Protein AF-A0A9D9YL10-F1 (afdb_monomer)

Foldseek 3Di:
DVVLLDPFEAEAEDAQFELDPVGDGPAPDPVHPHLVNLQVNLLSVHAYAYAFHHLDQPVVDPPPDDDPDPPPPDDDDPDLCPLLVRRVVRCVVNVVSVHHHDLAEHEYRPQRLSNQQSSLVSPHQEYEYQDQWHQDPVGIDGHDLLFDFLLDADRRSRHYAYEAEDFPVQQPDDDLCRRQVSVVSQLVVCVDSTHGDHHYDADDCPPDGGGHDVVSVVSNSVCCCCDQPPNHPVRDDHHYPQVVSLASLLVVQWDWDWDDDPPDIDIDTDRVRRDQGPWNKYKDFDDDPDQQPDDDDDPPQFQAWDDDSVGSIIITTRHPHCDPSLLVSLVVLLVVCLVVLAPSSLVSSLSSLVVGHPDPSSVVSVVSSVPRDRDPDDDPPPQDQPPVGDGDDDDDDDDDDDDDDDDDDDDDDDYDDDDDDDDDDDDDDDDDDDDDDDDDDDDDDDDDDDDDDDDDDDDDDDDDDDPDDPPDPDFDWDFDPDPPTKTKTADADLVFWKKKKWFFKKAFQVPRDIDGGDIDIDGQDDDDDDDDDDWFGWDFPDRGADPGGMGMTGTDTPDPRMDTDDTDDMDMDIDDWAFKDKDWDDWDDPALVQQKIKTKIWIAGAVQAFKFFPAKWKDQVQPPPPRIDGFDFPVVDPQAPDGTRHTHYNVIDMHMTITNRCVVCVQDWAWMKIWTKMHGPPDTGDIDIDGTDGHHHDAWDKAPFDWDAAQFKIKTKIFTPDFWWKKKFKDLDPVGDDMDTDRADDGTDGMDIDMDGRDHGQGKMKMKMKIADPRGHIDIDDIDIDHHHDFFEKAKPPAFDFALAKDFIDIDTPQFPWKFKDFPDAAPFPVGHDTDDGTDIGGAFTKIKMWGAHPVRDIDIDIGTYHHDNDAWAEKAKVVAADEAQAKDFIDIDIGQFPWKFKDFPDAAPFPVGHDTDPGTDIGGAWTKIKMWGAHPNRHIHIDIGTYHHDNDAWAAKAWPPAFDEALAKDFIDIDTGQFPWKFKDQPDAAPFPVDHHTDDGTDIGGAWTKIWMWTGHPRTHIDIDIGTYHHDNDAWAEKAKPPAADEDEFKDWIDIDTHQFPWKAKDQPDAAPFPVGHDTDDGTDIGGAWTKIKMWGAHRNRHIHIDIGTYHYDYDDDDDDDDDDDDDDDDDDDDDDDDDDDDDDDDDDDDDDPDPDDDDDDDDDDDDPPDDDPVLLVLLVPDDQWDDAFDFAPSVLSLLVLLLRVDPDPLSVVSVVVDGDRGCHPSQLQSLLRVCVVVVHHSRSTNHPVSSVVSSVVVVD

Nearest PDB structures (foldseek):
  9flu-assembly1_A  TM=4.696E-01  e=1.075E-10  Aureispira sp. CCB-QB1
  9flw-assembly1_A  TM=4.154E-01  e=8.644E-12  Aureispira sp. CCB-QB1
  7y6e-assembly1_A  TM=3.947E-01  e=1.109E-06  Chelicerata
  7y8s-assembly1_A  TM=2.616E-01  e=2.066E-07  Chelicerata
  8pb1-assembly1_C  TM=3.632E-01  e=1.568E-02  Mus musculus

Radius of gyration: 67.98 Å; Cα contacts (8 Å, |Δi|>4): 2353; chains: 1; bounding box: 185×90×220 Å

Secondary structure (DSSP, 8-state):
-TTTTSS---EEEE-SB-SSTT--BGGGSTTS--HHHHHHHHHTT-EEEE--SS---GGG--TT-------STT--S--S-HHHHHHHHHHHHHHHTT----SSEE--GGG-GGGHHHHHHHT--EEEES-SEEEETTEEEE--TT-EE-SSPP-SSSEEEEEEE--GGGGTTT-HHHHHHHHHHHHHHHTSS--EE-EEE-S-BSSSTTSB-HHHHHHHHHHHHHHTSTTTT-------HHHHHHHHHHHHHPEEEEEEETTEEEEEEE-TTPPP-S--EEEEE---SS--------TTT-SEEEEETTTTEEEEE-SS---HHHHHHHHHHHHHHHHH--HHHHHHHHHHHHTS-SSHHHHHHHHHHHT---------------TTS-----------------------------------------------------------------------S-----------TT--EEE-S-SS-EEEE-S--TTS-EEEEEEEEEEETTT--EEEEEEEEE-SSS------STT-EEEES-SS--TTS-EEEEEE-SSTTEEEEEEEEEEEEE-PPPPPEEEEEEEEES-GGGTEEEEEEEEE-SS-PPBEEEEEEEESSS--SS--EE--B-TTSTT---SSSB--BTT-EEEEEEEEHHHHHTT--EEEEEEEEEEETTEE---EEPPPEEE------EEEEEEEE-SSEEEEEEEEEEEEEEEEEEESSTT--EEEEESSSS--EEEEEEEEESPPTT-EEEEEEEEEESSS-EEEPPPEEEE-S-PPPPEEESPSEEESS-EEEEEE-TT-SEEEEESSS--SSSSSSEEP-SPEEE-SSEEEEEEEE-SSS-EEEEEEEEEE---PPPPPEEESPSEEESS-EEEEEE-TT-SEEEEESSS--SSSSSSEE--SPEEE-SSEEEEEEEE-TT--EEEEEEEEEE--PPPPPPEEESPSEEESS-EEEEEE-TT-SEEEEESSS--SSSSSSEE--SPEEE-SSEEEEEEEE-SSS-EEEEEEEEEE---PPPPPEEESPSEEEES-EEEEEE-SS-SEEEEESSS--SSTTSSEEP-SPEEE-SSEEEEEEEE-TT--EEEEEEEEEEE----------------------------PPPP------------PPPP-------TT--HHHHHHHTTS-TTB-TTEE-TTHHHHHHHHHHH--SHHHHHHHHH---SEE-HHHHHHHHHHHHHTTS--SS-B-HHHHHHHHHHHT-

Mean predicted aligned error: 24.22 Å

Solvent-accessible surface area (backbone atoms only — not comparable to full-atom values): 74756 Å² total; per-residue (Å²): 112,87,69,72,66,46,102,68,46,36,69,43,79,42,52,57,29,41,76,53,101,74,60,49,69,52,38,83,44,98,92,44,76,30,64,68,60,50,35,54,38,42,75,69,59,30,42,30,26,46,18,34,20,36,51,64,43,76,87,78,62,59,101,80,75,79,77,86,67,87,55,75,91,82,72,90,70,93,60,104,48,62,56,50,46,29,43,52,52,30,50,54,56,42,45,74,69,77,31,75,65,45,73,39,36,36,37,52,26,92,70,35,60,79,41,50,52,40,41,48,72,77,59,25,26,33,44,39,36,82,53,55,57,50,65,45,95,93,47,75,47,77,43,50,80,76,30,46,72,62,65,57,88,73,58,73,69,68,30,72,40,37,36,44,78,48,34,53,85,84,40,71,82,87,44,79,64,58,75,40,46,65,60,56,48,33,50,60,59,32,73,53,94,50,35,53,49,69,45,81,43,61,80,43,69,38,101,54,93,77,10,22,37,50,71,56,48,51,51,45,53,50,48,44,36,49,54,25,17,90,71,39,69,58,75,51,91,70,62,25,74,55,62,53,49,27,36,52,49,30,61,68,30,39,48,78,46,75,52,73,60,90,95,45,73,48,78,47,76,47,52,90,64,37,73,97,56,91,46,39,40,50,80,47,76,52,88,67,99,62,86,56,88,77,86,88,77,67,88,84,67,51,60,37,77,51,72,41,59,93,68,30,36,36,38,43,26,53,35,79,69,82,44,74,63,51,56,50,46,43,49,52,35,42,52,47,15,65,70,70,20,37,65,59,39,41,50,44,25,50,54,53,41,68,70,46,42,98,46,72,65,36,52,48,54,52,50,54,59,74,67,54,75,62,58,75,80,82,79,79,81,76,84,66,62,49,103,80,77,49,85,78,88,83,91,78,87,84,92,86,84,92,88,87,85,90,86,86,87,82,87,83,86,82,87,81,83,92,86,88,91,88,88,87,88,88,81,91,83,86,82,90,85,90,82,86,88,82,83,88,86,83,89,85,89,88,84,83,90,87,84,88,80,90,82,80,90,81,92,79,92,88,81,83,86,79,98,82,73,88,76,64,96,72,72,55,81,51,74,56,95,50,88,63,42,41,43,44,46,48,79,45,64,59,89,59,53,54,37,48,37,46,34,34,31,39,30,32,71,84,74,70,51,72,50,76,77,50,74,46,76,56,66,90,78,78,85,91,76,89,76,63,71,100,58,55,50,80,49,78,82,48,82,62,38,42,101,80,10,39,38,53,39,46,48,48,58,76,38,87,56,42,44,82,47,77,74,76,48,77,50,77,43,78,57,80,78,67,63,29,39,55,46,76,78,47,75,46,71,79,43,63,97,68,27,39,34,40,34,35,29,31,30,30,20,74,82,42,54,56,27,27,55,80,42,48,32,32,20,74,79,66,73,67,84,82,75,54,46,76,56,46,69,37,77,87,42,96,70,32,70,66,55,58,73,39,69,34,21,73,88,45,32,79,48,30,48,31,33,33,47,49,77,71,44,72,77,60,67,48,50,37,19,46,33,43,22,36,26,42,101,86,49,67,27,55,78,30,74,47,75,68,47,80,42,67,77,71,50,43,55,76,42,76,76,48,75,49,60,39,38,36,36,33,43,40,33,33,33,34,87,46,55,22,22,46,29,39,40,28,28,78,42,91,85,40,83,48,72,53,78,30,74,85,63,84,77,63,38,45,67,49,75,46,83,45,72,86,45,65,48,54,35,62,31,26,34,36,48,37,30,16,36,93,90,65,38,63,31,69,58,68,85,43,77,50,60,26,35,74,53,52,52,51,46,56,43,67,67,63,42,71,26,46,57,69,43,66,35,36,79,51,39,72,84,43,71,46,41,24,29,30,71,86,52,64,37,87,51,88,79,37,55,47,73,66,84,69,68,45,79,43,78,47,68,43,44,44,17,28,30,27,16,41,94,83,66,53,71,31,66,38,73,36,51,34,39,42,46,74,72,52,17,40,54,48,47,53,45,69,60,62,46,72,34,51,56,69,44,66,32,38,77,50,42,60,74,36,76,44,42,26,32,28,73,85,53,62,42,89,51,91,78,38,55,47,75,66,84,66,67,46,78,43,78,49,70,44,42,46,16,26,29,20,17,29,92,43,65,28,55,25,62,39,74,37,51,39,39,48,54,73,69,50,19,42,61,58,50,57,44,66,66,68,45,62,27,46,56,70,43,66,38,38,77,51,40,59,74,36,72,44,44,25,32,30,72,87,52,65,44,90,50,93,80,41,57,49,72,68,84,68,66,46,79,43,77,48,71,43,43,44,17,31,30,23,14,28,92,60,65,30,58,22,68,46,73,41,50,36,42,47,48,75,67,52,19,43,57,48,45,58,42,69,66,65,43,80,41,77,48,69,44,66,35,39,78,51,39,57,76,35,76,48,43,27,36,33,74,84,49,65,48,89,49,87,82,39,69,46,70,67,84,68,69,45,77,44,76,51,69,45,45,43,16,30,30,20,14,30,88,32,69,26,62,21,64,40,73,41,51,37,40,55,44,86,88,87,87,88,89,91,89,87,88,82,89,78,89,79,85,87,81,88,90,84,87,90,80,84,88,82,82,86,86,83,83,88,83,85,90,80,88,90,79,83,92,81,82,81,84,81,87,79,83,81,77,80,94,69,93,79,77,60,75,70,43,59,66,30,46,72,70,52,65,59,71,44,43,76,84,41,74,42,84,42,42,32,43,50,48,50,49,37,40,73,76,28,94,47,74,44,14,50,52,35,54,76,70,53,83,47,46,54,34,39,72,49,52,29,48,21,42,15,54,44,25,51,78,69,80,41,83,54,77,27,52,40,30,60,69,54,48,50,52,52,51,59,60,74,75,107

Sequence (1262 aa):
TALASRPFRGDFVWNSRNYSSSFLELHTALNTLTWTKLLDANTAGFDVLNHSWSHAAVTTLGANYVYNYPAPQGATTLESGGYEYELSQNEDEVASHGVTMAPLAMVPPAGDHGYIDPAFSTGYKLVASESSSFTYSGGTVAVDTGGMNVTSSVDLDHLFAYRYFYEDSRFAPNTATAITTPIDTLASRSRGANKYWAIGFTHRTSVASGGLTEANYESLMNHIATTYGRDGDDSIWMAPAEEVYDYLSTKQNTAVSTNTVGNVMTITLDTTSVPALRREALSLTVSSDAEIESIAYAPGEFTATSSNINTGLINVDWGTVYTANDFTRVETLVATAETSRLQSDIDIATTYVAMLPASLEKNNFTSRLGNIVVLGQRWLINLGINSAGKLQDTVVGSETENLWWNEINLVSNTGSNQTSPILVDTANVNTSLTVVLPQSTATNSWVKPGAGSEGQTTVTDGDGAYPNAKMQKGLYIYSGTETPPVIQIHNLDPVKKYKVTIFGSTKNLNTGKTTSNIAVQGASQGPYQHYNNTNNTLIFSSVSPTVGGIIEIVLTPVNPAWSITPINVIDISEVTPALPAVTFNSQSLRSQGSGLVDYGYTITDDNSDPITLMSYQYSSTGAFNGEEATATPKSSDGLHDGISSLTSSPAGVAHDFVWDAITDLVGQEGSFYLRLRPQNLSSDGSYSIATPVALDFKNPVQTSIGATTTSSTASITWTTQEIAYGLVEYGTTDSYGSSVGSLSSGTAVLSHDFDLSGLDACTTYHYRVSSRDSVGNNTVSSDQTMHTADCPSPVASPVAGLYNATQSVTLSATGSSSIRYSTSATPADCSAGTLYSGAISVASTTTIYTRACDISNNSTIASFLYDIDTVAPSAPVASPGAGTFNSTQSVTLSAAGSDSIRYSTSTTPSDCSAGSLYGGAISVSADQTIYTRACDTAGNSSTASFAYVIDTNAPDSAVASPVAGIYNSTQSVTLSAAGSTSIRYSTSATPSDCSSGTLYAGAISVATDTTIYVRACDGVGNASTTSFTYNIDTTPPDAPVASPIAGSHAGTQSVTLSAAGSTSIRYSTSATPADCSADTLYSGAITVASDTTLYVLACDDADNSSDSSFAYTITAESTPAPVAPSRRYGSSSSYSVSVFNSRVAQPSAPIKDISNITKPAPVVTSKNNLNNISPSVVSSIEKLPNNLKINTSSSNIKSLQKFLSDSSSGPKAKALEKHGLTNNFGPLTKSALAEWQKANGLKADGILGPKTKAKIIEILNK

Structure (mmCIF, N/CA/C/O backbone):
data_AF-A0A9D9YL10-F1
#
_entry.id   AF-A0A9D9YL10-F1
#
loop_
_atom_site.group_PDB
_atom_site.id
_atom_site.type_symbol
_atom_site.label_atom_id
_atom_site.label_alt_id
_atom_site.label_comp_id
_atom_site.label_asym_id
_atom_site.label_entity_id
_atom_site.label_seq_id
_atom_site.pdbx_PDB_ins_code
_atom_site.Cartn_x
_atom_site.Cartn_y
_atom_site.Cartn_z
_atom_site.occupancy
_atom_site.B_iso_or_equiv
_atom_site.auth_seq_id
_atom_site.auth_comp_id
_atom_site.auth_asym_id
_atom_site.auth_atom_id
_atom_site.pdbx_PDB_model_num
ATOM 1 N N . THR A 1 1 ? 15.400 10.950 -13.424 1.00 29.80 1 THR A N 1
ATOM 2 C CA . THR A 1 1 ? 16.546 10.634 -12.547 1.00 29.80 1 THR A CA 1
ATOM 3 C C . THR A 1 1 ? 16.730 11.689 -11.466 1.00 29.80 1 THR A C 1
ATOM 5 O O . THR A 1 1 ? 16.323 11.397 -10.357 1.00 29.80 1 THR A O 1
ATOM 8 N N . ALA A 1 2 ? 17.203 12.915 -11.739 1.00 29.78 2 ALA A N 1
ATOM 9 C CA . ALA A 1 2 ? 17.518 13.913 -10.688 1.00 29.78 2 ALA A CA 1
ATOM 10 C C . ALA A 1 2 ? 16.348 14.354 -9.766 1.00 29.78 2 ALA A C 1
ATOM 12 O O . ALA A 1 2 ? 16.581 14.804 -8.646 1.00 29.78 2 ALA A O 1
ATOM 13 N N . LEU A 1 3 ? 15.091 14.212 -10.209 1.00 37.31 3 LEU A N 1
ATOM 14 C CA . LEU A 1 3 ? 13.899 14.467 -9.380 1.00 37.31 3 LEU A CA 1
ATOM 15 C C . LEU A 1 3 ? 13.537 13.302 -8.444 1.00 37.31 3 LEU A C 1
ATOM 17 O O . LEU A 1 3 ? 12.950 13.534 -7.396 1.00 37.31 3 LEU A O 1
ATOM 21 N N . ALA A 1 4 ? 13.895 12.063 -8.795 1.00 34.53 4 ALA A N 1
ATOM 22 C CA . ALA A 1 4 ? 13.540 10.877 -8.009 1.00 34.53 4 ALA A CA 1
ATOM 23 C C . ALA A 1 4 ? 14.376 10.741 -6.722 1.00 34.53 4 ALA A C 1
ATOM 25 O O . ALA A 1 4 ? 13.977 10.034 -5.804 1.00 34.53 4 ALA A O 1
ATOM 26 N N . SER A 1 5 ? 15.516 11.437 -6.648 1.00 35.25 5 SER A N 1
ATOM 27 C CA . SER A 1 5 ? 16.451 11.428 -5.517 1.00 35.25 5 SER A CA 1
ATOM 28 C C . SER A 1 5 ? 16.215 12.533 -4.484 1.00 35.25 5 SER A C 1
ATOM 30 O O . SER A 1 5 ? 17.091 12.796 -3.663 1.00 35.25 5 SER A O 1
ATOM 32 N N . ARG A 1 6 ? 15.072 13.227 -4.532 1.00 45.25 6 ARG A N 1
ATOM 33 C CA . ARG A 1 6 ? 14.732 14.324 -3.612 1.00 45.25 6 ARG A CA 1
ATOM 34 C C . ARG A 1 6 ? 13.438 13.981 -2.851 1.00 45.25 6 ARG A C 1
ATOM 36 O O . ARG A 1 6 ? 12.514 13.454 -3.464 1.00 45.25 6 ARG A O 1
ATOM 43 N N . PRO A 1 7 ? 13.337 14.258 -1.536 1.00 48.50 7 PRO A N 1
ATOM 44 C CA . PRO A 1 7 ? 12.259 13.748 -0.681 1.00 48.50 7 PRO A CA 1
ATOM 45 C C . PRO A 1 7 ? 10.970 14.591 -0.756 1.00 48.50 7 PRO A C 1
ATOM 47 O O . PRO A 1 7 ? 10.397 14.940 0.271 1.00 48.50 7 PRO A O 1
ATOM 50 N N . PHE A 1 8 ? 10.512 14.940 -1.961 1.00 61.50 8 PHE A N 1
ATOM 51 C CA . PHE A 1 8 ? 9.247 15.650 -2.174 1.00 61.50 8 PHE A CA 1
ATOM 52 C C . PHE A 1 8 ? 8.395 14.966 -3.246 1.00 61.50 8 PHE A C 1
ATOM 54 O O . PHE A 1 8 ? 8.897 14.217 -4.084 1.00 61.50 8 PHE A O 1
ATOM 61 N N . ARG A 1 9 ? 7.090 15.239 -3.213 1.00 71.62 9 ARG A N 1
ATOM 62 C CA . ARG A 1 9 ? 6.110 14.820 -4.222 1.00 71.62 9 ARG A CA 1
ATOM 63 C C . ARG A 1 9 ? 5.457 16.059 -4.826 1.00 71.62 9 ARG A C 1
ATOM 65 O O . ARG A 1 9 ? 5.441 17.119 -4.201 1.00 71.62 9 ARG A O 1
ATOM 72 N N . GLY A 1 10 ? 4.924 15.928 -6.032 1.00 83.19 10 GLY A N 1
ATOM 73 C CA . GLY A 1 10 ? 4.230 17.009 -6.723 1.00 83.19 10 GLY A CA 1
ATOM 74 C C . GLY A 1 10 ? 3.438 16.506 -7.922 1.00 83.19 10 GLY A C 1
ATOM 75 O O . GLY A 1 10 ? 3.274 15.300 -8.106 1.00 83.19 10 GLY A O 1
ATOM 76 N N . ASP A 1 11 ? 2.974 17.451 -8.731 1.00 88.50 11 ASP A N 1
ATOM 77 C CA . ASP A 1 11 ? 2.003 17.227 -9.798 1.00 88.50 11 ASP A CA 1
ATOM 78 C C . ASP A 1 11 ? 2.628 17.358 -11.203 1.00 88.50 11 ASP A C 1
ATOM 80 O O . ASP A 1 11 ? 3.295 18.350 -11.510 1.00 88.50 11 ASP A O 1
ATOM 84 N N . PHE A 1 12 ? 2.348 16.405 -12.096 1.00 89.88 12 PHE A N 1
ATOM 85 C CA . PHE A 1 12 ? 2.541 16.528 -13.543 1.00 89.88 12 PHE A CA 1
ATOM 86 C C . PHE A 1 12 ? 1.223 16.913 -14.212 1.00 89.88 12 PHE A C 1
ATOM 88 O O . PHE A 1 12 ? 0.292 16.119 -14.297 1.00 89.88 12 PHE A O 1
ATOM 95 N N . VAL A 1 13 ? 1.147 18.134 -14.729 1.00 88.75 13 VAL A N 1
ATOM 96 C CA . VAL A 1 13 ? -0.012 18.621 -15.489 1.00 88.75 13 VAL A CA 1
ATOM 97 C C . VAL A 1 13 ? 0.094 18.108 -16.929 1.00 88.75 13 VAL A C 1
ATOM 99 O O . VAL A 1 13 ? 1.050 18.452 -17.625 1.00 88.75 13 VAL A O 1
ATOM 102 N N . TRP A 1 14 ? -0.843 17.257 -17.361 1.00 89.19 14 TRP A N 1
ATOM 103 C CA . TRP A 1 14 ? -0.667 16.397 -18.538 1.00 89.19 14 TRP A CA 1
ATOM 104 C C . TRP A 1 14 ? -1.756 16.530 -19.607 1.00 89.19 14 TRP A C 1
ATOM 106 O O . TRP A 1 14 ? -2.950 16.443 -19.318 1.00 89.19 14 TRP A O 1
ATOM 116 N N . ASN A 1 15 ? -1.320 16.642 -20.863 1.00 87.31 15 ASN A N 1
ATOM 117 C CA . ASN A 1 15 ? -2.133 16.503 -22.069 1.00 87.31 15 ASN A CA 1
ATOM 118 C C . ASN A 1 15 ? -1.482 15.479 -23.013 1.00 87.31 15 ASN A C 1
ATOM 120 O O . ASN A 1 15 ? -0.262 15.486 -23.194 1.00 87.31 15 ASN A O 1
ATOM 124 N N . SER A 1 16 ? -2.275 14.605 -23.627 1.00 84.19 16 SER A N 1
ATOM 125 C CA . SER A 1 16 ? -1.748 13.461 -24.394 1.00 84.19 16 SER A CA 1
ATOM 126 C C . SER A 1 16 ? -1.468 13.776 -25.875 1.00 84.19 16 SER A C 1
ATOM 128 O O . SER A 1 16 ? -0.574 13.188 -26.494 1.00 84.19 16 SER A O 1
ATOM 130 N N . ARG A 1 17 ? -2.174 14.760 -26.448 1.00 77.06 17 ARG A N 1
ATOM 131 C CA . ARG A 1 17 ? -2.102 15.154 -27.865 1.00 77.06 17 ARG A CA 1
ATOM 132 C C . ARG A 1 17 ? -1.677 16.609 -28.039 1.00 77.06 17 ARG A C 1
ATOM 134 O O . ARG A 1 17 ? -1.870 17.448 -27.161 1.00 77.06 17 ARG A O 1
ATOM 141 N N . ASN A 1 18 ? -1.075 16.903 -29.192 1.00 66.12 18 ASN A N 1
ATOM 142 C CA . ASN A 1 18 ? -0.664 18.256 -29.567 1.00 66.12 18 ASN A CA 1
ATOM 143 C C . ASN A 1 18 ? -1.830 19.056 -30.178 1.00 66.12 18 ASN A C 1
ATOM 145 O O . ASN A 1 18 ? -2.645 18.503 -30.910 1.00 66.12 18 ASN A O 1
ATOM 149 N N . TYR A 1 19 ? -1.805 20.377 -29.996 1.00 60.81 19 TYR A N 1
ATOM 150 C CA . TYR A 1 19 ? -2.750 21.365 -30.538 1.00 60.81 19 TYR A CA 1
ATOM 151 C C . TYR A 1 19 ? -2.726 21.499 -32.084 1.00 60.81 19 TYR A C 1
ATOM 153 O O . TYR A 1 19 ? -3.441 22.313 -32.669 1.00 60.81 19 TYR A O 1
ATOM 161 N N . SER A 1 20 ? -1.870 20.752 -32.789 1.00 52.25 20 SER A N 1
ATOM 162 C CA . SER A 1 20 ? -1.740 20.840 -34.247 1.00 52.25 20 SER A CA 1
ATOM 163 C C . SER A 1 20 ? -2.814 20.035 -34.988 1.00 52.25 20 SER A C 1
ATOM 165 O O . SER A 1 20 ? -3.270 18.991 -34.530 1.00 52.25 20 SER A O 1
ATOM 167 N N . SER A 1 21 ? -3.133 20.462 -36.216 1.00 45.06 21 SER A N 1
ATOM 168 C CA . SER A 1 21 ? -4.132 19.858 -37.123 1.00 45.06 21 SER A CA 1
ATOM 169 C C . SER A 1 21 ? -3.926 18.375 -37.476 1.00 45.06 21 SER A C 1
ATOM 171 O O . SER A 1 21 ? -4.690 17.822 -38.263 1.00 45.06 21 SER A O 1
ATOM 173 N N . SER A 1 22 ? -2.868 17.748 -36.967 1.00 47.69 22 SER A N 1
ATOM 174 C CA . SER A 1 22 ? -2.479 16.366 -37.225 1.00 47.69 22 SER A CA 1
ATOM 175 C C . SER A 1 22 ? -2.584 15.446 -35.998 1.00 47.69 22 SER A C 1
ATOM 177 O O . SER A 1 22 ? -2.323 14.259 -36.161 1.00 47.69 22 SER A O 1
ATOM 179 N N . PHE A 1 23 ? -2.945 15.953 -34.805 1.00 53.25 23 PHE A N 1
ATOM 180 C CA . PHE A 1 23 ? -3.177 15.169 -33.571 1.00 53.25 23 PHE A CA 1
ATOM 181 C C . PHE A 1 23 ? -2.103 14.099 -33.265 1.00 53.25 23 PHE A C 1
ATOM 183 O O . PHE A 1 23 ? -2.404 12.999 -32.784 1.00 53.25 23 PHE A O 1
ATOM 190 N N . LEU A 1 24 ? -0.828 14.404 -33.544 1.00 56.81 24 LEU A N 1
ATOM 191 C CA . LEU A 1 24 ? 0.251 13.485 -33.187 1.00 56.81 24 LEU A CA 1
ATOM 192 C C . LEU A 1 24 ? 0.322 13.346 -31.666 1.00 56.81 24 LEU A C 1
ATOM 194 O O . LEU A 1 24 ? 0.145 14.312 -30.916 1.00 56.81 24 LEU A O 1
ATOM 198 N N . GLU A 1 25 ? 0.601 12.120 -31.250 1.00 61.34 25 GLU A N 1
ATOM 199 C CA . GLU A 1 25 ? 0.965 11.780 -29.886 1.00 61.34 25 GLU A CA 1
ATOM 200 C C . GLU A 1 25 ? 2.236 12.544 -29.507 1.00 61.34 25 GLU A C 1
ATOM 202 O O . GLU A 1 25 ? 3.227 12.522 -30.239 1.00 61.34 25 GLU A O 1
ATOM 207 N N . LEU A 1 26 ? 2.190 13.288 -28.401 1.00 64.19 26 LEU A N 1
ATOM 208 C CA . LEU A 1 26 ? 3.298 14.166 -28.018 1.00 64.19 26 LEU A CA 1
ATOM 209 C C . LEU A 1 26 ? 4.512 13.393 -27.506 1.00 64.19 26 LEU A C 1
ATOM 211 O O . LEU A 1 26 ? 5.639 13.849 -27.670 1.00 64.19 26 LEU A O 1
ATOM 215 N N . HIS A 1 27 ? 4.278 12.240 -26.884 1.00 75.00 27 HIS A N 1
ATOM 216 C CA . HIS A 1 27 ? 5.189 11.644 -25.904 1.00 75.00 27 HIS A CA 1
ATOM 217 C C . HIS A 1 27 ? 6.044 10.503 -26.469 1.00 75.00 27 HIS A C 1
ATOM 219 O O . HIS A 1 27 ? 6.623 9.710 -25.727 1.00 75.00 27 HIS A O 1
ATOM 225 N N . THR A 1 28 ? 6.165 10.459 -27.797 1.00 60.72 28 THR A N 1
ATOM 226 C CA . THR A 1 28 ? 6.943 9.471 -28.561 1.00 60.72 28 THR A CA 1
ATOM 227 C C . THR A 1 28 ? 8.329 9.978 -28.985 1.00 60.72 28 THR A C 1
ATOM 229 O O . THR A 1 28 ? 9.073 9.250 -29.642 1.00 60.72 28 THR A O 1
ATOM 232 N N . ALA A 1 29 ? 8.689 11.228 -28.662 1.00 58.56 29 ALA A N 1
ATOM 233 C CA . ALA A 1 29 ? 9.917 11.886 -29.117 1.00 58.56 29 ALA A CA 1
ATOM 234 C C . ALA A 1 29 ? 10.941 12.133 -27.988 1.00 58.56 29 ALA A C 1
ATOM 236 O O . ALA A 1 29 ? 10.600 12.268 -26.814 1.00 58.56 29 ALA A O 1
ATOM 237 N N . LEU A 1 30 ? 12.223 12.262 -28.359 1.00 51.41 30 LEU A N 1
ATOM 238 C CA . LEU A 1 30 ? 13.349 12.461 -27.426 1.00 51.41 30 LEU A CA 1
ATOM 239 C C . LEU A 1 30 ? 13.310 13.781 -26.626 1.00 51.41 30 LEU A C 1
ATOM 241 O O . LEU A 1 30 ? 14.074 13.933 -25.676 1.00 51.41 30 LEU A O 1
ATOM 245 N N . ASN A 1 31 ? 12.467 14.745 -27.009 1.00 59.12 31 ASN A N 1
ATOM 246 C CA . ASN A 1 31 ? 12.387 16.087 -26.419 1.00 59.12 31 ASN A CA 1
ATOM 247 C C . ASN A 1 31 ? 11.126 16.329 -25.560 1.00 59.12 31 ASN A C 1
ATOM 249 O O . ASN A 1 31 ? 10.864 17.467 -25.163 1.00 59.12 31 ASN A O 1
ATOM 253 N N . THR A 1 32 ? 10.369 15.273 -25.265 1.00 66.00 32 THR A N 1
ATOM 254 C CA . THR A 1 32 ? 9.165 15.266 -24.416 1.00 66.00 32 THR A CA 1
ATOM 255 C C . THR A 1 32 ? 9.299 14.224 -23.301 1.00 66.00 32 THR A C 1
ATOM 257 O O . THR A 1 32 ? 10.157 13.339 -23.363 1.00 66.00 32 THR A O 1
ATOM 260 N N . LEU A 1 33 ? 8.473 14.319 -22.254 1.00 74.81 33 LEU A N 1
ATOM 261 C CA . LEU A 1 33 ? 8.410 13.279 -21.226 1.00 74.81 33 LEU A CA 1
ATOM 262 C C . LEU A 1 33 ? 7.685 12.065 -21.821 1.00 74.81 33 LEU A C 1
ATOM 264 O O . LEU A 1 33 ? 6.543 12.190 -22.235 1.00 74.81 33 LEU A O 1
ATOM 268 N N . THR A 1 34 ? 8.346 10.913 -21.915 1.00 83.19 34 THR A N 1
ATOM 269 C CA . THR A 1 34 ? 7.738 9.711 -22.509 1.00 83.19 34 THR A CA 1
ATOM 270 C C . THR A 1 34 ? 6.773 9.033 -21.539 1.00 83.19 34 THR A C 1
ATOM 272 O O . THR A 1 34 ? 6.936 9.156 -20.324 1.00 83.19 34 THR A O 1
ATOM 275 N N . TRP A 1 35 ? 5.820 8.250 -22.058 1.00 83.75 35 TRP A N 1
ATOM 276 C CA . TRP A 1 35 ? 4.875 7.472 -21.243 1.00 83.75 35 TRP A CA 1
ATOM 277 C C . TRP A 1 35 ? 5.550 6.620 -20.166 1.00 83.75 35 TRP A C 1
ATOM 279 O O . TRP A 1 35 ? 5.128 6.655 -19.016 1.00 83.75 35 TRP A O 1
ATOM 289 N N . THR A 1 36 ? 6.652 5.937 -20.496 1.00 80.62 36 THR A N 1
ATOM 290 C CA . THR A 1 36 ? 7.451 5.172 -19.522 1.00 80.62 36 THR A CA 1
ATOM 291 C C . THR A 1 36 ? 7.936 6.051 -18.371 1.00 80.62 36 THR A C 1
ATOM 293 O O . THR A 1 36 ? 7.750 5.699 -17.216 1.00 80.62 36 THR A O 1
ATOM 296 N N . LYS A 1 37 ? 8.470 7.246 -18.661 1.00 79.12 37 LYS A N 1
ATOM 297 C CA . LYS A 1 37 ? 8.963 8.170 -17.627 1.00 79.12 37 LYS A CA 1
ATOM 298 C C . LYS A 1 37 ? 7.833 8.785 -16.797 1.00 79.12 37 LYS A C 1
ATOM 300 O O . LYS A 1 37 ? 8.060 9.128 -15.639 1.00 79.12 37 LYS A O 1
ATOM 305 N N . LEU A 1 38 ? 6.637 8.942 -17.373 1.00 83.75 38 LEU A N 1
ATOM 306 C CA . LEU A 1 38 ? 5.443 9.339 -16.624 1.00 83.75 38 LEU A CA 1
ATOM 307 C C . LEU A 1 38 ? 4.978 8.208 -15.696 1.00 83.75 38 LEU A C 1
ATOM 309 O O . LEU A 1 38 ? 4.668 8.474 -14.539 1.00 83.75 38 LEU A O 1
ATOM 313 N N . LEU A 1 39 ? 4.988 6.957 -16.167 1.00 80.12 39 LEU A N 1
ATOM 314 C CA . LEU A 1 39 ? 4.676 5.778 -15.358 1.00 80.12 39 LEU A CA 1
ATOM 315 C C . LEU A 1 39 ? 5.686 5.583 -14.222 1.00 80.12 39 LEU A C 1
ATOM 317 O O . LEU A 1 39 ? 5.270 5.351 -13.089 1.00 80.12 39 LEU A O 1
ATOM 321 N N . ASP A 1 40 ? 6.983 5.763 -14.483 1.00 71.56 40 ASP A N 1
ATOM 322 C CA . ASP A 1 40 ? 8.031 5.761 -13.456 1.00 71.56 40 ASP A CA 1
ATOM 323 C C . ASP A 1 40 ? 7.748 6.827 -12.385 1.00 71.56 40 ASP A C 1
ATOM 325 O O . ASP A 1 40 ? 7.831 6.556 -11.188 1.00 71.56 40 ASP A O 1
ATOM 329 N N . ALA A 1 41 ? 7.373 8.043 -12.800 1.00 73.75 41 ALA A N 1
ATOM 330 C CA . ALA A 1 41 ? 7.076 9.149 -11.892 1.00 73.75 41 ALA A CA 1
ATOM 331 C C . ALA A 1 41 ? 5.778 8.941 -11.089 1.00 73.75 41 ALA A C 1
ATOM 333 O O . ALA A 1 41 ? 5.744 9.222 -9.890 1.00 73.75 41 ALA A O 1
ATOM 334 N N . ASN A 1 42 ? 4.730 8.405 -11.717 1.00 80.94 42 ASN A N 1
ATOM 335 C CA . ASN A 1 42 ? 3.461 8.078 -11.066 1.00 80.94 42 ASN A CA 1
ATOM 336 C C . ASN A 1 42 ? 3.627 6.912 -10.079 1.00 80.94 42 ASN A C 1
ATOM 338 O O . ASN A 1 42 ? 3.184 6.993 -8.934 1.00 80.94 42 ASN A O 1
ATOM 342 N N . THR A 1 43 ? 4.412 5.897 -10.451 1.00 66.56 43 THR A N 1
ATOM 343 C CA . THR A 1 43 ? 4.868 4.826 -9.548 1.00 66.56 43 THR A CA 1
ATOM 344 C C . THR A 1 43 ? 5.744 5.381 -8.420 1.00 66.56 43 THR A C 1
ATOM 346 O O . THR A 1 43 ? 5.654 4.916 -7.285 1.00 66.56 43 THR A O 1
ATOM 349 N N . ALA A 1 44 ? 6.522 6.439 -8.678 1.00 62.25 44 ALA A N 1
ATOM 350 C CA . ALA A 1 44 ? 7.237 7.225 -7.672 1.00 62.25 44 ALA A CA 1
ATOM 351 C C . ALA A 1 44 ? 6.343 8.225 -6.898 1.00 62.25 44 ALA A C 1
ATOM 353 O O . ALA A 1 44 ? 6.843 8.973 -6.056 1.00 62.25 44 ALA A O 1
ATOM 354 N N . GLY A 1 45 ? 5.015 8.170 -7.039 1.00 70.81 45 GLY A N 1
ATOM 355 C CA . GLY A 1 45 ? 4.065 8.936 -6.223 1.00 70.81 45 GLY A CA 1
ATOM 356 C C . GLY A 1 45 ? 3.966 10.419 -6.575 1.00 70.81 45 GLY A C 1
ATOM 357 O O . GLY A 1 45 ? 3.622 11.213 -5.702 1.00 70.81 45 GLY A O 1
ATOM 358 N N . PHE A 1 46 ? 4.292 10.789 -7.814 1.00 83.00 46 PHE A N 1
ATOM 359 C CA . PHE A 1 46 ? 3.841 12.048 -8.397 1.00 83.00 46 PHE A CA 1
ATOM 360 C C . PHE A 1 46 ? 2.428 11.873 -8.962 1.00 83.00 46 PHE A C 1
ATOM 362 O O . PHE A 1 46 ? 2.128 10.873 -9.623 1.00 83.00 46 PHE A O 1
ATOM 369 N N . ASP A 1 47 ? 1.576 12.864 -8.734 1.00 87.75 47 ASP A N 1
ATOM 370 C CA . ASP A 1 47 ? 0.215 12.859 -9.262 1.00 87.75 47 ASP A CA 1
ATOM 371 C C . ASP A 1 47 ? 0.209 13.370 -10.703 1.00 87.75 47 ASP A C 1
ATOM 373 O O . ASP A 1 47 ? 1.066 14.158 -11.104 1.00 87.75 47 ASP A O 1
ATOM 377 N N . VAL A 1 48 ? -0.748 12.906 -11.505 1.00 91.19 48 VAL A N 1
ATOM 378 C CA . VAL A 1 48 ? -0.918 13.343 -12.897 1.00 91.19 48 VAL A CA 1
ATOM 379 C C . VAL A 1 48 ? -2.245 14.081 -12.991 1.00 91.19 48 VAL A C 1
ATOM 381 O O . VAL A 1 48 ? -3.291 13.466 -12.819 1.00 91.19 48 VAL A O 1
ATOM 384 N N . LEU A 1 49 ? -2.219 15.392 -13.229 1.00 92.69 49 LEU A N 1
ATOM 385 C CA . LEU A 1 49 ? -3.417 16.235 -13.284 1.00 92.69 49 LEU A CA 1
ATOM 386 C C . LEU A 1 49 ? -3.904 16.401 -14.722 1.00 92.69 49 LEU A C 1
ATOM 388 O O . LEU A 1 49 ? -3.100 16.591 -15.640 1.00 92.69 49 LEU A O 1
ATOM 392 N N . ASN A 1 50 ? -5.223 16.405 -14.915 1.00 92.19 50 ASN A N 1
ATOM 393 C CA . ASN A 1 50 ? -5.812 16.562 -16.242 1.00 92.19 50 ASN A CA 1
ATOM 394 C C . ASN A 1 50 ? -5.598 17.991 -16.780 1.00 92.19 50 ASN A C 1
ATOM 396 O O . ASN A 1 50 ? -5.955 18.975 -16.122 1.00 92.19 50 ASN A O 1
ATOM 400 N N . HIS A 1 51 ? -5.029 18.096 -17.986 1.00 90.31 51 HIS A N 1
ATOM 401 C CA . HIS A 1 51 ? -4.799 19.349 -18.710 1.00 90.31 51 HIS A CA 1
ATOM 402 C C . HIS A 1 51 ? -5.499 19.391 -20.078 1.00 90.31 51 HIS A C 1
ATOM 404 O O . HIS A 1 51 ? -5.040 20.100 -20.974 1.00 90.31 51 HIS A O 1
ATOM 410 N N . SER A 1 52 ? -6.611 18.657 -20.238 1.00 86.75 52 SER A N 1
ATOM 411 C CA . SER A 1 52 ? -7.279 18.317 -21.512 1.00 86.75 52 SER A CA 1
ATOM 412 C C . SER A 1 52 ? -6.483 17.368 -22.410 1.00 86.75 52 SER A C 1
ATOM 414 O O . SER A 1 52 ? -5.270 17.228 -22.280 1.00 86.75 52 SER A O 1
ATOM 416 N N . TRP A 1 53 ? -7.170 16.742 -23.361 1.00 82.94 53 TRP A N 1
ATOM 417 C CA . TRP A 1 53 ? -6.578 15.819 -24.322 1.00 82.94 53 TRP A CA 1
ATOM 418 C C . TRP A 1 53 ? -5.621 16.525 -25.295 1.00 82.94 53 TRP A C 1
ATOM 420 O O . TRP A 1 53 ? -4.482 16.085 -25.459 1.00 82.94 53 TRP A O 1
ATOM 430 N N . SER A 1 54 ? -6.044 17.643 -25.895 1.00 73.69 54 SER A N 1
ATOM 431 C CA . SER A 1 54 ? -5.343 18.315 -27.005 1.00 73.69 54 SER A CA 1
ATOM 432 C C . SER A 1 54 ? -4.592 19.609 -26.652 1.00 73.69 54 SER A C 1
ATOM 434 O O . SER A 1 54 ? -3.959 20.205 -27.528 1.00 73.69 54 SER A O 1
ATOM 436 N N . HIS A 1 55 ? -4.661 20.077 -25.396 1.00 75.00 55 HIS A N 1
ATOM 437 C CA . HIS A 1 55 ? -4.163 21.400 -24.970 1.00 75.00 55 HIS A CA 1
ATOM 438 C C . HIS A 1 55 ? -4.810 22.565 -25.765 1.00 75.00 55 HIS A C 1
ATOM 440 O O . HIS A 1 55 ? -4.214 23.624 -25.990 1.00 75.00 55 HIS A O 1
ATOM 446 N N . ALA A 1 56 ? -6.060 22.390 -26.204 1.00 63.28 56 ALA A N 1
ATOM 447 C CA . ALA A 1 56 ? -6.823 23.422 -26.897 1.00 63.28 56 ALA A CA 1
ATOM 448 C C . ALA A 1 56 ? -7.655 24.280 -25.930 1.00 63.28 56 ALA A C 1
ATOM 450 O O . ALA A 1 56 ? -8.462 23.772 -25.149 1.00 63.28 56 ALA A O 1
ATOM 451 N N . ALA A 1 57 ? -7.523 25.603 -26.061 1.00 58.56 57 ALA A N 1
ATOM 452 C CA . ALA A 1 57 ? -8.559 26.538 -25.634 1.00 58.56 57 ALA A CA 1
ATOM 453 C C . ALA A 1 57 ? -9.659 26.562 -26.704 1.00 58.56 57 ALA A C 1
ATOM 455 O O . ALA A 1 57 ? -9.421 26.959 -27.849 1.00 58.56 57 ALA A O 1
ATOM 456 N N . VAL A 1 58 ? -10.865 26.135 -26.340 1.00 55.88 58 VAL A N 1
ATOM 457 C CA . VAL A 1 58 ? -12.005 26.038 -27.264 1.00 55.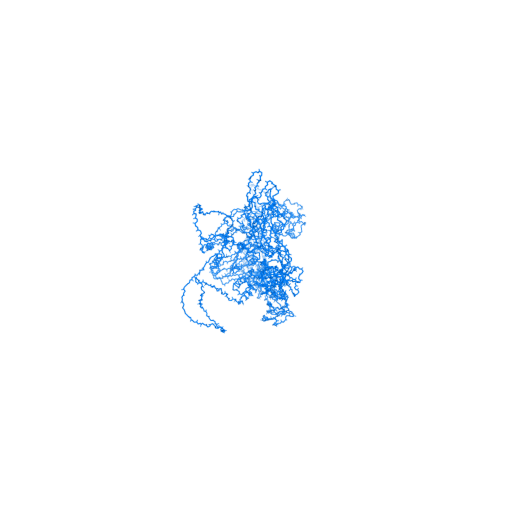88 58 VAL A CA 1
ATOM 458 C C . VAL A 1 58 ? -12.535 27.441 -27.601 1.00 55.88 58 VAL A C 1
ATOM 460 O O . VAL A 1 58 ? -13.072 27.662 -28.685 1.00 55.88 58 VAL A O 1
ATOM 463 N N . THR A 1 59 ? -12.312 28.426 -26.723 1.00 46.47 59 THR A N 1
ATOM 464 C CA . THR A 1 59 ? -12.761 29.820 -26.893 1.00 46.47 59 THR A CA 1
ATOM 465 C C . THR A 1 59 ? -11.945 30.665 -27.884 1.00 46.47 59 THR A C 1
ATOM 467 O O . THR A 1 59 ? -12.467 31.663 -28.387 1.00 46.47 59 THR A O 1
ATOM 470 N N . THR A 1 60 ? -10.704 30.296 -28.225 1.00 40.94 60 THR A N 1
ATOM 471 C CA . THR A 1 60 ? -9.854 31.061 -29.171 1.00 40.94 60 THR A CA 1
ATOM 472 C C . THR A 1 60 ? -10.015 30.638 -30.634 1.00 40.94 60 THR A C 1
ATOM 474 O O . THR A 1 60 ? -9.491 31.299 -31.536 1.00 40.94 60 THR A O 1
ATOM 477 N N . LEU A 1 61 ? -10.748 29.555 -30.897 1.00 41.41 61 LEU A N 1
ATOM 478 C CA . LEU A 1 61 ? -11.000 29.037 -32.238 1.00 41.41 61 LEU A CA 1
ATOM 479 C C . LEU A 1 61 ? -12.237 29.708 -32.847 1.00 41.41 61 LEU A C 1
ATOM 481 O O . LEU A 1 61 ? -13.369 29.251 -32.709 1.00 41.41 61 LEU A O 1
ATOM 485 N N . GLY A 1 62 ? -12.007 30.817 -33.555 1.00 36.78 62 GLY A N 1
ATOM 486 C CA . GLY A 1 62 ? -13.046 31.476 -34.348 1.00 36.78 62 GLY A CA 1
ATOM 487 C C . GLY A 1 62 ? -13.703 30.523 -35.360 1.00 36.78 62 GLY A C 1
ATOM 488 O O . GLY A 1 62 ? -13.079 29.567 -35.820 1.00 36.78 62 GLY A O 1
ATOM 489 N N . ALA A 1 63 ? -14.947 30.831 -35.743 1.00 34.88 63 ALA A N 1
ATOM 490 C CA . ALA A 1 63 ? -15.932 29.960 -36.412 1.00 34.88 63 ALA A CA 1
ATOM 491 C C . ALA A 1 63 ? -15.573 29.341 -37.794 1.00 34.88 63 ALA A C 1
ATOM 493 O O . ALA A 1 63 ? -16.461 28.866 -38.496 1.00 34.88 63 ALA A O 1
ATOM 494 N N . ASN A 1 64 ? -14.301 29.340 -38.199 1.00 34.28 64 ASN A N 1
ATOM 495 C CA . ASN A 1 64 ? -13.798 28.780 -39.456 1.00 34.28 64 ASN A CA 1
ATOM 496 C C . ASN A 1 64 ? -12.955 27.498 -39.289 1.00 34.28 64 ASN A C 1
ATOM 498 O O . ASN A 1 64 ? -12.612 26.887 -40.299 1.00 34.28 64 ASN A O 1
ATOM 502 N N . TYR A 1 65 ? -12.623 27.067 -38.064 1.00 38.25 65 TYR A N 1
ATOM 503 C CA . TYR A 1 65 ? -11.960 25.776 -37.824 1.00 38.25 65 TYR A CA 1
ATOM 504 C C . TYR A 1 65 ? -12.975 24.702 -37.421 1.00 38.25 65 TYR A C 1
ATOM 506 O O . TYR A 1 65 ? -13.226 24.449 -36.246 1.00 38.25 65 TYR A O 1
ATOM 514 N N . VAL A 1 66 ? -13.564 24.058 -38.432 1.00 33.91 66 VAL A N 1
ATOM 515 C CA . VAL A 1 66 ? -14.364 22.841 -38.246 1.00 33.91 66 VAL A CA 1
ATOM 516 C C . VAL A 1 66 ? -13.411 21.678 -37.978 1.00 33.91 66 VAL A C 1
ATOM 518 O O . VAL A 1 66 ? -12.747 21.195 -38.896 1.00 33.91 66 VAL A O 1
ATOM 521 N N . TYR A 1 67 ? -13.352 21.206 -36.733 1.00 43.28 67 TYR A N 1
ATOM 522 C CA . TYR A 1 67 ? -12.728 19.919 -36.443 1.00 43.28 67 TYR A CA 1
ATOM 523 C C . TYR A 1 67 ? -13.576 18.790 -37.034 1.00 43.28 67 TYR A C 1
ATOM 525 O O . TYR A 1 67 ? -14.720 18.581 -36.628 1.00 43.28 67 TYR A O 1
ATOM 533 N N . ASN A 1 68 ? -12.980 18.008 -37.936 1.00 35.41 68 ASN A N 1
ATOM 534 C CA . ASN A 1 68 ? -13.444 16.654 -38.228 1.00 35.41 68 ASN A CA 1
ATOM 535 C C . ASN A 1 68 ? -13.106 15.749 -37.032 1.00 35.41 68 ASN A C 1
ATOM 537 O O . ASN A 1 68 ? -12.200 14.921 -37.111 1.00 35.41 68 ASN A O 1
ATOM 541 N N . TYR A 1 69 ? -13.838 15.899 -35.926 1.00 38.12 69 TYR A N 1
ATOM 542 C CA . TYR A 1 69 ? -13.929 14.817 -34.952 1.00 38.12 69 TYR A CA 1
ATOM 543 C C . TYR A 1 69 ? -14.528 13.596 -35.664 1.00 38.12 69 TYR A C 1
ATOM 545 O O . TYR A 1 69 ? -15.578 13.733 -36.306 1.00 38.12 69 TYR A O 1
ATOM 553 N N . PRO A 1 70 ? -13.945 12.392 -35.533 1.00 35.91 70 PRO A N 1
ATOM 554 C CA . PRO A 1 70 ? -14.669 11.158 -35.790 1.00 35.91 70 PRO A CA 1
ATOM 555 C C . PRO A 1 70 ? -15.675 10.962 -34.649 1.00 35.91 70 PRO A C 1
ATOM 557 O O . PRO A 1 70 ? -15.494 10.122 -33.772 1.00 35.91 70 PRO A O 1
ATOM 560 N N . ALA A 1 71 ? -16.731 11.778 -34.638 1.00 33.78 71 ALA A N 1
ATOM 561 C CA . ALA A 1 71 ? -17.822 11.621 -33.694 1.00 33.78 71 ALA A CA 1
ATOM 562 C C . ALA A 1 71 ? -18.389 10.195 -33.812 1.00 33.78 71 ALA A C 1
ATOM 564 O O . ALA A 1 71 ? -18.512 9.686 -34.938 1.00 33.78 71 ALA A O 1
ATOM 565 N N . PRO A 1 72 ? -18.796 9.552 -32.700 1.00 32.19 72 PRO A N 1
ATOM 566 C CA . PRO A 1 72 ? -19.615 8.354 -32.792 1.00 32.19 72 PRO A CA 1
ATOM 567 C C . PRO A 1 72 ? -20.824 8.673 -33.679 1.00 32.19 72 PRO A C 1
ATOM 569 O O . PRO A 1 72 ? -21.468 9.714 -33.539 1.00 32.19 72 PRO A O 1
ATOM 572 N N . GLN A 1 73 ? -21.052 7.797 -34.655 1.00 32.06 73 GLN A N 1
ATOM 573 C CA . GLN A 1 73 ? -21.840 8.030 -35.865 1.00 32.06 73 GLN A CA 1
ATOM 574 C C . GLN A 1 73 ? -23.225 8.666 -35.583 1.00 32.06 73 GLN A C 1
ATOM 576 O O . GLN A 1 73 ? -24.193 7.949 -35.342 1.00 32.06 73 GLN A O 1
ATOM 581 N N . GLY A 1 74 ? -23.338 10.006 -35.639 1.00 33.44 74 GLY A N 1
ATOM 582 C CA . GLY A 1 74 ? -24.632 10.698 -35.504 1.00 33.44 74 GLY A CA 1
ATOM 583 C C . GLY A 1 74 ? -24.675 12.144 -34.975 1.00 33.44 74 GLY A C 1
ATOM 584 O O . GLY A 1 74 ? -25.723 12.767 -35.125 1.00 33.44 74 GLY A O 1
ATOM 585 N N . ALA A 1 75 ? -23.614 12.707 -34.383 1.00 30.47 75 ALA A N 1
ATOM 586 C CA . ALA A 1 75 ? -23.646 14.076 -33.832 1.00 30.47 75 ALA A CA 1
ATOM 587 C C . ALA A 1 75 ? -23.097 15.133 -34.816 1.00 30.47 75 ALA A C 1
ATOM 589 O O . ALA A 1 75 ? -21.980 14.994 -35.307 1.00 30.47 75 ALA A O 1
ATOM 590 N N . THR A 1 76 ? -23.864 16.197 -35.099 1.00 31.16 76 THR A N 1
ATOM 591 C CA . THR A 1 76 ? -23.527 17.211 -36.132 1.00 31.16 76 THR A CA 1
ATOM 592 C C . THR A 1 76 ? -23.349 18.647 -35.620 1.00 31.16 76 THR A C 1
ATOM 594 O O . THR A 1 76 ? -23.211 19.562 -36.429 1.00 31.16 76 THR A O 1
ATOM 597 N N . THR A 1 77 ? -23.341 18.871 -34.305 1.00 35.66 77 THR A N 1
ATOM 598 C CA . THR A 1 77 ? -23.081 20.182 -33.679 1.00 35.66 77 THR A CA 1
ATOM 599 C C . THR A 1 77 ? -22.400 19.999 -32.325 1.00 35.66 77 THR A C 1
ATOM 601 O O . THR A 1 77 ? -22.837 19.165 -31.536 1.00 35.66 77 THR A O 1
ATOM 604 N N . LEU A 1 78 ? -21.373 20.808 -32.037 1.00 38.31 78 LEU A N 1
ATOM 605 C CA . LEU A 1 78 ? -20.795 20.951 -30.695 1.00 38.31 78 LEU A CA 1
ATOM 606 C C . LEU A 1 78 ? -21.764 21.743 -29.800 1.00 38.31 78 LEU A C 1
ATOM 608 O O . LEU A 1 78 ? -21.602 22.941 -29.576 1.00 38.31 78 LEU A O 1
ATOM 612 N N . GLU A 1 79 ? -22.801 21.062 -29.314 1.00 35.75 79 GLU A N 1
ATOM 613 C CA . GLU A 1 79 ? -23.447 21.441 -28.055 1.00 35.75 79 GLU A CA 1
ATOM 614 C C . GLU A 1 79 ? -22.477 21.159 -26.892 1.00 35.75 79 GLU A C 1
ATOM 616 O O . GLU A 1 79 ? -21.526 20.399 -27.059 1.00 35.75 79 GLU A O 1
ATOM 621 N N . SER A 1 80 ? -22.708 21.795 -25.741 1.00 38.75 80 SER A N 1
ATOM 622 C CA . SER A 1 80 ? -21.919 21.813 -24.491 1.00 38.75 80 SER A CA 1
ATOM 623 C C . SER A 1 80 ? -21.391 20.452 -23.979 1.00 38.75 80 SER A C 1
ATOM 625 O O . SER A 1 80 ? -21.884 19.930 -22.982 1.00 38.75 80 SER A O 1
ATOM 627 N N . GLY A 1 81 ? -20.432 19.864 -24.689 1.00 48.69 81 GLY A N 1
ATOM 628 C CA . GLY A 1 81 ? -19.875 18.537 -24.411 1.00 48.69 81 GLY A CA 1
ATOM 629 C C . GLY A 1 81 ? -18.462 18.328 -24.963 1.00 48.69 81 GLY A C 1
ATOM 630 O O . GLY A 1 81 ? -17.936 17.223 -24.892 1.00 48.69 81 GLY A O 1
ATOM 631 N N . GLY A 1 82 ? -17.851 19.362 -25.556 1.00 66.62 82 GLY A N 1
ATOM 632 C CA . GLY A 1 82 ? -16.477 19.295 -26.065 1.00 66.62 82 GLY A CA 1
ATOM 633 C C . GLY A 1 82 ? -15.432 19.320 -24.948 1.00 66.62 82 GLY A C 1
ATOM 634 O O . GLY A 1 82 ? -14.434 18.617 -25.035 1.00 66.62 82 GLY A O 1
ATOM 635 N N . TYR A 1 83 ? -15.681 20.076 -23.876 1.00 75.94 83 TYR A N 1
ATOM 636 C CA . TYR A 1 83 ? -14.781 20.160 -22.725 1.00 75.94 83 TYR A CA 1
ATOM 637 C C . TYR A 1 83 ? -14.781 18.854 -21.915 1.00 75.94 83 TYR A C 1
ATOM 639 O O . TYR A 1 83 ? -13.726 18.335 -21.570 1.00 75.94 83 TYR A O 1
ATOM 647 N N . GLU A 1 84 ? -15.960 18.287 -21.671 1.00 80.12 84 GLU A N 1
ATOM 648 C CA . GLU A 1 84 ? -16.174 17.001 -21.004 1.00 80.12 84 GLU A CA 1
ATOM 649 C C . GLU A 1 84 ? -15.575 15.837 -21.814 1.00 80.12 84 GLU A C 1
ATOM 651 O O . GLU A 1 84 ? -14.994 14.904 -21.252 1.00 80.12 84 GLU A O 1
ATOM 656 N N . TYR A 1 85 ? -15.664 15.905 -23.148 1.00 75.75 85 TYR A N 1
ATOM 657 C CA . TYR A 1 85 ? -14.996 14.963 -24.046 1.00 75.75 85 TYR A CA 1
ATOM 658 C C . TYR A 1 85 ? -13.465 15.073 -23.947 1.00 75.75 85 TYR A C 1
ATOM 660 O O . TYR A 1 85 ? -12.796 14.068 -23.735 1.00 75.75 85 TYR A O 1
ATOM 668 N N . GLU A 1 86 ? -12.902 16.282 -24.025 1.00 79.94 86 GLU A N 1
ATOM 669 C CA . GLU A 1 86 ? -11.454 16.508 -23.888 1.00 79.94 86 GLU A CA 1
ATOM 670 C C . GLU A 1 86 ? -10.902 16.101 -22.510 1.00 79.94 86 GLU A C 1
ATOM 672 O O . GLU A 1 86 ? -9.739 15.714 -22.418 1.00 79.94 86 GLU A O 1
ATOM 677 N N . LEU A 1 87 ? -11.702 16.175 -21.440 1.00 85.56 87 LEU A N 1
ATOM 678 C CA . LEU A 1 87 ? -11.324 15.653 -20.122 1.00 85.56 87 LEU A CA 1
ATOM 679 C C . LEU A 1 87 ? -11.279 14.118 -20.132 1.00 85.56 87 LEU A C 1
ATOM 681 O O . LEU A 1 87 ? -10.216 13.540 -19.896 1.00 85.56 87 LEU A O 1
ATOM 685 N N . SER A 1 88 ? -12.393 13.477 -20.499 1.00 84.25 88 SER A N 1
ATOM 686 C CA . SER A 1 88 ? -12.530 12.012 -20.485 1.00 84.25 88 SER A CA 1
ATOM 687 C C . SER A 1 88 ? -11.589 11.288 -21.454 1.00 84.25 88 SER A C 1
ATOM 689 O O . SER A 1 88 ? -11.041 10.250 -21.104 1.00 84.25 88 SER A O 1
ATOM 691 N N . GLN A 1 89 ? -11.322 11.833 -22.647 1.00 82.19 89 GLN A N 1
ATOM 692 C CA . GLN A 1 89 ? -10.356 11.222 -23.573 1.00 82.19 89 GLN A CA 1
ATOM 693 C C . GLN A 1 89 ? -8.910 11.292 -23.076 1.00 82.19 89 GLN A C 1
ATOM 695 O O . GLN A 1 89 ? -8.114 10.407 -23.387 1.00 82.19 89 GLN A O 1
ATOM 700 N N . ASN A 1 90 ? -8.560 12.309 -22.286 1.00 88.19 90 ASN A N 1
ATOM 701 C CA . ASN A 1 90 ? -7.239 12.377 -21.671 1.00 88.19 90 ASN A CA 1
ATOM 702 C C . ASN A 1 90 ? -7.102 11.355 -20.532 1.00 88.19 90 ASN A C 1
ATOM 704 O O . ASN A 1 90 ? -6.051 10.735 -20.403 1.00 88.19 90 ASN A O 1
ATOM 708 N N . GLU A 1 91 ? -8.164 11.141 -19.748 1.00 88.81 91 GLU A N 1
ATOM 709 C CA . GLU A 1 91 ? -8.232 10.076 -18.738 1.00 88.81 91 GLU A CA 1
ATOM 710 C C . GLU A 1 91 ? -8.097 8.686 -19.385 1.00 88.81 91 GLU A C 1
ATOM 712 O O . GLU A 1 91 ? -7.238 7.905 -18.971 1.00 88.81 91 GLU A O 1
ATOM 717 N N . ASP A 1 92 ? -8.873 8.405 -20.441 1.00 86.06 92 ASP A N 1
ATOM 718 C CA . ASP A 1 92 ? -8.825 7.145 -21.199 1.00 86.06 92 ASP A CA 1
ATOM 719 C C . ASP A 1 92 ? -7.426 6.883 -21.798 1.00 86.06 92 ASP A C 1
ATOM 721 O O . ASP A 1 92 ? -6.892 5.776 -21.683 1.00 86.06 92 ASP A O 1
ATOM 725 N N . GLU A 1 93 ? -6.801 7.890 -22.426 1.00 85.44 93 GLU A N 1
ATOM 726 C CA . GLU A 1 93 ? -5.481 7.731 -23.050 1.00 85.44 93 GLU A CA 1
ATOM 727 C C . GLU A 1 93 ? -4.369 7.525 -22.007 1.00 85.44 93 GLU A C 1
ATOM 729 O O . GLU A 1 93 ? -3.508 6.660 -22.195 1.00 85.44 93 GLU A O 1
ATOM 734 N N . VAL A 1 94 ? -4.407 8.235 -20.876 1.00 88.19 94 VAL A N 1
ATOM 735 C CA . VAL A 1 94 ? -3.441 8.054 -19.777 1.00 88.19 94 VAL A CA 1
ATOM 736 C C . VAL A 1 94 ? -3.609 6.681 -19.113 1.00 88.19 94 VAL A C 1
ATOM 738 O O . VAL A 1 94 ? -2.618 5.970 -18.921 1.00 88.19 94 VAL A O 1
ATOM 741 N N . ALA A 1 95 ? -4.850 6.246 -18.875 1.00 86.06 95 ALA A N 1
ATOM 742 C CA . ALA A 1 95 ? -5.148 4.914 -18.350 1.00 86.06 95 ALA A CA 1
ATOM 743 C C . ALA A 1 95 ? -4.699 3.789 -19.302 1.00 86.06 95 ALA A C 1
ATOM 745 O O . ALA A 1 95 ? -4.218 2.750 -18.844 1.00 86.06 95 ALA A O 1
ATOM 746 N N . SER A 1 96 ? -4.787 3.993 -20.624 1.00 85.62 96 SER A N 1
ATOM 747 C CA . SER A 1 96 ? -4.336 3.005 -21.620 1.00 85.62 96 SER A CA 1
ATOM 748 C C . SER A 1 96 ? -2.826 2.716 -21.574 1.00 85.62 96 SER A C 1
ATOM 750 O O . SER A 1 96 ? -2.399 1.639 -21.989 1.00 85.62 96 SER A O 1
ATOM 752 N N . HIS A 1 97 ? -2.035 3.627 -20.993 1.00 83.56 97 HIS A N 1
ATOM 753 C CA . HIS A 1 97 ? -0.593 3.479 -20.766 1.00 83.56 97 HIS A CA 1
ATOM 754 C C . HIS A 1 97 ? -0.242 2.989 -19.347 1.00 83.56 97 HIS A C 1
ATOM 756 O O . HIS A 1 97 ? 0.927 2.993 -18.962 1.00 83.56 97 HIS A O 1
ATOM 762 N N . GLY A 1 98 ? -1.235 2.563 -18.555 1.00 79.50 98 GLY A N 1
ATOM 763 C CA . GLY A 1 98 ? -1.044 2.055 -17.192 1.00 79.50 98 GLY A CA 1
ATOM 764 C C . GLY A 1 98 ? -0.793 3.132 -16.130 1.00 79.50 98 GLY A C 1
ATOM 765 O O . GLY A 1 98 ? -0.513 2.797 -14.981 1.00 79.50 98 GLY A O 1
ATOM 766 N N . VAL A 1 99 ? -0.900 4.413 -16.491 1.00 84.12 99 VAL A N 1
ATOM 767 C CA . VAL A 1 99 ? -0.723 5.553 -15.582 1.00 84.12 99 VAL A CA 1
ATOM 768 C C . VAL A 1 99 ? -2.066 5.906 -14.940 1.00 84.12 99 VAL A C 1
ATOM 770 O O . VAL A 1 99 ? -3.095 5.926 -15.612 1.00 84.12 99 VAL A O 1
ATOM 773 N N . THR A 1 100 ? -2.072 6.215 -13.641 1.00 82.50 100 THR A N 1
ATOM 774 C CA . THR A 1 100 ? -3.286 6.660 -12.940 1.00 82.50 100 THR A CA 1
ATOM 775 C C . THR A 1 100 ? -3.327 8.185 -12.872 1.00 82.50 100 THR A C 1
ATOM 777 O O . THR A 1 100 ? -2.482 8.808 -12.226 1.00 82.50 100 THR A O 1
ATOM 780 N N . MET A 1 101 ? -4.322 8.786 -13.530 1.00 87.56 101 MET A N 1
ATOM 781 C CA . MET A 1 101 ? -4.624 10.216 -13.419 1.00 87.56 101 MET A CA 1
ATOM 782 C C . MET A 1 101 ? -5.305 10.521 -12.077 1.00 87.56 101 MET A C 1
ATOM 784 O O . MET A 1 101 ? -6.118 9.729 -11.603 1.00 87.56 101 MET A O 1
ATOM 788 N N . ALA A 1 102 ? -4.978 11.665 -11.477 1.00 85.06 102 ALA A N 1
ATOM 789 C CA . ALA A 1 102 ? -5.578 12.161 -10.243 1.00 85.06 102 ALA A CA 1
ATOM 790 C C . ALA A 1 102 ? -7.045 12.574 -10.500 1.00 85.06 102 ALA A C 1
ATOM 792 O O . ALA A 1 102 ? -7.282 13.511 -11.274 1.00 85.06 102 ALA A O 1
ATOM 793 N N . PRO A 1 103 ? -8.043 11.884 -9.916 1.00 82.19 103 PRO A N 1
ATOM 794 C CA . PRO A 1 103 ? -9.452 12.105 -10.238 1.00 82.19 103 PRO A CA 1
ATOM 795 C C . PRO A 1 103 ? -10.031 13.428 -9.714 1.00 82.19 103 PRO A C 1
ATOM 797 O O . PRO A 1 103 ? -11.127 13.801 -10.131 1.00 82.19 103 PRO A O 1
ATOM 800 N N . LEU A 1 104 ? -9.364 14.133 -8.789 1.00 87.44 104 LEU A N 1
ATOM 801 C CA . LEU A 1 104 ? -9.964 15.275 -8.086 1.00 87.44 104 LEU A CA 1
ATOM 802 C C . LEU A 1 104 ? -9.412 16.647 -8.494 1.00 87.44 104 LEU A C 1
ATOM 804 O O . LEU A 1 104 ? -10.076 17.646 -8.211 1.00 87.44 104 LEU A O 1
ATOM 808 N N . ALA A 1 105 ? -8.270 16.738 -9.183 1.00 90.94 105 ALA A N 1
ATOM 809 C CA . ALA A 1 105 ? -7.634 18.018 -9.526 1.00 90.94 105 ALA A CA 1
ATOM 810 C C . ALA A 1 105 ? -7.402 18.235 -11.039 1.00 90.94 105 ALA A C 1
ATOM 812 O O . ALA A 1 105 ? -6.869 17.381 -11.746 1.00 90.94 105 ALA A O 1
ATOM 813 N N . MET A 1 106 ? -7.776 19.426 -11.525 1.00 91.69 106 MET A N 1
ATOM 814 C CA . MET A 1 106 ? -7.713 19.826 -12.937 1.00 91.69 106 MET A CA 1
ATOM 815 C C . MET A 1 106 ? -7.054 21.206 -13.111 1.00 91.69 106 MET A C 1
ATOM 817 O O . MET A 1 106 ? -7.239 22.119 -12.300 1.00 91.69 106 MET A O 1
ATOM 821 N N . VAL A 1 107 ? -6.284 21.375 -14.189 1.00 91.75 107 VAL A N 1
ATOM 822 C CA . VAL A 1 107 ? -5.650 22.653 -14.559 1.00 91.75 107 VAL A CA 1
ATOM 823 C C . VAL A 1 107 ? -6.119 23.047 -15.963 1.00 91.75 107 VAL A C 1
ATOM 825 O O . VAL A 1 107 ? -5.852 22.295 -16.899 1.00 91.75 107 VAL A O 1
ATOM 828 N N . PRO A 1 108 ? -6.775 24.203 -16.182 1.00 88.94 108 PRO A N 1
ATOM 829 C CA . PRO A 1 108 ? -7.253 24.565 -17.514 1.00 88.94 108 PRO A CA 1
ATOM 830 C C . PRO A 1 108 ? -6.127 24.845 -18.526 1.00 88.94 108 PRO A C 1
ATOM 832 O O . PRO A 1 108 ? -5.239 25.658 -18.238 1.00 88.94 108 PRO A O 1
ATOM 835 N N . PRO A 1 109 ? -6.147 24.223 -19.724 1.00 83.88 109 PRO A N 1
ATOM 836 C CA . PRO A 1 109 ? -5.185 24.511 -20.786 1.00 83.88 109 PRO A CA 1
ATOM 837 C C . PRO A 1 109 ? -5.327 25.954 -21.265 1.00 83.88 109 PRO A C 1
ATOM 839 O O . PRO A 1 109 ? -6.434 26.472 -21.423 1.00 83.88 109 PRO A O 1
ATOM 842 N N . ALA A 1 110 ? -4.188 26.615 -21.485 1.00 73.81 110 ALA A N 1
ATOM 843 C CA . ALA A 1 110 ? -4.098 27.997 -21.970 1.00 73.81 110 ALA A CA 1
ATOM 844 C C . ALA A 1 110 ? -4.971 29.035 -21.213 1.00 73.81 110 ALA A C 1
ATOM 846 O O . ALA A 1 110 ? -5.256 30.106 -21.745 1.00 73.81 110 ALA A O 1
ATOM 847 N N . GLY A 1 111 ? -5.380 28.738 -19.971 1.00 73.44 111 GLY A N 1
ATOM 848 C CA . GLY A 1 111 ? -6.259 29.596 -19.172 1.00 73.44 111 GLY A CA 1
ATOM 849 C C . GLY A 1 111 ? -7.730 29.607 -19.608 1.00 73.44 111 GLY A C 1
ATOM 850 O O . GLY A 1 111 ? -8.460 30.510 -19.202 1.00 73.44 111 GLY A O 1
ATOM 851 N N . ASP A 1 112 ? -8.193 28.642 -20.416 1.00 82.00 112 ASP A N 1
ATOM 852 C CA . ASP A 1 112 ? -9.587 28.604 -20.875 1.00 82.00 112 ASP A CA 1
ATOM 853 C C . ASP A 1 112 ? -10.550 28.251 -19.730 1.00 82.00 112 ASP A C 1
ATOM 855 O O . ASP A 1 112 ? -10.721 27.096 -19.339 1.00 82.00 112 ASP A O 1
ATOM 859 N N . HIS A 1 113 ? -11.214 29.272 -19.193 1.00 80.62 113 HIS A N 1
ATOM 860 C CA . HIS A 1 113 ? -12.191 29.134 -18.114 1.00 80.62 113 HIS A CA 1
ATOM 861 C C . HIS A 1 113 ? -13.431 28.312 -18.500 1.00 80.62 113 HIS A C 1
ATOM 863 O O . HIS A 1 113 ? -14.179 27.912 -17.610 1.00 80.62 113 HIS A O 1
ATOM 869 N N . GLY A 1 114 ? -13.647 28.013 -19.786 1.00 81.44 114 GLY A N 1
ATOM 870 C CA . GLY A 1 114 ? -14.740 27.142 -20.211 1.00 81.44 114 GLY A CA 1
ATOM 871 C C . GLY A 1 114 ? -14.657 25.712 -19.661 1.00 81.44 114 GLY A C 1
ATOM 872 O O . GLY A 1 114 ? -15.695 25.078 -19.529 1.00 81.44 114 GLY A O 1
ATOM 873 N N . TYR A 1 115 ? -13.474 25.236 -19.245 1.00 85.00 115 TYR A N 1
ATOM 874 C CA . TYR A 1 115 ? -13.311 23.927 -18.593 1.00 85.00 115 TYR A CA 1
ATOM 875 C C . TYR A 1 115 ? -13.812 23.867 -17.133 1.00 85.00 115 TYR A C 1
ATOM 877 O O . TYR A 1 115 ? -13.917 22.771 -16.589 1.00 85.00 115 TYR A O 1
ATOM 885 N N . ILE A 1 116 ? -14.109 25.001 -16.478 1.00 89.31 116 ILE A N 1
ATOM 886 C CA . ILE A 1 116 ? -14.395 25.045 -15.029 1.00 89.31 116 ILE A CA 1
ATOM 887 C C . ILE A 1 116 ? -15.681 24.280 -14.666 1.00 89.31 116 ILE A C 1
ATOM 889 O O . ILE A 1 116 ? -15.634 23.354 -13.859 1.00 89.31 116 ILE A O 1
ATOM 893 N N . ASP A 1 117 ? -16.825 24.654 -15.250 1.00 88.50 117 ASP A N 1
ATOM 894 C CA . ASP A 1 117 ? -18.102 23.959 -15.016 1.00 88.50 117 ASP A CA 1
ATOM 895 C C . ASP A 1 117 ? -18.063 22.481 -15.476 1.00 88.50 117 ASP A C 1
ATOM 897 O O . ASP A 1 117 ? -18.471 21.619 -14.691 1.00 88.50 117 ASP A O 1
ATOM 901 N N . PRO A 1 118 ? -17.525 22.149 -16.673 1.00 87.50 118 PRO A N 1
ATOM 902 C CA . PRO A 1 118 ? -17.263 20.776 -17.101 1.00 87.50 118 PRO A CA 1
ATOM 903 C C . PRO A 1 118 ? -16.517 19.948 -16.054 1.00 87.50 118 PRO A C 1
ATOM 905 O O . PRO A 1 118 ? -17.040 18.914 -15.641 1.00 87.50 118 PRO A O 1
ATOM 908 N N . ALA A 1 119 ? -15.369 20.424 -15.555 1.00 89.50 119 ALA A N 1
ATOM 909 C CA . ALA A 1 119 ? -14.547 19.693 -14.592 1.00 89.50 119 ALA A CA 1
ATOM 910 C C . ALA A 1 119 ? -15.345 19.312 -13.331 1.00 89.50 119 ALA A C 1
ATOM 912 O O . ALA A 1 119 ? -15.452 18.123 -13.010 1.00 89.50 119 ALA A O 1
ATOM 913 N N . PHE A 1 120 ? -15.994 20.280 -12.673 1.00 91.81 120 PHE A N 1
ATOM 914 C CA . PHE A 1 120 ? -16.825 20.000 -11.494 1.00 91.81 120 PHE A CA 1
ATOM 915 C C . PHE A 1 120 ? -18.013 19.075 -11.810 1.00 91.81 120 PHE A C 1
ATOM 917 O O . PHE A 1 120 ? -18.381 18.238 -10.984 1.00 91.81 120 PHE A O 1
ATOM 924 N N . SER A 1 121 ? -18.598 19.174 -13.010 1.00 86.94 121 SER A N 1
ATOM 925 C CA . SER A 1 121 ? -19.697 18.295 -13.433 1.00 86.94 121 SER A CA 1
ATOM 926 C C . SER A 1 121 ? -19.257 16.842 -13.676 1.00 86.94 121 SER A C 1
ATOM 928 O O . SER A 1 121 ? -20.031 15.919 -13.415 1.00 86.94 121 SER A O 1
ATOM 930 N N . THR A 1 122 ? -18.012 16.637 -14.123 1.00 82.44 122 THR A N 1
ATOM 931 C CA . THR A 1 122 ? -17.415 15.313 -14.377 1.00 82.44 122 THR A CA 1
ATOM 932 C C . THR A 1 122 ? -16.837 14.639 -13.129 1.00 82.44 122 THR A C 1
ATOM 934 O O . THR A 1 122 ? -16.612 13.433 -13.151 1.00 82.44 122 THR A O 1
ATOM 937 N N . GLY A 1 123 ? -16.683 15.366 -12.017 1.00 88.00 123 GLY A N 1
ATOM 938 C CA . GLY A 1 123 ? -16.315 14.798 -10.713 1.00 88.00 123 GLY A CA 1
ATOM 939 C C . GLY A 1 123 ? -15.096 15.427 -10.042 1.00 88.00 123 GLY A C 1
ATOM 940 O O . GLY A 1 123 ? -14.901 15.190 -8.847 1.00 88.00 123 GLY A O 1
ATOM 941 N N . TYR A 1 124 ? -14.338 16.264 -10.759 1.00 92.81 124 TYR A N 1
ATOM 942 C CA . TYR A 1 124 ? -13.237 17.038 -10.188 1.00 92.81 124 TYR A CA 1
ATOM 943 C C . TYR A 1 124 ? -13.724 17.930 -9.038 1.00 92.81 124 TYR A C 1
ATOM 945 O O . TYR A 1 124 ? -14.884 18.346 -8.986 1.00 92.81 124 TYR A O 1
ATOM 953 N N . LYS A 1 125 ? -12.823 18.222 -8.099 1.00 94.06 125 LYS A N 1
ATOM 954 C CA . LYS A 1 125 ? -13.087 18.988 -6.871 1.00 94.06 125 LYS A CA 1
ATOM 955 C C . LYS A 1 125 ? -12.200 20.210 -6.714 1.00 94.06 125 LYS A C 1
ATOM 957 O O . LYS A 1 125 ? -12.603 21.159 -6.047 1.00 94.06 125 LYS A O 1
ATOM 962 N N . LEU A 1 126 ? -11.037 20.211 -7.360 1.00 93.56 126 LEU A N 1
ATOM 963 C CA . LEU A 1 126 ? -10.111 21.329 -7.406 1.00 93.56 126 LEU A CA 1
ATOM 964 C C . LEU A 1 126 ? -9.848 21.773 -8.847 1.00 93.56 126 LEU A C 1
ATOM 966 O O . LEU A 1 126 ? -9.539 20.956 -9.714 1.00 93.56 126 LEU A O 1
ATOM 970 N N . VAL A 1 127 ? -9.900 23.088 -9.071 1.00 92.88 127 VAL A N 1
ATOM 971 C CA . VAL A 1 127 ? -9.470 23.722 -10.324 1.00 92.88 127 VAL A CA 1
ATOM 972 C C . VAL A 1 127 ? -8.436 24.806 -10.023 1.00 92.88 127 VAL A C 1
ATOM 974 O O . VAL A 1 127 ? -8.683 25.703 -9.212 1.00 92.88 127 VAL A O 1
ATOM 977 N N . ALA A 1 128 ? -7.282 24.740 -10.693 1.00 91.50 128 ALA A N 1
ATOM 978 C CA . ALA A 1 128 ? -6.173 25.676 -10.496 1.00 91.50 128 ALA A CA 1
ATOM 979 C C . ALA A 1 128 ? -5.849 26.487 -11.760 1.00 91.50 128 ALA A C 1
ATOM 981 O O . ALA A 1 128 ? -5.616 25.919 -12.823 1.00 91.50 128 ALA A O 1
ATOM 982 N N . SER A 1 129 ? -5.788 27.819 -11.652 1.00 88.25 129 SER A N 1
ATOM 983 C CA . SER A 1 129 ? -5.532 28.733 -12.783 1.00 88.25 129 SER A CA 1
ATOM 984 C C . SER A 1 129 ? -4.757 29.983 -12.345 1.00 88.25 129 SER A C 1
ATOM 986 O O . SER A 1 129 ? -4.723 30.317 -11.163 1.00 88.25 129 SER A O 1
ATOM 988 N N . GLU A 1 130 ? -4.154 30.706 -13.293 1.00 85.31 130 GLU A N 1
ATOM 989 C CA . GLU A 1 130 ? -3.481 32.006 -13.070 1.00 85.31 130 GLU A CA 1
ATOM 990 C C . GLU A 1 130 ? -4.462 33.173 -12.828 1.00 85.31 130 GLU A C 1
ATOM 992 O O . GLU A 1 130 ? -4.057 34.326 -12.685 1.00 85.31 130 GLU A O 1
ATOM 997 N N . SER A 1 131 ? -5.764 32.897 -12.779 1.00 83.69 131 SER A N 1
ATOM 998 C CA . SER A 1 131 ? -6.800 33.906 -12.574 1.00 83.69 131 SER A CA 1
ATOM 999 C C . SER A 1 131 ? -7.070 34.170 -11.095 1.00 83.69 131 SER A C 1
ATOM 1001 O O . SER A 1 131 ? -7.359 33.260 -10.323 1.00 83.69 131 SER A O 1
ATOM 1003 N N . SER A 1 132 ? -7.076 35.447 -10.707 1.00 87.31 132 SER A N 1
ATOM 1004 C CA . SER A 1 132 ? -7.491 35.904 -9.370 1.00 87.31 132 SER A CA 1
ATOM 1005 C C . SER A 1 132 ? -9.014 35.883 -9.152 1.00 87.31 132 SER A C 1
ATOM 1007 O O . SER A 1 132 ? -9.494 36.153 -8.050 1.00 87.31 132 SER A O 1
ATOM 1009 N N . SER A 1 133 ? -9.789 35.543 -10.186 1.00 88.06 133 SER A N 1
ATOM 1010 C CA . SER A 1 133 ? -11.235 35.338 -10.110 1.00 88.06 133 SER A CA 1
ATOM 1011 C C . SER A 1 133 ? -11.693 34.224 -11.049 1.00 88.06 133 SER A C 1
ATOM 1013 O O . SER A 1 133 ? -11.412 34.271 -12.249 1.00 88.06 133 SER A O 1
ATOM 1015 N N . PHE A 1 134 ? -12.462 33.281 -10.519 1.00 88.44 134 PHE A N 1
ATOM 1016 C CA . PHE A 1 134 ? -13.092 32.191 -11.257 1.00 88.44 134 PHE A CA 1
ATOM 1017 C C . PHE A 1 134 ? -14.572 32.509 -11.442 1.00 88.44 134 PHE A C 1
ATOM 1019 O O . PHE A 1 134 ? -15.215 33.007 -10.522 1.00 88.44 134 PHE A O 1
ATOM 1026 N N . THR A 1 135 ? -15.123 32.244 -12.624 1.00 85.00 135 THR A N 1
ATOM 1027 C CA . THR A 1 135 ? -16.569 32.335 -12.869 1.00 85.00 135 THR A CA 1
ATOM 1028 C C . THR A 1 135 ? -17.056 30.972 -13.320 1.00 85.00 135 THR A C 1
ATOM 1030 O O . THR A 1 135 ? -16.479 30.397 -14.237 1.00 85.00 135 THR A O 1
ATOM 1033 N N . TYR A 1 136 ? -18.091 30.481 -12.652 1.00 87.94 136 TYR A N 1
ATOM 1034 C CA . TYR A 1 136 ? -18.743 29.203 -12.908 1.00 87.94 136 TYR A CA 1
ATOM 1035 C C . TYR A 1 136 ? -20.260 29.381 -12.754 1.00 87.94 136 TYR A C 1
ATOM 1037 O O . TYR A 1 136 ? -20.735 30.453 -12.364 1.00 87.94 136 TYR A O 1
ATOM 1045 N N . SER A 1 137 ? -21.040 28.344 -13.030 1.00 82.44 137 SER A N 1
ATOM 1046 C CA . SER A 1 137 ? -22.507 28.356 -12.967 1.00 82.44 137 SER A CA 1
ATOM 1047 C C . SER A 1 137 ? -23.096 28.791 -11.613 1.00 82.44 137 SER A C 1
ATOM 1049 O O . SER A 1 137 ? -24.210 29.320 -11.578 1.00 82.44 137 SER A O 1
ATOM 1051 N N . GLY A 1 138 ? -22.358 28.631 -10.506 1.00 82.00 138 GLY A N 1
ATOM 1052 C CA . GLY A 1 138 ? -22.737 29.113 -9.171 1.00 82.00 138 GLY A CA 1
ATOM 1053 C C . GLY A 1 138 ? -22.375 30.575 -8.862 1.00 82.00 138 GLY A C 1
ATOM 1054 O O . GLY A 1 138 ? -22.815 31.098 -7.838 1.00 82.00 138 GLY A O 1
ATOM 1055 N N . GLY A 1 139 ? -21.613 31.257 -9.725 1.00 87.00 139 GLY A N 1
ATOM 1056 C CA . GLY A 1 139 ? -21.249 32.672 -9.590 1.00 87.00 139 GLY A CA 1
ATOM 1057 C C . GLY A 1 139 ? -19.765 32.965 -9.841 1.00 87.00 139 GLY A C 1
ATOM 1058 O O . GLY A 1 139 ? -19.032 32.155 -10.405 1.00 87.00 139 GLY A O 1
ATOM 1059 N N . THR A 1 140 ? -19.309 34.145 -9.409 1.00 90.00 140 THR A N 1
ATOM 1060 C CA . THR A 1 140 ? -17.892 34.544 -9.476 1.00 90.00 140 THR A CA 1
ATOM 1061 C C . THR A 1 140 ? -17.254 34.486 -8.090 1.00 90.00 140 THR A C 1
ATOM 1063 O O . THR A 1 140 ? -17.726 35.142 -7.161 1.00 90.00 140 THR A O 1
ATOM 1066 N N . VAL A 1 141 ? -16.157 33.739 -7.963 1.00 89.38 141 VAL A N 1
ATOM 1067 C CA . VAL A 1 141 ? -15.356 33.588 -6.741 1.00 89.38 141 VAL A CA 1
ATOM 1068 C C . VAL A 1 141 ? -14.010 34.279 -6.944 1.00 89.38 141 VAL A C 1
ATOM 1070 O O . VAL A 1 141 ? -13.284 33.968 -7.886 1.00 89.38 141 VAL A O 1
ATOM 1073 N N . ALA A 1 142 ? -13.665 35.218 -6.065 1.00 90.56 142 ALA A N 1
ATOM 1074 C CA . ALA A 1 142 ? -12.324 35.796 -6.008 1.00 90.56 142 ALA A CA 1
ATOM 1075 C C . ALA A 1 142 ? -11.407 34.909 -5.153 1.00 90.56 142 ALA A C 1
ATOM 1077 O O . ALA A 1 142 ? -11.823 34.448 -4.090 1.00 90.56 142 ALA A O 1
ATOM 1078 N N . VAL A 1 143 ? -10.164 34.705 -5.593 1.00 89.38 143 VAL A N 1
ATOM 1079 C CA . VAL A 1 143 ? -9.149 33.931 -4.860 1.00 89.38 143 VAL A CA 1
ATOM 1080 C C . VAL A 1 143 ? -8.002 34.823 -4.391 1.00 89.38 143 VAL A C 1
ATOM 1082 O O . VAL A 1 143 ? -7.653 35.818 -5.027 1.00 89.38 143 VAL A O 1
ATOM 1085 N N . ASP A 1 144 ? -7.396 34.454 -3.265 1.00 89.56 144 ASP A N 1
ATOM 1086 C CA . ASP A 1 144 ? -6.211 35.124 -2.733 1.00 89.56 144 ASP A CA 1
ATOM 1087 C C . ASP A 1 144 ? -4.963 34.673 -3.510 1.00 89.56 144 ASP A C 1
ATOM 1089 O O . ASP A 1 144 ? -4.539 33.517 -3.441 1.00 89.56 144 ASP A O 1
ATOM 1093 N N . THR A 1 145 ? -4.362 35.597 -4.263 1.00 87.25 145 THR A N 1
ATOM 1094 C CA . THR A 1 145 ? -3.196 35.324 -5.121 1.00 87.25 145 THR A CA 1
ATOM 1095 C C . THR A 1 145 ? -1.912 35.031 -4.343 1.00 87.25 145 THR A C 1
ATOM 1097 O O . THR A 1 145 ? -0.919 34.618 -4.935 1.00 87.25 145 THR A O 1
ATOM 1100 N N . GLY A 1 146 ? -1.899 35.270 -3.028 1.00 85.94 146 GLY A N 1
ATOM 1101 C CA . GLY A 1 146 ? -0.804 34.910 -2.130 1.00 85.94 146 GLY A CA 1
ATOM 1102 C C . GLY A 1 146 ? -1.090 33.654 -1.300 1.00 85.94 146 GLY A C 1
ATOM 1103 O O . GLY A 1 146 ? -0.490 33.516 -0.233 1.00 85.94 146 GLY A O 1
ATOM 1104 N N . GLY A 1 147 ? -2.029 32.809 -1.737 1.00 89.50 147 GLY A N 1
ATOM 1105 C CA . GLY A 1 147 ? -2.381 31.528 -1.122 1.00 89.50 147 GLY A CA 1
ATOM 1106 C C . GLY A 1 147 ? -3.772 31.508 -0.484 1.00 89.50 147 GLY A C 1
ATOM 1107 O O . GLY A 1 147 ? -4.206 32.469 0.149 1.00 89.50 147 GLY A O 1
ATOM 1108 N N . MET A 1 148 ? -4.459 30.375 -0.614 1.00 91.06 148 MET A N 1
ATOM 1109 C CA . MET A 1 148 ? -5.744 30.085 0.018 1.00 91.06 148 MET A CA 1
ATOM 1110 C C . MET A 1 148 ? -5.570 29.904 1.529 1.00 91.06 148 MET A C 1
ATOM 1112 O O . MET A 1 148 ? -4.703 29.148 1.960 1.00 91.06 148 MET A O 1
ATOM 1116 N N . ASN A 1 149 ? -6.408 30.549 2.344 1.00 92.00 149 ASN A N 1
ATOM 1117 C CA . ASN A 1 149 ? -6.434 30.311 3.790 1.00 92.00 149 ASN A CA 1
ATOM 1118 C C . ASN A 1 149 ? -7.133 28.976 4.098 1.00 92.00 149 ASN A C 1
ATOM 1120 O O . ASN A 1 149 ? -8.338 28.852 3.898 1.00 92.00 149 ASN A O 1
ATOM 1124 N N . VAL A 1 150 ? -6.376 28.017 4.629 1.00 93.00 150 VAL A N 1
ATOM 1125 C CA . VAL A 1 150 ? -6.813 26.649 4.955 1.00 93.00 150 VAL A CA 1
ATOM 1126 C C . VAL A 1 150 ? -6.937 26.397 6.467 1.00 93.00 150 VAL A C 1
ATOM 1128 O O . VAL A 1 150 ? -7.105 25.259 6.916 1.00 93.00 150 VAL A O 1
ATOM 1131 N N . THR A 1 151 ? -6.868 27.447 7.299 1.00 90.38 151 THR A N 1
ATOM 1132 C CA . THR A 1 151 ? -7.138 27.321 8.744 1.00 90.38 151 THR A CA 1
ATOM 1133 C C . THR A 1 151 ? -8.581 26.887 8.994 1.00 90.38 151 THR A C 1
ATOM 1135 O O . THR A 1 151 ? -8.803 25.943 9.755 1.00 90.38 151 THR A O 1
ATOM 1138 N N . SER A 1 152 ? -9.537 27.552 8.340 1.00 86.56 152 SER A N 1
ATOM 1139 C CA . SER A 1 152 ? -10.978 27.266 8.427 1.00 86.56 152 SER A CA 1
ATOM 1140 C C . SER A 1 152 ? -11.436 26.323 7.311 1.00 86.56 152 SER A C 1
ATOM 1142 O O . SER A 1 152 ? -10.679 26.051 6.383 1.00 86.56 152 SER A O 1
ATOM 1144 N N . SER A 1 153 ? -12.678 25.842 7.397 1.00 89.31 153 SER A N 1
ATOM 1145 C CA . SER A 1 153 ? -13.311 25.027 6.356 1.00 89.31 153 SER A CA 1
ATOM 1146 C C . SER A 1 153 ? -13.337 25.735 4.997 1.00 89.31 153 SER A C 1
ATOM 1148 O O . SER A 1 153 ? -13.745 26.896 4.920 1.00 89.31 153 SER A O 1
ATOM 1150 N N . VAL A 1 154 ? -12.961 25.019 3.937 1.00 92.50 154 VAL A N 1
ATOM 1151 C CA . VAL A 1 154 ? -13.063 25.456 2.537 1.00 92.50 154 VAL A CA 1
ATOM 1152 C C . VAL A 1 154 ? -14.252 24.787 1.832 1.00 92.50 154 VAL A C 1
ATOM 1154 O O . VAL A 1 154 ? -14.807 23.804 2.333 1.00 92.50 154 VAL A O 1
ATOM 1157 N N . ASP A 1 155 ? -14.658 25.322 0.676 1.00 91.62 155 ASP A N 1
ATOM 1158 C CA . ASP A 1 155 ? -15.625 24.662 -0.211 1.00 91.62 155 ASP A CA 1
ATOM 1159 C C . ASP A 1 155 ? -14.934 23.485 -0.916 1.00 91.62 155 ASP A C 1
ATOM 1161 O O . ASP A 1 155 ? -14.123 23.673 -1.819 1.00 91.62 155 ASP A O 1
ATOM 1165 N N . LEU A 1 156 ? -15.231 22.270 -0.451 1.00 92.38 156 LEU A N 1
ATOM 1166 C CA . LEU A 1 156 ? -14.664 21.023 -0.970 1.00 92.38 156 LEU A CA 1
ATOM 1167 C C . LEU A 1 156 ? -15.358 20.525 -2.246 1.00 92.38 156 LEU A C 1
ATOM 1169 O O . LEU A 1 156 ? -14.876 19.560 -2.836 1.00 92.38 156 LEU A O 1
ATOM 1173 N N . ASP A 1 157 ? -16.480 21.125 -2.658 1.00 90.38 157 ASP A N 1
ATOM 1174 C CA . ASP A 1 157 ? -17.137 20.807 -3.929 1.00 90.38 157 ASP A CA 1
ATOM 1175 C C . ASP A 1 157 ? -16.671 21.739 -5.063 1.00 90.38 157 ASP A C 1
ATOM 1177 O O . ASP A 1 157 ? -16.689 21.313 -6.216 1.00 90.38 157 ASP A O 1
ATOM 1181 N N . HIS A 1 158 ? -16.205 22.958 -4.746 1.00 92.06 158 HIS A N 1
ATOM 1182 C CA . HIS A 1 158 ? -15.673 23.933 -5.713 1.00 92.06 158 HIS A CA 1
ATOM 1183 C C . HIS A 1 158 ? -14.369 24.598 -5.224 1.00 92.06 158 HIS A C 1
ATOM 1185 O O . HIS A 1 158 ? -14.321 25.802 -4.943 1.00 92.06 158 HIS A O 1
ATOM 1191 N N . LEU A 1 159 ? -13.286 23.824 -5.111 1.00 92.75 159 LEU A N 1
ATOM 1192 C CA . LEU A 1 159 ? -12.024 24.303 -4.546 1.00 92.75 159 LEU A CA 1
ATOM 1193 C C . LEU A 1 159 ? -11.178 25.056 -5.594 1.00 92.75 159 LEU A C 1
ATOM 1195 O O . LEU A 1 159 ? -10.481 24.462 -6.416 1.00 92.75 159 LEU A O 1
ATOM 1199 N N . PHE A 1 160 ? -11.229 26.389 -5.566 1.00 91.50 160 PHE A N 1
ATOM 1200 C CA . PHE A 1 160 ? -10.512 27.255 -6.513 1.00 91.50 160 PHE A CA 1
ATOM 1201 C C . PHE A 1 160 ? -9.125 27.669 -6.011 1.00 91.50 160 PHE A C 1
ATOM 1203 O O . PHE A 1 160 ? -9.012 28.417 -5.038 1.00 91.50 160 PHE A O 1
ATOM 1210 N N . ALA A 1 161 ? -8.064 27.254 -6.705 1.00 90.50 161 ALA A N 1
ATOM 1211 C CA . ALA A 1 161 ? -6.685 27.580 -6.341 1.00 90.50 161 ALA A CA 1
ATOM 1212 C C . ALA A 1 161 ? -6.033 28.570 -7.323 1.00 90.50 161 ALA A C 1
ATOM 1214 O O . ALA A 1 161 ? -6.037 28.366 -8.539 1.00 90.50 161 ALA A O 1
ATOM 1215 N N . TYR A 1 162 ? -5.403 29.624 -6.795 1.00 89.94 162 TYR A N 1
ATOM 1216 C CA . TYR A 1 162 ? -4.510 30.461 -7.598 1.00 89.94 162 TYR A CA 1
ATOM 1217 C C . TYR A 1 162 ? -3.201 29.708 -7.873 1.00 89.94 162 TYR A C 1
ATOM 1219 O O . TYR A 1 162 ? -2.495 29.307 -6.943 1.00 89.94 162 TYR A O 1
ATOM 1227 N N . ARG A 1 163 ? -2.874 29.536 -9.154 1.00 88.81 163 ARG A N 1
ATOM 1228 C CA . ARG A 1 163 ? -1.648 28.892 -9.631 1.00 88.81 163 ARG A CA 1
ATOM 1229 C C . ARG A 1 163 ? -0.543 29.938 -9.768 1.00 88.81 163 ARG A C 1
ATOM 1231 O O . ARG A 1 163 ? -0.557 30.736 -10.704 1.00 88.81 163 ARG A O 1
ATOM 1238 N N . TYR A 1 164 ? 0.426 29.933 -8.857 1.00 86.56 164 TYR A N 1
ATOM 1239 C CA . TYR A 1 164 ? 1.580 30.824 -8.934 1.00 86.56 164 TYR A CA 1
ATOM 1240 C C . TYR A 1 164 ? 2.571 30.340 -9.999 1.00 86.56 164 TYR A C 1
ATOM 1242 O O . TYR A 1 164 ? 3.035 29.200 -9.968 1.00 86.56 164 TYR A O 1
ATOM 1250 N N . PHE A 1 165 ? 2.910 31.222 -10.938 1.00 82.50 165 PHE A N 1
ATOM 1251 C CA . PHE A 1 165 ? 3.693 30.886 -12.122 1.00 82.50 165 PHE A CA 1
ATOM 1252 C C . PHE A 1 165 ? 5.176 31.255 -11.971 1.00 82.50 165 PHE A C 1
ATOM 1254 O O . PHE A 1 165 ? 5.526 32.433 -11.871 1.00 82.50 165 PHE A O 1
ATOM 1261 N N . TYR A 1 166 ? 6.045 30.244 -11.989 1.00 84.25 166 TYR A N 1
ATOM 1262 C CA . TYR A 1 166 ? 7.498 30.378 -11.926 1.00 84.25 166 TYR A CA 1
ATOM 1263 C C . TYR A 1 166 ? 8.123 30.282 -13.325 1.00 84.25 166 TYR A C 1
ATOM 1265 O O . TYR A 1 166 ? 8.134 29.217 -13.949 1.00 84.25 166 TYR A O 1
ATOM 1273 N N . GLU A 1 167 ? 8.698 31.386 -13.801 1.00 81.12 167 GLU A N 1
ATOM 1274 C CA . GLU A 1 167 ? 9.480 31.438 -15.039 1.00 81.12 167 GLU A CA 1
ATOM 1275 C C . GLU A 1 167 ? 10.676 32.387 -14.907 1.00 81.12 167 GLU A C 1
ATOM 1277 O O . GLU A 1 167 ? 10.560 33.453 -14.302 1.00 81.12 167 GLU A O 1
ATOM 1282 N N . ASP A 1 168 ? 11.809 32.047 -15.524 1.00 76.06 168 ASP A N 1
ATOM 1283 C CA . ASP A 1 168 ? 13.045 32.841 -15.431 1.00 76.06 168 ASP A CA 1
ATOM 1284 C C . ASP A 1 168 ? 12.858 34.288 -15.931 1.00 76.06 168 ASP A C 1
ATOM 1286 O O . ASP A 1 168 ? 13.496 35.219 -15.437 1.00 76.06 168 ASP A O 1
ATOM 1290 N N . SER A 1 169 ? 11.937 34.497 -16.880 1.00 71.69 169 SER A N 1
ATOM 1291 C CA . SER A 1 169 ? 11.646 35.811 -17.468 1.00 71.69 169 SER A CA 1
ATOM 1292 C C . SER A 1 169 ? 11.061 36.815 -16.461 1.00 71.69 169 SER A C 1
ATOM 1294 O O . SER A 1 169 ? 11.310 38.016 -16.586 1.00 71.69 169 SER A O 1
ATOM 1296 N N . ARG A 1 170 ? 10.341 36.341 -15.429 1.00 67.88 170 ARG A N 1
ATOM 1297 C CA . ARG A 1 170 ? 9.737 37.185 -14.379 1.00 67.88 170 ARG A CA 1
ATOM 1298 C C . ARG A 1 170 ? 10.736 37.621 -13.301 1.00 67.88 170 ARG A C 1
ATOM 1300 O O . ARG A 1 170 ? 10.391 38.479 -12.492 1.00 67.88 170 ARG A O 1
ATOM 1307 N N . PHE A 1 171 ? 11.956 37.072 -13.288 1.00 65.69 171 PHE A N 1
ATOM 1308 C CA . PHE A 1 171 ? 12.918 37.236 -12.186 1.00 65.69 171 PHE A CA 1
ATOM 1309 C C . PHE A 1 171 ? 14.266 37.869 -12.593 1.00 65.69 171 PHE A C 1
ATOM 1311 O O . PHE A 1 171 ? 15.211 37.887 -11.803 1.00 65.69 171 PHE A O 1
ATOM 1318 N N . ALA A 1 172 ? 14.384 38.421 -13.806 1.00 52.66 172 ALA A N 1
ATOM 1319 C CA . ALA A 1 172 ? 15.599 39.114 -14.236 1.00 52.66 172 ALA A CA 1
ATOM 1320 C C . ALA A 1 172 ? 15.750 40.505 -13.559 1.00 52.66 172 ALA A C 1
ATOM 1322 O O . ALA A 1 172 ? 14.787 41.274 -13.559 1.00 52.66 172 ALA A O 1
ATOM 1323 N N . PRO A 1 173 ? 16.941 40.892 -13.045 1.00 50.06 173 PRO A N 1
ATOM 1324 C CA . PRO A 1 173 ? 18.223 40.202 -13.159 1.00 50.06 173 PRO A CA 1
ATOM 1325 C C . PRO A 1 173 ? 18.624 39.411 -11.896 1.00 50.06 173 PRO A C 1
ATOM 1327 O O . PRO A 1 173 ? 18.963 39.985 -10.862 1.00 50.06 173 PRO A O 1
ATOM 1330 N N . ASN A 1 174 ? 18.732 38.093 -12.058 1.00 50.38 174 ASN A N 1
ATOM 1331 C CA . ASN A 1 174 ? 19.809 37.252 -11.519 1.00 50.38 174 ASN A CA 1
ATOM 1332 C C . ASN A 1 174 ? 20.137 37.377 -10.012 1.00 50.38 174 ASN A C 1
ATOM 1334 O O . ASN A 1 174 ? 21.303 37.251 -9.633 1.00 50.38 174 ASN A O 1
ATOM 1338 N N . THR A 1 175 ? 19.151 37.580 -9.136 1.00 52.59 175 THR A N 1
ATOM 1339 C CA . THR A 1 175 ? 19.332 37.378 -7.689 1.00 52.59 175 THR A CA 1
ATOM 1340 C C . THR A 1 175 ? 18.468 36.215 -7.214 1.00 52.59 175 THR A C 1
ATOM 1342 O O . THR A 1 175 ? 17.264 36.184 -7.460 1.00 52.59 175 THR A O 1
ATOM 1345 N N . ALA A 1 176 ? 19.078 35.251 -6.513 1.00 53.53 176 ALA A N 1
ATOM 1346 C CA . ALA A 1 176 ? 18.387 34.062 -5.997 1.00 53.53 176 ALA A CA 1
ATOM 1347 C C . ALA A 1 176 ? 17.188 34.411 -5.087 1.00 53.53 176 ALA A C 1
ATOM 1349 O O . ALA A 1 176 ? 16.240 33.646 -4.981 1.00 53.53 176 ALA A O 1
ATOM 1350 N N . THR A 1 177 ? 17.185 35.608 -4.499 1.00 58.06 177 THR A N 1
ATOM 1351 C CA . THR A 1 177 ? 16.092 36.162 -3.688 1.00 58.06 177 THR A CA 1
ATOM 1352 C C . THR A 1 177 ? 14.777 36.350 -4.463 1.00 58.06 177 THR A C 1
ATOM 1354 O O . THR A 1 177 ? 13.698 36.265 -3.880 1.00 58.06 177 THR A O 1
ATOM 1357 N N . ALA A 1 178 ? 14.826 36.616 -5.775 1.00 67.00 178 ALA A N 1
ATOM 1358 C CA . ALA A 1 178 ? 13.622 36.913 -6.556 1.00 67.00 178 ALA A CA 1
ATOM 1359 C C . ALA A 1 178 ? 12.738 35.672 -6.777 1.00 67.00 178 ALA A C 1
ATOM 1361 O O . ALA A 1 178 ? 11.515 35.769 -6.692 1.00 67.00 178 ALA A O 1
ATOM 1362 N N . ILE A 1 179 ? 13.352 34.505 -7.005 1.00 78.88 179 ILE A N 1
ATOM 1363 C CA . ILE A 1 179 ? 12.635 33.242 -7.230 1.00 78.88 179 ILE A CA 1
ATOM 1364 C C . ILE A 1 179 ? 12.089 32.628 -5.928 1.00 78.88 179 ILE A C 1
ATOM 1366 O O . ILE A 1 179 ? 11.067 31.950 -5.964 1.00 78.88 179 ILE A O 1
ATOM 1370 N N . THR A 1 180 ? 12.699 32.894 -4.767 1.00 85.44 180 THR A N 1
ATOM 1371 C CA . THR A 1 180 ? 12.215 32.385 -3.465 1.00 85.44 180 THR A CA 1
ATOM 1372 C C . THR A 1 180 ? 11.100 33.240 -2.862 1.00 85.44 180 THR A C 1
ATOM 1374 O O . THR A 1 180 ? 10.231 32.719 -2.164 1.00 85.44 180 THR A O 1
ATOM 1377 N N . THR A 1 181 ? 11.050 34.535 -3.199 1.00 84.75 181 THR A N 1
ATOM 1378 C CA . THR A 1 181 ? 10.079 35.514 -2.670 1.00 84.75 181 THR A CA 1
ATOM 1379 C C . THR A 1 181 ? 8.625 35.002 -2.545 1.00 84.75 181 THR A C 1
ATOM 1381 O O . THR A 1 181 ? 7.993 35.303 -1.527 1.00 84.75 181 THR A O 1
ATOM 1384 N N . PRO A 1 182 ? 8.044 34.239 -3.499 1.00 86.38 182 PRO A N 1
ATOM 1385 C CA . PRO A 1 182 ? 6.663 33.765 -3.382 1.00 86.38 182 PRO A CA 1
ATOM 1386 C C . PRO A 1 182 ? 6.475 32.737 -2.258 1.00 86.38 182 PRO A C 1
ATOM 1388 O O . PRO A 1 182 ? 5.507 32.837 -1.501 1.00 86.38 182 PRO A O 1
ATOM 1391 N N . ILE A 1 183 ? 7.414 31.793 -2.106 1.00 89.62 183 ILE A N 1
ATOM 1392 C CA . ILE A 1 183 ? 7.349 30.781 -1.045 1.00 89.62 183 ILE A CA 1
ATOM 1393 C C . ILE A 1 183 ? 7.709 31.397 0.315 1.00 89.62 183 ILE A C 1
ATOM 1395 O O . ILE A 1 183 ? 7.012 31.144 1.296 1.00 89.62 183 ILE A O 1
ATOM 1399 N N . ASP A 1 184 ? 8.669 32.327 0.346 1.00 90.56 184 ASP A N 1
ATOM 1400 C CA . ASP A 1 184 ? 9.018 33.115 1.538 1.00 90.56 184 ASP A CA 1
ATOM 1401 C C . ASP A 1 184 ? 7.812 33.930 2.045 1.00 90.56 184 ASP A C 1
ATOM 1403 O O . ASP A 1 184 ? 7.553 34.032 3.249 1.00 90.56 184 ASP A O 1
ATOM 1407 N N . THR A 1 185 ? 7.021 34.482 1.116 1.00 88.88 185 THR A N 1
ATOM 1408 C CA . THR A 1 185 ? 5.788 35.220 1.421 1.00 88.88 185 THR A CA 1
ATOM 1409 C C . THR A 1 185 ? 4.706 34.294 1.975 1.00 88.88 185 THR A C 1
ATOM 1411 O O . THR A 1 185 ? 4.106 34.621 3.000 1.00 88.88 185 THR A O 1
ATOM 1414 N N . LEU A 1 186 ? 4.469 33.133 1.353 1.00 90.81 186 LEU A N 1
ATOM 1415 C CA . LEU A 1 186 ? 3.494 32.142 1.830 1.00 90.81 186 LEU A CA 1
ATOM 1416 C C . LEU A 1 186 ? 3.845 31.637 3.242 1.00 90.81 186 LEU A C 1
ATOM 1418 O O . LEU A 1 186 ? 2.975 31.579 4.119 1.00 90.81 186 LEU A O 1
ATOM 1422 N N . ALA A 1 187 ? 5.127 31.346 3.478 1.00 92.19 187 ALA A N 1
ATOM 1423 C CA . ALA A 1 187 ? 5.662 30.937 4.772 1.00 92.19 187 ALA A CA 1
ATOM 1424 C C . ALA A 1 187 ? 5.448 32.030 5.826 1.00 92.19 187 ALA A C 1
ATOM 1426 O O . ALA A 1 187 ? 4.853 31.785 6.875 1.00 92.19 187 ALA A O 1
ATOM 1427 N N . SER A 1 188 ? 5.862 33.265 5.523 1.00 91.44 188 SER A N 1
ATOM 1428 C CA . SER A 1 188 ? 5.705 34.431 6.399 1.00 91.44 188 SER A CA 1
ATOM 1429 C C . SER A 1 188 ? 4.239 34.683 6.775 1.00 91.44 188 SER A C 1
ATOM 1431 O O . SER A 1 188 ? 3.917 34.819 7.958 1.00 91.44 188 SER A O 1
ATOM 1433 N N . ARG A 1 189 ? 3.317 34.632 5.799 1.00 90.94 189 ARG A N 1
ATOM 1434 C CA . ARG A 1 189 ? 1.865 34.731 6.043 1.00 90.94 189 ARG A CA 1
ATOM 1435 C C . ARG A 1 189 ? 1.348 33.622 6.965 1.00 90.94 189 ARG A C 1
ATOM 1437 O O . ARG A 1 189 ? 0.468 33.882 7.786 1.00 90.94 189 ARG A O 1
ATOM 1444 N N . SER A 1 190 ? 1.901 32.416 6.853 1.00 92.69 190 SER A N 1
ATOM 1445 C CA . SER A 1 190 ? 1.497 31.233 7.625 1.00 92.69 190 SER A CA 1
ATOM 1446 C C . SER A 1 190 ? 2.075 31.169 9.044 1.00 92.69 190 SER A C 1
ATOM 1448 O O . SER A 1 190 ? 1.627 30.337 9.835 1.00 92.69 190 SER A O 1
ATOM 1450 N N . ARG A 1 191 ? 3.001 32.063 9.430 1.00 88.56 191 ARG A N 1
ATOM 1451 C CA . ARG A 1 191 ? 3.516 32.159 10.816 1.00 88.56 191 ARG A CA 1
ATOM 1452 C C . ARG A 1 191 ? 2.481 32.685 11.823 1.00 88.56 191 ARG A C 1
ATOM 1454 O O . ARG A 1 191 ? 2.673 32.535 13.025 1.00 88.56 191 ARG A O 1
ATOM 1461 N N . GLY A 1 192 ? 1.387 33.294 11.356 1.00 83.75 192 GLY A N 1
ATOM 1462 C CA . GLY A 1 192 ? 0.282 33.764 12.201 1.00 83.75 192 GLY A CA 1
ATOM 1463 C C . GLY A 1 192 ? -0.743 32.677 12.562 1.00 83.75 192 GLY A C 1
ATOM 1464 O O . GLY A 1 192 ? -0.524 31.483 12.370 1.00 83.75 192 GLY A O 1
ATOM 1465 N N . ALA A 1 193 ? -1.916 33.097 13.050 1.00 85.62 193 ALA A N 1
ATOM 1466 C CA . ALA A 1 193 ? -3.041 32.191 13.332 1.00 85.62 193 ALA A CA 1
ATOM 1467 C C . ALA A 1 193 ? -3.643 31.552 12.060 1.00 85.62 193 ALA A C 1
ATOM 1469 O O . ALA A 1 193 ? -4.184 30.448 12.103 1.00 85.62 193 ALA A O 1
ATOM 1470 N N . ASN A 1 194 ? -3.521 32.233 10.916 1.00 91.44 194 ASN A N 1
ATOM 1471 C CA . ASN A 1 194 ? -3.913 31.695 9.617 1.00 91.44 194 ASN A CA 1
ATOM 1472 C C . ASN A 1 194 ? -2.794 30.825 9.021 1.00 91.44 194 ASN A C 1
ATOM 1474 O O . ASN A 1 194 ? -1.611 31.067 9.263 1.00 91.44 194 ASN A O 1
ATOM 1478 N N . LYS A 1 195 ? -3.182 29.819 8.242 1.00 91.69 195 LYS A N 1
ATOM 1479 C CA . LYS A 1 195 ? -2.315 28.892 7.510 1.00 91.69 195 LYS A CA 1
ATOM 1480 C C . LYS A 1 195 ? -2.721 28.960 6.048 1.00 91.69 195 LYS A C 1
ATOM 1482 O O . LYS A 1 195 ? -3.917 28.925 5.756 1.00 91.69 195 LYS A O 1
ATOM 1487 N N . TYR A 1 196 ? -1.752 29.100 5.153 1.00 92.94 196 TYR A N 1
ATOM 1488 C CA . TYR A 1 196 ? -2.013 29.323 3.736 1.00 92.94 196 TYR A CA 1
ATOM 1489 C C . TYR A 1 196 ? -1.390 28.228 2.881 1.00 92.94 196 TYR A C 1
ATOM 1491 O O . TYR A 1 196 ? -0.273 27.790 3.141 1.00 92.94 196 TYR A O 1
ATOM 1499 N N . TRP A 1 197 ? -2.109 27.832 1.836 1.00 93.00 197 TRP A N 1
ATOM 1500 C CA . TRP A 1 197 ? -1.658 26.880 0.829 1.00 93.00 197 TRP A CA 1
ATOM 1501 C C . TRP A 1 197 ? -1.724 27.508 -0.568 1.00 93.00 197 TRP A C 1
ATOM 1503 O O . TRP A 1 197 ? -2.606 28.321 -0.849 1.00 93.00 197 TRP A O 1
ATOM 1513 N N . ALA A 1 198 ? -0.784 27.162 -1.443 1.00 91.25 198 ALA A N 1
ATOM 1514 C CA . ALA A 1 198 ? -0.720 27.660 -2.814 1.00 91.25 198 ALA A CA 1
ATOM 1515 C C . ALA A 1 198 ? -0.092 26.612 -3.739 1.00 91.25 198 ALA A C 1
ATOM 1517 O O . ALA A 1 198 ? 0.727 25.806 -3.301 1.00 91.25 198 ALA A O 1
ATOM 1518 N N . ILE A 1 199 ? -0.435 26.671 -5.027 1.00 90.75 199 ILE A N 1
ATOM 1519 C CA . ILE A 1 199 ? 0.135 25.800 -6.060 1.00 90.75 199 ILE A CA 1
ATOM 1520 C C . ILE A 1 199 ? 1.231 26.569 -6.797 1.00 90.75 199 ILE A C 1
ATOM 1522 O O . ILE A 1 199 ? 0.954 27.599 -7.413 1.00 90.75 199 ILE A O 1
ATOM 1526 N N . GLY A 1 200 ? 2.463 26.064 -6.755 1.00 88.75 200 GLY A N 1
ATOM 1527 C CA . GLY A 1 200 ? 3.567 26.537 -7.591 1.00 88.75 200 GLY A CA 1
ATOM 1528 C C . GLY A 1 200 ? 3.640 25.757 -8.902 1.00 88.75 200 GLY A C 1
ATOM 1529 O O . GLY A 1 200 ? 3.557 24.534 -8.891 1.00 88.75 200 GLY A O 1
ATOM 1530 N N . PHE A 1 201 ? 3.804 26.445 -10.032 1.00 87.06 201 PHE A N 1
ATOM 1531 C CA . PHE A 1 201 ? 3.804 25.832 -11.362 1.00 87.06 201 PHE A CA 1
ATOM 1532 C C . PHE A 1 201 ? 4.934 26.363 -12.252 1.00 87.06 201 PHE A C 1
ATOM 1534 O O . PHE A 1 201 ? 5.222 27.558 -12.249 1.00 87.06 201 PHE A O 1
ATOM 1541 N N . THR A 1 202 ? 5.518 25.495 -13.082 1.00 84.88 202 THR A N 1
ATOM 1542 C CA . THR A 1 202 ? 6.384 25.874 -14.210 1.00 84.88 202 THR A CA 1
ATOM 1543 C C . THR A 1 202 ? 6.197 24.884 -15.365 1.00 84.88 202 THR A C 1
ATOM 1545 O O . THR A 1 202 ? 5.951 23.707 -15.117 1.00 84.88 202 THR A O 1
ATOM 1548 N N . HIS A 1 203 ? 6.300 25.323 -16.625 1.00 79.62 203 HIS A N 1
ATOM 1549 C CA . HIS A 1 203 ? 6.079 24.426 -17.773 1.00 79.62 203 HIS A CA 1
ATOM 1550 C C . HIS A 1 203 ? 7.247 23.473 -18.054 1.00 79.62 203 HIS A C 1
ATOM 1552 O O . HIS A 1 203 ? 7.038 22.379 -18.571 1.00 79.62 203 HIS A O 1
ATOM 1558 N N . ARG A 1 204 ? 8.490 23.929 -17.851 1.00 73.44 204 ARG A N 1
ATOM 1559 C CA . ARG A 1 204 ? 9.716 23.231 -18.274 1.00 73.44 204 ARG A CA 1
ATOM 1560 C C . ARG A 1 204 ? 10.873 23.596 -17.349 1.00 73.44 204 ARG A C 1
ATOM 1562 O O . ARG A 1 204 ? 10.937 24.732 -16.892 1.00 73.44 204 ARG A O 1
ATOM 1569 N N . THR A 1 205 ? 11.802 22.660 -17.168 1.00 68.75 205 THR A N 1
ATOM 1570 C CA . THR A 1 205 ? 13.086 22.833 -16.465 1.00 68.75 205 THR A CA 1
ATOM 1571 C C . THR A 1 205 ? 14.243 22.797 -17.477 1.00 68.75 205 THR A C 1
ATOM 1573 O O . THR A 1 205 ? 15.037 21.861 -17.498 1.00 68.75 205 THR A O 1
ATOM 1576 N N . SER A 1 206 ? 14.278 23.744 -18.422 1.00 64.31 206 SER A N 1
ATOM 1577 C CA . SER A 1 206 ? 15.188 23.705 -19.586 1.00 64.31 206 SER A CA 1
ATOM 1578 C C . SER A 1 206 ? 15.485 25.103 -20.139 1.00 64.31 206 SER A C 1
ATOM 1580 O O . SER A 1 206 ? 14.767 26.048 -19.836 1.00 64.31 206 SER A O 1
ATOM 1582 N N . VAL A 1 207 ? 16.495 25.238 -21.006 1.00 54.16 207 VAL A N 1
ATOM 1583 C CA . VAL A 1 207 ? 16.975 26.519 -21.582 1.00 54.16 207 VAL A CA 1
ATOM 1584 C C . VAL A 1 207 ? 16.027 27.203 -22.595 1.00 54.16 207 VAL A C 1
ATOM 1586 O O . VAL A 1 207 ? 16.467 28.018 -23.404 1.00 54.16 207 VAL A O 1
ATOM 1589 N N . ALA A 1 208 ? 14.734 26.872 -22.589 1.00 52.25 208 ALA A N 1
ATOM 1590 C CA . ALA A 1 208 ? 13.723 27.415 -23.497 1.00 52.25 208 ALA A CA 1
ATOM 1591 C C . ALA A 1 208 ? 12.761 28.380 -22.777 1.00 52.25 208 ALA A C 1
ATOM 1593 O O . ALA A 1 208 ? 12.529 28.280 -21.575 1.00 52.25 208 ALA A O 1
ATOM 1594 N N . SER A 1 209 ? 12.173 29.314 -23.526 1.00 57.03 209 SER A N 1
ATOM 1595 C CA . SER A 1 209 ? 11.265 30.348 -23.009 1.00 57.03 209 SER A CA 1
ATOM 1596 C C . SER A 1 209 ? 10.007 29.785 -22.326 1.00 57.03 209 SER A C 1
ATOM 1598 O O . SER A 1 209 ? 9.373 28.883 -22.876 1.00 57.03 209 SER A O 1
ATOM 1600 N N . GLY A 1 210 ? 9.583 30.394 -21.210 1.00 66.00 210 GLY A N 1
ATOM 1601 C CA . GLY A 1 210 ? 8.286 30.127 -20.558 1.00 66.00 210 GLY A CA 1
ATOM 1602 C C . GLY A 1 210 ? 8.311 29.112 -19.406 1.00 66.00 210 GLY A C 1
ATOM 1603 O O . GLY A 1 210 ? 7.256 28.598 -19.026 1.00 66.00 210 GLY A O 1
ATOM 1604 N N . GLY A 1 211 ? 9.496 28.812 -18.867 1.00 77.00 211 GLY A N 1
ATOM 1605 C CA . GLY A 1 211 ? 9.703 27.958 -17.695 1.00 77.00 211 GLY A CA 1
ATOM 1606 C C . GLY A 1 211 ? 10.910 28.405 -16.864 1.00 77.00 211 GLY A C 1
ATOM 1607 O O . GLY A 1 211 ? 11.413 29.519 -17.040 1.00 77.00 211 GLY A O 1
ATOM 1608 N N . LEU A 1 212 ? 11.366 27.538 -15.962 1.00 80.50 212 LEU A N 1
ATOM 1609 C CA . LEU A 1 212 ? 12.619 27.706 -15.224 1.00 80.50 212 LEU A CA 1
ATOM 1610 C C . LEU A 1 212 ? 13.772 27.001 -15.954 1.00 80.50 212 LEU A C 1
ATOM 1612 O O . LEU A 1 212 ? 13.588 25.964 -16.592 1.00 80.50 212 LEU A O 1
ATOM 1616 N N . THR A 1 213 ? 14.992 27.501 -15.806 1.00 78.56 213 THR A N 1
ATOM 1617 C CA . THR A 1 213 ? 16.190 26.683 -16.045 1.00 78.56 213 THR A CA 1
ATOM 1618 C C . THR A 1 213 ? 16.364 25.648 -14.932 1.00 78.56 213 THR A C 1
ATOM 1620 O O . THR A 1 213 ? 15.917 25.849 -13.802 1.00 78.56 213 THR A O 1
ATOM 1623 N N . GLU A 1 214 ? 17.038 24.534 -15.235 1.00 77.75 214 GLU A N 1
ATOM 1624 C CA . GLU A 1 214 ? 17.334 23.469 -14.262 1.00 77.75 214 GLU A CA 1
ATOM 1625 C C . GLU A 1 214 ? 18.015 24.027 -13.000 1.00 77.75 214 GLU A C 1
ATOM 1627 O O . GLU A 1 214 ? 17.525 23.806 -11.898 1.00 77.75 214 GLU A O 1
ATOM 1632 N N . ALA A 1 215 ? 19.040 24.872 -13.156 1.00 77.50 215 ALA A N 1
ATOM 1633 C CA . ALA A 1 215 ? 19.737 25.515 -12.039 1.00 77.50 215 ALA A CA 1
ATOM 1634 C C . ALA A 1 215 ? 18.822 26.385 -11.149 1.00 77.50 215 ALA A C 1
ATOM 1636 O O . ALA A 1 215 ? 18.955 26.371 -9.925 1.00 77.50 215 ALA A O 1
ATOM 1637 N N . ASN A 1 216 ? 17.871 27.122 -11.735 1.00 79.50 216 ASN A N 1
ATOM 1638 C CA . ASN A 1 216 ? 16.924 27.940 -10.971 1.00 79.50 216 ASN A CA 1
ATOM 1639 C C . ASN A 1 216 ? 15.868 27.081 -10.261 1.00 79.50 216 ASN A C 1
ATOM 1641 O O . ASN A 1 216 ? 15.522 27.361 -9.113 1.00 79.50 216 ASN A O 1
ATOM 1645 N N . TYR A 1 217 ? 15.403 26.006 -10.902 1.00 83.38 217 TYR A N 1
ATOM 1646 C CA . TYR A 1 217 ? 14.533 25.014 -10.269 1.00 83.38 217 TYR A CA 1
ATOM 1647 C C . TYR A 1 217 ? 15.234 24.326 -9.086 1.00 83.38 217 TYR A C 1
ATOM 1649 O O . TYR A 1 217 ? 14.673 24.254 -7.993 1.00 83.38 217 TYR A O 1
ATOM 1657 N N . GLU A 1 218 ? 16.484 23.885 -9.260 1.00 79.94 218 GLU A N 1
ATOM 1658 C CA . GLU A 1 218 ? 17.282 23.308 -8.175 1.00 79.94 218 GLU A CA 1
ATOM 1659 C C . GLU A 1 218 ? 17.512 24.308 -7.040 1.00 79.94 218 GLU A C 1
ATOM 1661 O O . GLU A 1 218 ? 17.385 23.935 -5.875 1.00 79.94 218 GLU A O 1
ATOM 1666 N N . SER A 1 219 ? 17.791 25.579 -7.352 1.00 81.56 219 SER A N 1
ATOM 1667 C CA . SER A 1 219 ? 17.947 26.630 -6.342 1.00 81.56 219 SER A CA 1
ATOM 1668 C C . SER A 1 219 ? 16.664 26.857 -5.537 1.00 81.56 219 SER A C 1
ATOM 1670 O O . SER A 1 219 ? 16.746 27.029 -4.322 1.00 81.56 219 SER A O 1
ATOM 1672 N N . LEU A 1 220 ? 15.489 26.840 -6.178 1.00 84.62 220 LEU A N 1
ATOM 1673 C CA . LEU A 1 220 ? 14.199 26.952 -5.492 1.00 84.62 220 LEU A CA 1
ATOM 1674 C C . LEU A 1 220 ? 13.954 25.750 -4.566 1.00 84.62 220 LEU A C 1
ATOM 1676 O O . LEU A 1 220 ? 13.623 25.936 -3.397 1.00 84.62 220 LEU A O 1
ATOM 1680 N N . MET A 1 221 ? 14.165 24.526 -5.055 1.00 86.25 221 MET A N 1
ATOM 1681 C CA . MET A 1 221 ? 13.941 23.310 -4.261 1.00 86.25 221 MET A CA 1
ATOM 1682 C C . MET A 1 221 ? 14.945 23.169 -3.108 1.00 86.25 221 MET A C 1
ATOM 1684 O O . MET A 1 221 ? 14.562 22.782 -2.006 1.00 86.25 221 MET A O 1
ATOM 1688 N N . ASN A 1 222 ? 16.212 23.542 -3.322 1.00 84.25 222 ASN A N 1
ATOM 1689 C CA . ASN A 1 222 ? 17.223 23.593 -2.264 1.00 84.25 222 ASN A CA 1
ATOM 1690 C C . ASN A 1 222 ? 16.860 24.631 -1.192 1.00 84.25 222 ASN A C 1
ATOM 1692 O O . ASN A 1 222 ? 16.998 24.347 -0.004 1.00 84.25 222 ASN A O 1
ATOM 1696 N N . HIS A 1 223 ? 16.370 25.810 -1.592 1.00 87.06 223 HIS A N 1
ATOM 1697 C CA . HIS A 1 223 ? 15.917 26.845 -0.657 1.00 87.06 223 HIS A CA 1
ATOM 1698 C C . HIS A 1 223 ? 14.739 26.375 0.198 1.00 87.06 223 HIS A C 1
ATOM 1700 O O . HIS A 1 223 ? 14.767 26.552 1.413 1.00 87.06 223 HIS A O 1
ATOM 1706 N N . ILE A 1 224 ? 13.740 25.723 -0.409 1.00 87.56 224 ILE A N 1
ATOM 1707 C CA . ILE A 1 224 ? 12.615 25.126 0.326 1.00 87.56 224 ILE A CA 1
ATOM 1708 C C . ILE A 1 224 ? 13.136 24.097 1.336 1.00 87.56 224 ILE A C 1
ATOM 1710 O O . ILE A 1 224 ? 12.848 24.226 2.523 1.00 87.56 224 ILE A O 1
ATOM 1714 N N . ALA A 1 225 ? 13.953 23.134 0.900 1.00 83.06 225 ALA A N 1
ATOM 1715 C CA . ALA A 1 225 ? 14.454 22.059 1.758 1.00 83.06 225 ALA A CA 1
ATOM 1716 C C . ALA A 1 225 ? 15.295 22.559 2.951 1.00 83.06 225 ALA A C 1
ATOM 1718 O O . ALA A 1 225 ? 15.108 22.071 4.064 1.00 83.06 225 ALA A O 1
ATOM 1719 N N . THR A 1 226 ? 16.179 23.540 2.725 1.00 84.50 226 THR A N 1
ATOM 1720 C CA . THR A 1 226 ? 17.135 24.066 3.726 1.00 84.50 226 THR A CA 1
ATOM 1721 C C . THR A 1 226 ? 16.611 25.228 4.570 1.00 84.50 226 THR A C 1
ATOM 1723 O O . THR A 1 226 ? 17.185 25.518 5.616 1.00 84.50 226 THR A O 1
ATOM 1726 N N . THR A 1 227 ? 15.530 25.897 4.153 1.00 89.00 227 THR A N 1
ATOM 1727 C CA . THR A 1 227 ? 14.912 26.984 4.938 1.00 89.00 227 THR A CA 1
ATOM 1728 C C . THR A 1 227 ? 13.667 26.512 5.679 1.00 89.00 227 THR A C 1
ATOM 1730 O O . THR A 1 227 ? 13.501 26.846 6.849 1.00 89.00 227 THR A O 1
ATOM 1733 N N . TYR A 1 228 ? 12.809 25.728 5.018 1.00 88.50 228 TYR A N 1
ATOM 1734 C CA . TYR A 1 228 ? 11.444 25.444 5.477 1.00 88.50 228 TYR A CA 1
ATOM 1735 C C . TYR A 1 228 ? 11.054 23.962 5.519 1.00 88.50 228 TYR A C 1
ATOM 1737 O O . TYR A 1 228 ? 9.988 23.642 6.034 1.00 88.50 228 TYR A O 1
ATOM 1745 N N . GLY A 1 229 ? 11.864 23.071 4.949 1.00 81.06 229 GLY A N 1
ATOM 1746 C CA . GLY A 1 229 ? 11.686 21.625 5.051 1.00 81.06 229 GLY A CA 1
ATOM 1747 C C . GLY A 1 229 ? 12.547 21.017 6.158 1.00 81.06 229 GLY A C 1
ATOM 1748 O O . GLY A 1 229 ? 13.054 21.726 7.029 1.00 81.06 229 GLY A O 1
ATOM 1749 N N . ARG A 1 230 ? 12.764 19.700 6.054 1.00 73.75 230 ARG A N 1
ATOM 1750 C CA . ARG A 1 230 ? 13.529 18.858 6.993 1.00 73.75 230 ARG A CA 1
ATOM 1751 C C . ARG A 1 230 ? 14.889 19.428 7.412 1.00 73.75 230 ARG A C 1
ATOM 1753 O O . ARG A 1 230 ? 15.299 19.233 8.552 1.00 73.75 230 ARG A O 1
ATOM 1760 N N . ASP A 1 231 ? 15.599 20.083 6.494 1.00 78.25 231 ASP A N 1
ATOM 1761 C CA . ASP A 1 231 ? 16.959 20.587 6.731 1.00 78.25 231 ASP A CA 1
ATOM 1762 C C . ASP A 1 231 ? 16.955 22.065 7.204 1.00 78.25 231 ASP A C 1
ATOM 1764 O O . ASP A 1 231 ? 18.018 22.660 7.377 1.00 78.25 231 ASP A O 1
ATOM 1768 N N . GLY A 1 232 ? 15.762 22.647 7.407 1.00 84.75 232 GLY A N 1
ATOM 1769 C CA . GLY A 1 232 ? 15.498 24.010 7.877 1.00 84.75 232 GLY A CA 1
ATOM 1770 C C . GLY A 1 232 ? 14.599 24.047 9.122 1.00 84.75 232 GLY A C 1
ATOM 1771 O O . GLY A 1 232 ? 14.855 23.337 10.091 1.00 84.75 232 GLY A O 1
ATOM 1772 N N . ASP A 1 233 ? 13.563 24.901 9.131 1.00 84.94 233 ASP A N 1
ATOM 1773 C CA . ASP A 1 233 ? 12.629 25.037 10.268 1.00 84.94 233 ASP A CA 1
ATOM 1774 C C . ASP A 1 233 ? 11.363 24.154 10.201 1.00 84.94 233 ASP A C 1
ATOM 1776 O O . ASP A 1 233 ? 10.478 24.310 11.043 1.00 84.94 233 ASP A O 1
ATOM 1780 N N . ASP A 1 234 ? 11.291 23.233 9.229 1.00 81.44 234 ASP A N 1
ATOM 1781 C CA . ASP A 1 234 ? 10.203 22.258 9.004 1.00 81.44 234 ASP A CA 1
ATOM 1782 C C . ASP A 1 234 ? 8.780 22.873 9.001 1.00 81.44 234 ASP A C 1
ATOM 1784 O O . ASP A 1 234 ? 7.793 22.256 9.404 1.00 81.44 234 ASP A O 1
ATOM 1788 N N . SER A 1 235 ? 8.664 24.136 8.567 1.00 82.38 235 SER A N 1
ATOM 1789 C CA . SER A 1 235 ? 7.416 24.912 8.584 1.00 82.38 235 SER A CA 1
ATOM 1790 C C . SER A 1 235 ? 6.585 24.868 7.294 1.00 82.38 235 SER A C 1
ATOM 1792 O O . SER A 1 235 ? 5.481 25.423 7.278 1.00 82.38 235 SER A O 1
ATOM 1794 N N . ILE A 1 236 ? 7.063 24.217 6.224 1.00 87.69 236 ILE A N 1
ATOM 1795 C CA . ILE A 1 236 ? 6.315 24.039 4.967 1.00 87.69 236 ILE A CA 1
ATOM 1796 C C . ILE A 1 236 ? 6.141 22.561 4.626 1.00 87.69 236 ILE A C 1
ATOM 1798 O O . ILE A 1 236 ? 7.096 21.849 4.327 1.00 87.69 236 ILE A O 1
ATOM 1802 N N . TRP A 1 237 ? 4.879 22.146 4.533 1.00 87.50 237 TRP A N 1
ATOM 1803 C CA . TRP A 1 237 ? 4.492 20.893 3.897 1.00 87.50 237 TRP A CA 1
ATOM 1804 C C . TRP A 1 237 ? 4.344 21.098 2.382 1.00 87.50 237 TRP A C 1
ATOM 1806 O O . TRP A 1 237 ? 3.539 21.916 1.933 1.00 87.50 237 TRP A O 1
ATOM 1816 N N . MET A 1 238 ? 5.133 20.360 1.599 1.00 87.31 238 MET A N 1
ATOM 1817 C CA . MET A 1 238 ? 5.040 20.306 0.138 1.00 87.31 238 MET A CA 1
ATOM 1818 C C . MET A 1 238 ? 4.438 18.959 -0.277 1.00 87.31 238 MET A C 1
ATOM 1820 O O . MET A 1 238 ? 5.020 17.912 0.002 1.00 87.31 238 MET A O 1
ATOM 1824 N N . ALA A 1 239 ? 3.278 18.998 -0.934 1.00 87.12 239 ALA A N 1
ATOM 1825 C CA . ALA A 1 239 ? 2.509 17.822 -1.333 1.00 87.12 239 ALA A CA 1
ATOM 1826 C C . ALA A 1 239 ? 1.759 18.057 -2.660 1.00 87.12 239 ALA A C 1
ATOM 1828 O O . ALA A 1 239 ? 1.513 19.218 -3.006 1.00 87.12 239 ALA A O 1
ATOM 1829 N N . PRO A 1 240 ? 1.371 16.982 -3.378 1.00 88.50 240 PRO A N 1
ATOM 1830 C CA . PRO A 1 240 ? 0.490 17.056 -4.542 1.00 88.50 240 PRO A CA 1
ATOM 1831 C C . PRO A 1 240 ? -0.873 17.679 -4.221 1.00 88.50 240 PRO A C 1
ATOM 1833 O O . PRO A 1 240 ? -1.360 17.589 -3.089 1.00 88.50 240 PRO A O 1
ATOM 1836 N N . ALA A 1 241 ? -1.529 18.259 -5.225 1.00 89.19 241 ALA A N 1
ATOM 1837 C CA . ALA A 1 241 ? -2.799 18.960 -5.038 1.00 89.19 241 ALA A CA 1
ATOM 1838 C C . ALA A 1 241 ? -3.923 18.063 -4.477 1.00 89.19 241 ALA A C 1
ATOM 1840 O O . ALA A 1 241 ? -4.723 18.522 -3.657 1.00 89.19 241 ALA A O 1
ATOM 1841 N N . GLU A 1 242 ? -3.972 16.786 -4.870 1.00 88.12 242 GLU A N 1
ATOM 1842 C CA . GLU A 1 242 ? -4.978 15.838 -4.372 1.00 88.12 242 GLU A CA 1
ATOM 1843 C C . GLU A 1 242 ? -4.684 15.364 -2.936 1.00 88.12 242 GLU A C 1
ATOM 1845 O O . GLU A 1 242 ? -5.607 15.217 -2.143 1.00 88.12 242 GLU A O 1
ATOM 1850 N N . GLU A 1 243 ? -3.411 15.222 -2.545 1.00 88.00 243 GLU A N 1
ATOM 1851 C CA . GLU A 1 243 ? -3.031 14.898 -1.155 1.00 88.00 243 GLU A CA 1
ATOM 1852 C C . GLU A 1 243 ? -3.447 16.017 -0.175 1.00 88.00 243 GLU A C 1
ATOM 1854 O O . GLU A 1 243 ? -3.889 15.750 0.946 1.00 88.00 243 GLU A O 1
ATOM 1859 N N . VAL A 1 244 ? -3.395 17.280 -0.616 1.00 91.44 244 VAL A N 1
ATOM 1860 C CA . VAL A 1 244 ? -3.909 18.414 0.168 1.00 91.44 244 VAL A CA 1
ATOM 1861 C C . VAL A 1 244 ? -5.440 18.414 0.220 1.00 91.44 244 VAL A C 1
ATOM 1863 O O . VAL A 1 244 ? -6.005 18.692 1.280 1.00 91.44 244 VAL A O 1
ATOM 1866 N N . TYR A 1 245 ? -6.128 18.068 -0.875 1.00 92.38 245 TYR A N 1
ATOM 1867 C CA . TYR A 1 245 ? -7.587 17.908 -0.868 1.00 92.38 245 TYR A CA 1
ATOM 1868 C C . TYR A 1 245 ? -8.040 16.825 0.122 1.00 92.38 245 TYR A C 1
ATOM 1870 O O . TYR A 1 245 ? -8.912 17.087 0.954 1.00 92.38 245 TYR A O 1
ATOM 1878 N N . ASP A 1 246 ? -7.413 15.647 0.077 1.00 91.50 246 ASP A N 1
ATOM 1879 C CA . ASP A 1 246 ? -7.668 14.523 0.984 1.00 91.50 246 ASP A CA 1
ATOM 1880 C C . ASP A 1 246 ? -7.544 14.952 2.454 1.00 91.50 246 ASP A C 1
ATOM 1882 O O . ASP A 1 246 ? -8.441 14.708 3.268 1.00 91.50 246 ASP A O 1
ATOM 1886 N N . TYR A 1 247 ? -6.471 15.670 2.797 1.00 92.94 247 TYR A N 1
ATOM 1887 C CA . TYR A 1 247 ? -6.253 16.165 4.155 1.00 92.94 247 TYR A CA 1
ATOM 1888 C C . TYR A 1 247 ? -7.295 17.207 4.585 1.00 92.94 247 TYR A C 1
ATOM 1890 O O . TYR A 1 247 ? -7.807 17.143 5.704 1.00 92.94 247 TYR A O 1
ATOM 1898 N N . LEU A 1 248 ? -7.658 18.158 3.716 1.00 94.38 248 LEU A N 1
ATOM 1899 C CA . LEU A 1 248 ? -8.693 19.155 4.024 1.00 94.38 248 LEU A CA 1
ATOM 1900 C C . LEU A 1 248 ? -10.074 18.509 4.181 1.00 94.38 248 LEU A C 1
ATOM 1902 O O . LEU A 1 248 ? -10.809 18.853 5.109 1.00 94.38 248 LEU A O 1
ATOM 1906 N N . SER A 1 249 ? -10.397 17.531 3.334 1.00 93.50 249 SER A N 1
ATOM 1907 C CA . SER A 1 249 ? -11.620 16.736 3.425 1.00 93.50 249 SER A CA 1
ATOM 1908 C C . SER A 1 249 ? -11.669 15.922 4.719 1.00 93.50 249 SER A C 1
ATOM 1910 O O . SER A 1 249 ? -12.657 15.997 5.453 1.00 93.50 249 SER A O 1
ATOM 1912 N N . THR A 1 250 ? -10.581 15.235 5.072 1.00 94.50 250 THR A N 1
ATOM 1913 C CA . THR A 1 250 ? -10.460 14.483 6.329 1.00 94.50 250 THR A CA 1
ATOM 1914 C C . THR A 1 250 ? -10.602 15.408 7.541 1.00 94.50 250 THR A C 1
ATOM 1916 O O . THR A 1 250 ? -11.442 15.169 8.410 1.00 94.50 250 THR A O 1
ATOM 1919 N N . LYS A 1 251 ? -9.858 16.521 7.572 1.00 93.94 251 LYS A N 1
ATOM 1920 C CA . LYS A 1 251 ? -9.893 17.535 8.640 1.00 93.94 251 LYS A CA 1
ATOM 1921 C C . LYS A 1 251 ? -11.279 18.161 8.828 1.00 93.94 251 LYS A C 1
ATOM 1923 O O . LYS A 1 251 ? -11.665 18.436 9.960 1.00 93.94 251 LYS A O 1
ATOM 1928 N N . GLN A 1 252 ? -12.013 18.429 7.748 1.00 94.81 252 GLN A N 1
ATOM 1929 C CA . GLN A 1 252 ? -13.340 19.055 7.821 1.00 94.81 252 GLN A CA 1
ATOM 1930 C C . GLN A 1 252 ? -14.457 18.081 8.201 1.00 94.81 252 GLN A C 1
ATOM 1932 O O . GLN A 1 252 ? -15.442 18.511 8.799 1.00 94.81 252 GLN A O 1
ATOM 1937 N N . ASN A 1 253 ? -14.320 16.802 7.843 1.00 94.38 253 ASN A N 1
ATOM 1938 C CA . ASN A 1 253 ? -15.367 15.797 8.024 1.00 94.38 253 ASN A CA 1
ATOM 1939 C C . ASN A 1 253 ? -15.127 14.845 9.213 1.00 94.38 253 ASN A C 1
ATOM 1941 O O . ASN A 1 253 ? -16.020 14.067 9.544 1.00 94.38 253 ASN A O 1
ATOM 1945 N N . THR A 1 254 ? -13.970 14.919 9.880 1.00 95.06 254 THR A N 1
ATOM 1946 C CA . THR A 1 254 ? -13.705 14.200 11.138 1.00 95.06 254 THR A CA 1
ATOM 1947 C C . THR A 1 254 ? -14.175 15.029 12.331 1.00 95.06 254 THR A C 1
ATOM 1949 O O . THR A 1 254 ? -13.668 16.127 12.569 1.00 95.06 254 THR A O 1
ATOM 1952 N N . ALA A 1 255 ? -15.100 14.502 13.133 1.00 94.50 255 ALA A N 1
ATOM 1953 C CA . ALA A 1 255 ? -15.472 15.132 14.396 1.00 94.50 255 ALA A CA 1
ATOM 1954 C C . ALA A 1 255 ? -14.553 14.639 15.526 1.00 94.50 255 ALA A C 1
ATOM 1956 O O . ALA A 1 255 ? -14.538 13.460 15.873 1.00 94.50 255 ALA A O 1
ATOM 1957 N N . VAL A 1 256 ? -13.783 15.559 16.112 1.00 94.31 256 VAL A N 1
ATOM 1958 C CA . VAL A 1 256 ? -12.879 15.276 17.237 1.00 94.31 256 VAL A CA 1
ATOM 1959 C C . VAL A 1 256 ? -13.614 15.500 18.557 1.00 94.31 256 VAL A C 1
ATOM 1961 O O . VAL A 1 256 ? -14.196 16.563 18.780 1.00 94.31 256 VAL A O 1
ATOM 1964 N N . SER A 1 257 ? -13.552 14.523 19.457 1.00 95.12 257 SER A N 1
ATOM 1965 C CA . SER A 1 257 ? -14.075 14.627 20.823 1.00 95.12 257 SER A CA 1
ATOM 1966 C C . SER A 1 257 ? -13.043 14.141 21.839 1.00 95.12 257 SER A C 1
ATOM 1968 O O . SER A 1 257 ? -12.164 13.346 21.507 1.00 95.12 257 SER A O 1
ATOM 1970 N N . THR A 1 258 ? -13.124 14.633 23.076 1.00 94.75 258 THR A N 1
ATOM 1971 C CA . THR A 1 258 ? -12.212 14.238 24.156 1.00 94.75 258 THR A CA 1
ATOM 1972 C C . THR A 1 258 ? -12.969 13.905 25.436 1.00 94.75 258 THR A C 1
ATOM 1974 O O . THR A 1 258 ? -14.026 14.470 25.725 1.00 94.75 258 THR A O 1
ATOM 1977 N N . ASN A 1 259 ? -12.423 12.972 26.212 1.00 92.00 259 ASN A N 1
ATOM 1978 C CA . ASN A 1 259 ? -12.921 12.596 27.530 1.00 92.00 259 ASN A CA 1
ATOM 1979 C C . ASN A 1 259 ? -11.736 12.403 28.483 1.00 92.00 259 ASN A C 1
ATOM 1981 O O . ASN A 1 259 ? -10.877 11.559 28.227 1.00 92.00 259 ASN A O 1
ATOM 1985 N N . THR A 1 260 ? -11.695 13.162 29.578 1.00 91.69 260 THR A N 1
ATOM 1986 C CA . THR A 1 260 ? -10.584 13.129 30.540 1.00 91.69 260 THR A CA 1
ATOM 1987 C C . THR A 1 260 ? -11.035 12.519 31.859 1.00 91.69 260 THR A C 1
ATOM 1989 O O . THR A 1 260 ? -11.969 13.012 32.492 1.00 91.69 260 THR A O 1
ATOM 1992 N N . VAL A 1 261 ? -10.347 11.464 32.298 1.00 88.19 261 VAL A N 1
ATOM 1993 C CA . VAL A 1 261 ? -10.588 10.787 33.578 1.00 88.19 261 VAL A CA 1
ATOM 1994 C C . VAL A 1 261 ? -9.272 10.738 34.352 1.00 88.19 261 VAL A C 1
ATOM 1996 O O . VAL A 1 261 ? -8.347 10.015 33.990 1.00 88.19 261 VAL A O 1
ATOM 1999 N N . GLY A 1 262 ? -9.172 11.533 35.420 1.00 88.12 262 GLY A N 1
ATOM 2000 C CA . GLY A 1 262 ? -7.913 11.707 36.148 1.00 88.12 262 GLY A CA 1
ATOM 2001 C C . GLY A 1 262 ? -6.856 12.390 35.275 1.00 88.12 262 GLY A C 1
ATOM 2002 O O . GLY A 1 262 ? -7.115 13.458 34.729 1.00 88.12 262 GLY A O 1
ATOM 2003 N N . ASN A 1 263 ? -5.684 11.768 35.144 1.00 87.25 263 ASN A N 1
ATOM 2004 C CA . ASN A 1 263 ? -4.577 12.217 34.293 1.00 87.25 263 ASN A CA 1
ATOM 2005 C C . ASN A 1 263 ? -4.604 11.626 32.867 1.00 87.25 263 ASN A C 1
ATOM 2007 O O . ASN A 1 263 ? -3.661 11.838 32.112 1.00 87.25 263 ASN A O 1
ATOM 2011 N N . VAL A 1 264 ? -5.653 10.886 32.484 1.00 87.88 264 VAL A N 1
ATOM 2012 C CA . VAL A 1 264 ? -5.765 10.263 31.155 1.00 87.88 264 VAL A CA 1
ATOM 2013 C C . VAL A 1 264 ? -6.808 10.996 30.315 1.00 87.88 264 VAL A C 1
ATOM 2015 O O . VAL A 1 264 ? -7.991 11.006 30.658 1.00 87.88 264 VAL A O 1
ATOM 2018 N N . MET A 1 265 ? -6.379 11.575 29.190 1.00 89.31 265 MET A N 1
ATOM 2019 C CA . MET A 1 265 ? -7.262 12.108 28.149 1.00 89.31 265 MET A CA 1
ATOM 2020 C C . MET A 1 265 ? -7.413 11.076 27.028 1.00 89.31 265 MET A C 1
ATOM 2022 O O . MET A 1 265 ? -6.440 10.707 26.380 1.00 89.31 265 MET A O 1
ATOM 2026 N N . THR A 1 266 ? -8.642 10.633 26.776 1.00 92.44 266 THR A N 1
ATOM 2027 C CA . THR A 1 266 ? -8.997 9.867 25.575 1.00 92.44 266 THR A CA 1
ATOM 2028 C C . THR A 1 266 ? -9.412 10.842 24.479 1.00 92.44 266 THR A C 1
ATOM 2030 O O . THR A 1 266 ? -10.246 11.713 24.732 1.00 92.44 266 THR A O 1
ATOM 2033 N N . ILE A 1 267 ? -8.857 10.691 23.277 1.00 94.12 267 ILE A N 1
ATOM 2034 C CA . ILE A 1 267 ? -9.273 11.421 22.073 1.00 94.12 267 ILE A CA 1
ATOM 2035 C C . ILE A 1 267 ? -10.006 10.429 21.169 1.00 94.12 267 ILE A C 1
ATOM 2037 O O . ILE A 1 267 ? -9.497 9.343 20.909 1.00 94.12 267 ILE A O 1
ATOM 2041 N N . THR A 1 268 ? -11.194 10.792 20.694 1.00 93.25 268 THR A N 1
ATOM 2042 C CA . THR A 1 268 ? -12.013 9.958 19.807 1.00 93.25 268 THR A CA 1
ATOM 2043 C C . THR A 1 268 ? -12.309 10.717 18.521 1.00 93.25 268 THR A C 1
ATOM 2045 O O . THR A 1 268 ? -12.810 11.846 18.559 1.00 93.25 268 THR A O 1
ATOM 2048 N N . LEU A 1 269 ? -11.994 10.081 17.392 1.00 93.38 269 LEU A N 1
ATOM 2049 C CA . LEU A 1 269 ? -12.225 10.585 16.042 1.00 93.38 269 LEU A CA 1
ATOM 2050 C C . LEU A 1 269 ? -13.465 9.897 15.462 1.00 93.38 269 LEU A C 1
ATOM 2052 O O . LEU A 1 269 ? -13.439 8.701 15.186 1.00 93.38 269 LEU A O 1
ATOM 2056 N N . ASP A 1 270 ? -14.557 10.638 15.282 1.00 92.56 270 ASP A N 1
ATOM 2057 C CA . ASP A 1 270 ? -15.700 10.165 14.501 1.00 92.56 270 ASP A CA 1
ATOM 2058 C C . ASP A 1 270 ? -15.449 10.487 13.024 1.00 92.56 270 ASP A C 1
ATOM 2060 O O . ASP A 1 270 ? -15.549 11.635 12.582 1.00 92.56 270 ASP A O 1
ATOM 2064 N N . THR A 1 271 ? -15.090 9.445 12.278 1.00 91.44 271 THR A N 1
ATOM 2065 C CA . THR A 1 271 ? -14.768 9.487 10.849 1.00 91.44 271 THR A CA 1
ATOM 2066 C C . THR A 1 271 ? -15.975 9.163 9.964 1.00 91.44 271 THR A C 1
ATOM 2068 O O . THR A 1 271 ? -15.848 9.122 8.745 1.00 91.44 271 THR A O 1
ATOM 2071 N N . THR A 1 272 ? -17.181 8.972 10.521 1.00 90.88 272 THR A N 1
ATOM 2072 C CA . THR A 1 272 ? -18.357 8.488 9.762 1.00 90.88 272 THR A CA 1
ATOM 2073 C C . THR A 1 272 ? -18.857 9.434 8.665 1.00 90.88 272 THR A C 1
ATOM 2075 O O . THR A 1 272 ? -19.658 9.022 7.821 1.00 90.88 272 THR A O 1
ATOM 2078 N N . SER A 1 273 ? -18.411 10.694 8.680 1.00 92.06 273 SER A N 1
ATOM 2079 C CA . SER A 1 273 ? -18.700 11.690 7.640 1.00 92.06 273 SER A CA 1
ATOM 2080 C C . SER A 1 273 ? -17.545 11.898 6.653 1.00 92.06 273 SER A C 1
ATOM 2082 O O . SER A 1 273 ? -17.739 12.588 5.652 1.00 92.06 273 SER A O 1
ATOM 2084 N N . VAL A 1 274 ? -16.369 11.308 6.898 1.00 90.81 274 VAL A N 1
ATOM 2085 C CA . VAL A 1 274 ? -15.233 11.335 5.968 1.00 90.81 274 VAL A CA 1
ATOM 2086 C C . VAL A 1 274 ? -15.608 10.489 4.739 1.00 90.81 274 VAL A C 1
ATOM 2088 O O . VAL A 1 274 ? -16.068 9.353 4.895 1.00 90.81 274 VAL A O 1
ATOM 2091 N N . PRO A 1 275 ? -15.521 11.032 3.510 1.00 87.69 275 PRO A N 1
ATOM 2092 C CA . PRO A 1 275 ? -15.729 10.239 2.301 1.00 87.69 275 PRO A CA 1
ATOM 2093 C C . PRO A 1 275 ? -14.577 9.241 2.118 1.00 87.69 275 PRO A C 1
ATOM 2095 O O . PRO A 1 275 ? -13.522 9.409 2.710 1.00 87.69 275 PRO A O 1
ATOM 2098 N N . ALA A 1 276 ? -14.749 8.233 1.259 1.00 82.44 276 ALA A N 1
ATOM 2099 C CA . ALA A 1 276 ? -13.619 7.394 0.861 1.00 82.44 276 ALA A CA 1
ATOM 2100 C C . ALA A 1 276 ? -12.619 8.244 0.058 1.00 82.44 276 ALA A C 1
ATOM 2102 O O . ALA A 1 276 ? -12.980 8.767 -1.001 1.00 82.44 276 ALA A O 1
ATOM 2103 N N . LEU A 1 277 ? -11.402 8.389 0.579 1.00 85.06 277 LEU A N 1
ATOM 2104 C CA . LEU A 1 277 ? -10.321 9.200 0.010 1.00 85.06 277 LEU A CA 1
ATOM 2105 C C . LEU A 1 277 ? -9.118 8.316 -0.339 1.00 85.06 277 LEU A C 1
ATOM 2107 O O . LEU A 1 277 ? -9.069 7.143 0.037 1.00 85.06 277 LEU A O 1
ATOM 2111 N N . ARG A 1 278 ? -8.133 8.863 -1.060 1.00 77.31 278 ARG A N 1
ATOM 2112 C CA . ARG A 1 278 ? -6.885 8.134 -1.339 1.00 77.31 278 ARG A CA 1
ATOM 2113 C C . ARG A 1 278 ? -5.984 8.084 -0.099 1.00 77.31 278 ARG A C 1
ATOM 2115 O O . ARG A 1 278 ? -5.285 7.091 0.101 1.00 77.31 278 ARG A O 1
ATOM 2122 N N . ARG A 1 279 ? -6.020 9.117 0.747 1.00 79.56 279 ARG A N 1
ATOM 2123 C CA . ARG A 1 279 ? -5.439 9.138 2.098 1.00 79.56 279 ARG A CA 1
ATOM 2124 C C . ARG A 1 279 ? -6.458 9.639 3.117 1.00 79.56 279 ARG A C 1
ATOM 2126 O O . ARG A 1 279 ? -7.104 10.658 2.900 1.00 79.56 279 ARG A O 1
ATOM 2133 N N . GLU A 1 280 ? -6.547 8.961 4.258 1.00 88.38 280 GLU A N 1
ATOM 2134 C CA . GLU A 1 280 ? -7.388 9.373 5.388 1.00 88.38 280 GLU A CA 1
ATOM 2135 C C . GLU A 1 280 ? -6.484 9.564 6.611 1.00 88.38 280 GLU A C 1
ATOM 2137 O O . GLU A 1 280 ? -6.287 8.660 7.423 1.00 88.38 280 GLU A O 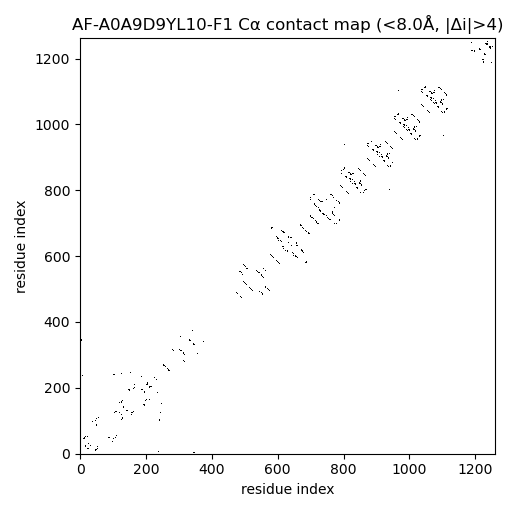1
ATOM 2142 N N . ALA A 1 281 ? -5.863 10.743 6.684 1.00 89.44 281 ALA A N 1
ATOM 2143 C CA . ALA A 1 281 ? -4.862 11.081 7.689 1.00 89.44 281 ALA A CA 1
ATOM 2144 C C . ALA A 1 281 ? -5.135 12.446 8.333 1.00 89.44 281 ALA A C 1
ATOM 2146 O O . ALA A 1 281 ? -5.649 13.368 7.693 1.00 89.44 281 ALA A O 1
ATOM 2147 N N . LEU A 1 282 ? -4.764 12.586 9.607 1.00 92.19 282 LEU A N 1
ATOM 2148 C CA . LEU A 1 282 ? -4.993 13.790 10.400 1.00 92.19 282 LEU A CA 1
ATOM 2149 C C . LEU A 1 282 ? -3.844 14.056 11.381 1.00 92.19 282 LEU A C 1
ATOM 2151 O O . LEU A 1 282 ? -3.353 13.146 12.054 1.00 92.19 282 LEU A O 1
ATOM 2155 N N . SER A 1 283 ? -3.473 15.330 11.515 1.00 91.38 283 SER A N 1
ATOM 2156 C CA . SER A 1 283 ? -2.579 15.817 12.568 1.00 91.38 283 SER A CA 1
ATOM 2157 C C . SER A 1 283 ? -3.382 16.524 13.659 1.00 91.38 283 SER A C 1
ATOM 2159 O O . SER A 1 283 ? -4.156 17.445 13.394 1.00 91.38 283 SER A O 1
ATOM 2161 N N . LEU A 1 284 ? -3.171 16.110 14.904 1.00 92.06 284 LEU A N 1
ATOM 2162 C CA . LEU A 1 284 ? -3.772 16.657 16.115 1.00 92.06 284 LEU A CA 1
ATOM 2163 C C . LEU A 1 284 ? -2.688 17.351 16.944 1.00 92.06 284 LEU A C 1
ATOM 2165 O O . LEU A 1 284 ? -1.602 16.807 17.134 1.00 92.06 284 LEU A O 1
ATOM 2169 N N . THR A 1 285 ? -2.988 18.528 17.489 1.00 89.31 285 THR A N 1
ATOM 2170 C CA . THR A 1 285 ? -2.119 19.205 18.463 1.00 89.31 285 THR A CA 1
ATOM 2171 C C . THR A 1 285 ? -2.807 19.219 19.821 1.00 89.31 285 THR A C 1
ATOM 2173 O O . THR A 1 285 ? -3.838 19.868 19.997 1.00 89.31 285 THR A O 1
ATOM 2176 N N . VAL A 1 286 ? -2.238 18.502 20.786 1.00 89.44 286 VAL A N 1
ATOM 2177 C CA . VAL A 1 286 ? -2.757 18.378 22.150 1.00 89.44 286 VAL A CA 1
ATOM 2178 C C . VAL A 1 286 ? -2.102 19.432 23.037 1.00 89.44 286 VAL A C 1
ATOM 2180 O O . VAL A 1 286 ? -0.930 19.333 23.386 1.00 89.44 286 VAL A O 1
ATOM 2183 N N . SER A 1 287 ? -2.868 20.456 23.412 1.00 86.12 287 SER A N 1
ATOM 2184 C CA . SER A 1 287 ? -2.451 21.413 24.443 1.00 86.12 287 SER A CA 1
ATOM 2185 C C . SER A 1 287 ? -2.749 20.843 25.830 1.00 86.12 287 SER A C 1
ATOM 2187 O O . SER A 1 287 ? -3.892 20.487 26.110 1.00 86.12 287 SER A O 1
ATOM 2189 N N . SER A 1 288 ? -1.733 20.787 26.689 1.00 82.00 288 SER A N 1
ATOM 2190 C CA . SER A 1 288 ? -1.810 20.286 28.065 1.00 82.00 288 SER A CA 1
ATOM 2191 C C . SER A 1 288 ? -1.206 21.313 29.027 1.00 82.00 288 SER A C 1
ATOM 2193 O O . SER A 1 288 ? -0.267 22.022 28.664 1.00 82.00 288 SER A O 1
ATOM 2195 N N . ASP A 1 289 ? -1.742 21.406 30.245 1.00 84.25 289 ASP A N 1
ATOM 2196 C CA . ASP A 1 289 ? -1.192 22.207 31.348 1.00 84.25 289 ASP A CA 1
ATOM 2197 C C . ASP A 1 289 ? -0.166 21.433 32.206 1.00 84.25 289 ASP A C 1
ATOM 2199 O O . ASP A 1 289 ? 0.464 22.012 33.093 1.00 84.25 289 ASP A O 1
ATOM 2203 N N . ALA A 1 290 ? 0.054 20.153 31.887 1.00 79.69 290 ALA A N 1
ATOM 2204 C CA . ALA A 1 290 ? 1.098 19.281 32.428 1.00 79.69 290 ALA A CA 1
ATOM 2205 C C . ALA A 1 290 ? 1.878 18.561 31.305 1.00 79.69 290 ALA A C 1
ATOM 2207 O O . ALA A 1 290 ? 1.407 18.476 30.168 1.00 79.69 290 ALA A O 1
ATOM 2208 N N . GLU A 1 291 ? 3.061 18.018 31.610 1.00 82.88 291 GLU A N 1
ATOM 2209 C CA . GLU A 1 291 ? 3.841 17.216 30.652 1.00 82.88 291 GLU A CA 1
ATOM 2210 C C . GLU A 1 291 ? 3.081 15.943 30.229 1.00 82.88 291 GLU A C 1
ATOM 2212 O O . GLU A 1 291 ? 2.438 15.282 31.045 1.00 82.88 291 GLU A O 1
ATOM 2217 N N . ILE A 1 292 ? 3.152 15.594 28.940 1.00 86.69 292 ILE A N 1
ATOM 2218 C CA . ILE A 1 292 ? 2.502 14.397 28.390 1.00 86.69 292 ILE A CA 1
ATOM 2219 C C . ILE A 1 292 ? 3.445 13.202 28.577 1.00 86.69 292 ILE A C 1
ATOM 2221 O O . ILE A 1 292 ? 4.395 13.030 27.817 1.00 86.69 292 ILE A O 1
ATOM 2225 N N . GLU A 1 293 ? 3.177 12.367 29.583 1.00 85.94 293 GLU A N 1
ATOM 2226 C CA . GLU A 1 293 ? 4.025 11.211 29.922 1.00 85.94 293 GLU A CA 1
ATOM 2227 C C . GLU A 1 293 ? 4.023 10.114 28.842 1.00 85.94 293 GLU A C 1
ATOM 2229 O O . GLU A 1 293 ? 5.042 9.468 28.600 1.00 85.94 293 GLU A O 1
ATOM 2234 N N . SER A 1 294 ? 2.875 9.864 28.203 1.00 83.50 294 SER A N 1
ATOM 2235 C CA . SER A 1 294 ? 2.728 8.829 27.173 1.00 83.50 294 SER A CA 1
ATOM 2236 C C . SER A 1 294 ? 1.530 9.087 26.259 1.00 83.50 294 SER A C 1
ATOM 2238 O O . SER A 1 294 ? 0.594 9.801 26.619 1.00 83.50 294 SER A O 1
ATOM 2240 N N . ILE A 1 295 ? 1.568 8.495 25.063 1.00 84.44 295 ILE A N 1
ATOM 2241 C CA . ILE A 1 295 ? 0.485 8.505 24.074 1.00 84.44 295 ILE A CA 1
ATOM 2242 C C . ILE A 1 295 ? 0.278 7.055 23.636 1.00 84.44 295 ILE A C 1
ATOM 2244 O O . ILE A 1 295 ? 1.241 6.370 23.290 1.00 84.44 295 ILE A O 1
ATOM 2248 N N . ALA A 1 296 ? -0.968 6.587 23.674 1.00 81.88 296 ALA A N 1
ATOM 2249 C CA . ALA A 1 296 ? -1.355 5.231 23.304 1.00 81.88 296 ALA A CA 1
ATOM 2250 C C . ALA A 1 296 ? -2.476 5.265 22.259 1.00 81.88 296 ALA A C 1
ATOM 2252 O O . ALA A 1 296 ? -3.302 6.177 22.253 1.00 81.88 296 ALA A O 1
ATOM 2253 N N . TYR A 1 297 ? -2.502 4.251 21.398 1.00 83.62 297 TYR A N 1
ATOM 2254 C CA . TYR A 1 297 ? -3.438 4.120 20.283 1.00 83.62 297 TYR A CA 1
ATOM 2255 C C . TYR A 1 297 ? -4.253 2.835 20.444 1.00 83.62 297 TYR A C 1
ATOM 2257 O O . TYR A 1 297 ? -3.753 1.848 20.988 1.00 83.62 297 TYR A O 1
ATOM 2265 N N . ALA A 1 298 ? -5.496 2.830 19.964 1.00 74.69 298 ALA A N 1
ATOM 2266 C CA . ALA A 1 298 ? -6.314 1.624 19.943 1.00 74.69 298 ALA A CA 1
ATOM 2267 C C . ALA A 1 298 ? -5.726 0.596 18.947 1.00 74.69 298 ALA A C 1
ATOM 2269 O O . ALA A 1 298 ? -5.459 0.956 17.794 1.00 74.69 298 ALA A O 1
ATOM 2270 N N . PRO A 1 299 ? -5.499 -0.672 19.350 1.00 61.62 299 PRO A N 1
ATOM 2271 C CA . PRO A 1 299 ? -4.915 -1.678 18.466 1.00 61.62 299 PRO A CA 1
ATOM 2272 C C . PRO A 1 299 ? -5.766 -1.917 17.212 1.00 61.62 299 PRO A C 1
ATOM 2274 O O . PRO A 1 299 ? -6.928 -2.307 17.307 1.00 61.62 299 PRO A O 1
ATOM 2277 N N . GLY A 1 300 ? -5.168 -1.717 16.036 1.00 61.88 300 GLY A N 1
ATOM 2278 C CA . GLY A 1 300 ? -5.803 -1.987 14.742 1.00 61.88 300 GLY A CA 1
ATOM 2279 C C . GLY A 1 300 ? -6.779 -0.921 14.229 1.00 61.88 300 GLY A C 1
ATOM 2280 O O . GLY A 1 300 ? -7.371 -1.145 13.177 1.00 61.88 300 GLY A O 1
ATOM 2281 N N . GLU A 1 301 ? -6.948 0.219 14.913 1.00 70.94 301 GLU A N 1
ATOM 2282 C CA . GLU A 1 301 ? -7.785 1.330 14.412 1.00 70.94 301 GLU A CA 1
ATOM 2283 C C . GLU A 1 301 ? -7.037 2.284 13.465 1.00 70.94 301 GLU A C 1
ATOM 2285 O O . GLU A 1 301 ? -7.659 2.920 12.620 1.00 70.94 301 GLU A O 1
ATOM 2290 N N . PHE A 1 302 ? -5.706 2.354 13.570 1.00 79.56 302 PHE A N 1
ATOM 2291 C CA . PHE A 1 302 ? -4.848 3.187 12.722 1.00 79.56 302 PHE A CA 1
ATOM 2292 C C . PHE A 1 302 ? -3.873 2.320 11.924 1.00 79.56 302 PHE A C 1
ATOM 2294 O O . PHE A 1 302 ? -3.301 1.366 12.457 1.00 79.56 302 PHE A O 1
ATOM 2301 N N . THR A 1 303 ? -3.657 2.665 10.655 1.00 68.56 303 THR A N 1
ATOM 2302 C CA . THR A 1 303 ? -2.674 2.014 9.783 1.00 68.56 303 THR A CA 1
ATOM 2303 C C . THR A 1 303 ? -1.267 2.530 10.065 1.00 68.56 303 THR A C 1
ATOM 2305 O O . THR A 1 303 ? -0.336 1.731 10.134 1.00 68.56 303 THR A O 1
ATOM 2308 N N . ALA A 1 304 ? -1.100 3.834 10.302 1.00 64.38 304 ALA A N 1
ATOM 2309 C CA . ALA A 1 304 ? 0.170 4.431 10.708 1.00 64.38 304 ALA A CA 1
ATOM 2310 C C . ALA A 1 304 ? -0.024 5.517 11.776 1.00 64.38 304 ALA A C 1
ATOM 2312 O O . ALA A 1 304 ? -1.010 6.250 11.783 1.00 64.38 304 ALA A O 1
ATOM 2313 N N . THR A 1 305 ? 0.946 5.636 12.685 1.00 77.00 305 THR A N 1
ATOM 2314 C CA . THR A 1 305 ? 0.918 6.612 13.783 1.00 77.00 305 THR A CA 1
ATOM 2315 C C . THR A 1 305 ? 2.307 7.189 14.035 1.00 77.00 305 THR A C 1
ATOM 2317 O O . THR A 1 305 ? 3.295 6.452 14.015 1.00 77.00 305 THR A O 1
ATOM 2320 N N . SER A 1 306 ? 2.398 8.478 14.355 1.00 79.88 306 SER A N 1
ATOM 2321 C CA . SER A 1 306 ? 3.603 9.084 14.936 1.00 79.88 306 SER A CA 1
ATOM 2322 C C . SER A 1 306 ? 3.222 10.173 15.933 1.00 79.88 306 SER A C 1
ATOM 2324 O O . SER A 1 306 ? 2.208 10.843 15.769 1.00 79.88 306 SER A O 1
ATOM 2326 N N . SER A 1 307 ? 4.027 10.373 16.974 1.00 83.81 307 SER A N 1
ATOM 2327 C CA . SER A 1 307 ? 3.747 11.396 17.985 1.00 83.81 307 SER A CA 1
ATOM 2328 C C . SER A 1 307 ? 5.007 11.972 18.605 1.00 83.81 307 SER A C 1
ATOM 2330 O O . SER A 1 307 ? 5.977 11.254 18.839 1.00 83.81 307 SER A O 1
ATOM 2332 N N . ASN A 1 308 ? 4.952 13.258 18.943 1.00 81.38 308 ASN A N 1
ATOM 2333 C CA . ASN A 1 308 ? 5.997 13.975 19.658 1.00 81.38 308 ASN A CA 1
ATOM 2334 C C . ASN A 1 308 ? 5.427 14.534 20.971 1.00 81.38 308 ASN A C 1
ATOM 2336 O O . ASN A 1 308 ? 4.810 15.602 20.989 1.00 81.38 308 ASN A O 1
ATOM 2340 N N . ILE A 1 309 ? 5.681 13.814 22.069 1.00 82.44 309 ILE A N 1
ATOM 2341 C CA . ILE A 1 309 ? 5.203 14.137 23.425 1.00 82.44 309 ILE A CA 1
ATOM 2342 C C . ILE A 1 309 ? 5.578 15.555 23.888 1.00 82.44 309 ILE A C 1
ATOM 2344 O O . ILE A 1 309 ? 4.784 16.198 24.566 1.00 82.44 309 ILE A O 1
ATOM 2348 N N . ASN A 1 310 ? 6.725 16.089 23.450 1.00 78.19 310 ASN A N 1
ATOM 2349 C CA . ASN A 1 310 ? 7.207 17.418 23.852 1.00 78.19 310 ASN A CA 1
ATOM 2350 C C . ASN A 1 310 ? 6.411 18.565 23.208 1.00 78.19 310 ASN A C 1
ATOM 2352 O O . ASN A 1 310 ? 6.451 19.695 23.684 1.00 78.19 310 ASN A O 1
ATOM 2356 N N . THR A 1 311 ? 5.723 18.285 22.098 1.00 79.19 311 THR A N 1
ATOM 2357 C CA . THR A 1 311 ? 4.930 19.270 21.337 1.00 79.19 311 THR A CA 1
ATOM 2358 C C . THR A 1 311 ? 3.429 18.985 21.379 1.00 79.19 311 THR A C 1
ATOM 2360 O O . THR A 1 311 ? 2.644 19.769 20.851 1.00 79.19 311 THR A O 1
ATOM 2363 N N . GLY A 1 312 ? 3.025 17.845 21.951 1.00 81.38 312 GLY A N 1
ATOM 2364 C CA . GLY A 1 312 ? 1.654 17.341 21.880 1.00 81.38 312 GLY A CA 1
ATOM 2365 C C . GLY A 1 312 ? 1.180 17.005 20.461 1.00 81.38 312 GLY A C 1
ATOM 2366 O O . GLY A 1 312 ? -0.020 16.842 20.255 1.00 81.38 312 GLY A O 1
ATOM 2367 N N . LEU A 1 313 ? 2.078 16.926 19.472 1.00 87.44 313 LEU A N 1
ATOM 2368 C CA . LEU A 1 313 ? 1.725 16.585 18.094 1.00 87.44 313 LEU A CA 1
ATOM 2369 C C . LEU A 1 313 ? 1.487 15.076 17.966 1.00 87.44 313 LEU A C 1
ATOM 2371 O O . LEU A 1 313 ? 2.349 14.277 18.336 1.00 87.44 313 LEU A O 1
ATOM 2375 N N . ILE A 1 314 ? 0.340 14.703 17.406 1.00 90.19 314 ILE A N 1
ATOM 2376 C CA . ILE A 1 314 ? -0.057 13.327 17.097 1.00 90.19 314 ILE A CA 1
ATOM 2377 C C . ILE A 1 314 ? -0.489 13.289 15.634 1.00 90.19 314 ILE A C 1
ATOM 2379 O O . ILE A 1 314 ? -1.417 13.994 15.254 1.00 90.19 314 ILE A O 1
ATOM 2383 N N . ASN A 1 315 ? 0.152 12.458 14.821 1.00 88.69 315 ASN A N 1
ATOM 2384 C CA . ASN A 1 315 ? -0.254 12.178 13.449 1.00 88.69 315 ASN A CA 1
ATOM 2385 C C . ASN A 1 315 ? -0.799 10.753 13.379 1.00 88.69 315 ASN A C 1
ATOM 2387 O O . ASN A 1 315 ? -0.154 9.814 13.855 1.00 88.69 315 ASN A O 1
ATOM 2391 N N . VAL A 1 316 ? -1.963 10.602 12.762 1.00 88.81 316 VAL A N 1
ATOM 2392 C CA . VAL A 1 316 ? -2.669 9.330 12.594 1.00 88.81 316 VAL A CA 1
ATOM 2393 C C . VAL A 1 316 ? -3.132 9.179 11.147 1.00 88.81 316 VAL A C 1
ATOM 2395 O O . VAL A 1 316 ? -3.612 10.139 10.551 1.00 88.81 316 VAL A O 1
ATOM 2398 N N . ASP A 1 317 ? -2.994 7.976 10.603 1.00 85.81 317 ASP A N 1
ATOM 2399 C CA . ASP A 1 317 ? -3.542 7.538 9.316 1.00 85.81 317 ASP A CA 1
ATOM 2400 C C . ASP A 1 317 ? -4.399 6.293 9.579 1.00 85.81 317 ASP A C 1
ATOM 2402 O O . ASP A 1 317 ? -4.013 5.426 10.371 1.00 85.81 317 ASP A O 1
ATOM 2406 N N . TRP A 1 318 ? -5.578 6.225 8.971 1.00 82.44 318 TRP A N 1
ATOM 2407 C CA . TRP A 1 318 ? -6.500 5.086 9.045 1.00 82.44 318 TRP A CA 1
ATOM 2408 C C . TRP A 1 318 ? -7.078 4.709 7.671 1.00 82.44 318 TRP A C 1
ATOM 2410 O O . TRP A 1 318 ? -7.990 3.882 7.593 1.00 82.44 318 TRP A O 1
ATOM 2420 N N . GLY A 1 319 ? -6.553 5.297 6.590 1.00 67.19 319 GLY A N 1
ATOM 2421 C CA . GLY A 1 319 ? -7.005 5.035 5.225 1.00 67.19 319 GLY A CA 1
ATOM 2422 C C . GLY A 1 319 ? -6.702 3.609 4.768 1.00 67.19 319 GLY A C 1
ATOM 2423 O O . GLY A 1 319 ? -6.072 2.820 5.476 1.00 67.19 319 GLY A O 1
ATOM 2424 N N . THR A 1 320 ? -7.143 3.253 3.557 1.00 53.03 320 THR A N 1
ATOM 2425 C CA . THR A 1 320 ? -6.900 1.908 3.012 1.00 53.03 320 THR A CA 1
ATOM 2426 C C . THR A 1 320 ? -5.423 1.536 3.068 1.00 53.03 320 THR A C 1
ATOM 2428 O O . THR A 1 320 ? -4.576 2.246 2.530 1.00 53.03 320 THR A O 1
ATOM 2431 N N . VAL A 1 321 ? -5.163 0.391 3.707 1.00 47.62 321 VAL A N 1
ATOM 2432 C CA . VAL A 1 321 ? -3.853 -0.246 3.887 1.00 47.62 321 VAL A CA 1
ATOM 2433 C C . VAL A 1 321 ? -2.973 -0.081 2.650 1.00 47.62 321 VAL A C 1
ATOM 2435 O O . VAL A 1 321 ? -3.423 -0.392 1.545 1.00 47.62 321 VAL A O 1
ATOM 2438 N N . TYR A 1 322 ? -1.716 0.324 2.878 1.00 50.44 322 TYR A N 1
ATOM 2439 C CA . TYR A 1 322 ? -0.588 0.196 1.949 1.00 50.44 322 TYR A CA 1
ATOM 2440 C C . TYR A 1 322 ? -0.794 -1.021 1.054 1.00 50.44 322 TYR A C 1
ATOM 2442 O O . TYR A 1 322 ? -0.814 -2.164 1.518 1.00 50.44 322 TYR A O 1
ATOM 2450 N N . THR A 1 323 ? -1.024 -0.761 -0.224 1.00 47.44 323 THR A N 1
ATOM 2451 C CA . THR A 1 323 ? -1.381 -1.808 -1.168 1.00 47.44 323 THR A CA 1
ATOM 2452 C C . THR A 1 323 ? -0.205 -2.769 -1.337 1.00 47.44 323 THR A C 1
ATOM 2454 O O . THR A 1 323 ? 0.941 -2.450 -1.005 1.00 47.44 323 THR A O 1
ATOM 2457 N N . ALA A 1 324 ? -0.446 -3.938 -1.935 1.00 49.84 324 ALA A N 1
ATOM 2458 C CA . ALA A 1 324 ? 0.657 -4.794 -2.375 1.00 49.84 324 ALA A CA 1
ATOM 2459 C C . ALA A 1 324 ? 1.655 -4.017 -3.262 1.00 49.84 324 ALA A C 1
ATOM 2461 O O . ALA A 1 324 ? 2.852 -4.288 -3.208 1.00 49.84 324 ALA A O 1
ATOM 2462 N N . ASN A 1 325 ? 1.189 -3.000 -4.002 1.00 50.66 325 ASN A N 1
ATOM 2463 C CA . ASN A 1 325 ? 2.032 -2.129 -4.816 1.00 50.66 325 ASN A CA 1
ATOM 2464 C C . ASN A 1 325 ? 2.926 -1.210 -3.968 1.00 50.66 325 ASN A C 1
ATOM 2466 O O . ASN A 1 325 ? 4.046 -0.949 -4.384 1.00 50.66 325 ASN A O 1
ATOM 2470 N N . ASP A 1 326 ? 2.502 -0.759 -2.784 1.00 57.91 326 ASP A N 1
ATOM 2471 C CA . ASP A 1 326 ? 3.334 0.071 -1.899 1.00 57.91 326 ASP A CA 1
ATOM 2472 C C . ASP A 1 326 ? 4.482 -0.739 -1.282 1.00 57.91 326 ASP A C 1
ATOM 2474 O O . ASP A 1 326 ? 5.630 -0.297 -1.299 1.00 57.91 326 ASP A O 1
ATOM 2478 N N . PHE A 1 327 ? 4.211 -1.965 -0.821 1.00 62.31 327 PHE A N 1
ATOM 2479 C CA . PHE A 1 327 ? 5.268 -2.879 -0.375 1.00 62.31 327 PHE A CA 1
ATOM 2480 C C . PHE A 1 327 ? 6.177 -3.312 -1.536 1.00 62.31 327 PHE A C 1
ATOM 2482 O O . PHE A 1 327 ? 7.394 -3.310 -1.376 1.00 62.31 327 PHE A O 1
ATOM 2489 N N . THR A 1 328 ? 5.620 -3.592 -2.721 1.00 64.38 328 THR A N 1
ATOM 2490 C CA . THR A 1 328 ? 6.393 -3.908 -3.942 1.00 64.38 328 THR A CA 1
ATOM 2491 C C . THR A 1 328 ? 7.257 -2.726 -4.392 1.00 64.38 328 THR A C 1
ATOM 2493 O O . THR A 1 328 ? 8.387 -2.905 -4.840 1.00 64.38 328 THR A O 1
ATOM 2496 N N . ARG A 1 329 ? 6.768 -1.495 -4.233 1.00 65.88 329 ARG A N 1
ATOM 2497 C CA . ARG A 1 329 ? 7.505 -0.260 -4.511 1.00 65.88 329 ARG A CA 1
ATOM 2498 C C . ARG A 1 329 ? 8.650 -0.056 -3.524 1.00 65.88 329 ARG A C 1
ATOM 2500 O O . ARG A 1 329 ? 9.750 0.281 -3.952 1.00 65.88 329 ARG A O 1
ATOM 2507 N N . VAL A 1 330 ? 8.421 -0.265 -2.226 1.00 67.50 330 VAL A N 1
ATOM 2508 C CA . VAL A 1 330 ? 9.496 -0.199 -1.223 1.00 67.50 330 VAL A CA 1
ATOM 2509 C C . VAL A 1 330 ? 10.535 -1.291 -1.474 1.00 67.50 330 VAL A C 1
ATOM 2511 O O . VAL A 1 330 ? 11.720 -0.983 -1.492 1.00 67.50 330 VAL A O 1
ATOM 2514 N N . GLU A 1 331 ? 10.108 -2.520 -1.769 1.00 79.50 331 GLU A N 1
ATOM 2515 C CA . GLU A 1 331 ? 10.978 -3.622 -2.205 1.00 79.50 331 GLU A CA 1
ATOM 2516 C C . GLU A 1 331 ? 11.818 -3.223 -3.428 1.00 79.50 331 GLU A C 1
ATOM 2518 O O . GLU A 1 331 ? 13.036 -3.353 -3.396 1.00 79.50 331 GLU A O 1
ATOM 2523 N N . THR A 1 332 ? 11.206 -2.628 -4.457 1.00 70.50 332 THR A N 1
ATOM 2524 C CA . THR A 1 332 ? 11.907 -2.158 -5.668 1.00 70.50 332 THR A CA 1
ATOM 2525 C C . THR A 1 332 ? 12.951 -1.081 -5.351 1.00 70.50 332 THR A C 1
ATOM 2527 O O . THR A 1 332 ? 14.067 -1.125 -5.871 1.00 70.50 332 THR A O 1
ATOM 2530 N N . LEU A 1 333 ? 12.630 -0.119 -4.479 1.00 65.50 333 LEU A N 1
ATOM 2531 C CA . LEU A 1 333 ? 13.563 0.935 -4.064 1.00 65.50 333 LEU A CA 1
ATOM 2532 C C . LEU A 1 333 ? 14.711 0.382 -3.208 1.00 65.50 333 LEU A C 1
ATOM 2534 O O . LEU A 1 333 ? 15.860 0.767 -3.411 1.00 65.50 333 LEU A O 1
ATOM 2538 N N . VAL A 1 334 ? 14.426 -0.550 -2.294 1.00 69.31 334 VAL A N 1
ATOM 2539 C CA . VAL A 1 334 ? 15.440 -1.230 -1.475 1.00 69.31 334 VAL A CA 1
ATOM 2540 C C . VAL A 1 334 ? 16.353 -2.085 -2.354 1.00 69.31 334 VAL A C 1
ATOM 2542 O O . VAL A 1 334 ? 17.566 -1.947 -2.252 1.00 69.31 334 VAL A O 1
ATOM 2545 N N . ALA A 1 335 ? 15.805 -2.874 -3.282 1.00 66.06 335 ALA A N 1
ATOM 2546 C CA . ALA A 1 335 ? 16.581 -3.655 -4.245 1.00 66.06 335 ALA A CA 1
ATOM 2547 C C . ALA A 1 335 ? 17.440 -2.764 -5.164 1.00 66.06 335 ALA A C 1
ATOM 2549 O O . ALA A 1 335 ? 18.592 -3.093 -5.459 1.00 66.06 335 ALA A O 1
ATOM 2550 N N . THR A 1 336 ? 16.922 -1.595 -5.564 1.00 64.06 336 THR A N 1
ATOM 2551 C CA . THR A 1 336 ? 17.691 -0.582 -6.307 1.00 64.06 336 THR A CA 1
ATOM 2552 C C . THR A 1 336 ? 18.870 -0.077 -5.474 1.00 64.06 336 THR A C 1
ATOM 2554 O O . THR A 1 336 ? 19.995 -0.072 -5.967 1.00 64.06 336 THR A O 1
ATOM 2557 N N . ALA A 1 337 ? 18.648 0.269 -4.202 1.00 59.06 337 ALA A N 1
ATOM 2558 C CA . ALA A 1 337 ? 19.695 0.716 -3.284 1.00 59.06 337 ALA A CA 1
ATOM 2559 C C . ALA A 1 337 ? 20.742 -0.374 -2.982 1.00 59.06 337 ALA A C 1
ATOM 2561 O O . ALA A 1 337 ? 21.940 -0.090 -2.943 1.00 59.06 337 ALA A O 1
ATOM 2562 N N . GLU A 1 338 ? 20.316 -1.629 -2.800 1.00 65.44 338 GLU A N 1
ATOM 2563 C CA . GLU A 1 338 ? 21.196 -2.790 -2.595 1.00 65.44 338 GLU A CA 1
ATOM 2564 C C . GLU A 1 338 ? 22.093 -3.050 -3.817 1.00 65.44 338 GLU A C 1
ATOM 2566 O O . GLU A 1 338 ? 23.265 -3.413 -3.663 1.00 65.44 338 GLU A O 1
ATOM 2571 N N . THR A 1 339 ? 21.550 -2.825 -5.019 1.00 58.53 339 THR A N 1
ATOM 2572 C CA . THR A 1 339 ? 22.232 -3.022 -6.307 1.00 58.53 339 THR A CA 1
ATOM 2573 C C . THR A 1 339 ? 23.173 -1.867 -6.642 1.00 58.53 339 THR A C 1
ATOM 2575 O O . THR A 1 339 ? 24.343 -2.095 -6.954 1.00 58.53 339 THR A O 1
ATOM 2578 N N . SER A 1 340 ? 22.694 -0.621 -6.573 1.00 54.47 340 SER A N 1
ATOM 2579 C CA . SER A 1 340 ? 23.484 0.564 -6.925 1.00 54.47 340 SER A CA 1
ATOM 2580 C C . SER A 1 340 ? 24.529 0.898 -5.863 1.00 54.47 340 SER A C 1
ATOM 2582 O O . SER A 1 340 ? 25.603 1.407 -6.191 1.00 54.47 340 SER A O 1
ATOM 2584 N N . ARG A 1 341 ? 24.217 0.612 -4.588 1.00 59.12 341 ARG A N 1
ATOM 2585 C CA . ARG A 1 341 ? 25.001 0.969 -3.395 1.00 59.12 341 ARG A CA 1
ATOM 2586 C C . ARG A 1 341 ? 25.339 2.459 -3.303 1.00 59.12 341 ARG A C 1
ATOM 2588 O O . ARG A 1 341 ? 26.300 2.839 -2.627 1.00 59.12 341 ARG A O 1
ATOM 2595 N N . LEU A 1 342 ? 24.573 3.303 -3.993 1.00 54.06 342 LEU A N 1
ATOM 2596 C CA . LEU A 1 342 ? 24.707 4.751 -3.950 1.00 54.06 342 LEU A CA 1
ATOM 2597 C C . LEU A 1 342 ? 23.983 5.284 -2.718 1.00 54.06 342 LEU A C 1
ATOM 2599 O O . LEU A 1 342 ? 22.835 4.922 -2.468 1.00 54.06 342 LEU A O 1
ATOM 2603 N N . GLN A 1 343 ? 24.624 6.197 -1.983 1.00 57.19 343 GLN A N 1
ATOM 2604 C CA . GLN A 1 343 ? 24.009 6.822 -0.807 1.00 57.19 343 GLN A CA 1
ATOM 2605 C C . GLN A 1 343 ? 22.657 7.471 -1.140 1.00 57.19 343 GLN A C 1
ATOM 2607 O O . GLN A 1 343 ? 21.726 7.344 -0.359 1.00 57.19 343 GLN A O 1
ATOM 2612 N N . SER A 1 344 ? 22.517 8.076 -2.328 1.00 50.56 344 SER A N 1
ATOM 2613 C CA . SER A 1 344 ? 21.252 8.658 -2.798 1.00 50.56 344 SER A CA 1
ATOM 2614 C C . SER A 1 344 ? 20.098 7.662 -2.786 1.00 50.56 344 SER A C 1
ATOM 2616 O O . SER A 1 344 ? 18.997 7.999 -2.366 1.00 50.56 344 SER A O 1
ATOM 2618 N N . ASP A 1 345 ? 20.345 6.435 -3.231 1.00 56.31 345 ASP A N 1
ATOM 2619 C CA . ASP A 1 345 ? 19.293 5.443 -3.436 1.00 56.31 345 ASP A CA 1
ATOM 2620 C C . ASP A 1 345 ? 18.958 4.764 -2.104 1.00 56.31 345 ASP A C 1
ATOM 2622 O O . ASP A 1 345 ? 17.792 4.494 -1.818 1.00 56.31 345 ASP A O 1
ATOM 2626 N N . ILE A 1 346 ? 19.970 4.596 -1.242 1.00 62.47 346 ILE A N 1
ATOM 2627 C CA . ILE A 1 346 ? 19.809 4.206 0.163 1.00 62.47 346 ILE A CA 1
ATOM 2628 C C . ILE A 1 346 ? 18.967 5.248 0.908 1.00 62.47 346 ILE A C 1
ATOM 2630 O O . ILE A 1 346 ? 18.053 4.865 1.635 1.00 62.47 346 ILE A O 1
ATOM 2634 N N . ASP A 1 347 ? 19.211 6.545 0.708 1.00 61.56 347 ASP A N 1
ATOM 2635 C CA . ASP A 1 347 ? 18.459 7.628 1.352 1.00 61.56 347 ASP A CA 1
ATOM 2636 C C . ASP A 1 347 ? 16.996 7.656 0.874 1.00 61.56 347 ASP A C 1
ATOM 2638 O O . ASP A 1 347 ? 16.086 7.711 1.705 1.00 61.56 347 ASP A O 1
ATOM 2642 N N . ILE A 1 348 ? 16.750 7.527 -0.441 1.00 59.25 348 ILE A N 1
ATOM 2643 C CA . ILE A 1 348 ? 15.398 7.383 -1.017 1.00 59.25 348 ILE A CA 1
ATOM 2644 C C . ILE A 1 348 ? 14.679 6.195 -0.371 1.00 59.25 348 ILE A C 1
ATOM 2646 O O . ILE A 1 348 ? 13.591 6.346 0.191 1.00 59.25 348 ILE A O 1
ATOM 2650 N N . ALA A 1 349 ? 15.280 5.005 -0.441 1.00 62.53 349 ALA A N 1
ATOM 2651 C CA . ALA A 1 349 ? 14.675 3.789 0.075 1.00 62.53 349 ALA A CA 1
ATOM 2652 C C . ALA A 1 349 ? 14.429 3.895 1.588 1.00 62.53 349 ALA A C 1
ATOM 2654 O O . ALA A 1 349 ? 13.345 3.549 2.048 1.00 62.53 349 ALA A O 1
ATOM 2655 N N . THR A 1 350 ? 15.362 4.472 2.352 1.00 68.38 350 THR A N 1
ATOM 2656 C CA . THR A 1 350 ? 15.213 4.718 3.797 1.00 68.38 350 THR A CA 1
ATOM 2657 C C . THR A 1 350 ? 14.017 5.621 4.091 1.00 68.38 350 THR A C 1
ATOM 2659 O O . THR A 1 350 ? 13.238 5.315 4.994 1.00 68.38 350 THR A O 1
ATOM 2662 N N . THR A 1 351 ? 13.805 6.692 3.316 1.00 63.84 351 THR A N 1
ATOM 2663 C CA . THR A 1 351 ? 12.620 7.555 3.450 1.00 63.84 351 THR A CA 1
ATOM 2664 C C . THR A 1 351 ? 11.321 6.780 3.212 1.00 63.84 351 THR A C 1
ATOM 2666 O O . THR A 1 351 ? 10.395 6.877 4.018 1.00 63.84 351 THR A O 1
ATOM 2669 N N . TYR A 1 352 ? 11.247 5.965 2.157 1.00 60.09 352 TYR A N 1
ATOM 2670 C CA . TYR A 1 352 ? 10.042 5.186 1.850 1.00 60.09 352 TYR A CA 1
ATOM 2671 C C . TYR A 1 352 ? 9.795 4.029 2.834 1.00 60.09 352 TYR A C 1
ATOM 2673 O O . TYR A 1 352 ? 8.650 3.770 3.199 1.00 60.09 352 TYR A O 1
ATOM 2681 N N . VAL A 1 353 ? 10.848 3.396 3.353 1.00 66.69 353 VAL A N 1
ATOM 2682 C CA . VAL A 1 353 ? 10.761 2.415 4.447 1.00 66.69 353 VAL A CA 1
ATOM 2683 C C . VAL A 1 353 ? 10.286 3.076 5.739 1.00 66.69 353 VAL A C 1
ATOM 2685 O O . VAL A 1 353 ? 9.429 2.528 6.430 1.00 66.69 353 VAL A O 1
ATOM 2688 N N . ALA A 1 354 ? 10.775 4.277 6.063 1.00 61.16 354 ALA A N 1
ATOM 2689 C CA . ALA A 1 354 ? 10.328 5.025 7.235 1.00 61.16 354 ALA A CA 1
ATOM 2690 C C . ALA A 1 354 ? 8.829 5.372 7.173 1.00 61.16 354 ALA A C 1
ATOM 2692 O O . ALA A 1 354 ? 8.177 5.377 8.219 1.00 61.16 354 ALA A O 1
ATOM 2693 N N . MET A 1 355 ? 8.280 5.577 5.969 1.00 55.38 355 MET A N 1
ATOM 2694 C CA . MET A 1 355 ? 6.851 5.801 5.723 1.00 55.38 355 MET A CA 1
ATOM 2695 C C . MET A 1 355 ? 5.967 4.554 5.869 1.00 55.38 355 MET A C 1
ATOM 2697 O O . MET A 1 355 ? 4.756 4.722 5.967 1.00 55.38 355 MET A O 1
ATOM 2701 N N . LEU A 1 356 ? 6.504 3.328 5.876 1.00 57.34 356 LEU A N 1
ATOM 2702 C CA . LEU A 1 356 ? 5.698 2.114 6.085 1.00 57.34 356 LEU A CA 1
ATOM 2703 C C . LEU A 1 356 ? 5.131 2.037 7.516 1.00 57.34 356 LEU A C 1
ATOM 2705 O O . LEU A 1 356 ? 5.706 2.626 8.441 1.00 57.34 356 LEU A O 1
ATOM 2709 N N . PRO A 1 357 ? 4.051 1.273 7.750 1.00 51.28 357 PRO A N 1
ATOM 2710 C CA . PRO A 1 357 ? 3.539 1.042 9.094 1.00 51.28 357 PRO A CA 1
ATOM 2711 C C . PRO A 1 357 ? 4.499 0.141 9.885 1.00 51.28 357 PRO A C 1
ATOM 2713 O O . PRO A 1 357 ? 5.336 -0.560 9.303 1.00 51.28 357 PRO A O 1
ATOM 2716 N N . ALA A 1 358 ? 4.405 0.146 11.217 1.00 52.09 358 ALA A N 1
ATOM 2717 C CA . ALA A 1 358 ? 5.202 -0.747 12.060 1.00 52.09 358 ALA A CA 1
ATOM 2718 C C . ALA A 1 358 ? 4.856 -2.213 11.735 1.00 52.09 358 ALA A C 1
ATOM 2720 O O . ALA A 1 358 ? 3.769 -2.689 12.043 1.00 52.09 358 ALA A O 1
ATOM 2721 N N . SER A 1 359 ? 5.770 -2.897 11.048 1.00 56.91 359 SER A N 1
ATOM 2722 C CA . SER A 1 359 ? 5.544 -4.188 10.390 1.00 56.91 359 SER A CA 1
ATOM 2723 C C . SER A 1 359 ? 6.848 -4.984 10.313 1.00 56.91 359 SER A C 1
ATOM 2725 O O . SER A 1 359 ? 7.943 -4.419 10.423 1.00 56.91 359 SER A O 1
ATOM 2727 N N . LEU A 1 360 ? 6.749 -6.302 10.119 1.00 57.81 360 LEU A N 1
ATOM 2728 C CA . LEU A 1 360 ? 7.926 -7.159 9.966 1.00 57.81 360 LEU A CA 1
ATOM 2729 C C . LEU A 1 360 ? 8.680 -6.821 8.670 1.00 57.81 360 LEU A C 1
ATOM 2731 O O . LEU A 1 360 ? 9.908 -6.803 8.650 1.00 57.81 360 LEU A O 1
ATOM 2735 N N . GLU A 1 361 ? 7.939 -6.465 7.626 1.00 62.97 361 GLU A N 1
ATOM 2736 C CA . GLU A 1 361 ? 8.403 -5.980 6.331 1.00 62.97 361 GLU A CA 1
ATOM 2737 C C . GLU A 1 361 ? 9.205 -4.684 6.485 1.00 62.97 361 GLU A C 1
ATOM 2739 O O . GLU A 1 361 ? 10.346 -4.620 6.030 1.00 62.97 361 GLU A O 1
ATOM 2744 N N . LYS A 1 362 ? 8.681 -3.681 7.210 1.00 70.88 362 LYS A N 1
ATOM 2745 C CA . LYS A 1 362 ? 9.435 -2.456 7.529 1.00 70.88 362 LYS A CA 1
ATOM 2746 C C . LYS A 1 362 ? 10.744 -2.773 8.247 1.00 70.88 362 LYS A C 1
ATOM 2748 O O . LYS A 1 362 ? 11.779 -2.212 7.888 1.00 70.88 362 LYS A O 1
ATOM 2753 N N . ASN A 1 363 ? 10.729 -3.684 9.220 1.00 65.31 363 ASN A N 1
ATOM 2754 C CA . ASN A 1 363 ? 11.938 -4.081 9.948 1.00 65.31 363 ASN A CA 1
ATOM 2755 C C . ASN A 1 363 ? 12.946 -4.808 9.038 1.00 65.31 363 ASN A C 1
ATOM 2757 O O . ASN A 1 363 ? 14.146 -4.549 9.126 1.00 65.31 363 ASN A O 1
ATOM 2761 N N . ASN A 1 364 ? 12.466 -5.662 8.129 1.00 74.88 364 ASN A N 1
ATOM 2762 C CA . ASN A 1 364 ? 13.275 -6.350 7.124 1.00 74.88 364 ASN A CA 1
ATOM 2763 C C . ASN A 1 364 ? 13.943 -5.346 6.171 1.00 74.88 364 ASN A C 1
ATOM 2765 O O . ASN A 1 364 ? 15.168 -5.321 6.075 1.00 74.88 364 ASN A O 1
ATOM 2769 N N . PHE A 1 365 ? 13.174 -4.443 5.557 1.00 77.06 365 PHE A N 1
ATOM 2770 C CA . PHE A 1 365 ? 13.722 -3.385 4.705 1.00 77.06 365 PHE A CA 1
ATOM 2771 C C . PHE A 1 365 ? 14.705 -2.469 5.448 1.00 77.06 365 PHE A C 1
ATOM 2773 O O . PHE A 1 365 ? 15.767 -2.153 4.919 1.00 77.06 365 PHE A O 1
ATOM 2780 N N . THR A 1 366 ? 14.397 -2.089 6.694 1.00 69.19 366 THR A N 1
ATOM 2781 C CA . THR A 1 366 ? 15.306 -1.293 7.539 1.00 69.19 366 THR A CA 1
ATOM 2782 C C . THR A 1 366 ? 16.634 -2.022 7.753 1.00 69.19 366 THR A C 1
ATOM 2784 O O . THR A 1 366 ? 17.701 -1.423 7.625 1.00 69.19 366 THR A O 1
ATOM 2787 N N . SER A 1 367 ? 16.589 -3.330 8.032 1.00 66.69 367 SER A N 1
ATOM 2788 C CA . SER A 1 367 ? 17.792 -4.147 8.211 1.00 66.69 367 SER A CA 1
ATOM 2789 C C . SER A 1 367 ? 18.573 -4.327 6.908 1.00 66.69 367 SER A C 1
ATOM 2791 O O . SER A 1 367 ? 19.795 -4.216 6.926 1.00 66.69 367 SER A O 1
ATOM 2793 N N . ARG A 1 368 ? 17.887 -4.555 5.782 1.00 84.44 368 ARG A N 1
ATOM 2794 C CA . ARG A 1 368 ? 18.485 -4.648 4.443 1.00 84.44 368 ARG A CA 1
ATOM 2795 C C . ARG A 1 368 ? 19.264 -3.387 4.093 1.00 84.44 368 ARG A C 1
ATOM 2797 O O . ARG A 1 368 ? 20.460 -3.481 3.839 1.00 84.44 368 ARG A O 1
ATOM 2804 N N . LEU A 1 369 ? 18.636 -2.215 4.211 1.00 65.81 369 LEU A N 1
ATOM 2805 C CA . LEU A 1 369 ? 19.287 -0.922 3.979 1.00 65.81 369 LEU A CA 1
ATOM 2806 C C . LEU A 1 369 ? 20.480 -0.687 4.917 1.00 65.81 369 LEU A C 1
ATOM 2808 O O . LEU A 1 369 ? 21.549 -0.292 4.458 1.00 65.81 369 LEU A O 1
ATOM 2812 N N . GLY A 1 370 ? 20.337 -1.009 6.207 1.00 56.56 370 GLY A N 1
ATOM 2813 C CA . GLY A 1 370 ? 21.424 -0.910 7.189 1.00 56.56 370 GLY A CA 1
ATOM 2814 C C . GLY A 1 370 ? 22.614 -1.850 6.939 1.00 56.56 370 GLY A C 1
ATOM 2815 O O . GLY A 1 370 ? 23.688 -1.623 7.493 1.00 56.56 370 GLY A O 1
ATOM 2816 N N . ASN A 1 371 ? 22.450 -2.876 6.098 1.00 58.66 371 ASN A N 1
ATOM 2817 C CA . ASN A 1 371 ? 23.505 -3.816 5.709 1.00 58.66 371 ASN A CA 1
ATOM 2818 C C . ASN A 1 371 ? 24.202 -3.440 4.383 1.00 58.66 371 ASN A C 1
ATOM 2820 O O . ASN A 1 371 ? 25.147 -4.125 3.978 1.00 58.66 371 ASN A O 1
ATOM 2824 N N . ILE A 1 372 ? 23.771 -2.378 3.688 1.00 53.75 372 ILE A N 1
ATOM 2825 C CA . ILE A 1 372 ? 24.386 -1.961 2.422 1.00 53.75 372 ILE A CA 1
ATOM 2826 C C . ILE A 1 372 ? 25.728 -1.276 2.693 1.00 53.75 372 ILE A C 1
ATOM 2828 O O . ILE A 1 372 ? 25.804 -0.189 3.262 1.00 53.75 372 ILE A O 1
ATOM 2832 N N . VAL A 1 373 ? 26.810 -1.886 2.205 1.00 45.72 373 VAL A N 1
ATOM 2833 C CA . VAL A 1 373 ? 28.125 -1.237 2.157 1.00 45.72 373 VAL A CA 1
ATOM 2834 C C . VAL A 1 373 ? 28.131 -0.230 1.008 1.00 45.72 373 VAL A C 1
ATOM 2836 O O . VAL A 1 373 ? 28.262 -0.612 -0.158 1.00 45.72 373 VAL A O 1
ATOM 2839 N N . VAL A 1 374 ? 27.981 1.048 1.360 1.00 46.16 374 VAL A N 1
ATOM 2840 C CA . VAL A 1 374 ? 27.979 2.196 0.441 1.00 46.16 374 VAL A CA 1
ATOM 2841 C C . VAL A 1 374 ? 29.231 2.182 -0.438 1.00 46.16 374 VAL A C 1
ATOM 2843 O O . VAL A 1 374 ? 30.356 2.084 0.063 1.00 46.16 374 VAL A O 1
ATOM 2846 N N . LEU A 1 375 ? 29.061 2.322 -1.754 1.00 37.50 375 LEU A N 1
ATOM 2847 C CA . LEU A 1 375 ? 30.192 2.574 -2.643 1.00 37.50 375 LEU A CA 1
ATOM 2848 C C . LEU A 1 375 ? 30.683 4.004 -2.406 1.00 37.50 375 LEU A C 1
ATOM 2850 O O . LEU A 1 375 ? 29.978 4.971 -2.695 1.00 37.50 375 LEU A O 1
ATOM 2854 N N . GLY A 1 376 ? 31.899 4.124 -1.864 1.00 32.59 376 GLY A N 1
ATOM 2855 C CA . GLY A 1 376 ? 32.529 5.409 -1.567 1.00 32.59 376 GLY A CA 1
ATOM 2856 C C . GLY A 1 376 ? 32.463 6.355 -2.766 1.00 32.59 376 GLY A C 1
ATOM 2857 O O . GLY A 1 376 ? 32.733 5.947 -3.898 1.00 32.59 376 GLY A O 1
ATOM 2858 N N . GLN A 1 377 ? 32.068 7.606 -2.505 1.00 31.27 377 GLN A N 1
ATOM 2859 C CA . GLN A 1 377 ? 31.756 8.595 -3.536 1.00 31.27 377 GLN A CA 1
ATOM 2860 C C . GLN A 1 377 ? 32.838 8.643 -4.622 1.00 31.27 377 GLN A C 1
ATOM 2862 O O . GLN A 1 377 ? 34.021 8.860 -4.345 1.00 31.27 377 GLN A O 1
ATOM 2867 N N . ARG A 1 378 ? 32.420 8.480 -5.883 1.00 24.83 378 ARG A N 1
ATOM 2868 C CA . ARG A 1 378 ? 33.286 8.752 -7.031 1.00 24.83 378 ARG A CA 1
ATOM 2869 C C . ARG A 1 378 ? 33.648 10.233 -7.020 1.00 24.83 378 ARG A C 1
ATOM 2871 O O . ARG A 1 378 ? 32.809 11.080 -7.314 1.00 24.83 378 ARG A O 1
ATOM 2878 N N . TRP A 1 379 ? 34.908 10.529 -6.722 1.00 25.06 379 TRP A N 1
ATOM 2879 C CA . TRP A 1 379 ? 35.460 11.869 -6.862 1.00 25.06 379 TRP A CA 1
ATOM 2880 C C . TRP A 1 379 ? 35.381 12.303 -8.324 1.00 25.06 379 TRP A C 1
ATOM 2882 O O . TRP A 1 379 ? 36.057 11.741 -9.189 1.00 25.06 379 TRP A O 1
ATOM 2892 N N . LEU A 1 380 ? 34.585 13.335 -8.598 1.00 24.27 380 LEU A N 1
ATOM 2893 C CA . LEU A 1 380 ? 34.679 14.058 -9.854 1.00 24.27 380 LEU A CA 1
ATOM 2894 C C . LEU A 1 380 ? 35.947 14.922 -9.788 1.00 24.27 380 LEU A C 1
ATOM 2896 O O . LEU A 1 380 ? 35.931 16.022 -9.235 1.00 24.27 380 LEU A O 1
ATOM 2900 N N . ILE A 1 381 ? 37.067 14.419 -10.316 1.00 25.50 381 ILE A N 1
ATOM 2901 C CA . ILE A 1 381 ? 38.279 15.234 -10.469 1.00 25.50 381 ILE A CA 1
ATOM 2902 C C . ILE A 1 381 ? 37.996 16.273 -11.554 1.00 25.50 381 ILE A C 1
ATOM 2904 O O . ILE A 1 381 ? 38.115 16.006 -12.750 1.00 25.50 381 ILE A O 1
ATOM 2908 N N . ASN A 1 382 ? 37.607 17.471 -11.128 1.00 26.09 382 ASN A N 1
ATOM 2909 C CA . ASN A 1 382 ? 37.460 18.609 -12.016 1.00 26.09 382 ASN A CA 1
ATOM 2910 C C . ASN A 1 382 ? 38.861 19.122 -12.386 1.00 26.09 382 ASN A C 1
ATOM 2912 O O . ASN A 1 382 ? 39.503 19.820 -11.599 1.00 26.09 382 ASN A O 1
ATOM 2916 N N . LEU A 1 383 ? 39.358 18.740 -13.566 1.00 28.59 383 LEU A N 1
ATOM 2917 C CA . LEU A 1 383 ? 40.652 19.187 -14.089 1.00 28.59 383 LEU A CA 1
ATOM 2918 C C . LEU A 1 383 ? 40.564 20.656 -14.529 1.00 28.59 383 LEU A C 1
ATOM 2920 O O . LEU A 1 383 ? 40.466 20.975 -15.713 1.00 28.59 383 LEU A O 1
ATOM 2924 N N . GLY A 1 384 ? 40.601 21.556 -13.546 1.00 28.58 384 GLY A N 1
ATOM 2925 C CA . GLY A 1 384 ? 40.620 22.998 -13.753 1.00 28.58 384 GLY A CA 1
ATOM 2926 C C . GLY A 1 384 ? 41.891 23.443 -14.473 1.00 28.58 384 GLY A C 1
ATOM 2927 O O . GLY A 1 384 ? 42.938 23.635 -13.855 1.00 28.58 384 GLY A O 1
ATOM 2928 N N . ILE A 1 385 ? 41.792 23.649 -15.785 1.00 31.27 385 ILE A N 1
ATOM 2929 C CA . ILE A 1 385 ? 42.827 24.326 -16.565 1.00 31.27 385 ILE A CA 1
ATOM 2930 C C . ILE A 1 385 ? 42.763 25.816 -16.214 1.00 31.27 385 ILE A C 1
ATOM 2932 O O . ILE A 1 385 ? 41.766 26.484 -16.486 1.00 31.27 385 ILE A O 1
ATOM 2936 N N . ASN A 1 386 ? 43.821 26.352 -15.600 1.00 37.31 386 ASN A N 1
ATOM 2937 C CA . ASN A 1 386 ? 43.921 27.796 -15.383 1.00 37.31 386 ASN A CA 1
ATOM 2938 C C . ASN A 1 386 ? 44.121 28.543 -16.717 1.00 37.31 386 ASN A C 1
ATOM 2940 O O . ASN A 1 386 ? 44.423 27.942 -17.748 1.00 37.31 386 ASN A O 1
ATOM 2944 N N . SER A 1 387 ? 44.022 29.874 -16.704 1.00 29.16 387 SER A N 1
ATOM 2945 C CA . SER A 1 387 ? 44.158 30.739 -17.891 1.00 29.16 387 SER A CA 1
ATOM 2946 C C . SER A 1 387 ? 45.547 30.739 -18.570 1.00 29.16 387 SER A C 1
ATOM 2948 O O . SER A 1 387 ? 45.820 31.599 -19.403 1.00 29.16 387 SER A O 1
ATOM 2950 N N . ALA A 1 388 ? 46.420 29.780 -18.240 1.00 33.69 388 ALA A N 1
ATOM 2951 C CA . ALA A 1 388 ? 47.717 29.532 -18.866 1.00 33.69 388 ALA A CA 1
ATOM 2952 C C . ALA A 1 388 ? 47.936 28.057 -19.290 1.00 33.69 388 ALA A C 1
ATOM 2954 O O . ALA A 1 388 ? 49.062 27.675 -19.609 1.00 33.69 388 ALA A O 1
ATOM 2955 N N . GLY A 1 389 ? 46.894 27.214 -19.308 1.00 30.06 389 GLY A N 1
ATOM 2956 C CA . GLY A 1 389 ? 46.951 25.905 -19.977 1.00 30.06 389 GLY A CA 1
ATOM 2957 C C . GLY A 1 389 ? 47.687 24.784 -19.229 1.00 30.06 389 GLY A C 1
ATOM 2958 O O . GLY A 1 389 ? 48.092 23.810 -19.861 1.00 30.06 389 GLY A O 1
ATOM 2959 N N . LYS A 1 390 ? 47.888 24.890 -17.905 1.00 31.92 390 LYS A N 1
ATOM 2960 C CA . LYS A 1 390 ? 48.553 23.845 -17.102 1.00 31.92 390 LYS A CA 1
ATOM 2961 C C . LYS A 1 390 ? 47.688 23.301 -15.968 1.00 31.92 390 LYS A C 1
ATOM 2963 O O . LYS A 1 390 ? 47.041 24.058 -15.251 1.00 31.92 390 LYS A O 1
ATOM 2968 N N . LEU A 1 391 ? 47.785 21.985 -15.776 1.00 29.42 391 LEU A N 1
ATOM 2969 C CA . LEU A 1 391 ? 47.316 21.275 -14.587 1.00 29.42 391 LEU A CA 1
ATOM 2970 C C . LEU A 1 391 ? 48.138 21.702 -13.361 1.00 29.42 391 LEU A C 1
ATOM 2972 O O . LEU A 1 391 ? 49.370 21.743 -13.430 1.00 29.42 391 LEU A O 1
ATOM 2976 N N . GLN A 1 392 ? 47.463 21.983 -12.245 1.00 31.08 392 GLN A N 1
ATOM 2977 C CA . GLN A 1 392 ? 48.081 22.075 -10.922 1.00 31.08 392 GLN A CA 1
ATOM 2978 C C . GLN A 1 392 ? 47.528 20.988 -10.006 1.00 31.08 392 GLN A C 1
ATOM 2980 O O . GLN A 1 392 ? 46.329 20.728 -9.985 1.00 31.08 392 GLN A O 1
ATOM 2985 N N . ASP A 1 393 ? 48.436 20.398 -9.238 1.00 30.88 393 ASP A N 1
ATOM 2986 C CA . ASP A 1 393 ? 48.152 19.493 -8.134 1.00 30.88 393 ASP A CA 1
ATOM 2987 C C . ASP A 1 393 ? 48.263 20.286 -6.820 1.00 30.88 393 ASP A C 1
ATOM 2989 O O . ASP A 1 393 ? 49.194 21.080 -6.648 1.00 30.88 393 ASP A O 1
ATOM 2993 N N . THR A 1 394 ? 47.305 20.134 -5.907 1.00 27.12 394 THR A N 1
ATOM 2994 C CA . THR A 1 394 ? 47.377 20.690 -4.546 1.00 27.12 394 THR A CA 1
ATOM 2995 C C . THR A 1 394 ? 46.513 19.854 -3.608 1.00 27.12 394 THR A C 1
ATOM 2997 O O . THR A 1 394 ? 45.295 20.003 -3.537 1.00 27.12 394 THR A O 1
ATOM 3000 N N . VAL A 1 395 ? 47.185 18.981 -2.862 1.00 26.92 395 VAL A N 1
ATOM 3001 C CA . VAL A 1 395 ? 46.622 18.174 -1.777 1.00 26.92 395 VAL A CA 1
ATOM 3002 C C . VAL A 1 395 ? 46.374 19.032 -0.531 1.00 26.92 395 VAL A C 1
ATOM 3004 O O . VAL A 1 395 ? 47.234 19.817 -0.130 1.00 26.92 395 VAL A O 1
ATOM 3007 N N . VAL A 1 396 ? 45.251 18.793 0.151 1.00 25.70 396 VAL A N 1
ATOM 3008 C CA . VAL A 1 396 ? 45.077 19.067 1.587 1.00 25.70 396 VAL A CA 1
ATOM 3009 C C . VAL A 1 396 ? 44.578 17.766 2.224 1.00 25.70 396 VAL A C 1
ATOM 3011 O O . VAL A 1 396 ? 43.641 17.160 1.710 1.00 25.70 396 VAL A O 1
ATOM 3014 N N . GLY A 1 397 ? 45.266 17.283 3.265 1.00 23.53 397 GLY A N 1
ATOM 3015 C CA . GLY A 1 397 ? 45.004 15.974 3.889 1.00 23.53 397 GLY A CA 1
ATOM 3016 C C . GLY A 1 397 ? 43.787 15.957 4.833 1.00 23.53 397 GLY A C 1
ATOM 3017 O O . GLY A 1 397 ? 43.036 16.924 4.886 1.00 23.53 397 GLY A O 1
ATOM 3018 N N . SER A 1 398 ? 43.552 14.910 5.629 1.00 23.80 398 SER A N 1
ATOM 3019 C CA . SER A 1 398 ? 44.370 13.717 5.948 1.00 23.80 398 SER A CA 1
ATOM 3020 C C . SER A 1 398 ? 43.458 12.633 6.602 1.00 23.80 398 SER A C 1
ATOM 3022 O O . SER A 1 398 ? 42.269 12.887 6.753 1.00 23.80 398 SER A O 1
ATOM 3024 N N . GLU A 1 399 ? 43.849 11.409 6.994 1.00 25.95 399 GLU A N 1
ATOM 3025 C CA . GLU A 1 399 ? 45.172 10.813 7.283 1.00 25.95 399 GLU A CA 1
ATOM 3026 C C . GLU A 1 399 ? 45.412 9.428 6.608 1.00 25.95 399 GLU A C 1
ATOM 3028 O O . GLU A 1 399 ? 45.536 9.345 5.390 1.00 25.95 399 GLU A O 1
ATOM 3033 N N . THR A 1 400 ? 45.586 8.373 7.408 1.00 25.28 400 THR A N 1
ATOM 3034 C CA . THR A 1 400 ? 46.231 7.062 7.167 1.00 25.28 400 THR A CA 1
ATOM 3035 C C . THR A 1 400 ? 45.231 5.888 7.300 1.00 25.28 400 THR A C 1
ATOM 3037 O O . THR A 1 400 ? 44.244 6.034 8.005 1.00 25.28 400 THR A O 1
ATOM 3040 N N . GLU A 1 401 ? 45.393 4.696 6.700 1.00 25.12 401 GLU A N 1
ATOM 3041 C CA . GLU A 1 401 ? 46.559 3.792 6.791 1.00 25.12 401 GLU A CA 1
ATOM 3042 C C . GLU A 1 401 ? 46.785 2.843 5.582 1.00 25.12 401 GLU A C 1
ATOM 3044 O O . GLU A 1 401 ? 45.868 2.229 5.054 1.00 25.12 401 GLU A O 1
ATOM 3049 N N . ASN A 1 402 ? 48.074 2.681 5.243 1.00 24.59 402 ASN A N 1
ATOM 3050 C CA . ASN A 1 402 ? 48.802 1.481 4.777 1.00 24.59 402 ASN A CA 1
ATOM 3051 C C . ASN A 1 402 ? 48.151 0.405 3.869 1.00 24.59 402 ASN A C 1
ATOM 3053 O O . ASN A 1 402 ? 47.404 -0.433 4.354 1.00 24.59 402 ASN A O 1
ATOM 3057 N N . LEU A 1 403 ? 48.689 0.270 2.641 1.00 24.47 403 LEU A N 1
ATOM 3058 C CA . LEU A 1 403 ? 49.220 -0.971 2.006 1.00 24.47 403 LEU A CA 1
ATOM 3059 C C . LEU A 1 403 ? 50.008 -0.563 0.723 1.00 24.47 403 LEU A C 1
ATOM 3061 O O . LEU A 1 403 ? 49.418 -0.276 -0.309 1.00 24.47 403 LEU A O 1
ATOM 3065 N N . TRP A 1 404 ? 51.301 -0.223 0.800 1.00 22.59 404 TRP A N 1
ATOM 3066 C CA . TRP A 1 404 ? 52.476 -1.102 0.569 1.00 22.59 404 TRP A CA 1
ATOM 3067 C C . TRP A 1 404 ? 52.752 -1.587 -0.888 1.00 22.59 404 TRP A C 1
ATOM 3069 O O . TRP A 1 404 ? 52.685 -2.772 -1.181 1.00 22.59 404 TRP A O 1
ATOM 3079 N N . TRP A 1 405 ? 53.177 -0.631 -1.734 1.00 22.27 405 TRP A N 1
ATOM 3080 C CA . TRP A 1 405 ? 54.420 -0.598 -2.555 1.00 22.27 405 TRP A CA 1
ATOM 3081 C C . TRP A 1 405 ? 54.789 -1.605 -3.686 1.00 22.27 405 TRP A C 1
ATOM 3083 O O . TRP A 1 405 ? 54.747 -2.819 -3.521 1.00 22.27 405 TRP A O 1
ATOM 3093 N N . ASN A 1 406 ? 55.402 -0.995 -4.729 1.00 24.78 406 ASN A N 1
ATOM 3094 C CA . ASN A 1 406 ? 56.346 -1.484 -5.772 1.00 24.78 406 ASN A CA 1
ATOM 3095 C C . ASN A 1 406 ? 55.778 -1.887 -7.155 1.00 24.78 406 ASN A C 1
ATOM 3097 O O . ASN A 1 406 ? 54.833 -2.659 -7.235 1.00 24.78 406 ASN A O 1
ATOM 3101 N N . GLU A 1 407 ? 56.360 -1.499 -8.305 1.00 25.66 407 GLU A N 1
ATOM 3102 C CA . GLU A 1 407 ? 57.360 -0.456 -8.652 1.00 25.66 407 GLU A CA 1
ATOM 3103 C C . GLU A 1 407 ? 57.474 -0.363 -10.197 1.00 25.66 407 GLU A C 1
ATOM 3105 O O . GLU A 1 407 ? 57.608 -1.409 -10.821 1.00 25.66 407 GLU A O 1
ATOM 3110 N N . ILE A 1 408 ? 57.542 0.835 -10.807 1.00 22.72 408 ILE A N 1
ATOM 3111 C CA . I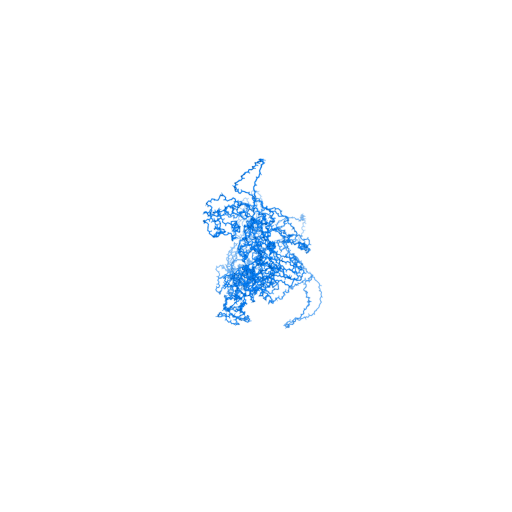LE A 1 408 ? 58.444 1.141 -11.950 1.00 22.72 408 ILE A CA 1
ATOM 3112 C C . ILE A 1 408 ? 58.869 2.615 -11.828 1.00 22.72 408 ILE A C 1
ATOM 3114 O O . ILE A 1 408 ? 58.033 3.516 -11.808 1.00 22.72 408 ILE A O 1
ATOM 3118 N N . ASN A 1 409 ? 60.179 2.861 -11.759 1.00 24.55 409 ASN A N 1
ATOM 3119 C CA . ASN A 1 409 ? 60.764 4.192 -11.578 1.00 24.55 409 ASN A CA 1
ATOM 3120 C C . ASN A 1 409 ? 60.913 4.972 -12.898 1.00 24.55 409 ASN A C 1
ATOM 3122 O O . ASN A 1 409 ? 61.437 4.445 -13.880 1.00 24.55 409 ASN A O 1
ATOM 3126 N N . LEU A 1 410 ? 60.591 6.271 -12.874 1.00 23.66 410 LEU A N 1
ATOM 3127 C CA . LEU A 1 410 ? 61.080 7.251 -13.851 1.00 23.66 410 LEU A CA 1
ATOM 3128 C C . LEU A 1 410 ? 62.287 7.993 -13.264 1.00 23.66 410 LEU A C 1
ATOM 3130 O O . LEU A 1 410 ? 62.155 8.768 -12.318 1.00 23.66 410 LEU A O 1
ATOM 3134 N N . VAL A 1 411 ? 63.469 7.777 -13.843 1.00 25.59 411 VAL A N 1
ATOM 3135 C CA . VAL A 1 411 ? 64.687 8.506 -13.464 1.00 25.59 411 VAL A CA 1
ATOM 3136 C C . VAL A 1 411 ? 64.687 9.880 -14.131 1.00 25.59 411 VAL A C 1
ATOM 3138 O O . VAL A 1 411 ? 64.733 9.996 -15.355 1.00 25.59 411 VAL A O 1
ATOM 3141 N N . SER A 1 412 ? 64.678 10.934 -13.320 1.00 28.31 412 SER A N 1
ATOM 3142 C CA . SER A 1 412 ? 64.889 12.312 -13.766 1.00 28.31 412 SER A CA 1
ATOM 3143 C C . SER A 1 412 ? 66.362 12.595 -14.067 1.00 28.31 412 SER A C 1
ATOM 3145 O O . SER A 1 412 ? 67.233 12.134 -13.328 1.00 28.31 412 SER A O 1
ATOM 3147 N N . ASN A 1 413 ? 66.651 13.481 -15.025 1.00 23.64 413 ASN A N 1
ATOM 3148 C CA . ASN A 1 413 ? 67.864 14.298 -14.944 1.00 23.64 413 ASN A CA 1
ATOM 3149 C C . ASN A 1 413 ? 67.634 15.729 -15.467 1.00 23.64 413 ASN A C 1
ATOM 3151 O O . ASN A 1 413 ? 66.725 15.982 -16.255 1.00 23.64 413 ASN A O 1
ATOM 3155 N N . THR A 1 414 ? 68.413 16.676 -14.947 1.00 27.06 414 THR A N 1
ATOM 3156 C CA . THR A 1 414 ? 68.040 18.092 -14.792 1.00 27.06 414 THR A CA 1
ATOM 3157 C C . THR A 1 414 ? 68.837 19.075 -15.658 1.00 27.06 414 THR A C 1
ATOM 3159 O O . THR A 1 414 ? 70.060 18.996 -15.681 1.00 27.06 414 THR A O 1
ATOM 3162 N N . GLY A 1 415 ? 68.161 20.115 -16.175 1.00 23.30 415 GLY A N 1
ATOM 3163 C CA . GLY A 1 415 ? 68.740 21.437 -16.508 1.00 23.30 415 GLY A CA 1
ATOM 3164 C C . GLY A 1 415 ? 69.585 21.545 -17.799 1.00 23.30 415 GLY A C 1
ATOM 3165 O O . GLY A 1 415 ? 70.204 20.585 -18.225 1.00 23.30 415 GLY A O 1
ATOM 3166 N N . SER A 1 416 ? 69.694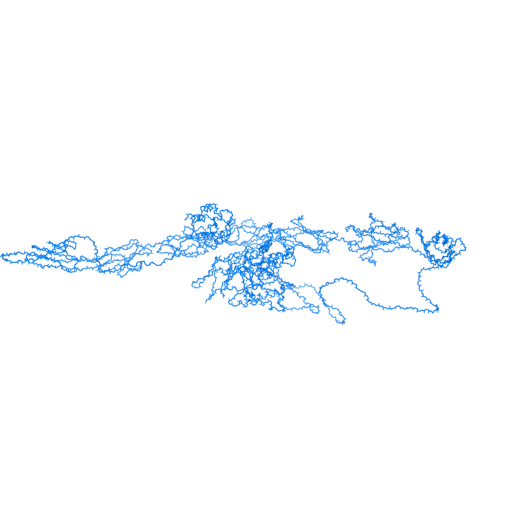 22.706 -18.465 1.00 26.92 416 SER A N 1
ATOM 3167 C CA . SER A 1 416 ? 69.243 24.061 -18.082 1.00 26.92 416 SER A CA 1
ATOM 3168 C C . SER A 1 416 ? 69.178 25.062 -19.267 1.00 26.92 416 SER A C 1
ATOM 3170 O O . SER A 1 416 ? 69.950 24.945 -20.209 1.00 26.92 416 SER A O 1
ATOM 3172 N N . ASN A 1 417 ? 68.281 26.059 -19.145 1.00 26.91 417 ASN A N 1
ATOM 3173 C CA . ASN A 1 417 ? 68.245 27.425 -19.734 1.00 26.91 417 ASN A CA 1
ATOM 3174 C C . ASN A 1 417 ? 68.365 27.643 -21.270 1.00 26.91 417 ASN A C 1
ATOM 3176 O O . ASN A 1 417 ? 69.426 27.474 -21.852 1.00 26.91 417 ASN A O 1
ATOM 3180 N N . GLN A 1 418 ? 67.257 27.999 -21.952 1.00 26.42 418 GLN A N 1
ATOM 3181 C CA . GLN A 1 418 ? 66.767 29.370 -22.300 1.00 26.42 418 GLN A CA 1
ATOM 3182 C C . GLN A 1 418 ? 67.503 30.041 -23.494 1.00 26.42 418 GLN A C 1
ATOM 3184 O O . GLN A 1 418 ? 68.717 30.178 -23.475 1.00 26.42 418 GLN A O 1
ATOM 3189 N N . THR A 1 419 ? 66.837 30.514 -24.562 1.00 24.48 419 THR A N 1
ATOM 3190 C CA . THR A 1 419 ? 65.796 31.577 -24.599 1.00 24.48 419 THR A CA 1
ATOM 3191 C C . THR A 1 419 ? 64.911 31.526 -25.877 1.00 24.48 419 THR A C 1
ATOM 3193 O O . THR A 1 419 ? 65.341 31.023 -26.910 1.00 24.48 419 THR A O 1
ATOM 3196 N N . SER A 1 420 ? 63.678 32.053 -25.800 1.00 24.59 420 SER A N 1
ATOM 3197 C CA . SER A 1 420 ? 62.632 32.124 -26.866 1.00 24.59 420 SER A CA 1
ATOM 3198 C C . SER A 1 420 ? 62.682 33.476 -27.653 1.00 24.59 420 SER A C 1
ATOM 3200 O O . SER A 1 420 ? 63.573 34.252 -27.300 1.00 24.59 420 SER A O 1
ATOM 3202 N N . PRO A 1 421 ? 61.812 33.848 -28.652 1.00 34.84 421 PRO A N 1
ATOM 3203 C CA . PRO A 1 421 ? 60.346 33.594 -28.759 1.00 34.84 421 PRO A CA 1
ATOM 3204 C C . PRO A 1 421 ? 59.708 33.384 -30.171 1.00 34.84 421 PRO A C 1
ATOM 3206 O O . PRO A 1 421 ? 60.310 33.700 -31.190 1.00 34.84 421 PRO A O 1
ATOM 3209 N N . ILE A 1 422 ? 58.432 32.944 -30.211 1.00 22.80 422 ILE A N 1
ATOM 3210 C CA . ILE A 1 422 ? 57.263 33.586 -30.890 1.00 22.80 422 ILE A CA 1
ATOM 3211 C C . ILE A 1 422 ? 55.973 32.758 -30.638 1.00 22.80 422 ILE A C 1
ATOM 3213 O O . ILE A 1 422 ? 56.046 31.554 -30.410 1.00 22.80 422 ILE A O 1
ATOM 3217 N N . LEU A 1 423 ? 54.811 33.428 -30.606 1.00 23.33 423 LEU A N 1
ATOM 3218 C CA . LEU A 1 423 ? 53.480 32.924 -30.206 1.00 23.33 423 LEU A CA 1
ATOM 3219 C C . LEU A 1 423 ? 52.552 32.626 -31.402 1.00 23.33 423 LEU A C 1
ATOM 3221 O O . LEU A 1 423 ? 52.622 33.342 -32.398 1.00 23.33 423 LEU A O 1
ATOM 3225 N N . VAL A 1 424 ? 51.593 31.703 -31.224 1.00 23.80 424 VAL A N 1
ATOM 3226 C CA . VAL A 1 424 ? 50.253 31.721 -31.864 1.00 23.80 424 VAL A CA 1
ATOM 3227 C C . VAL A 1 424 ? 49.199 31.287 -30.821 1.00 23.80 424 VAL A C 1
ATOM 3229 O O . VAL A 1 424 ? 49.534 30.607 -29.854 1.00 23.80 424 VAL A O 1
ATOM 3232 N N . ASP A 1 425 ? 47.968 31.772 -30.990 1.00 23.77 425 ASP A N 1
ATOM 3233 C CA . ASP A 1 425 ? 46.947 32.047 -29.963 1.00 23.77 425 ASP A CA 1
ATOM 3234 C C . ASP A 1 425 ? 45.837 30.970 -29.821 1.00 23.77 425 ASP A C 1
ATOM 3236 O O . ASP A 1 425 ? 45.656 30.122 -30.696 1.00 23.77 425 ASP A O 1
ATOM 3240 N N . THR A 1 426 ? 45.059 31.036 -28.732 1.00 29.48 426 THR A N 1
ATOM 3241 C CA . THR A 1 426 ? 43.921 30.154 -28.403 1.00 29.48 426 THR A CA 1
ATOM 3242 C C . THR A 1 426 ? 42.716 30.936 -27.851 1.00 29.48 426 THR A C 1
ATOM 3244 O O . THR A 1 426 ? 42.787 31.378 -26.706 1.00 29.48 426 THR A O 1
ATOM 3247 N N . ALA A 1 427 ? 41.586 31.009 -28.580 1.00 23.33 427 ALA A N 1
ATOM 3248 C CA . ALA A 1 427 ? 40.221 31.135 -28.015 1.00 23.33 427 ALA A CA 1
ATOM 3249 C C . ALA A 1 427 ? 39.084 31.189 -29.074 1.00 23.33 427 ALA A C 1
ATOM 3251 O O . ALA A 1 427 ? 39.130 32.037 -29.956 1.00 23.33 427 ALA A O 1
ATOM 3252 N N . ASN A 1 428 ? 38.003 30.417 -28.835 1.00 26.12 428 ASN A N 1
ATOM 3253 C CA . ASN A 1 428 ? 36.571 30.748 -29.082 1.00 26.12 428 ASN A CA 1
ATOM 3254 C C . ASN A 1 428 ? 36.043 30.939 -30.544 1.00 26.12 428 ASN A C 1
ATOM 3256 O O . ASN A 1 428 ? 36.778 31.364 -31.420 1.00 26.12 428 ASN A O 1
ATOM 3260 N N . VAL A 1 429 ? 34.762 30.704 -30.915 1.00 22.66 429 VAL A N 1
ATOM 3261 C CA . VAL A 1 429 ? 33.560 30.099 -30.269 1.00 22.66 429 VAL A CA 1
ATOM 3262 C C . VAL A 1 429 ? 32.493 29.711 -31.339 1.00 22.66 429 VAL A C 1
ATOM 3264 O O . VAL A 1 429 ? 32.459 30.292 -32.416 1.00 22.66 429 VAL A O 1
ATOM 3267 N N . ASN A 1 430 ? 31.631 28.743 -30.997 1.00 21.39 430 ASN A N 1
ATOM 3268 C CA . ASN A 1 430 ? 30.288 28.330 -31.485 1.00 21.39 430 ASN A CA 1
ATOM 3269 C C . ASN A 1 430 ? 29.544 28.956 -32.713 1.00 21.39 430 ASN A C 1
ATOM 3271 O O . ASN A 1 430 ? 29.434 30.165 -32.882 1.00 21.39 430 ASN A O 1
ATOM 3275 N N . THR A 1 431 ? 28.795 28.056 -33.385 1.00 22.88 431 THR A N 1
ATOM 3276 C CA . THR A 1 431 ? 27.402 28.172 -33.925 1.00 22.88 431 THR A CA 1
ATOM 3277 C C . THR A 1 431 ? 27.017 29.162 -35.048 1.00 22.88 431 THR A C 1
ATOM 3279 O O . THR A 1 431 ? 26.716 30.324 -34.807 1.00 22.88 431 THR A O 1
ATOM 3282 N N . SER A 1 432 ? 26.832 28.591 -36.252 1.00 25.84 432 SER A N 1
ATOM 3283 C CA . SER A 1 432 ? 25.698 28.749 -37.204 1.00 25.84 432 SER A CA 1
ATOM 3284 C C . SER A 1 432 ? 24.951 30.093 -37.381 1.00 25.84 432 SER A C 1
ATOM 3286 O O . SER A 1 432 ? 24.161 30.484 -36.522 1.00 25.84 432 SER A O 1
ATOM 3288 N N . LEU A 1 433 ? 24.986 30.643 -38.611 1.00 22.16 433 LEU A N 1
ATOM 3289 C CA . LEU A 1 433 ? 23.890 31.440 -39.199 1.00 22.16 433 LEU A CA 1
ATOM 3290 C C . LEU A 1 433 ? 23.854 31.331 -40.746 1.00 22.16 433 LEU A C 1
ATOM 3292 O O . LEU A 1 433 ? 24.892 31.336 -41.403 1.00 22.16 433 LEU A O 1
ATOM 3296 N N . THR A 1 434 ? 22.653 31.239 -41.323 1.00 22.81 434 THR A N 1
ATOM 3297 C CA . THR A 1 434 ? 22.359 31.015 -42.758 1.00 22.81 434 THR A CA 1
ATOM 3298 C C . THR A 1 434 ? 22.315 32.305 -43.592 1.00 22.81 434 THR A C 1
ATOM 3300 O O . THR A 1 434 ? 21.557 33.189 -43.210 1.00 22.81 434 THR A O 1
ATOM 3303 N N . VAL A 1 435 ? 22.937 32.367 -44.791 1.00 21.17 435 VAL A N 1
ATOM 3304 C CA . VAL A 1 435 ? 22.452 33.204 -45.931 1.00 21.17 435 VAL A CA 1
ATOM 3305 C C . VAL A 1 435 ? 22.778 32.608 -47.325 1.00 21.17 435 VAL A C 1
ATOM 3307 O O . VAL A 1 435 ? 23.924 32.556 -47.754 1.00 21.17 435 VAL A O 1
ATOM 3310 N N . VAL A 1 436 ? 21.712 32.202 -48.022 1.00 21.34 436 VAL A N 1
ATOM 3311 C CA . VAL A 1 436 ? 21.356 32.341 -49.461 1.00 21.34 436 VAL A CA 1
ATOM 3312 C C . VAL A 1 436 ? 22.383 32.924 -50.476 1.00 21.34 436 VAL A C 1
ATOM 3314 O O . VAL A 1 436 ? 22.893 34.025 -50.304 1.00 21.34 436 VAL A O 1
ATOM 3317 N N . LEU A 1 437 ? 22.522 32.269 -51.645 1.00 29.67 437 LEU A N 1
ATOM 3318 C CA . LEU A 1 437 ? 23.020 32.858 -52.915 1.00 29.67 437 LEU A CA 1
ATOM 3319 C C . LEU A 1 437 ? 21.870 33.595 -53.642 1.00 29.67 437 LEU A C 1
ATOM 3321 O O . LEU A 1 437 ? 20.794 32.996 -53.740 1.00 29.67 437 LEU A O 1
ATOM 3325 N N . PRO A 1 438 ? 22.046 34.813 -54.217 1.00 28.59 438 PRO A N 1
ATOM 3326 C CA . PRO A 1 438 ? 22.408 34.870 -55.651 1.00 28.59 438 PRO A CA 1
ATOM 3327 C C . PRO A 1 438 ? 23.107 36.157 -56.195 1.00 28.59 438 PRO A C 1
ATOM 3329 O O . PRO A 1 438 ? 23.043 37.233 -55.620 1.00 28.59 438 PRO A O 1
ATOM 3332 N N . GLN A 1 439 ? 23.654 36.012 -57.415 1.00 23.41 439 GLN A N 1
ATOM 3333 C CA . GLN A 1 439 ? 23.830 36.994 -58.516 1.00 23.41 439 GLN A CA 1
ATOM 3334 C C . GLN A 1 439 ? 24.586 38.346 -58.366 1.00 23.41 439 GLN A C 1
ATOM 3336 O O . GLN A 1 439 ? 24.188 39.261 -57.663 1.00 23.41 439 GLN A O 1
ATOM 3341 N N . SER A 1 440 ? 25.571 38.496 -59.271 1.00 27.39 440 SER A N 1
ATOM 3342 C CA . SER A 1 440 ? 25.948 39.674 -60.092 1.00 27.39 440 SER A CA 1
ATOM 3343 C C . SER A 1 440 ? 26.049 41.091 -59.496 1.00 27.39 440 SER A C 1
ATOM 3345 O O . SER A 1 440 ? 25.064 41.664 -59.046 1.00 27.39 440 SER A O 1
ATOM 3347 N N . THR A 1 441 ? 27.149 41.787 -59.813 1.00 25.03 441 THR A N 1
ATOM 3348 C CA . THR A 1 441 ? 27.141 42.922 -60.775 1.00 25.03 441 THR A CA 1
ATOM 3349 C C . THR A 1 441 ? 28.569 43.340 -61.162 1.00 25.03 441 THR A C 1
ATOM 3351 O O . THR A 1 441 ? 29.543 42.835 -60.612 1.00 25.03 441 THR A O 1
ATOM 3354 N N . ALA A 1 442 ? 28.696 44.174 -62.199 1.00 25.70 442 ALA A N 1
ATOM 3355 C CA . ALA A 1 442 ? 29.954 44.488 -62.881 1.00 25.70 442 ALA A CA 1
ATOM 3356 C C . ALA A 1 442 ? 30.577 45.838 -62.461 1.00 25.70 442 ALA A C 1
ATOM 3358 O O . ALA A 1 442 ? 30.019 46.564 -61.643 1.00 25.70 442 ALA A O 1
ATOM 3359 N N . THR A 1 443 ? 31.656 46.218 -63.166 1.00 25.78 443 THR A N 1
ATOM 3360 C CA . THR A 1 443 ? 32.354 47.528 -63.158 1.00 25.78 443 THR A CA 1
ATOM 3361 C C . THR A 1 443 ? 33.296 47.762 -61.959 1.00 25.78 443 THR A C 1
ATOM 3363 O O . THR A 1 443 ? 33.043 47.275 -60.870 1.00 25.78 443 THR A O 1
ATOM 3366 N N . ASN A 1 444 ? 34.430 48.468 -62.075 1.00 24.36 444 ASN A N 1
ATOM 3367 C CA . ASN A 1 444 ? 34.983 49.244 -63.196 1.00 24.36 444 ASN A CA 1
ATOM 3368 C C . ASN A 1 444 ? 36.514 49.390 -63.048 1.00 24.36 444 ASN A C 1
ATOM 3370 O O . ASN A 1 444 ? 36.979 49.600 -61.930 1.00 24.36 444 ASN A O 1
ATOM 3374 N N . SER A 1 445 ? 37.275 49.415 -64.152 1.00 26.22 445 SER A N 1
ATOM 3375 C CA . SER A 1 445 ? 38.421 50.336 -64.345 1.00 26.22 445 SER A CA 1
ATOM 3376 C C . SER A 1 445 ? 38.997 50.251 -65.763 1.00 26.22 445 SER A C 1
ATOM 3378 O O . SER A 1 445 ? 39.342 49.179 -66.248 1.00 26.22 445 SER A O 1
ATOM 3380 N N . TRP A 1 446 ? 39.104 51.408 -66.418 1.00 22.72 446 TRP A N 1
ATOM 3381 C CA . TRP A 1 446 ? 39.621 51.591 -67.779 1.00 22.72 446 TRP A CA 1
ATOM 3382 C C . TRP A 1 446 ? 41.005 52.253 -67.759 1.00 22.72 446 TRP A C 1
ATOM 3384 O O . TRP A 1 446 ? 41.185 53.237 -67.045 1.00 22.72 446 TRP A O 1
ATOM 3394 N N . VAL A 1 447 ? 41.907 51.854 -68.665 1.00 27.72 447 VAL A N 1
ATOM 3395 C CA . VAL A 1 447 ? 42.974 52.727 -69.204 1.00 27.72 447 VAL A CA 1
ATOM 3396 C C . VAL A 1 447 ? 43.038 52.549 -70.733 1.00 27.72 447 VAL A C 1
ATOM 3398 O O . VAL A 1 447 ? 42.700 51.490 -71.256 1.00 27.72 447 VAL A O 1
ATOM 3401 N N . LYS A 1 448 ? 43.351 53.633 -71.457 1.00 27.81 448 LYS A N 1
ATOM 3402 C CA . LYS A 1 448 ? 43.074 53.834 -72.897 1.00 27.81 448 LYS A CA 1
ATOM 3403 C C . LYS A 1 448 ? 44.155 53.306 -73.866 1.00 27.81 448 LYS A C 1
ATOM 3405 O O . LYS A 1 448 ? 45.318 53.231 -73.481 1.00 27.81 448 LYS A O 1
ATOM 3410 N N . PRO A 1 449 ? 43.800 53.082 -75.152 1.00 35.66 449 PRO A N 1
ATOM 3411 C CA . PRO A 1 449 ? 44.745 52.889 -76.258 1.00 35.66 449 PRO A CA 1
ATOM 3412 C C . PRO A 1 449 ? 45.242 54.218 -76.872 1.00 35.66 449 PRO A C 1
ATOM 3414 O O . PRO A 1 449 ? 44.599 55.260 -76.725 1.00 35.66 449 PRO A O 1
ATOM 3417 N N . GLY A 1 450 ? 46.340 54.159 -77.635 1.00 26.33 450 GLY A N 1
ATOM 3418 C CA . GLY A 1 450 ? 46.859 55.244 -78.485 1.00 26.33 450 GLY A CA 1
ATOM 3419 C C . GLY A 1 450 ? 47.539 54.686 -79.745 1.00 26.33 450 GLY A C 1
ATOM 3420 O O . GLY A 1 450 ? 48.059 53.574 -79.705 1.00 26.33 450 GLY A O 1
ATOM 3421 N N . ALA A 1 451 ? 47.495 55.416 -80.867 1.00 29.00 451 ALA A N 1
ATOM 3422 C CA . ALA A 1 451 ? 47.911 54.925 -82.189 1.00 29.00 451 ALA A CA 1
ATOM 3423 C C . ALA A 1 451 ? 48.612 56.000 -83.052 1.00 29.00 451 ALA A C 1
ATOM 3425 O O . ALA A 1 451 ? 48.294 57.182 -82.927 1.00 29.00 451 ALA A O 1
ATOM 3426 N N . GLY A 1 452 ? 49.480 55.555 -83.976 1.00 27.17 452 GLY A N 1
ATOM 3427 C CA . GLY A 1 452 ? 50.168 56.362 -85.007 1.00 27.17 452 GLY A CA 1
ATOM 3428 C C . GLY A 1 452 ? 51.532 56.943 -84.578 1.00 27.17 452 GLY A C 1
ATOM 3429 O O . GLY A 1 452 ? 51.714 57.249 -83.406 1.00 27.17 452 GLY A O 1
ATOM 3430 N N . SER A 1 453 ? 52.529 57.131 -85.458 1.00 27.50 453 SER A N 1
ATOM 3431 C CA . SER A 1 453 ? 52.630 56.815 -86.903 1.00 27.50 453 SER A CA 1
ATOM 3432 C C . SER A 1 453 ? 54.064 57.035 -87.447 1.00 27.50 453 SER A C 1
ATOM 3434 O O . SER A 1 453 ? 54.694 58.001 -87.039 1.00 27.50 453 SER A O 1
ATOM 3436 N N . GLU A 1 454 ? 54.485 56.212 -88.427 1.00 27.62 454 GLU A N 1
ATOM 3437 C CA . GLU A 1 454 ? 55.542 56.429 -89.462 1.00 27.62 454 GLU A CA 1
ATOM 3438 C C . GLU A 1 454 ? 57.023 56.708 -89.074 1.00 27.62 454 GLU A C 1
ATOM 3440 O O . GLU A 1 454 ? 57.310 57.527 -88.210 1.00 27.62 454 GLU A O 1
ATOM 3445 N N . GLY A 1 455 ? 57.990 56.118 -89.820 1.00 27.05 455 GLY A N 1
ATOM 3446 C CA . GLY A 1 455 ? 59.356 56.694 -89.900 1.00 27.05 455 GLY A CA 1
ATOM 3447 C C . GLY A 1 455 ? 60.619 55.819 -90.097 1.00 27.05 455 GLY A C 1
ATOM 3448 O O . GLY A 1 455 ? 61.573 56.044 -89.373 1.00 27.05 455 GLY A O 1
ATOM 3449 N N . GLN A 1 456 ? 60.680 54.922 -91.098 1.00 27.50 456 GLN A N 1
ATOM 3450 C CA . GLN A 1 456 ? 61.916 54.465 -91.806 1.00 27.50 456 GLN A CA 1
ATOM 3451 C C . GLN A 1 456 ? 63.135 53.815 -91.066 1.00 27.50 456 GLN A C 1
ATOM 3453 O O . GLN A 1 456 ? 63.827 54.458 -90.294 1.00 27.50 456 GLN A O 1
ATOM 3458 N N . THR A 1 457 ? 63.489 52.586 -91.505 1.00 25.98 457 THR A N 1
ATOM 3459 C CA . THR A 1 457 ? 64.855 52.005 -91.754 1.00 25.98 457 THR A CA 1
ATOM 3460 C C . THR A 1 457 ? 66.026 52.277 -90.777 1.00 25.98 457 THR A C 1
ATOM 3462 O O . THR A 1 457 ? 66.379 53.420 -90.535 1.00 25.98 457 THR A O 1
ATOM 3465 N N . THR A 1 458 ? 66.803 51.291 -90.295 1.00 24.52 458 THR A N 1
ATOM 3466 C CA . THR A 1 458 ? 67.211 49.995 -90.901 1.00 24.52 458 THR A CA 1
ATOM 3467 C C . THR A 1 458 ? 67.668 48.972 -89.841 1.00 24.52 458 THR A C 1
ATOM 3469 O O . THR A 1 458 ? 68.398 49.343 -88.933 1.00 24.52 458 THR A O 1
ATOM 3472 N N . VAL A 1 459 ? 67.325 47.694 -90.059 1.00 31.05 459 VAL A N 1
ATOM 3473 C CA . VAL A 1 459 ? 68.034 46.439 -89.683 1.00 31.05 459 VAL A CA 1
ATOM 3474 C C . VAL A 1 459 ? 68.831 46.386 -88.362 1.00 31.05 459 VAL A C 1
ATOM 3476 O O . VAL A 1 459 ? 70.003 46.753 -88.336 1.00 31.05 459 VAL A O 1
ATOM 3479 N N . THR A 1 460 ? 68.273 45.672 -87.376 1.00 25.09 460 THR A N 1
ATOM 3480 C CA . THR A 1 460 ? 68.937 44.515 -86.730 1.00 25.09 460 THR A CA 1
ATOM 3481 C C . THR A 1 460 ? 67.895 43.534 -86.172 1.00 25.09 460 THR A C 1
ATOM 3483 O O . THR A 1 460 ? 66.751 43.912 -85.949 1.00 25.09 460 THR A O 1
ATOM 3486 N N . ASP A 1 461 ? 68.297 42.270 -86.031 1.00 29.64 461 ASP A N 1
ATOM 3487 C CA . ASP A 1 461 ? 67.477 41.066 -85.815 1.00 29.64 461 ASP A CA 1
ATOM 3488 C C . ASP A 1 461 ? 66.328 41.119 -84.788 1.00 29.64 461 ASP A C 1
ATOM 3490 O O . ASP A 1 461 ? 66.484 41.620 -83.676 1.00 29.64 461 ASP A O 1
ATOM 3494 N N . GLY A 1 462 ? 65.255 40.380 -85.112 1.00 32.69 462 GLY A N 1
ATOM 3495 C CA . GLY A 1 462 ? 64.457 39.656 -84.116 1.00 32.69 462 GLY A CA 1
ATOM 3496 C C . GLY A 1 462 ? 62.977 40.021 -84.036 1.00 32.69 462 GLY A C 1
ATOM 3497 O O . GLY A 1 462 ? 62.569 40.641 -83.061 1.00 32.69 462 GLY A O 1
ATOM 3498 N N . ASP A 1 463 ? 62.158 39.553 -84.987 1.00 28.27 463 ASP A N 1
ATOM 3499 C CA . ASP A 1 463 ? 60.698 39.690 -84.900 1.00 28.27 463 ASP A CA 1
ATOM 3500 C C . ASP A 1 463 ? 59.933 38.432 -85.356 1.00 28.27 463 ASP A C 1
ATOM 3502 O O . ASP A 1 463 ? 60.219 37.850 -86.400 1.00 28.27 463 ASP A O 1
ATOM 3506 N N . GLY A 1 464 ? 58.920 38.066 -84.563 1.00 27.08 464 GLY A N 1
ATOM 3507 C CA . GLY A 1 464 ? 57.614 37.582 -85.031 1.00 27.08 464 GLY A CA 1
ATOM 3508 C C . GLY A 1 464 ? 57.467 36.277 -85.839 1.00 27.08 464 GLY A C 1
ATOM 3509 O O . GLY A 1 464 ? 57.434 36.308 -87.063 1.00 27.08 464 GLY A O 1
ATOM 3510 N N . ALA A 1 465 ? 57.058 35.213 -85.132 1.00 27.67 465 ALA A N 1
ATOM 3511 C CA . ALA A 1 465 ? 56.168 34.128 -85.598 1.00 27.67 465 ALA A CA 1
ATOM 3512 C C . ALA A 1 465 ? 56.660 33.111 -86.669 1.00 27.67 465 ALA A C 1
ATOM 3514 O O . ALA A 1 465 ? 57.554 33.352 -87.467 1.00 27.67 465 ALA A O 1
ATOM 3515 N N . TYR A 1 466 ? 56.000 31.941 -86.670 1.00 24.89 466 TYR A N 1
ATOM 3516 C CA . TYR A 1 466 ? 56.190 30.770 -87.556 1.00 24.89 466 TYR A CA 1
ATOM 3517 C C . TYR A 1 466 ? 57.483 29.931 -87.417 1.00 24.89 466 TYR A C 1
ATOM 3519 O O . TYR A 1 466 ? 58.239 29.772 -88.378 1.00 24.89 466 TYR A O 1
ATOM 3527 N N . PRO A 1 467 ? 57.693 29.232 -86.285 1.00 28.25 467 PRO A N 1
ATOM 3528 C CA . PRO A 1 467 ? 58.644 28.130 -86.219 1.00 28.25 467 PRO A CA 1
ATOM 3529 C C . PRO A 1 467 ? 58.013 26.833 -86.765 1.00 28.25 467 PRO A C 1
ATOM 3531 O O . PRO A 1 467 ? 57.627 25.980 -85.977 1.00 28.25 467 PRO A O 1
ATOM 3534 N N . ASN A 1 468 ? 57.875 26.691 -88.094 1.00 27.55 468 ASN A N 1
ATOM 3535 C CA . ASN A 1 468 ? 57.774 25.383 -88.784 1.00 27.55 468 ASN A CA 1
ATOM 3536 C C . ASN A 1 468 ? 57.763 25.507 -90.324 1.00 27.55 468 ASN A C 1
ATOM 3538 O O . ASN A 1 468 ? 56.796 25.157 -90.994 1.00 27.55 468 ASN A O 1
ATOM 3542 N N . ALA A 1 469 ? 58.878 25.951 -90.908 1.00 30.83 469 ALA A N 1
ATOM 3543 C CA . ALA A 1 469 ? 59.150 25.745 -92.332 1.00 30.83 469 ALA A CA 1
ATOM 3544 C C . ALA A 1 469 ? 60.656 25.574 -92.584 1.00 30.83 469 ALA A C 1
ATOM 3546 O O . ALA A 1 469 ? 61.370 26.520 -92.916 1.00 30.83 469 ALA A O 1
ATOM 3547 N N . LYS A 1 470 ? 61.154 24.334 -92.472 1.00 31.12 470 LYS A N 1
ATOM 3548 C CA . LYS A 1 470 ? 62.434 23.954 -93.089 1.00 31.12 470 LYS A CA 1
ATOM 3549 C C . LYS A 1 470 ? 62.250 23.913 -94.610 1.00 31.12 470 LYS A C 1
ATOM 3551 O O . LYS A 1 470 ? 62.138 22.832 -95.184 1.00 31.12 470 LYS A O 1
ATOM 3556 N N . MET A 1 471 ? 62.227 25.068 -95.276 1.00 29.98 471 MET A N 1
ATOM 3557 C CA . MET A 1 471 ? 62.351 25.087 -96.734 1.00 29.98 471 MET A CA 1
ATOM 3558 C C . MET A 1 471 ? 63.740 24.562 -97.099 1.00 29.98 471 MET A C 1
ATOM 3560 O O . MET A 1 471 ? 64.756 25.223 -96.872 1.00 29.98 471 MET A O 1
ATOM 3564 N N . GLN A 1 472 ? 63.788 23.335 -97.620 1.00 34.62 472 GLN A N 1
ATOM 3565 C CA . GLN A 1 472 ? 65.028 22.752 -98.107 1.00 34.62 472 GLN A CA 1
ATOM 3566 C C . GLN A 1 472 ? 65.612 23.617 -99.228 1.00 34.62 472 GLN A C 1
ATOM 3568 O O . GLN A 1 472 ? 64.906 24.202 -100.053 1.00 34.62 472 GLN A O 1
ATOM 3573 N N . LYS A 1 473 ? 66.942 23.672 -99.261 1.00 33.25 473 LYS A N 1
ATOM 3574 C CA . LYS A 1 473 ? 67.727 24.426 -100.235 1.00 33.25 473 LYS A CA 1
ATOM 3575 C C . LYS A 1 473 ? 67.605 23.772 -101.622 1.00 33.25 473 LYS A C 1
ATOM 3577 O O . LYS A 1 473 ? 68.457 22.972 -101.990 1.00 33.25 473 LYS A O 1
ATOM 3582 N N . GLY A 1 474 ? 66.544 24.092 -102.366 1.00 37.41 474 GLY A N 1
ATOM 3583 C CA . GLY A 1 474 ? 66.306 23.538 -103.708 1.00 37.41 474 GLY A CA 1
ATOM 3584 C C . GLY A 1 474 ? 64.845 23.365 -104.142 1.00 37.41 474 GLY A C 1
ATOM 3585 O O . GLY A 1 474 ? 64.589 22.513 -104.992 1.00 37.41 474 GLY A O 1
ATOM 3586 N N . LEU A 1 475 ? 63.886 24.117 -103.586 1.00 38.38 475 LEU A N 1
ATOM 3587 C CA . LEU A 1 475 ? 62.522 24.145 -104.126 1.00 38.38 475 LEU A CA 1
ATOM 3588 C C . LEU A 1 475 ? 62.471 25.052 -105.366 1.00 38.38 475 LEU A C 1
ATOM 3590 O O . LEU A 1 475 ? 62.569 26.273 -105.252 1.00 38.38 475 LEU A O 1
ATOM 3594 N N . TYR A 1 476 ? 62.308 24.453 -106.544 1.00 40.56 476 TYR A N 1
ATOM 3595 C CA . TYR A 1 476 ? 62.111 25.173 -107.802 1.00 40.56 476 TYR A CA 1
ATOM 3596 C C . TYR A 1 476 ? 60.634 25.117 -108.191 1.00 40.56 476 TYR A C 1
ATOM 3598 O O . TYR A 1 476 ? 60.079 24.030 -108.337 1.00 40.56 476 TYR A O 1
ATOM 3606 N N . ILE A 1 477 ? 60.012 26.284 -108.375 1.00 43.97 477 ILE A N 1
ATOM 3607 C CA . ILE A 1 477 ? 58.672 26.406 -108.959 1.00 43.97 477 ILE A CA 1
ATOM 3608 C C . ILE A 1 477 ? 58.864 26.714 -110.441 1.00 43.97 477 ILE A C 1
ATOM 3610 O O . ILE A 1 477 ? 59.311 27.808 -110.792 1.00 43.97 477 ILE A O 1
ATOM 3614 N N . TYR A 1 478 ? 58.535 25.760 -111.310 1.00 40.16 478 TYR A N 1
ATOM 3615 C CA . TYR A 1 478 ? 58.481 26.006 -112.748 1.00 40.16 478 TYR A CA 1
ATOM 3616 C C . TYR A 1 478 ? 57.050 26.379 -113.141 1.00 40.16 478 TYR A C 1
ATOM 3618 O O . TYR A 1 478 ? 56.107 25.657 -112.823 1.00 40.16 478 TYR A O 1
ATOM 3626 N N . SER A 1 479 ? 56.895 27.505 -113.840 1.00 44.19 479 SER A N 1
ATOM 3627 C CA . SER A 1 479 ? 55.662 27.829 -114.564 1.00 44.19 479 SER A CA 1
ATOM 3628 C C . SER A 1 479 ? 55.970 27.758 -116.053 1.00 44.19 479 SER A C 1
ATOM 3630 O O . SER A 1 479 ? 56.662 28.618 -116.597 1.00 44.19 479 SER A O 1
ATOM 3632 N N . GLY A 1 480 ? 55.525 26.681 -116.700 1.00 45.31 480 GLY A N 1
ATOM 3633 C CA . GLY A 1 480 ? 55.618 26.564 -118.152 1.00 45.31 480 GLY A CA 1
ATOM 3634 C C . GLY A 1 480 ? 54.715 27.596 -118.832 1.00 45.31 480 GLY A C 1
ATOM 3635 O O . GLY A 1 480 ? 53.649 27.930 -118.317 1.00 45.31 480 GLY A O 1
ATOM 3636 N N . THR A 1 481 ? 55.094 28.065 -120.021 1.00 45.50 481 THR A N 1
ATOM 3637 C CA . THR A 1 481 ? 54.228 28.904 -120.877 1.00 45.50 481 THR A CA 1
ATOM 3638 C C . THR A 1 481 ? 53.154 28.095 -121.619 1.00 45.50 481 THR A C 1
ATOM 3640 O O . THR A 1 481 ? 52.564 28.575 -122.586 1.00 45.50 481 THR A O 1
ATOM 3643 N N . GLU A 1 482 ? 52.924 26.851 -121.200 1.00 48.47 482 GLU A N 1
ATOM 3644 C CA . GLU A 1 482 ? 51.947 25.936 -121.780 1.00 48.47 482 GLU A CA 1
ATOM 3645 C C . GLU A 1 482 ? 50.518 26.269 -121.322 1.00 48.47 482 GLU A C 1
ATOM 3647 O O . GLU A 1 482 ? 50.291 26.932 -120.307 1.00 48.47 482 GLU A O 1
ATOM 3652 N N . THR A 1 483 ? 49.534 25.839 -122.111 1.00 53.78 483 THR A N 1
ATOM 3653 C CA . THR A 1 483 ? 48.107 26.065 -121.846 1.00 53.78 483 THR A CA 1
ATOM 3654 C C . THR A 1 483 ? 47.381 24.717 -121.804 1.00 53.78 483 THR A C 1
ATOM 3656 O O . THR A 1 483 ? 47.366 24.030 -122.825 1.00 53.78 483 THR A O 1
ATOM 3659 N N . PRO A 1 484 ? 46.758 24.323 -120.672 1.00 53.81 484 PRO A N 1
ATOM 3660 C CA . PRO A 1 484 ? 46.654 25.039 -119.390 1.00 53.81 484 PRO A CA 1
ATOM 3661 C C . PRO A 1 484 ? 47.992 25.156 -118.628 1.00 53.81 484 PRO A C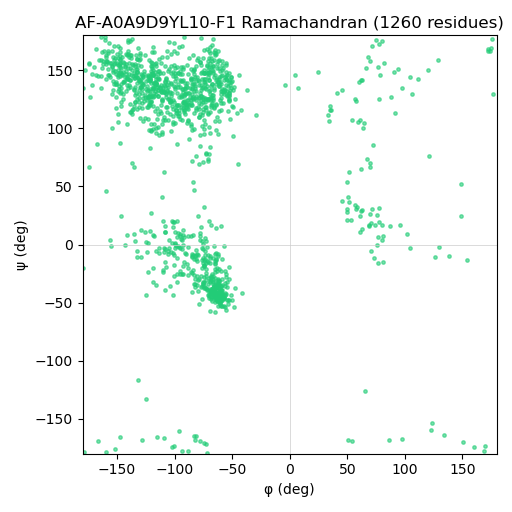 1
ATOM 3663 O O . PRO A 1 484 ? 48.846 24.285 -118.778 1.00 53.81 484 PRO A O 1
ATOM 3666 N N . PRO A 1 485 ? 48.177 26.190 -117.783 1.00 54.12 485 PRO A N 1
ATOM 3667 C CA . PRO A 1 485 ? 49.384 26.317 -116.976 1.00 54.12 485 PRO A CA 1
ATOM 3668 C C . PRO A 1 485 ? 49.484 25.190 -115.938 1.00 54.12 485 PRO A C 1
ATOM 3670 O O . PRO A 1 485 ? 48.531 24.900 -115.207 1.00 54.12 485 PRO A O 1
ATOM 3673 N N . VAL A 1 486 ? 50.667 24.580 -115.865 1.00 55.84 486 VAL A N 1
ATOM 3674 C CA . VAL A 1 486 ? 51.014 23.510 -114.921 1.00 55.84 486 VAL A CA 1
ATOM 3675 C C . VAL A 1 486 ? 52.013 24.049 -113.901 1.00 55.84 486 VAL A C 1
ATOM 3677 O O . VAL A 1 486 ? 52.980 24.719 -114.269 1.00 55.84 486 VAL A O 1
ATOM 3680 N N . ILE A 1 487 ? 51.780 23.750 -112.622 1.00 59.22 487 ILE A N 1
ATOM 3681 C CA . ILE A 1 487 ? 52.752 23.948 -111.543 1.00 59.22 487 ILE A CA 1
ATOM 3682 C C . ILE A 1 487 ? 53.373 22.587 -111.231 1.00 59.22 487 ILE A C 1
ATOM 3684 O O . ILE A 1 487 ? 52.649 21.651 -110.886 1.00 59.22 487 ILE A O 1
ATOM 3688 N N . GLN A 1 488 ? 54.698 22.491 -111.302 1.00 58.59 488 GLN A N 1
ATOM 3689 C CA . GLN A 1 488 ? 55.447 21.335 -110.806 1.00 58.59 488 GLN A CA 1
ATOM 3690 C C . GLN A 1 488 ? 56.176 21.713 -109.513 1.00 58.59 488 GLN A C 1
ATOM 3692 O O . GLN A 1 488 ? 56.822 22.761 -109.432 1.00 58.59 488 GLN A O 1
ATOM 3697 N N . ILE A 1 489 ? 56.048 20.864 -108.493 1.00 60.47 489 ILE A N 1
ATOM 3698 C CA . ILE A 1 489 ? 56.682 21.015 -107.180 1.00 60.47 489 ILE A CA 1
ATOM 3699 C C . ILE A 1 489 ? 57.625 19.825 -106.995 1.00 60.47 489 ILE A C 1
ATOM 3701 O O . ILE A 1 489 ? 57.165 18.686 -106.951 1.00 60.47 489 ILE A O 1
ATOM 3705 N N . HIS A 1 490 ? 58.931 20.085 -106.914 1.00 54.25 490 HIS A N 1
ATOM 3706 C CA . HIS A 1 490 ? 59.989 19.065 -106.894 1.00 54.25 490 HIS A CA 1
ATOM 3707 C C . HIS A 1 490 ? 60.620 18.892 -105.501 1.00 54.25 490 HIS A C 1
ATOM 3709 O O . HIS A 1 490 ? 60.505 19.772 -104.650 1.00 54.25 490 HIS A O 1
ATOM 3715 N N . ASN A 1 491 ? 61.379 17.804 -105.315 1.00 51.28 491 ASN A N 1
ATOM 3716 C CA . ASN A 1 491 ? 62.147 17.486 -104.100 1.00 51.28 491 ASN A CA 1
ATOM 3717 C C . ASN A 1 491 ? 61.295 17.289 -102.826 1.00 51.28 491 ASN A C 1
ATOM 3719 O O . ASN A 1 491 ? 61.767 17.540 -101.718 1.00 51.28 491 ASN A O 1
ATOM 3723 N N . LEU A 1 492 ? 60.052 16.820 -102.968 1.00 54.53 492 LEU A N 1
ATOM 3724 C CA . LEU A 1 492 ? 59.232 16.377 -101.837 1.00 54.53 492 LEU A CA 1
ATOM 3725 C C . LEU A 1 492 ? 59.566 14.927 -101.454 1.00 54.53 492 LEU A C 1
ATOM 3727 O O . LEU A 1 492 ? 59.891 14.108 -102.314 1.00 54.53 492 LEU A O 1
ATOM 3731 N N . ASP A 1 493 ? 59.469 14.601 -100.166 1.00 53.09 493 ASP A N 1
ATOM 3732 C CA . ASP A 1 493 ? 59.708 13.244 -99.665 1.00 53.09 493 ASP A CA 1
ATOM 3733 C C . ASP A 1 493 ? 58.529 12.333 -100.065 1.00 53.09 493 ASP A C 1
ATOM 3735 O O . ASP A 1 493 ? 57.398 12.597 -99.647 1.00 53.09 493 ASP A O 1
ATOM 3739 N N . PRO A 1 494 ? 58.744 11.268 -100.863 1.00 54.31 494 PRO A N 1
ATOM 3740 C CA . PRO A 1 494 ? 57.660 10.417 -101.353 1.00 54.31 494 PRO A CA 1
ATOM 3741 C C . PRO A 1 494 ? 56.948 9.611 -100.255 1.00 54.31 494 PRO A C 1
ATOM 3743 O O . PRO A 1 494 ? 55.891 9.047 -100.525 1.00 54.31 494 PRO A O 1
ATOM 3746 N N . VAL A 1 495 ? 57.491 9.553 -99.033 1.00 51.62 495 VAL A N 1
ATOM 3747 C CA . VAL A 1 495 ? 56.884 8.843 -97.894 1.00 51.62 495 VAL A CA 1
ATOM 3748 C C . VAL A 1 495 ? 55.979 9.765 -97.057 1.00 51.62 495 VAL A C 1
ATOM 3750 O O . VAL A 1 495 ? 55.166 9.291 -96.264 1.00 51.62 495 VAL A O 1
ATOM 3753 N N . LYS A 1 496 ? 56.081 11.090 -97.226 1.00 49.91 496 LYS A N 1
ATOM 3754 C CA . LYS A 1 496 ? 55.392 12.076 -96.380 1.00 49.91 496 LYS A CA 1
ATOM 3755 C C . LYS A 1 496 ? 54.079 12.576 -96.985 1.00 49.91 496 LYS A C 1
ATOM 3757 O O . LYS A 1 496 ? 53.933 12.725 -98.197 1.00 49.91 496 LYS A O 1
ATOM 3762 N N . LYS A 1 497 ? 53.114 12.882 -96.111 1.00 55.62 497 LYS A N 1
ATOM 3763 C CA . LYS A 1 497 ? 51.834 13.514 -96.468 1.00 55.62 497 LYS A CA 1
ATOM 3764 C C . LYS A 1 497 ? 51.987 15.039 -96.404 1.00 55.62 497 LYS A C 1
ATOM 3766 O O . LYS A 1 497 ? 52.537 15.565 -95.438 1.00 55.62 497 LYS A O 1
ATOM 3771 N N . TYR A 1 498 ? 51.466 15.744 -97.407 1.00 55.66 498 TYR A N 1
ATOM 3772 C CA . TYR A 1 498 ? 51.538 17.205 -97.506 1.00 55.66 498 TYR A CA 1
ATOM 3773 C C . TYR A 1 498 ? 50.156 17.821 -97.735 1.00 55.66 498 TYR A C 1
ATOM 3775 O O . TYR A 1 498 ? 49.333 17.270 -98.467 1.00 55.66 498 TYR A O 1
ATOM 3783 N N . LYS A 1 499 ? 49.927 18.998 -97.149 1.00 56.00 499 LYS A N 1
ATOM 3784 C CA . LYS A 1 499 ? 48.798 19.881 -97.449 1.00 56.00 499 LYS A CA 1
ATOM 3785 C C . LYS A 1 499 ? 49.298 21.039 -98.307 1.00 56.00 499 LYS A C 1
ATOM 3787 O O . LYS A 1 499 ? 50.278 21.689 -97.950 1.00 56.00 499 LYS A O 1
ATOM 3792 N N . VAL A 1 500 ? 48.612 21.311 -99.417 1.00 54.75 500 VAL A N 1
ATOM 3793 C CA . VAL A 1 500 ? 48.952 22.401 -100.348 1.00 54.75 500 VAL A CA 1
ATOM 3794 C C . VAL A 1 500 ? 47.810 23.414 -100.395 1.00 54.75 500 VAL A C 1
ATOM 3796 O O . VAL A 1 500 ? 46.647 23.035 -100.552 1.00 54.75 500 VAL A O 1
ATOM 3799 N N . THR A 1 501 ? 48.149 24.700 -100.284 1.00 53.47 501 THR A N 1
ATOM 3800 C CA . THR A 1 501 ? 47.219 25.827 -100.442 1.00 53.47 501 THR A CA 1
ATOM 3801 C C . THR A 1 501 ? 47.754 26.791 -101.496 1.00 53.47 501 THR A C 1
ATOM 3803 O O . THR A 1 501 ? 48.901 27.224 -101.415 1.00 53.47 501 THR A O 1
ATOM 3806 N N . ILE A 1 502 ? 46.932 27.154 -102.483 1.00 56.59 502 ILE A N 1
ATOM 3807 C CA . ILE A 1 502 ? 47.315 28.093 -103.552 1.00 56.59 502 ILE A CA 1
ATOM 3808 C C . ILE A 1 502 ? 46.483 29.371 -103.437 1.00 56.59 502 ILE A C 1
ATOM 3810 O O . ILE A 1 502 ? 45.257 29.306 -103.326 1.00 56.59 502 ILE A O 1
ATOM 3814 N N . PHE A 1 503 ? 47.153 30.523 -103.527 1.00 52.28 503 PHE A N 1
ATOM 3815 C CA . PHE A 1 503 ? 46.536 31.847 -103.576 1.00 52.28 503 PHE A CA 1
ATOM 3816 C C . PHE A 1 503 ? 46.767 32.495 -104.943 1.00 52.28 503 PHE A C 1
ATOM 3818 O O . PHE A 1 503 ? 47.895 32.822 -105.328 1.00 52.28 503 PHE A O 1
ATOM 3825 N N . GLY A 1 504 ? 45.673 32.703 -105.674 1.00 55.38 504 GLY A N 1
ATOM 3826 C CA . GLY A 1 504 ? 45.692 33.242 -107.032 1.00 55.38 504 GLY A CA 1
ATOM 3827 C C . GLY A 1 504 ? 44.700 34.379 -107.255 1.00 55.38 504 GLY A C 1
ATOM 3828 O O . GLY A 1 504 ? 43.805 34.647 -106.446 1.00 55.38 504 GLY A O 1
ATOM 3829 N N . SER A 1 505 ? 44.863 35.033 -108.402 1.00 55.94 505 SER A N 1
ATOM 3830 C CA . SER A 1 505 ? 43.935 36.024 -108.942 1.00 55.94 505 SER A CA 1
ATOM 3831 C C . SER A 1 505 ? 43.409 35.555 -110.299 1.00 55.94 505 SER A C 1
ATOM 3833 O O . SER A 1 505 ? 44.071 34.800 -111.013 1.00 55.94 505 SER A O 1
ATOM 3835 N N . THR A 1 506 ? 42.199 35.977 -110.656 1.00 58.31 506 THR A N 1
ATOM 3836 C CA . THR A 1 506 ? 41.579 35.637 -111.947 1.00 58.31 506 THR A CA 1
ATOM 3837 C C . THR A 1 506 ? 41.066 36.893 -112.627 1.00 58.31 506 THR A C 1
ATOM 3839 O O . THR A 1 506 ? 40.536 37.791 -111.969 1.00 58.31 506 THR A O 1
ATOM 3842 N N . LYS A 1 507 ? 41.223 36.964 -113.951 1.00 59.38 507 LYS A N 1
ATOM 3843 C CA . LYS A 1 507 ? 40.812 38.106 -114.769 1.00 59.38 507 LYS A CA 1
ATOM 3844 C C . LYS A 1 507 ? 39.813 37.660 -115.826 1.00 59.38 507 LYS A C 1
ATOM 3846 O O . LYS A 1 507 ? 40.083 36.747 -116.603 1.00 59.38 507 LYS A O 1
ATOM 3851 N N . ASN A 1 508 ? 38.670 38.331 -115.881 1.00 61.81 508 ASN A N 1
ATOM 3852 C CA . ASN A 1 508 ? 37.688 38.119 -116.935 1.00 61.81 508 ASN A CA 1
ATOM 3853 C C . ASN A 1 508 ? 38.181 38.774 -118.239 1.00 61.81 508 ASN A C 1
ATOM 3855 O O . ASN A 1 508 ? 38.438 39.979 -118.270 1.00 61.81 508 ASN A O 1
ATOM 3859 N N . LEU A 1 509 ? 38.301 37.998 -119.315 1.00 62.25 509 LEU A N 1
ATOM 3860 C CA . LEU A 1 509 ? 38.800 38.458 -120.614 1.00 62.25 509 LEU A CA 1
ATOM 3861 C C . LEU A 1 509 ? 37.795 39.359 -121.349 1.00 62.25 509 LEU A C 1
ATOM 3863 O O . LEU A 1 509 ? 38.208 40.246 -122.091 1.00 62.25 509 LEU A O 1
ATOM 3867 N N . ASN A 1 510 ? 36.494 39.196 -121.089 1.00 64.12 510 ASN A N 1
ATOM 3868 C CA . ASN A 1 510 ? 35.428 39.961 -121.745 1.00 64.12 510 ASN A CA 1
ATOM 3869 C C . ASN A 1 510 ? 35.131 41.313 -121.066 1.00 64.12 510 ASN A C 1
ATOM 3871 O O . ASN A 1 510 ? 34.591 42.212 -121.701 1.00 64.12 510 ASN A O 1
ATOM 3875 N N . THR A 1 511 ? 35.447 41.463 -119.775 1.00 61.28 511 THR A N 1
ATOM 3876 C CA . THR A 1 511 ? 35.126 42.666 -118.971 1.00 61.28 511 THR A CA 1
ATOM 3877 C C . THR A 1 511 ? 36.343 43.321 -118.315 1.00 61.28 511 THR A C 1
ATOM 3879 O O . THR A 1 511 ? 36.213 44.371 -117.691 1.00 61.28 511 THR A O 1
ATOM 3882 N N . GLY A 1 512 ? 37.529 42.711 -118.410 1.00 58.09 512 GLY A N 1
ATOM 3883 C CA . GLY A 1 512 ? 38.789 43.230 -117.868 1.00 58.09 512 GLY A CA 1
ATOM 3884 C C . GLY A 1 512 ? 38.914 43.217 -116.338 1.00 58.09 512 GLY A C 1
ATOM 3885 O O . GLY A 1 512 ? 39.990 43.527 -115.828 1.00 58.09 512 GLY A O 1
ATOM 3886 N N . LYS A 1 513 ? 37.849 42.854 -115.611 1.00 54.69 513 LYS A N 1
ATOM 3887 C CA . LYS A 1 513 ? 37.771 42.899 -114.146 1.00 54.69 513 LYS A CA 1
ATOM 3888 C C . LYS A 1 513 ? 38.564 41.750 -113.506 1.00 54.69 513 LYS A C 1
ATOM 3890 O O . LYS A 1 513 ? 38.445 40.601 -113.935 1.00 54.69 513 LYS A O 1
ATOM 3895 N N . THR A 1 514 ? 39.332 42.069 -112.465 1.00 56.81 514 THR A N 1
ATOM 3896 C CA . THR A 1 514 ? 40.128 41.109 -111.682 1.00 56.81 514 THR A CA 1
ATOM 3897 C C . THR A 1 514 ? 39.446 40.799 -110.350 1.00 56.81 514 THR A C 1
ATOM 3899 O O . THR A 1 514 ? 38.949 41.707 -109.682 1.00 56.81 514 THR A O 1
ATOM 3902 N N . THR A 1 515 ? 39.462 39.531 -109.946 1.00 54.47 515 THR A N 1
ATOM 3903 C CA . THR A 1 515 ? 39.045 39.048 -108.621 1.00 54.47 515 THR A CA 1
ATOM 3904 C C . THR A 1 515 ? 40.262 38.550 -107.841 1.00 54.47 515 THR A C 1
ATOM 3906 O O . THR A 1 515 ? 41.008 37.699 -108.331 1.00 54.47 515 THR A O 1
ATOM 3909 N N . SER A 1 516 ? 40.459 39.090 -106.636 1.00 48.50 516 SER A N 1
ATOM 3910 C CA . SER A 1 516 ? 41.591 38.786 -105.748 1.00 48.50 516 SER A CA 1
ATOM 3911 C C . SER A 1 516 ? 41.207 37.786 -104.653 1.00 48.50 516 SER A C 1
ATOM 3913 O O . SER A 1 516 ? 40.067 37.783 -104.199 1.00 48.50 516 SER A O 1
ATOM 3915 N N . ASN A 1 517 ? 42.191 37.011 -104.190 1.00 50.03 517 ASN A N 1
ATOM 3916 C CA . ASN A 1 517 ? 42.121 36.090 -103.047 1.00 50.03 517 ASN A CA 1
ATOM 3917 C C . ASN A 1 517 ? 41.105 34.945 -103.196 1.00 50.03 517 ASN A C 1
ATOM 3919 O O . ASN A 1 517 ? 40.161 34.818 -102.419 1.00 50.03 517 ASN A O 1
ATOM 3923 N N . ILE A 1 518 ? 41.357 34.058 -104.161 1.00 50.84 518 ILE A N 1
ATOM 3924 C CA . ILE A 1 518 ? 40.802 32.698 -104.135 1.00 50.84 518 ILE A CA 1
ATOM 3925 C C . ILE A 1 518 ? 41.803 31.812 -103.381 1.00 50.84 518 ILE A C 1
ATOM 3927 O O . ILE A 1 518 ? 42.971 31.762 -103.767 1.00 50.84 518 ILE A O 1
ATOM 3931 N N . ALA A 1 519 ? 41.345 31.136 -102.325 1.00 44.31 519 ALA A N 1
ATOM 3932 C CA . ALA A 1 519 ? 42.119 30.165 -101.554 1.00 44.31 519 ALA A CA 1
ATOM 3933 C C . ALA A 1 519 ? 41.494 28.773 -101.718 1.00 44.31 519 ALA A C 1
ATOM 3935 O O . ALA A 1 519 ? 40.294 28.610 -101.500 1.00 44.31 519 ALA A O 1
ATOM 3936 N N . VAL A 1 520 ? 42.300 27.781 -102.100 1.00 50.38 520 VAL A N 1
ATOM 3937 C CA . VAL A 1 520 ? 41.860 26.388 -102.292 1.00 50.38 520 VAL A CA 1
ATOM 3938 C C . VAL A 1 520 ? 42.815 25.458 -101.551 1.00 50.38 520 VAL A C 1
ATOM 3940 O O . VAL A 1 520 ? 44.029 25.621 -101.662 1.00 50.38 520 VAL A O 1
ATOM 3943 N N . GLN A 1 521 ? 42.262 24.513 -100.787 1.00 48.94 521 GLN A N 1
ATOM 3944 C CA . GLN A 1 521 ? 42.992 23.557 -99.946 1.00 48.94 521 GLN A CA 1
ATOM 3945 C C . GLN A 1 521 ? 42.648 22.119 -100.357 1.00 48.94 521 GLN A C 1
ATOM 3947 O O . GLN A 1 521 ? 41.497 21.839 -100.690 1.00 48.94 521 GLN A O 1
ATOM 3952 N N . GLY A 1 522 ? 43.619 21.206 -100.277 1.00 47.78 522 GLY A N 1
ATOM 3953 C CA . GLY A 1 522 ? 43.418 19.765 -100.469 1.00 47.78 522 GLY A CA 1
ATOM 3954 C C . GLY A 1 522 ? 44.269 18.931 -99.505 1.00 47.78 522 GLY A C 1
ATOM 3955 O O . GLY A 1 522 ? 45.351 19.362 -99.106 1.00 47.78 522 GLY A O 1
ATOM 3956 N N . ALA A 1 523 ? 43.767 17.752 -99.126 1.00 46.81 523 ALA A N 1
ATOM 3957 C CA . ALA A 1 523 ? 44.423 16.775 -98.249 1.00 46.81 523 ALA A CA 1
ATOM 3958 C C . ALA A 1 523 ? 44.164 15.340 -98.758 1.00 46.81 523 ALA A C 1
ATOM 3960 O O . ALA A 1 523 ? 43.294 15.130 -99.600 1.00 46.81 523 ALA A O 1
ATOM 3961 N N . SER A 1 524 ? 44.942 14.359 -98.294 1.00 46.28 524 SER A N 1
ATOM 3962 C CA . SER A 1 524 ? 45.182 13.100 -99.023 1.00 46.28 524 SER A CA 1
ATOM 3963 C C . SER A 1 524 ? 44.166 11.956 -98.850 1.00 46.28 524 SER A C 1
ATOM 3965 O O . SER A 1 524 ? 44.426 10.870 -99.363 1.00 46.28 524 SER A O 1
ATOM 3967 N N . GLN A 1 525 ? 43.028 12.154 -98.174 1.00 37.19 525 GLN A N 1
ATOM 3968 C CA . GLN A 1 525 ? 41.951 11.152 -98.072 1.00 37.19 525 GLN A CA 1
ATOM 3969 C C . GLN A 1 525 ? 40.563 11.819 -98.017 1.00 37.19 525 GLN A C 1
ATOM 3971 O O . GLN A 1 525 ? 40.346 12.722 -97.212 1.00 37.19 525 GLN A O 1
ATOM 3976 N N . GLY A 1 526 ? 39.615 11.345 -98.836 1.00 37.97 526 GLY A N 1
ATOM 3977 C CA . GLY A 1 526 ? 38.204 11.777 -98.838 1.00 37.97 526 GLY A CA 1
ATOM 3978 C C . GLY A 1 526 ? 37.712 12.383 -100.171 1.00 37.97 526 GLY A C 1
ATOM 3979 O O . GLY A 1 526 ? 38.506 12.958 -100.916 1.00 37.97 526 GLY A O 1
ATOM 3980 N N . PRO A 1 527 ? 36.414 12.246 -100.518 1.00 31.69 527 PRO A N 1
ATOM 3981 C CA . PRO A 1 527 ? 35.891 12.636 -101.830 1.00 31.69 527 PRO A CA 1
ATOM 3982 C C . PRO A 1 527 ? 35.899 14.157 -102.057 1.00 31.69 527 PRO A C 1
ATOM 3984 O O . PRO A 1 527 ? 35.486 14.938 -101.201 1.00 31.69 527 PRO A O 1
ATOM 3987 N N . TYR A 1 528 ? 36.331 14.556 -103.256 1.00 43.03 528 TYR A N 1
ATOM 3988 C CA . TYR A 1 528 ? 36.552 15.940 -103.686 1.00 43.03 528 TYR A CA 1
ATOM 3989 C C . TYR A 1 528 ? 35.344 16.871 -103.452 1.00 43.03 528 TYR A C 1
ATOM 3991 O O . TYR A 1 528 ? 34.355 16.830 -104.184 1.00 43.03 528 TYR A O 1
ATOM 3999 N N . GLN A 1 529 ? 35.458 17.777 -102.477 1.00 34.81 529 GLN A N 1
ATOM 4000 C CA . GLN A 1 529 ? 34.507 18.871 -102.250 1.00 34.81 529 GLN A CA 1
ATOM 4001 C C . GLN A 1 529 ? 35.009 20.154 -102.927 1.00 34.81 529 GLN A C 1
ATOM 4003 O O . GLN A 1 529 ? 36.094 20.659 -102.636 1.00 34.81 529 GLN A O 1
ATOM 4008 N N . HIS A 1 530 ? 34.211 20.678 -103.857 1.00 42.59 530 HIS A N 1
ATOM 4009 C CA . HIS A 1 530 ? 34.527 21.882 -104.620 1.00 42.59 530 HIS A CA 1
ATOM 4010 C C . HIS A 1 530 ? 34.449 23.142 -103.747 1.00 42.59 530 HIS A C 1
ATOM 4012 O O . HIS A 1 530 ? 33.380 23.478 -103.245 1.00 42.59 530 HIS A O 1
ATOM 4018 N N . TYR A 1 531 ? 35.529 23.925 -103.702 1.00 37.75 531 TYR A N 1
ATOM 4019 C CA . TYR A 1 531 ? 35.467 25.337 -103.322 1.00 37.75 531 TYR A CA 1
ATOM 4020 C C . TYR A 1 531 ? 35.884 26.224 -104.489 1.00 37.75 531 TYR A C 1
ATOM 4022 O O . TYR A 1 531 ? 37.071 26.442 -104.726 1.00 37.75 531 TYR A O 1
ATOM 4030 N N . ASN A 1 532 ? 34.896 26.797 -105.180 1.00 40.88 532 ASN A N 1
ATOM 4031 C CA . ASN A 1 532 ? 35.065 28.133 -105.731 1.00 40.88 532 ASN A CA 1
ATOM 4032 C C . ASN A 1 532 ? 33.729 28.852 -105.944 1.00 40.88 532 ASN A C 1
ATOM 4034 O O . ASN A 1 532 ? 32.689 28.238 -106.177 1.00 40.88 532 ASN A O 1
ATOM 4038 N N . ASN A 1 533 ? 33.806 30.181 -105.964 1.00 45.28 533 ASN A N 1
ATOM 4039 C CA . ASN A 1 533 ? 32.858 30.998 -106.710 1.00 45.28 533 ASN A CA 1
ATOM 4040 C C . ASN A 1 533 ? 32.815 30.558 -108.193 1.00 45.28 533 ASN A C 1
ATOM 4042 O O . ASN A 1 533 ? 33.752 29.959 -108.722 1.00 45.28 533 ASN A O 1
ATOM 4046 N N . THR A 1 534 ? 31.698 30.838 -108.860 1.00 48.41 534 THR A N 1
ATOM 4047 C CA . THR A 1 534 ? 31.098 30.017 -109.931 1.00 48.41 534 THR A CA 1
ATOM 4048 C C . THR A 1 534 ? 31.851 29.905 -111.278 1.00 48.41 534 THR A C 1
ATOM 4050 O O . THR A 1 534 ? 31.227 29.543 -112.269 1.00 48.41 534 THR A O 1
ATOM 4053 N N . ASN A 1 535 ? 33.147 30.241 -111.381 1.00 51.59 535 ASN A N 1
ATOM 4054 C CA . ASN A 1 535 ? 33.832 30.416 -112.678 1.00 51.59 535 ASN A CA 1
ATOM 4055 C C . ASN A 1 535 ? 35.210 29.739 -112.874 1.00 51.59 535 ASN A C 1
ATOM 4057 O O . ASN A 1 535 ? 35.673 29.714 -114.013 1.00 51.59 535 ASN A O 1
ATOM 4061 N N . ASN A 1 536 ? 35.883 29.181 -111.853 1.00 50.16 536 ASN A N 1
ATOM 4062 C CA . ASN A 1 536 ? 37.199 28.527 -112.043 1.00 50.16 536 ASN A CA 1
ATOM 4063 C C . ASN A 1 536 ? 37.338 27.243 -111.204 1.00 50.16 536 ASN A C 1
ATOM 4065 O O . ASN A 1 536 ? 36.920 27.234 -110.047 1.00 50.16 536 ASN A O 1
ATOM 4069 N N . THR A 1 537 ? 37.982 26.194 -111.729 1.00 47.38 537 THR A N 1
ATOM 4070 C CA . THR A 1 537 ? 38.203 24.917 -111.020 1.00 47.38 537 THR A CA 1
ATOM 4071 C C . THR A 1 537 ? 39.673 24.510 -111.093 1.00 47.38 537 THR A C 1
ATOM 4073 O O . THR A 1 537 ? 40.292 24.594 -112.147 1.00 47.38 537 THR A O 1
ATOM 4076 N N . LEU A 1 538 ? 40.239 24.073 -109.967 1.00 50.47 538 LEU A N 1
ATOM 4077 C CA . LEU A 1 538 ? 41.542 23.409 -109.933 1.00 50.47 538 LEU A CA 1
ATOM 4078 C C . LEU A 1 538 ? 41.333 21.895 -109.979 1.00 50.47 538 LEU A C 1
ATOM 4080 O O . LEU A 1 538 ? 40.422 21.387 -109.325 1.00 50.47 538 LEU A O 1
ATOM 4084 N N . ILE A 1 539 ? 42.185 21.185 -110.720 1.00 50.81 539 ILE A N 1
ATOM 4085 C CA . ILE A 1 539 ? 42.182 19.722 -110.780 1.00 50.81 539 ILE A CA 1
ATOM 4086 C C . ILE A 1 539 ? 43.541 19.232 -110.278 1.00 50.81 539 ILE A C 1
ATOM 4088 O O . ILE A 1 539 ? 44.583 19.549 -110.850 1.00 50.81 539 ILE A O 1
ATOM 4092 N N . PHE A 1 540 ? 43.523 18.460 -109.193 1.00 50.53 540 PHE A N 1
ATOM 4093 C CA . PHE A 1 540 ? 44.705 17.792 -108.656 1.00 50.53 540 PHE A CA 1
ATOM 4094 C C . PHE A 1 540 ? 44.808 16.399 -109.284 1.00 50.53 540 PHE A C 1
ATOM 4096 O O . PHE A 1 540 ? 43.958 15.550 -109.020 1.00 50.53 540 PHE A O 1
ATOM 4103 N N . SER A 1 541 ? 45.824 16.165 -110.117 1.00 46.41 541 SER A N 1
ATOM 4104 C CA . SER A 1 541 ? 46.035 14.883 -110.807 1.00 46.41 541 SER A CA 1
ATOM 4105 C C . SER A 1 541 ? 46.589 13.789 -109.883 1.00 46.41 541 SER A C 1
ATOM 4107 O O . SER A 1 541 ? 46.212 12.631 -110.034 1.00 46.41 541 SER A O 1
ATOM 4109 N N . SER A 1 542 ? 47.417 14.142 -108.892 1.00 49.50 542 SER A N 1
ATOM 4110 C CA . SER A 1 542 ? 47.826 13.254 -107.788 1.00 49.50 542 SER A CA 1
ATOM 4111 C C . SER A 1 542 ? 48.447 14.050 -106.633 1.00 49.50 542 SER A C 1
ATOM 4113 O O . SER A 1 542 ? 49.307 14.891 -106.879 1.00 49.50 542 SER A O 1
ATOM 4115 N N . VAL A 1 543 ? 48.069 13.767 -105.377 1.00 50.94 543 VAL A N 1
ATOM 4116 C CA . VAL A 1 543 ? 48.597 14.462 -104.169 1.00 50.94 543 VAL A CA 1
ATOM 4117 C C . VAL A 1 543 ? 49.500 13.561 -103.304 1.00 50.94 543 VAL A C 1
ATOM 4119 O O . VAL A 1 543 ? 49.741 13.828 -102.130 1.00 50.94 543 VAL A O 1
ATOM 4122 N N . SER A 1 544 ? 50.030 12.492 -103.896 1.00 47.91 544 SER A N 1
ATOM 4123 C CA . SER A 1 544 ? 51.179 11.743 -103.377 1.00 47.91 544 SER A CA 1
ATOM 4124 C C . SER A 1 544 ? 52.341 11.959 -104.348 1.00 47.91 544 SER A C 1
ATOM 4126 O O . SER A 1 544 ? 52.099 11.881 -105.556 1.00 47.91 544 SER A O 1
ATOM 4128 N N . PRO A 1 545 ? 53.573 12.249 -103.885 1.00 53.28 545 PRO A N 1
ATOM 4129 C CA . PRO A 1 545 ? 54.686 12.468 -104.798 1.00 53.28 545 PRO A CA 1
ATOM 4130 C C . PRO A 1 545 ? 54.960 11.212 -105.628 1.00 53.28 545 PRO A C 1
ATOM 4132 O O . PRO A 1 545 ? 54.975 10.096 -105.108 1.00 53.28 545 PRO A O 1
ATOM 4135 N N . THR A 1 546 ? 55.198 11.389 -106.926 1.00 54.41 546 THR A N 1
ATOM 4136 C CA . THR A 1 546 ? 55.627 10.289 -107.803 1.00 54.41 546 THR A CA 1
ATOM 4137 C C . THR A 1 546 ? 57.013 9.764 -107.400 1.00 54.41 546 THR A C 1
ATOM 4139 O O . THR A 1 546 ? 57.729 10.399 -106.620 1.00 54.41 546 THR A O 1
ATOM 4142 N N . VAL A 1 547 ? 57.429 8.607 -107.935 1.00 53.56 547 VAL A N 1
ATOM 4143 C CA . VAL A 1 547 ? 58.792 8.071 -107.745 1.00 53.56 547 VAL A CA 1
ATOM 4144 C C . VAL A 1 547 ? 59.801 9.053 -108.358 1.00 53.56 547 VAL A C 1
ATOM 4146 O O . VAL A 1 547 ? 60.040 9.043 -109.562 1.00 53.56 547 VAL A O 1
ATOM 4149 N N . GLY A 1 548 ? 60.341 9.942 -107.520 1.00 52.03 548 GLY A N 1
ATOM 4150 C CA . GLY A 1 548 ? 61.071 11.147 -107.937 1.00 52.03 548 GLY A CA 1
ATOM 4151 C C . GLY A 1 548 ? 60.751 12.408 -107.117 1.00 52.03 548 GLY A C 1
ATOM 4152 O O . GLY A 1 548 ? 61.458 13.402 -107.251 1.00 52.03 548 GLY A O 1
ATOM 4153 N N . GLY A 1 549 ? 59.729 12.383 -106.251 1.00 54.97 549 GLY A N 1
ATOM 4154 C CA . GLY A 1 549 ? 59.427 13.479 -105.323 1.00 54.97 549 GLY A CA 1
ATOM 4155 C C . GLY A 1 549 ? 58.732 14.681 -105.969 1.00 54.97 549 GLY A C 1
ATOM 4156 O O . GLY A 1 549 ? 58.975 15.818 -105.560 1.00 54.97 549 GLY A O 1
ATOM 4157 N N . ILE A 1 550 ? 57.913 14.444 -107.004 1.00 57.12 550 ILE A N 1
ATOM 4158 C CA . ILE A 1 550 ? 57.243 15.491 -107.791 1.00 57.12 550 ILE A CA 1
ATOM 4159 C C . ILE A 1 550 ? 55.721 15.423 -107.604 1.00 57.12 550 ILE A C 1
ATOM 4161 O O . ILE A 1 550 ? 55.131 14.346 -107.733 1.00 57.12 550 ILE A O 1
ATOM 4165 N N . ILE A 1 551 ? 55.100 16.580 -107.350 1.00 58.84 551 ILE A N 1
ATOM 4166 C CA . ILE A 1 551 ? 53.647 16.809 -107.433 1.00 58.84 551 ILE A CA 1
ATOM 4167 C C . ILE A 1 551 ? 53.364 17.757 -108.606 1.00 58.84 551 ILE A C 1
ATOM 4169 O O . ILE A 1 551 ? 53.998 18.807 -108.723 1.00 58.84 551 ILE A O 1
ATOM 4173 N N . GLU A 1 552 ? 52.388 17.404 -109.444 1.00 58.59 552 GLU A N 1
ATOM 4174 C CA . GLU A 1 552 ? 51.894 18.241 -110.544 1.00 58.59 552 GLU A CA 1
ATOM 4175 C C . GLU A 1 552 ? 50.495 18.789 -110.239 1.00 58.59 552 GLU A C 1
ATOM 4177 O O . GLU A 1 552 ? 49.632 18.080 -109.717 1.00 58.59 552 GLU A O 1
ATOM 4182 N N . ILE A 1 553 ? 50.254 20.056 -110.584 1.00 60.53 553 ILE A N 1
ATOM 4183 C CA . ILE A 1 553 ? 48.965 20.731 -110.399 1.00 60.53 553 ILE A CA 1
ATOM 4184 C C . ILE A 1 553 ? 48.579 21.413 -111.713 1.00 60.53 553 ILE A C 1
ATOM 4186 O O . ILE A 1 553 ? 49.282 22.312 -112.177 1.00 60.53 553 ILE A O 1
ATOM 4190 N N . VAL A 1 554 ? 47.454 20.999 -112.305 1.00 56.91 554 VAL A N 1
ATOM 4191 C CA . VAL A 1 554 ? 46.988 21.482 -113.615 1.00 56.91 554 VAL A CA 1
ATOM 4192 C C . VAL A 1 554 ? 45.835 22.472 -113.434 1.00 56.91 554 VAL A C 1
ATOM 4194 O O . VAL A 1 554 ? 44.800 22.163 -112.839 1.00 56.91 554 VAL A O 1
ATOM 4197 N N . LEU A 1 555 ? 45.997 23.686 -113.962 1.00 56.28 555 LEU A N 1
ATOM 4198 C CA . LEU A 1 555 ? 45.072 24.797 -113.736 1.00 56.28 555 LEU A CA 1
ATOM 4199 C C . LEU A 1 555 ? 44.162 25.040 -114.948 1.00 56.28 555 LEU A C 1
ATOM 4201 O O . LEU A 1 555 ? 44.538 25.735 -115.891 1.00 56.28 555 LEU A O 1
ATOM 4205 N N . THR A 1 556 ? 42.936 24.510 -114.917 1.00 55.53 556 THR A N 1
ATOM 4206 C CA . THR A 1 556 ? 42.003 24.596 -116.057 1.00 55.53 556 THR A CA 1
ATOM 4207 C C . THR A 1 556 ? 40.833 25.553 -115.772 1.00 55.53 556 THR A C 1
ATOM 4209 O O . THR A 1 556 ? 39.958 25.222 -114.970 1.00 55.53 556 THR A O 1
ATOM 4212 N N . PRO A 1 557 ? 40.742 26.732 -116.420 1.00 54.75 557 PRO A N 1
ATOM 4213 C CA . PRO A 1 557 ? 39.555 27.576 -116.301 1.00 54.75 557 PRO A CA 1
ATOM 4214 C C . PRO A 1 557 ? 38.346 26.882 -116.951 1.00 54.75 557 PRO A C 1
ATOM 4216 O O . PRO A 1 557 ? 38.380 26.528 -118.126 1.00 54.75 557 PRO A O 1
ATOM 4219 N N . VAL A 1 558 ? 37.256 26.708 -116.194 1.00 54.44 558 VAL A N 1
ATOM 4220 C CA . VAL A 1 558 ? 36.022 26.046 -116.677 1.00 54.44 558 VAL A CA 1
ATOM 4221 C C . VAL A 1 558 ? 35.303 26.884 -117.734 1.00 54.44 558 VAL A C 1
ATOM 4223 O O . VAL A 1 558 ? 34.606 26.352 -118.594 1.00 54.44 558 VAL A O 1
ATOM 4226 N N . ASN A 1 559 ? 35.474 28.205 -117.681 1.00 57.69 559 ASN A N 1
ATOM 4227 C CA . ASN A 1 559 ? 34.880 29.143 -118.619 1.00 57.69 559 ASN A CA 1
ATOM 4228 C C . ASN A 1 559 ? 35.990 29.841 -119.433 1.00 57.69 559 ASN A C 1
ATOM 4230 O O . ASN A 1 559 ? 36.773 30.590 -118.842 1.00 57.69 559 ASN A O 1
ATOM 4234 N N . PRO A 1 560 ? 36.047 29.678 -120.773 1.00 60.28 560 PRO A N 1
ATOM 4235 C CA . PRO A 1 560 ? 37.094 30.271 -121.613 1.00 60.28 560 PRO A CA 1
ATOM 4236 C C . PRO A 1 560 ? 37.075 31.811 -121.652 1.00 60.28 560 PRO A C 1
ATOM 4238 O O . PRO A 1 560 ? 38.008 32.422 -122.162 1.00 60.28 560 PRO A O 1
ATOM 4241 N N . ALA A 1 561 ? 36.052 32.464 -121.086 1.00 57.31 561 ALA A N 1
ATOM 4242 C CA . ALA A 1 561 ? 36.013 33.914 -120.888 1.00 57.31 561 ALA A CA 1
ATOM 4243 C C . ALA A 1 561 ? 36.887 34.423 -119.717 1.00 57.31 561 ALA A C 1
ATOM 4245 O O . ALA A 1 561 ? 36.848 35.618 -119.412 1.00 57.31 561 ALA A O 1
ATOM 4246 N N . TRP A 1 562 ? 37.645 33.559 -119.032 1.00 59.78 562 TRP A N 1
ATOM 4247 C CA . TRP A 1 562 ? 38.488 33.916 -117.886 1.00 59.78 562 TRP A CA 1
ATOM 4248 C C . TRP A 1 562 ? 39.921 33.394 -118.046 1.00 59.78 562 TRP A C 1
ATOM 4250 O O . TRP A 1 562 ? 40.141 32.237 -118.394 1.00 59.78 562 TRP A O 1
ATOM 4260 N N . SER A 1 563 ? 40.899 34.246 -117.738 1.00 60.59 563 SER A N 1
ATOM 4261 C CA . SER A 1 563 ? 42.320 33.894 -117.661 1.00 60.59 563 SER A CA 1
ATOM 4262 C C . SER A 1 563 ? 42.805 33.891 -116.216 1.00 60.59 563 SER A C 1
ATOM 4264 O O . SER A 1 563 ? 42.481 34.799 -115.441 1.00 60.59 563 SER A O 1
ATOM 4266 N N . ILE A 1 564 ? 43.653 32.925 -115.884 1.00 58.22 564 ILE A N 1
ATOM 4267 C CA . ILE A 1 564 ? 44.380 32.879 -114.615 1.00 58.22 564 ILE A CA 1
ATOM 4268 C C . ILE A 1 564 ? 45.537 33.884 -114.699 1.00 58.22 564 ILE A C 1
ATOM 4270 O O . ILE A 1 564 ? 46.329 33.844 -115.639 1.00 58.22 564 ILE A O 1
ATOM 4274 N N . THR A 1 565 ? 45.599 34.823 -113.756 1.00 56.47 565 THR A N 1
ATOM 4275 C CA . THR A 1 565 ? 46.700 35.795 -113.620 1.00 56.47 565 THR A CA 1
ATOM 4276 C C . THR A 1 565 ? 47.716 35.291 -112.579 1.00 56.47 565 THR A C 1
ATOM 4278 O O . THR A 1 565 ? 47.432 34.277 -111.939 1.00 56.47 565 THR A O 1
ATOM 4281 N N . PRO A 1 566 ? 48.911 35.907 -112.425 1.00 52.00 566 PRO A N 1
ATOM 4282 C CA . PRO A 1 566 ? 50.004 35.312 -111.654 1.00 52.00 566 PRO A CA 1
ATOM 4283 C C . PRO A 1 566 ? 49.595 34.784 -110.273 1.00 52.00 566 PRO A C 1
ATOM 4285 O O . PRO A 1 566 ? 48.839 35.419 -109.530 1.00 52.00 566 PRO A O 1
ATOM 4288 N N . ILE A 1 567 ? 50.090 33.584 -109.968 1.00 54.25 567 ILE A N 1
ATOM 4289 C CA . ILE A 1 567 ? 49.953 32.928 -108.667 1.00 54.25 567 ILE A CA 1
ATOM 4290 C C . ILE A 1 567 ? 50.868 33.671 -107.699 1.00 54.25 567 ILE A C 1
ATOM 4292 O O . ILE A 1 567 ? 52.056 33.823 -107.977 1.00 54.25 567 ILE A O 1
ATOM 4296 N N . ASN A 1 568 ? 50.318 34.144 -106.584 1.00 50.31 568 ASN A N 1
ATOM 4297 C CA . ASN A 1 568 ? 51.044 35.047 -105.692 1.00 50.31 568 ASN A CA 1
ATOM 4298 C C . ASN A 1 568 ? 51.686 34.316 -104.506 1.00 50.31 568 ASN A C 1
ATOM 4300 O O . ASN A 1 568 ? 52.744 34.736 -104.049 1.00 50.31 568 ASN A O 1
ATOM 4304 N N . VAL A 1 569 ? 51.067 33.237 -104.007 1.00 49.12 569 VAL A N 1
ATOM 4305 C CA . VAL A 1 569 ? 51.598 32.415 -102.904 1.00 49.12 569 VAL A CA 1
ATOM 4306 C C . VAL A 1 569 ? 51.194 30.950 -103.102 1.00 49.12 569 VAL A C 1
ATOM 4308 O O . VAL A 1 569 ? 50.045 30.663 -103.446 1.00 49.12 569 VAL A O 1
ATOM 4311 N N . ILE A 1 570 ? 52.127 30.033 -102.840 1.00 55.62 570 ILE A N 1
ATOM 4312 C CA . ILE A 1 570 ? 51.861 28.608 -102.612 1.00 55.62 570 ILE A CA 1
ATOM 4313 C C . ILE A 1 570 ? 52.378 28.289 -101.209 1.00 55.62 570 ILE A C 1
ATOM 4315 O O . ILE A 1 570 ? 53.551 28.522 -100.927 1.00 55.62 570 ILE A O 1
ATOM 4319 N N . ASP A 1 571 ? 51.505 27.779 -100.348 1.00 53.88 571 ASP A N 1
ATOM 4320 C CA . ASP A 1 571 ? 51.846 27.285 -99.015 1.00 53.88 571 ASP A CA 1
ATOM 4321 C C . ASP A 1 571 ? 51.809 25.749 -99.014 1.00 53.88 571 ASP A C 1
ATOM 4323 O O . ASP A 1 571 ? 50.903 25.140 -99.594 1.00 53.88 571 ASP A O 1
ATOM 4327 N N . ILE A 1 572 ? 52.819 25.129 -98.403 1.00 53.62 572 ILE A N 1
ATOM 4328 C CA . ILE A 1 572 ? 53.027 23.678 -98.365 1.00 53.62 572 ILE A CA 1
ATOM 4329 C C . ILE A 1 572 ? 53.442 23.300 -96.945 1.00 53.62 572 ILE A C 1
ATOM 4331 O O . ILE A 1 572 ? 54.525 23.665 -96.491 1.00 53.62 572 ILE A O 1
ATOM 4335 N N . SER A 1 573 ? 52.604 22.521 -96.266 1.00 52.12 573 SER A N 1
ATOM 4336 C CA . SER A 1 573 ? 52.869 22.011 -94.917 1.00 52.12 573 SER A CA 1
ATOM 4337 C C . SER A 1 573 ? 52.931 20.485 -94.904 1.00 52.12 573 SER A C 1
ATOM 4339 O O . SER A 1 573 ? 52.148 19.807 -95.568 1.00 52.12 573 SER A O 1
ATOM 4341 N N . GLU A 1 574 ? 53.887 19.937 -94.154 1.00 56.16 574 GLU A N 1
ATOM 4342 C CA . GLU A 1 574 ? 53.953 18.508 -93.832 1.00 56.16 574 GLU A CA 1
ATOM 4343 C C . GLU A 1 574 ? 52.863 18.167 -92.803 1.00 56.16 574 GLU A C 1
ATOM 4345 O O . GLU A 1 574 ? 52.644 18.928 -91.860 1.00 56.16 574 GLU A O 1
ATOM 4350 N N . VAL A 1 575 ? 52.178 17.035 -92.982 1.00 55.16 575 VAL A N 1
ATOM 4351 C CA . VAL A 1 575 ? 51.154 16.551 -92.047 1.00 55.16 575 VAL A CA 1
ATOM 4352 C C . VAL A 1 575 ? 51.744 15.444 -91.181 1.00 55.16 575 VAL A C 1
ATOM 4354 O O . VAL A 1 575 ? 51.910 14.312 -91.639 1.00 55.16 575 VAL A O 1
ATOM 4357 N N . THR A 1 576 ? 52.029 15.761 -89.920 1.00 55.41 576 THR A N 1
ATOM 4358 C CA . THR A 1 576 ? 52.307 14.763 -88.880 1.00 55.41 576 THR A CA 1
ATOM 4359 C C . THR A 1 576 ? 51.000 14.030 -88.538 1.00 55.41 576 THR A C 1
ATOM 4361 O O . THR A 1 576 ? 50.029 14.716 -88.212 1.00 55.41 576 THR A O 1
ATOM 4364 N N . PRO A 1 577 ? 50.925 12.686 -88.609 1.00 56.75 577 PRO A N 1
ATOM 4365 C CA . PRO A 1 577 ? 49.740 11.943 -88.167 1.00 56.75 577 PRO A CA 1
ATOM 4366 C C . PRO A 1 577 ? 49.457 12.170 -86.677 1.00 56.75 577 PRO A C 1
ATOM 4368 O O . PRO A 1 577 ? 50.402 12.350 -85.902 1.00 56.75 577 PRO A O 1
ATOM 4371 N N . ALA A 1 578 ? 48.187 12.131 -86.261 1.00 62.00 578 ALA A N 1
ATOM 4372 C CA . ALA A 1 578 ? 47.878 12.061 -84.838 1.00 62.00 578 ALA A CA 1
ATOM 4373 C C . ALA A 1 578 ? 48.361 10.723 -84.253 1.00 62.00 578 ALA A C 1
ATOM 4375 O O . ALA A 1 578 ? 48.322 9.683 -84.912 1.00 62.00 578 ALA A O 1
ATOM 4376 N N . LEU A 1 579 ? 48.830 10.763 -83.006 1.00 76.56 579 LEU A N 1
ATOM 4377 C CA . LEU A 1 579 ? 49.189 9.568 -82.245 1.00 76.56 579 LEU A CA 1
ATOM 4378 C C . LEU A 1 579 ? 47.913 8.798 -81.863 1.00 76.56 579 LEU A C 1
ATOM 4380 O O . LEU A 1 579 ? 46.882 9.441 -81.641 1.00 76.56 579 LEU A O 1
ATOM 4384 N N . PRO A 1 580 ? 47.965 7.461 -81.721 1.00 85.19 580 PRO A N 1
ATOM 4385 C CA . PRO A 1 580 ? 46.802 6.694 -81.299 1.00 85.19 580 PRO A CA 1
ATOM 4386 C C . PRO A 1 580 ? 46.358 7.128 -79.897 1.00 85.19 580 PRO A C 1
ATOM 4388 O O . PRO A 1 580 ? 47.188 7.434 -79.036 1.00 85.19 580 PRO A O 1
ATOM 4391 N N . ALA A 1 581 ? 45.052 7.142 -79.644 1.00 88.12 581 ALA A N 1
ATOM 4392 C CA . ALA A 1 581 ? 44.485 7.571 -78.368 1.00 88.12 581 ALA A CA 1
ATOM 4393 C C . ALA A 1 581 ? 43.434 6.586 -77.843 1.00 88.12 581 ALA A C 1
ATOM 4395 O O . ALA A 1 581 ? 42.759 5.895 -78.603 1.00 88.12 581 ALA A O 1
ATOM 4396 N N . VAL A 1 582 ? 43.309 6.535 -76.515 1.00 93.56 582 VAL A N 1
ATOM 4397 C CA . VAL A 1 582 ? 42.306 5.749 -75.785 1.00 93.56 582 VAL A CA 1
ATOM 4398 C C . VAL A 1 582 ? 41.364 6.705 -75.057 1.00 93.56 582 VAL A C 1
ATOM 4400 O O . VAL A 1 582 ? 41.817 7.648 -74.411 1.00 93.56 582 VAL A O 1
ATOM 4403 N N . THR A 1 583 ? 40.061 6.449 -75.118 1.00 93.31 583 THR A N 1
ATOM 4404 C CA . THR A 1 583 ? 39.040 7.146 -74.317 1.00 93.31 583 THR A CA 1
ATOM 4405 C C . THR A 1 583 ? 38.205 6.115 -73.573 1.00 93.31 583 THR A C 1
ATOM 4407 O O . THR A 1 583 ? 37.634 5.242 -74.215 1.00 93.31 583 THR A O 1
ATOM 4410 N N . PHE A 1 584 ? 38.121 6.187 -72.244 1.00 94.31 584 PHE A N 1
ATOM 4411 C CA . PHE A 1 584 ? 37.225 5.314 -71.481 1.00 94.31 584 PHE A CA 1
ATOM 4412 C C . PHE A 1 584 ? 35.761 5.737 -71.670 1.00 94.31 584 PHE A C 1
ATOM 4414 O O . PHE A 1 584 ? 35.432 6.918 -71.575 1.00 94.31 584 PHE A O 1
ATOM 4421 N N . ASN A 1 585 ? 34.896 4.758 -71.925 1.00 90.44 585 ASN A N 1
ATOM 4422 C CA . ASN A 1 585 ? 33.463 4.926 -72.164 1.00 90.44 585 ASN A CA 1
ATOM 4423 C C . ASN A 1 585 ? 32.629 4.512 -70.939 1.00 90.44 585 ASN A C 1
ATOM 4425 O O . ASN A 1 585 ? 31.587 5.106 -70.665 1.00 90.44 585 ASN A O 1
ATOM 4429 N N . SER A 1 586 ? 33.069 3.471 -70.226 1.00 90.00 586 SER A N 1
ATOM 4430 C CA . SER A 1 586 ? 32.341 2.845 -69.120 1.00 90.00 586 SER A CA 1
ATOM 4431 C C . SER A 1 586 ? 33.292 2.153 -68.147 1.00 90.00 586 SER A C 1
ATOM 4433 O O . SER A 1 586 ? 34.367 1.697 -68.531 1.00 90.00 586 SER A O 1
ATOM 4435 N N . GLN A 1 587 ? 32.863 2.037 -66.890 1.00 89.62 587 GLN A N 1
ATOM 4436 C CA . GLN A 1 587 ? 33.505 1.195 -65.884 1.00 89.62 587 GLN A CA 1
ATOM 4437 C C . GLN A 1 587 ? 32.442 0.469 -65.054 1.00 89.62 587 GLN A C 1
ATOM 4439 O O . GLN A 1 587 ? 31.419 1.070 -64.709 1.00 89.62 587 GLN A O 1
ATOM 4444 N N . SER A 1 588 ? 32.683 -0.789 -64.694 1.00 87.44 588 SER A N 1
ATOM 4445 C CA . SER A 1 588 ? 31.818 -1.537 -63.777 1.00 87.44 588 SER A CA 1
ATOM 4446 C C . SER A 1 588 ? 32.571 -2.643 -63.046 1.00 87.44 588 SER A C 1
ATOM 4448 O O . SER A 1 588 ? 33.216 -3.485 -63.659 1.00 87.44 588 SER A O 1
ATOM 4450 N N . LEU A 1 589 ? 32.431 -2.684 -61.722 1.00 84.62 589 LEU A N 1
ATOM 4451 C CA . LEU A 1 589 ? 32.794 -3.847 -60.914 1.00 84.62 589 LEU A CA 1
ATOM 4452 C C . LEU A 1 589 ? 31.673 -4.892 -61.026 1.00 84.62 589 LEU A C 1
ATOM 4454 O O . LEU A 1 589 ? 30.520 -4.570 -60.739 1.00 84.62 589 LEU A O 1
ATOM 4458 N N . ARG A 1 590 ? 31.993 -6.140 -61.394 1.00 83.19 590 ARG A N 1
ATOM 4459 C CA . ARG A 1 590 ? 30.970 -7.199 -61.541 1.00 83.19 590 ARG A CA 1
ATOM 4460 C C . ARG A 1 590 ? 30.380 -7.638 -60.198 1.00 83.19 590 ARG A C 1
ATOM 4462 O O . ARG A 1 590 ? 29.171 -7.784 -60.061 1.00 83.19 590 ARG A O 1
ATOM 4469 N N . SER A 1 591 ? 31.249 -7.863 -59.213 1.00 72.94 591 SER A N 1
ATOM 4470 C CA . SER A 1 591 ? 30.922 -8.070 -57.793 1.00 72.94 591 SER A CA 1
ATOM 4471 C C . SER A 1 591 ? 32.208 -7.964 -56.962 1.00 72.94 591 SER A C 1
ATOM 4473 O O . SER A 1 591 ? 33.250 -8.419 -57.444 1.00 72.94 591 SER A O 1
ATOM 4475 N N . GLN A 1 592 ? 32.164 -7.420 -55.736 1.00 67.62 592 GLN A N 1
ATOM 4476 C CA . GLN A 1 592 ? 33.372 -7.283 -54.894 1.00 67.62 592 GLN A CA 1
ATOM 4477 C C . GLN A 1 592 ? 34.108 -8.622 -54.731 1.00 67.62 592 GLN A C 1
ATOM 4479 O O . GLN A 1 592 ? 35.270 -8.732 -55.106 1.00 67.62 592 GLN A O 1
ATOM 4484 N N . GLY A 1 593 ? 33.405 -9.689 -54.334 1.00 64.94 593 GLY A N 1
ATOM 4485 C CA . GLY A 1 593 ? 33.998 -11.024 -54.156 1.00 64.94 593 GLY A CA 1
ATOM 4486 C C . GLY A 1 593 ? 34.600 -11.677 -55.415 1.00 64.94 593 GLY A C 1
ATOM 4487 O O . GLY A 1 593 ? 35.242 -12.717 -55.299 1.00 64.94 593 GLY A O 1
ATOM 4488 N N . SER A 1 594 ? 34.414 -11.098 -56.609 1.00 73.62 594 SER A N 1
ATOM 4489 C CA . SER A 1 594 ? 35.096 -11.539 -57.837 1.00 73.62 594 SER A CA 1
ATOM 4490 C C . SER A 1 594 ? 36.386 -10.773 -58.140 1.00 73.62 594 SER A C 1
ATOM 4492 O O . SER A 1 594 ? 37.231 -11.290 -58.864 1.00 73.62 594 SER A O 1
ATOM 4494 N N . GLY A 1 595 ? 36.516 -9.535 -57.650 1.00 75.56 595 GLY A N 1
ATOM 4495 C CA . GLY A 1 595 ? 37.627 -8.640 -57.982 1.00 75.56 595 GLY A CA 1
ATOM 4496 C C . GLY A 1 595 ? 37.777 -8.263 -59.459 1.00 75.56 595 GLY A C 1
ATOM 4497 O O . GLY A 1 595 ? 38.812 -7.709 -59.817 1.00 75.56 595 GLY A O 1
ATOM 4498 N N . LEU A 1 596 ? 36.799 -8.572 -60.321 1.00 88.88 596 LEU A N 1
ATOM 4499 C CA . LEU A 1 596 ? 36.858 -8.263 -61.752 1.00 88.88 596 LEU A CA 1
ATOM 4500 C C . LEU A 1 596 ? 36.225 -6.901 -62.044 1.00 88.88 596 LEU A C 1
ATOM 4502 O O . LEU A 1 596 ? 35.028 -6.701 -61.798 1.00 88.88 596 LEU A O 1
ATOM 4506 N N . VAL A 1 597 ? 37.026 -5.988 -62.597 1.00 91.31 597 VAL A N 1
ATOM 4507 C CA . VAL A 1 597 ? 36.587 -4.651 -63.018 1.00 91.31 597 VAL A CA 1
ATOM 4508 C C . VAL A 1 597 ? 36.639 -4.550 -64.537 1.00 91.31 597 VAL A C 1
ATOM 4510 O O . VAL A 1 597 ? 37.704 -4.685 -65.138 1.00 91.31 597 VAL A O 1
ATOM 4513 N N . ASP A 1 598 ? 35.490 -4.290 -65.149 1.00 92.94 598 ASP A N 1
ATOM 4514 C CA . ASP A 1 598 ? 35.351 -4.079 -66.585 1.00 92.94 598 ASP A CA 1
ATOM 4515 C C . ASP A 1 598 ? 35.553 -2.600 -66.919 1.00 92.94 598 ASP A C 1
ATOM 4517 O O . ASP A 1 598 ? 34.914 -1.732 -66.317 1.00 92.94 598 ASP A O 1
ATOM 4521 N N . TYR A 1 599 ? 36.402 -2.316 -67.905 1.00 94.19 599 TYR A N 1
ATOM 4522 C CA . TYR A 1 599 ? 36.603 -0.989 -68.476 1.00 94.19 599 TYR A CA 1
ATOM 4523 C C . TYR A 1 599 ? 36.354 -1.026 -69.982 1.00 94.19 599 TYR A C 1
ATOM 4525 O O . TYR A 1 599 ? 37.192 -1.521 -70.735 1.00 94.19 599 TYR A O 1
ATOM 4533 N N . GLY A 1 600 ? 35.245 -0.437 -70.423 1.00 93.56 600 GLY A N 1
ATOM 4534 C CA . GLY A 1 600 ? 34.974 -0.241 -71.845 1.00 93.56 600 GLY A CA 1
ATOM 4535 C C . GLY A 1 600 ? 35.667 1.020 -72.342 1.00 93.56 600 GLY A C 1
ATOM 4536 O O . GLY A 1 600 ? 35.561 2.078 -71.715 1.00 93.56 600 GLY A O 1
ATOM 4537 N N . TYR A 1 601 ? 36.379 0.940 -73.463 1.00 94.75 601 TYR A N 1
ATOM 4538 C CA . TYR A 1 601 ? 37.169 2.042 -74.014 1.00 94.75 601 TYR A CA 1
ATOM 4539 C C . TYR A 1 601 ? 37.146 2.078 -75.546 1.00 94.75 601 TYR A C 1
ATOM 4541 O O . TYR A 1 601 ? 36.893 1.086 -76.216 1.00 94.75 601 TYR A O 1
ATOM 4549 N N . THR A 1 602 ? 37.395 3.252 -76.120 1.00 94.06 602 THR A N 1
ATOM 4550 C CA . THR A 1 602 ? 37.470 3.485 -77.566 1.00 94.06 602 THR A CA 1
ATOM 4551 C C . THR A 1 602 ? 38.907 3.798 -77.970 1.00 94.06 602 THR A C 1
ATOM 4553 O O . THR A 1 602 ? 39.531 4.668 -77.362 1.00 94.06 602 THR A O 1
ATOM 4556 N N . ILE A 1 603 ? 39.414 3.137 -79.014 1.00 93.00 603 ILE A N 1
ATOM 4557 C CA . ILE A 1 603 ? 40.711 3.423 -79.645 1.00 93.00 603 ILE A CA 1
ATOM 4558 C C . ILE A 1 603 ? 40.504 4.242 -80.923 1.00 93.00 603 ILE A C 1
ATOM 4560 O O . ILE A 1 603 ? 39.841 3.770 -81.849 1.00 93.00 603 ILE A O 1
ATOM 4564 N N . THR A 1 604 ? 41.123 5.421 -81.009 1.00 89.25 604 THR A N 1
ATOM 4565 C CA . THR A 1 604 ? 41.215 6.229 -82.238 1.00 89.25 604 THR A CA 1
ATOM 4566 C C . THR A 1 604 ? 42.641 6.234 -82.799 1.00 89.25 604 THR A C 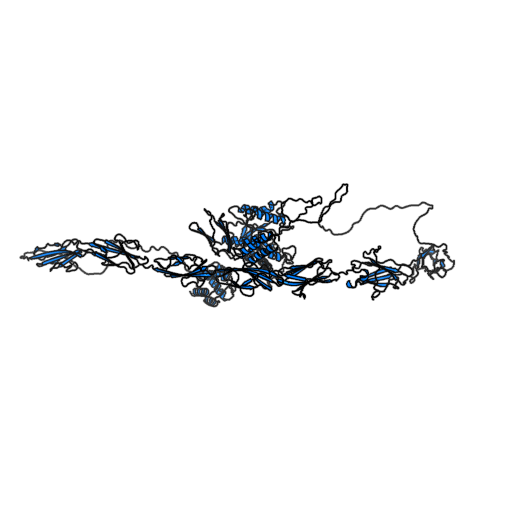1
ATOM 4568 O O . THR A 1 604 ? 43.601 6.366 -82.044 1.00 89.25 604 THR A O 1
ATOM 4571 N N . ASP A 1 605 ? 42.789 6.097 -84.121 1.00 84.88 605 ASP A N 1
ATOM 4572 C CA . ASP A 1 605 ? 44.069 6.213 -84.848 1.00 84.88 605 ASP A CA 1
ATOM 4573 C C . ASP A 1 605 ? 43.819 6.658 -86.301 1.00 84.88 605 ASP A C 1
ATOM 4575 O O . ASP A 1 605 ? 42.953 6.108 -86.986 1.00 84.88 605 ASP A O 1
ATOM 4579 N N . ASP A 1 606 ? 44.578 7.649 -86.779 1.00 77.12 606 ASP A N 1
ATOM 4580 C CA . ASP A 1 606 ? 44.389 8.261 -88.105 1.00 77.12 606 ASP A CA 1
ATOM 4581 C C . ASP A 1 606 ? 44.718 7.316 -89.275 1.00 77.12 606 ASP A C 1
ATOM 4583 O O . ASP A 1 606 ? 44.220 7.511 -90.389 1.00 77.12 606 ASP A O 1
ATOM 4587 N N . ASN A 1 607 ? 45.574 6.312 -89.058 1.00 72.56 607 ASN A N 1
ATOM 4588 C CA . ASN A 1 607 ? 45.995 5.368 -90.094 1.00 72.56 607 ASN A CA 1
ATOM 4589 C C . ASN A 1 607 ? 45.196 4.051 -90.057 1.00 72.56 607 ASN A C 1
ATOM 4591 O O . ASN A 1 607 ? 45.225 3.311 -91.038 1.00 72.56 607 ASN A O 1
ATOM 4595 N N . SER A 1 608 ? 44.415 3.805 -88.995 1.00 80.94 608 SER A N 1
ATOM 4596 C CA . SER A 1 608 ? 43.708 2.537 -88.727 1.00 80.94 608 SER A CA 1
ATOM 4597 C C . SER A 1 608 ? 44.651 1.336 -88.553 1.00 80.94 608 SER A C 1
ATOM 4599 O O . SER A 1 608 ? 44.289 0.200 -88.869 1.00 80.94 608 SER A O 1
ATOM 4601 N N . ASP A 1 609 ? 45.875 1.581 -88.076 1.00 82.00 609 ASP A N 1
ATOM 4602 C CA . ASP A 1 609 ? 46.868 0.526 -87.868 1.00 82.00 609 ASP A CA 1
ATOM 4603 C C . ASP A 1 609 ? 46.527 -0.321 -86.619 1.00 82.00 609 ASP A C 1
ATOM 4605 O O . ASP A 1 609 ? 45.944 0.200 -85.660 1.00 82.00 609 ASP A O 1
ATOM 4609 N N . PRO A 1 610 ? 46.892 -1.620 -86.569 1.00 85.75 610 PRO A N 1
ATOM 4610 C CA . PRO A 1 610 ? 46.681 -2.448 -85.382 1.00 85.75 610 PRO A CA 1
ATOM 4611 C C . PRO A 1 610 ? 47.406 -1.887 -84.152 1.00 85.75 610 PRO A C 1
ATOM 4613 O O . PRO A 1 610 ? 48.610 -1.620 -84.189 1.00 85.75 610 PRO A O 1
ATOM 4616 N N . ILE A 1 611 ? 46.676 -1.754 -83.045 1.00 90.31 611 ILE A N 1
ATOM 4617 C CA . ILE A 1 611 ? 47.152 -1.143 -81.804 1.00 90.31 611 ILE A CA 1
ATOM 4618 C C . ILE A 1 611 ? 47.520 -2.203 -80.765 1.00 90.31 611 ILE A C 1
ATOM 4620 O O . ILE A 1 611 ? 46.891 -3.256 -80.648 1.00 90.31 611 ILE A O 1
ATOM 4624 N N . THR A 1 612 ? 48.553 -1.901 -79.982 1.00 92.12 612 THR A N 1
ATOM 4625 C CA . THR A 1 612 ? 48.929 -2.649 -78.776 1.00 92.12 612 THR A CA 1
ATOM 4626 C C . THR A 1 612 ? 48.849 -1.730 -77.560 1.00 92.12 612 THR A C 1
ATOM 4628 O O . THR A 1 612 ? 49.321 -0.595 -77.607 1.00 92.12 612 THR A O 1
ATOM 4631 N N . LEU A 1 613 ? 48.255 -2.202 -76.465 1.00 92.00 613 LEU A N 1
ATOM 4632 C CA . LEU A 1 613 ? 48.298 -1.532 -75.168 1.00 92.00 613 LEU A CA 1
ATOM 4633 C C . LEU A 1 613 ? 49.659 -1.802 -74.525 1.00 92.00 613 LEU A C 1
ATOM 4635 O O . LEU A 1 613 ? 49.878 -2.822 -73.879 1.00 92.00 613 LEU A O 1
ATOM 4639 N N . MET A 1 614 ? 50.589 -0.876 -74.734 1.00 86.94 614 MET A N 1
ATOM 4640 C CA . MET A 1 614 ? 51.971 -0.986 -74.257 1.00 86.94 614 MET A CA 1
ATOM 4641 C C . MET A 1 614 ? 52.136 -0.745 -72.750 1.00 86.94 614 MET A C 1
ATOM 4643 O O . MET A 1 614 ? 53.174 -1.072 -72.181 1.00 86.94 614 MET A O 1
ATOM 4647 N N . SER A 1 615 ? 51.142 -0.126 -72.114 1.00 87.56 615 SER A N 1
ATOM 4648 C CA . SER A 1 615 ? 51.111 0.112 -70.675 1.00 87.56 615 SER A CA 1
ATOM 4649 C C . SER A 1 615 ? 49.666 0.102 -70.198 1.00 87.56 615 SER A C 1
ATOM 4651 O O . SER A 1 615 ? 48.795 0.736 -70.803 1.00 87.56 615 SER A O 1
ATOM 4653 N N . TYR A 1 616 ? 49.434 -0.637 -69.122 1.00 93.19 616 TYR A N 1
ATOM 4654 C CA . TYR A 1 616 ? 48.157 -0.800 -68.447 1.00 93.19 616 TYR A CA 1
ATOM 4655 C C . TYR A 1 616 ? 48.459 -0.828 -66.944 1.00 93.19 616 TYR A C 1
ATOM 4657 O O . TYR A 1 616 ? 49.058 -1.764 -66.417 1.00 93.19 616 TYR A O 1
ATOM 4665 N N . GLN A 1 617 ? 48.174 0.278 -66.265 1.00 94.81 617 GLN A N 1
ATOM 4666 C CA . GLN A 1 617 ? 48.698 0.553 -64.927 1.00 94.81 617 GLN A CA 1
ATOM 4667 C C . GLN A 1 617 ? 47.608 1.076 -64.009 1.00 94.81 617 GLN A C 1
ATOM 4669 O O . GLN A 1 617 ? 46.736 1.809 -64.466 1.00 94.81 617 GLN A O 1
ATOM 4674 N N . TYR A 1 618 ? 47.687 0.766 -62.718 1.00 93.94 618 TYR A N 1
ATOM 4675 C CA . TYR A 1 618 ? 46.780 1.298 -61.708 1.00 93.94 618 TYR A CA 1
ATOM 4676 C C . TYR A 1 618 ? 47.503 2.164 -60.667 1.00 93.94 618 TYR A C 1
ATOM 4678 O O . TYR A 1 618 ? 48.708 2.032 -60.454 1.00 93.94 618 TYR A O 1
ATOM 4686 N N . SER A 1 619 ? 46.757 3.067 -60.031 1.00 91.12 619 SER A N 1
ATOM 4687 C CA . SER A 1 619 ? 47.207 3.926 -58.926 1.00 91.12 619 SER A CA 1
ATOM 4688 C C . SER A 1 619 ? 46.092 4.074 -57.887 1.00 91.12 619 SER A C 1
ATOM 4690 O O . SER A 1 619 ? 44.920 4.173 -58.243 1.00 91.12 619 SER A O 1
ATOM 4692 N N . SER A 1 620 ? 46.451 4.135 -56.603 1.00 86.69 620 SER A N 1
ATOM 4693 C CA . SER A 1 620 ? 45.537 4.452 -55.492 1.00 86.69 620 SER A CA 1
ATOM 4694 C C . SER A 1 620 ? 45.302 5.957 -55.292 1.00 86.69 620 SER A C 1
ATOM 4696 O O . SER A 1 620 ? 44.436 6.350 -54.514 1.00 86.69 620 SER A O 1
ATOM 4698 N N . THR A 1 621 ? 46.063 6.819 -55.976 1.00 84.62 621 THR A N 1
ATOM 4699 C CA . THR A 1 621 ? 45.942 8.287 -55.862 1.00 84.62 621 THR A CA 1
ATOM 4700 C C . THR A 1 621 ? 45.367 8.939 -57.118 1.00 84.62 621 THR A C 1
ATOM 4702 O O . THR A 1 621 ? 44.833 10.045 -57.049 1.00 84.62 621 THR A O 1
ATOM 4705 N N . GLY A 1 622 ? 45.496 8.275 -58.272 1.00 85.75 622 GLY A N 1
ATOM 4706 C CA . GLY A 1 622 ? 45.152 8.825 -59.584 1.00 85.75 622 GLY A CA 1
ATOM 4707 C C . GLY A 1 622 ? 46.176 9.823 -60.135 1.00 85.75 622 GLY A C 1
ATOM 4708 O O . GLY A 1 622 ? 45.989 10.326 -61.241 1.00 85.75 622 GLY A O 1
ATOM 4709 N N . ALA A 1 623 ? 47.260 10.103 -59.403 1.00 85.06 623 ALA A N 1
ATOM 4710 C CA . ALA A 1 623 ? 48.314 11.017 -59.832 1.00 85.06 623 ALA A CA 1
ATOM 4711 C C . ALA A 1 623 ? 49.344 10.344 -60.761 1.00 85.06 623 ALA A C 1
ATOM 4713 O O . ALA A 1 623 ? 49.835 10.996 -61.680 1.00 85.06 623 ALA A O 1
ATOM 4714 N N . PHE A 1 624 ? 49.630 9.052 -60.546 1.00 87.69 624 PHE A N 1
ATOM 4715 C CA . PHE A 1 624 ? 50.589 8.232 -61.300 1.00 87.69 624 PHE A CA 1
ATOM 4716 C C . PHE A 1 624 ? 51.971 8.902 -61.453 1.00 87.69 624 PHE A C 1
ATOM 4718 O O . PHE A 1 624 ? 52.477 9.086 -62.567 1.00 87.69 624 PHE A O 1
ATOM 4725 N N . ASN A 1 625 ? 52.543 9.303 -60.316 1.00 85.69 625 ASN A N 1
ATOM 4726 C CA . ASN A 1 625 ? 53.815 10.011 -60.174 1.00 85.69 625 ASN A CA 1
ATOM 4727 C C . ASN A 1 625 ? 54.894 9.121 -59.519 1.00 85.69 625 ASN A C 1
ATOM 4729 O O . ASN A 1 625 ? 55.679 9.588 -58.690 1.00 85.69 625 ASN A O 1
ATOM 4733 N N . GLY A 1 626 ? 54.950 7.842 -59.897 1.00 80.81 626 GLY A N 1
ATOM 4734 C CA . GLY A 1 626 ? 55.905 6.853 -59.394 1.00 80.81 626 GLY A CA 1
ATOM 4735 C C . GLY A 1 626 ? 55.320 5.854 -58.393 1.00 80.81 626 GLY A C 1
ATOM 4736 O O . GLY A 1 626 ? 56.039 4.950 -57.970 1.00 80.81 626 GLY A O 1
ATOM 4737 N N . GLU A 1 627 ? 54.046 5.989 -58.015 1.00 82.88 627 GLU A N 1
ATOM 4738 C CA . GLU A 1 627 ? 53.318 5.012 -57.194 1.00 82.88 627 GLU A CA 1
ATOM 4739 C C . GLU A 1 627 ? 52.541 3.966 -58.012 1.00 82.88 627 GLU A C 1
ATOM 4741 O O . GLU A 1 627 ? 51.883 3.100 -57.436 1.00 82.88 627 GLU A O 1
ATOM 4746 N N . GLU A 1 628 ? 52.583 4.043 -59.345 1.00 89.88 628 GLU A N 1
ATOM 4747 C CA . GLU A 1 628 ? 51.816 3.153 -60.210 1.00 89.88 628 GLU A CA 1
ATOM 4748 C C . GLU A 1 628 ? 52.354 1.714 -60.290 1.00 89.88 628 GLU A C 1
ATOM 4750 O O . GLU A 1 628 ? 53.557 1.462 -60.374 1.00 89.88 628 GLU A O 1
ATOM 4755 N N . ALA A 1 629 ? 51.429 0.757 -60.352 1.00 90.00 629 ALA A N 1
ATOM 4756 C CA . ALA A 1 629 ? 51.704 -0.663 -60.557 1.00 90.00 629 ALA A CA 1
ATOM 4757 C C . ALA A 1 629 ? 51.054 -1.159 -61.860 1.00 90.00 629 ALA A C 1
ATOM 4759 O O . ALA A 1 629 ? 50.232 -0.468 -62.458 1.00 90.00 629 ALA A O 1
ATOM 4760 N N . THR A 1 630 ? 51.450 -2.337 -62.349 1.00 92.69 630 THR A N 1
ATOM 4761 C CA . THR A 1 630 ? 50.895 -2.915 -63.590 1.00 92.69 630 THR A CA 1
ATOM 4762 C C . THR A 1 630 ? 49.614 -3.678 -63.275 1.00 92.69 630 THR A C 1
ATOM 4764 O O . THR A 1 630 ? 49.628 -4.511 -62.378 1.00 92.69 630 THR A O 1
ATOM 4767 N N . ALA A 1 631 ? 48.536 -3.409 -64.010 1.00 93.00 631 ALA A N 1
ATOM 4768 C CA . ALA A 1 631 ? 47.267 -4.117 -63.860 1.00 93.00 631 ALA A CA 1
ATOM 4769 C C . ALA A 1 631 ? 47.329 -5.503 -64.530 1.00 93.00 631 ALA A C 1
ATOM 4771 O O . ALA A 1 631 ? 47.821 -5.619 -65.646 1.00 93.00 631 ALA A O 1
ATOM 4772 N N . THR A 1 632 ? 46.805 -6.558 -63.917 1.00 93.69 632 THR A N 1
ATOM 4773 C CA . THR A 1 632 ? 46.736 -7.897 -64.513 1.00 93.69 632 THR A CA 1
ATOM 4774 C C . THR A 1 632 ? 45.499 -8.004 -65.418 1.00 93.69 632 THR A C 1
ATOM 4776 O O . THR A 1 632 ? 44.373 -7.973 -64.911 1.00 93.69 632 THR A O 1
ATOM 4779 N N . PRO A 1 633 ? 45.644 -8.149 -66.755 1.00 92.62 633 PRO A N 1
ATOM 4780 C CA . PRO A 1 633 ? 44.500 -8.296 -67.652 1.00 92.62 633 PRO A CA 1
ATOM 4781 C C . PRO A 1 633 ? 43.948 -9.722 -67.572 1.00 92.62 633 PRO A C 1
ATOM 4783 O O . PRO A 1 633 ? 44.689 -10.695 -67.766 1.00 92.62 633 PRO A O 1
ATOM 4786 N N . LYS A 1 634 ? 42.639 -9.878 -67.343 1.00 93.31 634 LYS A N 1
ATOM 4787 C CA . LYS A 1 634 ? 41.978 -11.187 -67.234 1.00 93.31 634 LYS A CA 1
ATOM 4788 C C . LYS A 1 634 ? 41.795 -11.839 -68.608 1.00 93.31 634 LYS A C 1
ATOM 4790 O O . LYS A 1 634 ? 40.692 -11.994 -69.111 1.00 93.31 634 LYS A O 1
ATOM 4795 N N . SER A 1 635 ? 42.898 -12.286 -69.203 1.00 85.62 635 SER A N 1
ATOM 4796 C CA . SER A 1 635 ? 42.962 -12.847 -70.568 1.00 85.62 635 SER A CA 1
ATOM 4797 C C . SER A 1 635 ? 42.187 -14.153 -70.786 1.00 85.62 635 SER A C 1
ATOM 4799 O O . SER A 1 635 ? 42.086 -14.618 -71.915 1.00 85.62 635 SER A O 1
ATOM 4801 N N . SER A 1 636 ? 41.649 -14.764 -69.726 1.00 86.06 636 SER A N 1
ATOM 4802 C CA . SER A 1 636 ? 40.732 -15.907 -69.817 1.00 86.06 636 SER A CA 1
ATOM 4803 C C . SER A 1 636 ? 39.251 -15.516 -69.729 1.00 86.06 636 SER A C 1
ATOM 4805 O O . SER A 1 636 ? 38.401 -16.404 -69.734 1.00 86.06 636 SER A O 1
ATOM 4807 N N . ASP A 1 637 ? 38.934 -14.230 -69.564 1.00 88.69 637 ASP A N 1
ATOM 4808 C CA . ASP A 1 637 ? 37.563 -13.730 -69.507 1.00 88.69 637 ASP A CA 1
ATOM 4809 C C . ASP A 1 637 ? 37.013 -13.475 -70.914 1.00 88.69 637 ASP A C 1
ATOM 4811 O O . ASP A 1 637 ? 37.686 -12.888 -71.758 1.00 88.69 637 ASP A O 1
ATOM 4815 N N . GLY A 1 638 ? 35.778 -13.913 -71.168 1.00 85.56 638 GLY A N 1
ATOM 4816 C CA . GLY A 1 638 ? 35.153 -13.818 -72.490 1.00 85.56 638 GLY A CA 1
ATOM 4817 C C . GLY A 1 638 ? 34.775 -12.400 -72.931 1.00 85.56 638 GLY A C 1
ATOM 4818 O O . GLY A 1 638 ? 34.389 -12.239 -74.085 1.00 85.56 638 GLY A O 1
ATOM 4819 N N . LEU A 1 639 ? 34.862 -11.406 -72.038 1.00 89.31 639 LEU A N 1
ATOM 4820 C CA . LEU A 1 639 ? 34.683 -9.985 -72.354 1.00 89.31 639 LEU A CA 1
ATOM 4821 C C . LEU A 1 639 ? 36.013 -9.231 -72.506 1.00 89.31 639 LEU A C 1
ATOM 4823 O O . LEU A 1 639 ? 35.981 -8.031 -72.729 1.00 89.31 639 LEU A O 1
ATOM 4827 N N . HIS A 1 640 ? 37.179 -9.872 -72.370 1.00 93.31 640 HIS A N 1
ATOM 4828 C CA . HIS A 1 640 ? 38.445 -9.171 -72.586 1.00 93.31 640 HIS A CA 1
ATOM 4829 C C . HIS A 1 640 ? 38.924 -9.298 -74.039 1.00 93.31 640 HIS A C 1
ATOM 4831 O O . HIS A 1 640 ? 39.351 -10.373 -74.459 1.00 93.31 640 HIS A O 1
ATOM 4837 N N . ASP A 1 641 ? 38.963 -8.183 -74.773 1.00 91.38 641 ASP A N 1
ATOM 4838 C CA . ASP A 1 641 ? 39.431 -8.142 -76.173 1.00 91.38 641 ASP A CA 1
ATOM 4839 C C . ASP A 1 641 ? 40.959 -8.310 -76.331 1.00 91.38 641 ASP A C 1
ATOM 4841 O O . ASP A 1 641 ? 41.497 -8.363 -77.441 1.00 91.38 641 ASP A O 1
ATOM 4845 N N . GLY A 1 642 ? 41.682 -8.430 -75.215 1.00 90.44 642 GLY A N 1
ATOM 4846 C CA . GLY A 1 642 ? 43.132 -8.571 -75.168 1.00 90.44 642 GLY A CA 1
ATOM 4847 C C . GLY A 1 642 ? 43.874 -7.233 -75.184 1.00 90.44 642 GLY A C 1
ATOM 4848 O O . GLY A 1 642 ? 43.310 -6.160 -74.983 1.00 90.44 642 GLY A O 1
ATOM 4849 N N . ILE A 1 643 ? 45.192 -7.304 -75.394 1.00 91.94 643 ILE A N 1
ATOM 4850 C CA . ILE A 1 643 ? 46.102 -6.147 -75.291 1.00 91.94 643 ILE A CA 1
ATOM 4851 C C . ILE A 1 643 ? 46.908 -5.868 -76.567 1.00 91.94 643 ILE A C 1
ATOM 4853 O O . ILE A 1 643 ? 47.722 -4.951 -76.582 1.00 91.94 643 ILE A O 1
ATOM 4857 N N . SER A 1 644 ? 46.729 -6.641 -77.642 1.00 89.81 644 SER A N 1
ATOM 4858 C CA . SER A 1 644 ? 47.540 -6.529 -78.865 1.00 89.81 644 SER A CA 1
ATOM 4859 C C . SER A 1 644 ? 46.742 -6.874 -80.116 1.00 89.81 644 SER A C 1
ATOM 4861 O O . SER A 1 644 ? 45.839 -7.701 -80.050 1.00 89.81 644 SER A O 1
ATOM 4863 N N . SER A 1 645 ? 47.123 -6.301 -81.261 1.00 88.69 645 SER A N 1
ATOM 4864 C CA . SER A 1 645 ? 46.390 -6.421 -82.537 1.00 88.69 645 SER A CA 1
ATOM 4865 C C . SER A 1 645 ? 44.959 -5.859 -82.492 1.00 88.69 645 SER A C 1
ATOM 4867 O O . SER A 1 645 ? 44.110 -6.254 -83.289 1.00 88.69 645 SER A O 1
ATOM 4869 N N . LEU A 1 646 ? 44.699 -4.920 -81.579 1.00 92.50 646 LEU A N 1
ATOM 4870 C CA . LEU A 1 646 ? 43.403 -4.271 -81.408 1.00 92.50 646 LEU A CA 1
ATOM 4871 C C . LEU A 1 646 ? 43.112 -3.371 -82.614 1.00 92.50 646 LEU A C 1
ATOM 4873 O O . LEU A 1 646 ? 43.947 -2.558 -83.014 1.00 92.50 646 LEU A O 1
ATOM 4877 N N . THR A 1 647 ? 41.930 -3.506 -83.208 1.00 92.12 647 THR A N 1
ATOM 4878 C CA . THR A 1 647 ? 41.518 -2.699 -84.365 1.00 92.12 647 THR A CA 1
ATOM 4879 C C . THR A 1 647 ? 41.257 -1.245 -83.980 1.00 92.12 647 THR A C 1
ATOM 4881 O O . THR A 1 647 ? 40.656 -0.975 -82.942 1.00 92.12 647 THR A O 1
ATOM 4884 N N . SER A 1 648 ? 41.643 -0.307 -84.839 1.00 89.06 648 SER A N 1
ATOM 4885 C CA . SER A 1 648 ? 41.493 1.135 -84.627 1.00 89.06 648 SER A CA 1
ATOM 4886 C C . SER A 1 648 ? 40.847 1.806 -85.846 1.00 89.06 648 SER A C 1
ATOM 4888 O O . SER A 1 648 ? 40.745 1.208 -86.919 1.00 89.06 648 SER A O 1
ATOM 4890 N N . SER A 1 649 ? 40.369 3.043 -85.688 1.00 87.25 649 SER A N 1
ATOM 4891 C CA . SER A 1 649 ? 39.935 3.881 -86.815 1.00 87.25 649 SER A CA 1
ATOM 4892 C C . SER A 1 649 ? 39.955 5.372 -86.443 1.00 87.25 649 SER A C 1
ATOM 4894 O O . SER A 1 649 ? 39.923 5.688 -85.249 1.00 87.25 649 SER A O 1
ATOM 4896 N N . PRO A 1 650 ? 39.899 6.309 -87.410 1.00 79.94 650 PRO A N 1
ATOM 4897 C CA . PRO A 1 650 ? 39.770 7.738 -87.117 1.00 79.94 650 PRO A CA 1
ATOM 4898 C C . PRO A 1 650 ? 38.452 8.098 -86.411 1.00 79.94 650 PRO A C 1
ATOM 4900 O O . PRO A 1 650 ? 38.362 9.128 -85.751 1.00 79.94 650 PRO A O 1
ATOM 4903 N N . ALA A 1 651 ? 37.420 7.256 -86.548 1.00 83.31 651 ALA A N 1
ATOM 4904 C CA . ALA A 1 651 ? 36.118 7.427 -85.900 1.00 83.31 651 ALA A CA 1
ATOM 4905 C C . ALA A 1 651 ? 36.027 6.740 -84.523 1.00 83.31 651 ALA A C 1
ATOM 4907 O O . ALA A 1 651 ? 35.036 6.922 -83.818 1.00 83.31 651 ALA A O 1
ATOM 4908 N N . GLY A 1 652 ? 37.046 5.962 -84.145 1.00 89.81 652 GLY A N 1
ATOM 4909 C CA . GLY A 1 652 ? 37.051 5.125 -82.950 1.00 89.81 652 GLY A CA 1
ATOM 4910 C C . GLY A 1 652 ? 36.609 3.683 -83.213 1.00 89.81 652 GLY A C 1
ATOM 4911 O O . GLY A 1 652 ? 35.831 3.408 -84.127 1.00 89.81 652 GLY A O 1
ATOM 4912 N N . VAL A 1 653 ? 37.116 2.749 -82.408 1.00 93.44 653 VAL A N 1
ATOM 4913 C CA . VAL A 1 653 ? 36.615 1.370 -82.279 1.00 93.44 653 VAL A CA 1
ATOM 4914 C C . VAL A 1 653 ? 36.558 1.023 -80.792 1.00 93.44 653 VAL A C 1
ATOM 4916 O O . VAL A 1 653 ? 37.513 1.315 -80.074 1.00 93.44 653 VAL A O 1
ATOM 4919 N N . ALA A 1 654 ? 35.443 0.454 -80.330 1.00 94.69 654 ALA A N 1
ATOM 4920 C CA . ALA A 1 654 ? 35.250 0.068 -78.933 1.00 94.69 654 ALA A CA 1
ATOM 4921 C C . ALA A 1 654 ? 35.889 -1.297 -78.622 1.00 94.69 654 ALA A C 1
ATOM 4923 O O . ALA A 1 654 ? 35.856 -2.182 -79.474 1.00 94.69 654 ALA A O 1
ATOM 4924 N N . HIS A 1 655 ? 36.434 -1.427 -77.411 1.00 95.00 655 HIS A N 1
ATOM 4925 C CA . HIS A 1 655 ? 37.068 -2.619 -76.837 1.00 95.00 655 HIS A CA 1
ATOM 4926 C C . HIS A 1 655 ? 36.838 -2.659 -75.317 1.00 95.00 655 HIS A C 1
ATOM 4928 O O . HIS A 1 655 ? 36.620 -1.610 -74.704 1.00 95.00 655 HIS A O 1
ATOM 4934 N N . ASP A 1 656 ? 36.964 -3.833 -74.703 1.00 94.12 656 ASP A N 1
ATOM 4935 C CA . ASP A 1 656 ? 36.806 -4.055 -73.262 1.00 94.12 656 ASP A CA 1
ATOM 4936 C C . ASP A 1 656 ? 38.094 -4.596 -72.590 1.00 94.12 656 ASP A C 1
ATOM 4938 O O . ASP A 1 656 ? 38.701 -5.605 -72.980 1.00 94.12 656 ASP A O 1
ATOM 4942 N N . PHE A 1 657 ? 38.533 -3.909 -71.528 1.00 95.06 657 PHE A N 1
ATOM 4943 C CA . PHE A 1 657 ? 39.662 -4.295 -70.676 1.00 95.06 657 PHE A CA 1
ATOM 4944 C C . PHE A 1 657 ? 39.142 -4.807 -69.331 1.00 95.06 657 PHE A C 1
ATOM 4946 O O . PHE A 1 657 ? 38.595 -4.037 -68.543 1.00 95.06 657 PHE A O 1
ATOM 4953 N N . VAL A 1 658 ? 39.339 -6.098 -69.048 1.00 94.81 658 VAL A N 1
ATOM 4954 C CA . VAL A 1 658 ? 38.931 -6.715 -67.777 1.00 94.81 658 VAL A CA 1
ATOM 4955 C C . VAL A 1 658 ? 40.144 -6.801 -66.853 1.00 94.81 658 VAL A C 1
ATOM 4957 O O . VAL A 1 658 ? 41.105 -7.514 -67.146 1.00 94.81 658 VAL A O 1
ATOM 4960 N N . TRP A 1 659 ? 40.106 -6.083 -65.733 1.00 93.88 659 TRP A N 1
ATOM 4961 C CA . TRP A 1 659 ? 41.162 -6.060 -64.720 1.00 93.88 659 TRP A CA 1
ATOM 4962 C C . TRP A 1 659 ? 40.910 -7.109 -63.625 1.00 93.88 659 TRP A C 1
ATOM 4964 O O . TRP A 1 659 ? 39.835 -7.135 -63.027 1.00 93.88 659 TRP A O 1
ATOM 4974 N N . ASP A 1 660 ? 41.907 -7.953 -63.338 1.00 91.50 660 ASP A N 1
ATOM 4975 C CA . ASP A 1 660 ? 41.941 -8.867 -62.186 1.00 91.50 660 ASP A CA 1
ATOM 4976 C C . ASP A 1 660 ? 42.475 -8.148 -60.931 1.00 91.50 660 ASP A C 1
ATOM 4978 O O . ASP A 1 660 ? 43.606 -8.358 -60.486 1.00 91.50 660 ASP A O 1
ATOM 4982 N N . ALA A 1 661 ? 41.661 -7.251 -60.371 1.00 88.38 661 ALA A N 1
ATOM 4983 C CA . ALA A 1 661 ? 42.078 -6.383 -59.272 1.00 88.38 661 ALA A CA 1
ATOM 4984 C C . ALA A 1 661 ? 42.361 -7.155 -57.971 1.00 88.38 661 ALA A C 1
ATOM 4986 O O . ALA A 1 661 ? 43.224 -6.751 -57.195 1.00 88.38 661 ALA A O 1
ATOM 4987 N N . ILE A 1 662 ? 41.687 -8.287 -57.727 1.00 84.25 662 ILE A N 1
ATOM 4988 C CA . ILE A 1 662 ? 41.931 -9.116 -56.532 1.00 84.25 662 ILE A CA 1
ATOM 4989 C C . ILE A 1 662 ? 43.324 -9.760 -56.541 1.00 84.25 662 ILE A C 1
ATOM 4991 O O . ILE A 1 662 ? 43.945 -9.871 -55.481 1.00 84.25 662 ILE A O 1
ATOM 4995 N N . THR A 1 663 ? 43.845 -10.124 -57.719 1.00 85.38 663 THR A N 1
ATOM 4996 C CA . THR A 1 663 ? 45.212 -10.650 -57.860 1.00 85.38 663 THR A CA 1
ATOM 4997 C C . THR A 1 663 ? 46.266 -9.581 -57.565 1.00 85.38 663 THR A C 1
ATOM 4999 O O . THR A 1 663 ? 47.255 -9.875 -56.895 1.00 85.38 663 THR A O 1
ATOM 5002 N N . ASP A 1 664 ? 46.046 -8.344 -58.015 1.00 88.06 664 ASP A N 1
ATOM 5003 C CA . ASP A 1 664 ? 47.028 -7.259 -57.880 1.00 88.06 664 ASP A CA 1
ATOM 5004 C C . ASP A 1 664 ? 46.998 -6.566 -56.511 1.00 88.06 664 ASP A C 1
ATOM 5006 O O . ASP A 1 664 ? 48.036 -6.161 -55.985 1.00 88.06 664 ASP A O 1
ATOM 5010 N N . LEU A 1 665 ? 45.807 -6.401 -55.928 1.00 85.75 665 LEU A N 1
ATOM 5011 C CA . LEU A 1 665 ? 45.616 -5.617 -54.706 1.00 85.75 665 LEU A CA 1
ATOM 5012 C C . LEU A 1 665 ? 45.785 -6.436 -53.425 1.00 85.75 665 LEU A C 1
ATOM 5014 O O . LEU A 1 665 ? 46.039 -5.851 -52.375 1.00 85.75 665 LEU A O 1
ATOM 5018 N N . VAL A 1 666 ? 45.668 -7.768 -53.484 1.00 76.75 666 VAL A N 1
ATOM 5019 C CA . VAL A 1 666 ? 45.926 -8.685 -52.352 1.00 76.75 666 VAL A CA 1
ATOM 5020 C C . VAL A 1 666 ? 45.176 -8.271 -51.064 1.00 76.75 666 VAL A C 1
ATOM 5022 O O . VAL A 1 666 ? 45.722 -8.293 -49.962 1.00 76.75 666 VAL A O 1
ATOM 5025 N N . GLY A 1 667 ? 43.914 -7.842 -51.200 1.00 66.94 667 GLY A N 1
ATOM 5026 C CA . GLY A 1 667 ? 43.085 -7.370 -50.078 1.00 66.94 667 GLY A CA 1
ATOM 5027 C C . GLY A 1 667 ? 43.343 -5.924 -49.621 1.00 66.94 667 GLY A C 1
ATOM 5028 O O . GLY A 1 667 ? 42.943 -5.549 -48.516 1.00 66.94 667 GLY A O 1
ATOM 5029 N N . GLN A 1 668 ? 44.015 -5.104 -50.437 1.00 75.69 668 GLN A N 1
ATOM 5030 C CA . GLN A 1 668 ? 43.993 -3.644 -50.298 1.00 75.69 668 GLN A CA 1
ATOM 5031 C C . GLN A 1 668 ? 42.661 -3.062 -50.784 1.00 75.69 668 GLN A C 1
ATOM 5033 O O . GLN A 1 668 ? 42.048 -3.571 -51.719 1.00 75.69 668 GLN A O 1
ATOM 5038 N N . GLU A 1 669 ? 42.245 -1.970 -50.149 1.00 78.50 669 GLU A N 1
ATOM 5039 C CA . GLU A 1 669 ? 40.915 -1.369 -50.288 1.00 78.50 669 GLU A CA 1
ATOM 5040 C C . GLU A 1 669 ? 41.028 0.126 -50.563 1.00 78.50 669 GLU A C 1
ATOM 5042 O O . GLU A 1 669 ? 42.044 0.757 -50.253 1.00 78.50 669 GLU A O 1
ATOM 5047 N N . GLY A 1 670 ? 39.963 0.697 -51.117 1.00 79.94 670 GLY A N 1
ATOM 5048 C CA . GLY A 1 670 ? 39.867 2.117 -51.425 1.00 79.94 670 GLY A CA 1
ATOM 5049 C C . GLY A 1 670 ? 39.577 2.387 -52.897 1.00 79.94 670 GLY A C 1
ATOM 5050 O O . GLY A 1 670 ? 39.043 1.547 -53.617 1.00 79.94 670 GLY A O 1
ATOM 5051 N N . SER A 1 671 ? 39.885 3.609 -53.330 1.00 87.12 671 SER A N 1
ATOM 5052 C CA . SER A 1 671 ? 39.636 4.084 -54.694 1.00 87.12 671 SER A CA 1
ATOM 5053 C C . SER A 1 671 ? 40.866 3.893 -55.579 1.00 87.12 671 SER A C 1
ATOM 5055 O O . SER A 1 671 ? 41.898 4.512 -55.334 1.00 87.12 671 SER A O 1
ATOM 5057 N N . PHE A 1 672 ? 40.743 3.085 -56.632 1.00 89.62 672 PHE A N 1
ATOM 5058 C CA . PHE A 1 672 ? 41.826 2.800 -57.575 1.00 89.62 672 PHE A CA 1
ATOM 5059 C C . PHE A 1 672 ? 41.493 3.302 -58.980 1.00 89.62 672 PHE A C 1
ATOM 5061 O O . PHE A 1 672 ? 40.373 3.151 -59.461 1.00 89.62 672 PHE A O 1
ATOM 5068 N N . TYR A 1 673 ? 42.477 3.891 -59.648 1.00 92.81 673 TYR A N 1
ATOM 5069 C CA . TYR A 1 673 ? 42.384 4.440 -60.998 1.00 92.81 673 TYR A CA 1
ATOM 5070 C C . TYR A 1 673 ? 43.156 3.536 -61.955 1.00 92.81 673 TYR A C 1
ATOM 5072 O O . TYR A 1 673 ? 44.290 3.181 -61.641 1.00 92.81 673 TYR A O 1
ATOM 5080 N N . LEU A 1 674 ? 42.606 3.231 -63.132 1.00 94.38 674 LEU A N 1
ATOM 5081 C CA . LEU A 1 674 ? 43.323 2.555 -64.222 1.00 94.38 674 LEU A CA 1
ATOM 5082 C C . LEU A 1 674 ? 43.779 3.586 -65.267 1.00 94.38 674 LEU A C 1
ATOM 5084 O O . LEU A 1 674 ? 43.019 4.489 -65.615 1.00 94.38 674 LEU A O 1
ATOM 5088 N N . ARG A 1 675 ? 44.987 3.436 -65.820 1.00 94.38 675 ARG A N 1
ATOM 5089 C CA . ARG A 1 675 ? 45.440 4.141 -67.024 1.00 94.38 675 ARG A CA 1
ATOM 5090 C C . ARG A 1 675 ? 45.917 3.180 -68.107 1.00 94.38 675 ARG A C 1
ATOM 5092 O O . ARG A 1 675 ? 46.612 2.208 -67.818 1.00 94.38 675 ARG A O 1
ATOM 5099 N N . LEU A 1 676 ? 45.585 3.493 -69.356 1.00 95.50 676 LEU A N 1
ATOM 5100 C CA . LEU A 1 676 ? 45.990 2.745 -70.550 1.00 95.50 676 LEU A CA 1
ATOM 5101 C C . LEU A 1 676 ? 46.811 3.638 -71.490 1.00 95.50 676 LEU A C 1
ATOM 5103 O O . LEU A 1 676 ? 46.564 4.844 -71.580 1.00 95.50 676 LEU A O 1
ATOM 5107 N N . ARG A 1 677 ? 47.765 3.046 -72.218 1.00 93.12 677 ARG A N 1
ATOM 5108 C CA . ARG A 1 677 ? 48.548 3.716 -73.270 1.00 93.12 677 ARG A CA 1
ATOM 5109 C C . ARG A 1 677 ? 48.605 2.862 -74.543 1.00 93.12 677 ARG A C 1
ATOM 5111 O O . ARG A 1 677 ? 49.179 1.771 -74.500 1.00 93.12 677 ARG A O 1
ATOM 5118 N N . PRO A 1 678 ? 48.045 3.330 -75.671 1.00 92.38 678 PRO A N 1
ATOM 5119 C CA . PRO A 1 678 ? 48.131 2.629 -76.948 1.00 92.38 678 PRO A CA 1
ATOM 5120 C C . PRO A 1 678 ? 49.480 2.880 -77.643 1.00 92.38 678 PRO A C 1
ATOM 5122 O O . PRO A 1 678 ? 50.149 3.882 -77.395 1.00 92.38 678 PRO A O 1
ATOM 5125 N N . GLN A 1 679 ? 49.855 1.992 -78.557 1.00 87.38 679 GLN A N 1
ATOM 5126 C CA . GLN A 1 679 ? 51.002 2.120 -79.456 1.00 87.38 679 GLN A CA 1
ATOM 5127 C C . GLN A 1 679 ? 50.639 1.566 -80.840 1.00 87.38 679 GLN A C 1
ATOM 5129 O O . GLN A 1 679 ? 50.030 0.497 -80.929 1.00 87.38 679 GLN A O 1
ATOM 5134 N N . ASN A 1 680 ? 51.041 2.273 -81.901 1.00 79.81 680 ASN A N 1
ATOM 5135 C CA . ASN A 1 680 ? 51.058 1.762 -83.276 1.00 79.81 680 ASN A CA 1
ATOM 5136 C C . ASN A 1 680 ? 52.504 1.433 -83.704 1.00 79.81 680 ASN A C 1
ATOM 5138 O O . ASN A 1 680 ? 53.454 1.722 -82.977 1.00 79.81 680 ASN A O 1
ATOM 5142 N N . LEU A 1 681 ? 52.699 0.849 -84.891 1.00 68.00 681 LEU A N 1
ATOM 5143 C CA . LEU A 1 681 ? 54.018 0.396 -85.378 1.00 68.00 681 LEU A CA 1
ATOM 5144 C C . LEU A 1 681 ? 55.098 1.497 -85.473 1.00 68.00 681 LEU A C 1
ATOM 5146 O O . LEU A 1 681 ? 56.272 1.184 -85.667 1.00 68.00 681 LEU A O 1
ATOM 5150 N N . SER A 1 682 ? 54.712 2.770 -85.369 1.00 63.78 682 SER A N 1
ATOM 5151 C CA . SER A 1 682 ? 55.577 3.937 -85.566 1.00 63.78 682 SER A CA 1
ATOM 5152 C C . SER A 1 682 ? 55.734 4.843 -84.341 1.00 63.78 682 SER A C 1
ATOM 5154 O O . SER A 1 682 ? 56.686 5.623 -84.303 1.00 63.78 682 SER A O 1
ATOM 5156 N N . SER A 1 683 ? 54.818 4.793 -83.367 1.00 72.25 683 SER A N 1
ATOM 5157 C CA . SER A 1 683 ? 54.772 5.769 -82.271 1.00 72.25 683 SER A CA 1
ATOM 5158 C C . SER A 1 683 ? 53.805 5.400 -81.140 1.00 72.25 683 SER A C 1
ATOM 5160 O O . SER A 1 683 ? 52.778 4.751 -81.352 1.00 72.25 683 SER A O 1
ATOM 5162 N N . ASP A 1 684 ? 54.115 5.889 -79.941 1.00 81.75 684 ASP A N 1
ATOM 5163 C CA . ASP A 1 684 ? 53.300 5.725 -78.739 1.00 81.75 684 ASP A CA 1
ATOM 5164 C C . ASP A 1 684 ? 52.217 6.809 -78.624 1.00 81.75 684 ASP A C 1
ATOM 5166 O O . ASP A 1 684 ? 52.481 7.987 -78.867 1.00 81.75 684 ASP A O 1
ATOM 5170 N N . GLY A 1 685 ? 51.042 6.440 -78.122 1.00 83.44 685 GLY A N 1
ATOM 5171 C CA . GLY A 1 685 ? 49.999 7.372 -77.707 1.00 83.44 685 GLY A CA 1
ATOM 5172 C C . GLY A 1 685 ? 50.245 8.051 -76.357 1.00 83.44 685 GLY A C 1
ATOM 5173 O O . GLY A 1 685 ? 51.205 7.767 -75.629 1.00 83.44 685 GLY A O 1
ATOM 5174 N N . SER A 1 686 ? 49.317 8.935 -75.993 1.00 87.88 686 SER A N 1
ATOM 5175 C CA . SER A 1 686 ? 49.212 9.499 -74.640 1.00 87.88 686 SER A CA 1
ATOM 5176 C C . SER A 1 686 ? 48.572 8.502 -73.669 1.00 87.88 686 SER A C 1
ATOM 5178 O O . SER A 1 686 ? 47.787 7.644 -74.072 1.00 87.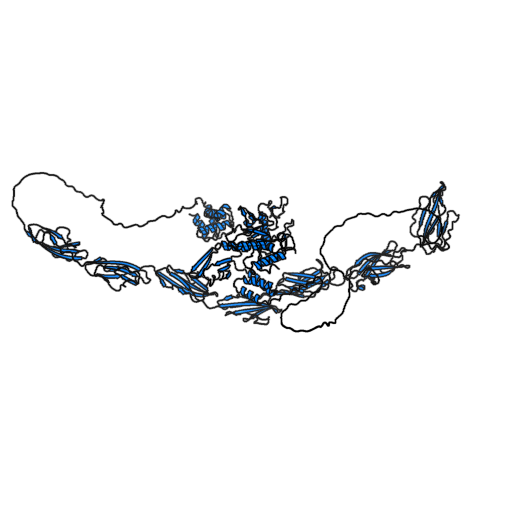88 686 SER A O 1
ATOM 5180 N N . TYR A 1 687 ? 48.870 8.641 -72.374 1.00 92.06 687 TYR A N 1
ATOM 5181 C CA . TYR A 1 687 ? 48.108 7.958 -71.328 1.00 92.06 687 TYR A CA 1
ATOM 5182 C C . TYR A 1 687 ? 46.682 8.513 -71.245 1.00 92.06 687 TYR A C 1
ATOM 5184 O O . TYR A 1 687 ? 46.485 9.728 -71.267 1.00 92.06 687 TYR A O 1
ATOM 5192 N N . SER A 1 688 ? 45.713 7.618 -71.083 1.00 92.31 688 SER A N 1
ATOM 5193 C CA . SER A 1 688 ? 44.324 7.930 -70.740 1.00 92.31 688 SER A CA 1
ATOM 5194 C C . SER A 1 688 ? 44.006 7.325 -69.379 1.00 92.31 688 SER A C 1
ATOM 5196 O O . SER A 1 688 ? 44.457 6.213 -69.111 1.00 92.31 688 SER A O 1
ATOM 5198 N N . ILE A 1 689 ? 43.278 8.042 -68.519 1.00 93.50 689 ILE A N 1
ATOM 5199 C CA . ILE A 1 689 ? 42.996 7.660 -67.124 1.00 93.50 689 ILE A CA 1
ATOM 5200 C C . ILE A 1 689 ? 41.481 7.492 -66.950 1.00 93.50 689 ILE A C 1
ATOM 5202 O O . ILE A 1 689 ? 40.714 8.369 -67.347 1.00 93.50 689 ILE A O 1
ATOM 5206 N N . ALA A 1 690 ? 41.057 6.376 -66.361 1.00 93.00 690 ALA A N 1
ATOM 5207 C CA . ALA A 1 690 ? 39.672 6.115 -65.990 1.00 93.00 690 ALA A CA 1
ATOM 5208 C C . ALA A 1 690 ? 39.304 6.823 -64.678 1.00 93.00 690 ALA A C 1
ATOM 5210 O O . ALA A 1 690 ? 40.164 7.150 -63.857 1.00 93.00 690 ALA A O 1
ATOM 5211 N N . THR A 1 691 ? 38.008 7.010 -64.439 1.00 89.94 691 THR A N 1
ATOM 5212 C CA . THR A 1 691 ? 37.502 7.355 -63.104 1.00 89.94 691 THR A CA 1
ATOM 5213 C C . THR A 1 691 ? 37.880 6.281 -62.065 1.00 89.94 691 THR A C 1
ATOM 5215 O O . THR A 1 691 ? 38.186 5.142 -62.429 1.00 89.94 691 THR A O 1
ATOM 5218 N N . PRO A 1 692 ? 37.902 6.612 -60.762 1.00 88.44 692 PRO A N 1
ATOM 5219 C CA . PRO A 1 692 ? 38.250 5.631 -59.746 1.00 88.44 692 PRO A CA 1
ATOM 5220 C C . PRO A 1 692 ? 37.152 4.573 -59.589 1.00 88.44 692 PRO A C 1
ATOM 5222 O O . PRO A 1 692 ? 35.962 4.879 -59.700 1.00 88.44 692 PRO A O 1
ATOM 5225 N N . VAL A 1 693 ? 37.549 3.341 -59.273 1.00 86.56 693 VAL A N 1
ATOM 5226 C CA . VAL A 1 693 ? 36.674 2.268 -58.783 1.00 86.56 693 VAL A CA 1
ATOM 5227 C C . VAL A 1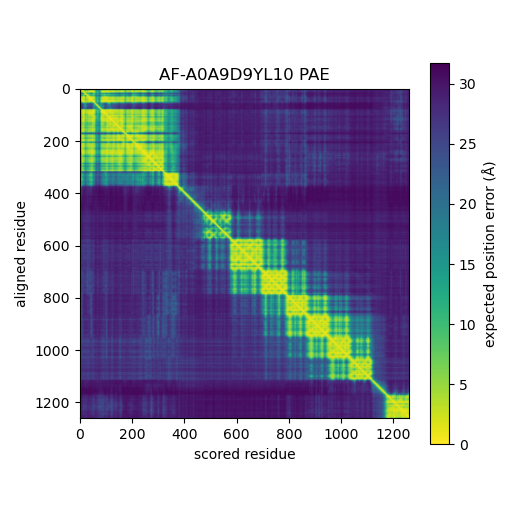 693 ? 36.933 2.051 -57.292 1.00 86.56 693 VAL A C 1
ATOM 5229 O O . VAL A 1 693 ? 38.086 1.987 -56.867 1.00 86.56 693 VAL A O 1
ATOM 5232 N N . ALA A 1 694 ? 35.868 1.968 -56.493 1.00 83.44 694 ALA A N 1
ATOM 5233 C CA . ALA A 1 694 ? 35.958 1.668 -55.066 1.00 83.44 694 ALA A CA 1
ATOM 5234 C C . ALA A 1 694 ? 35.921 0.149 -54.846 1.00 83.44 694 ALA A C 1
ATOM 5236 O O . ALA A 1 694 ? 34.959 -0.516 -55.239 1.00 83.44 694 ALA A O 1
ATOM 5237 N N . LEU A 1 695 ? 36.971 -0.390 -54.231 1.00 83.56 695 LEU A N 1
ATOM 5238 C CA . LEU A 1 695 ? 37.142 -1.817 -53.970 1.00 83.56 695 LEU A CA 1
ATOM 5239 C C . LEU A 1 695 ? 37.221 -2.070 -52.465 1.00 83.56 695 LEU A C 1
ATOM 5241 O O . LEU A 1 695 ? 37.916 -1.346 -51.748 1.00 83.56 695 LEU A O 1
ATOM 5245 N N . ASP A 1 696 ? 36.475 -3.076 -52.021 1.00 79.06 696 ASP A N 1
ATOM 5246 C CA . ASP A 1 696 ? 36.249 -3.416 -50.619 1.00 79.06 696 ASP A CA 1
ATOM 5247 C C . ASP A 1 696 ? 36.117 -4.941 -50.486 1.00 79.06 696 ASP A C 1
ATOM 5249 O O . ASP A 1 696 ? 35.254 -5.547 -51.128 1.00 79.06 696 ASP A O 1
ATOM 5253 N N . PHE A 1 697 ? 37.015 -5.565 -49.718 1.00 76.44 697 PHE A N 1
ATOM 5254 C CA . PHE A 1 697 ? 37.228 -7.016 -49.729 1.00 76.44 697 PHE A CA 1
ATOM 5255 C C . PHE A 1 697 ? 37.277 -7.662 -48.335 1.00 76.44 697 PHE A C 1
ATOM 5257 O O . PHE A 1 697 ? 37.391 -8.889 -48.251 1.00 76.44 697 PHE A O 1
ATOM 5264 N N . LYS A 1 698 ? 37.237 -6.889 -47.243 1.00 78.94 698 LYS A N 1
ATOM 5265 C CA . LYS A 1 698 ? 37.194 -7.430 -45.877 1.00 78.94 698 LYS A CA 1
ATOM 5266 C C . LYS A 1 698 ? 35.758 -7.571 -45.404 1.00 78.94 698 LYS A C 1
ATOM 5268 O O . LYS A 1 698 ? 34.859 -6.857 -45.823 1.00 78.94 698 LYS A O 1
ATOM 5273 N N . ASN A 1 699 ? 35.555 -8.523 -44.500 1.00 84.56 699 ASN A N 1
ATOM 5274 C CA . ASN A 1 699 ? 34.311 -8.604 -43.754 1.00 84.56 699 ASN A CA 1
ATOM 5275 C C . ASN A 1 699 ? 34.399 -7.689 -42.517 1.00 84.56 699 ASN A C 1
ATOM 5277 O O . ASN A 1 699 ? 35.483 -7.611 -41.922 1.00 84.56 699 ASN A O 1
ATOM 5281 N N . PRO A 1 700 ? 33.266 -7.152 -42.025 1.00 89.69 700 PRO A N 1
ATOM 5282 C CA . PRO A 1 700 ? 33.209 -6.441 -40.752 1.00 89.69 700 PRO A CA 1
ATOM 5283 C C . PRO A 1 700 ? 33.772 -7.272 -39.593 1.00 89.69 700 PRO A C 1
ATOM 5285 O O . PRO A 1 700 ? 33.221 -8.308 -39.215 1.00 89.69 700 PRO A O 1
ATOM 5288 N N . VAL A 1 701 ? 34.874 -6.824 -39.003 1.00 93.31 701 VAL A N 1
ATOM 5289 C CA . VAL A 1 701 ? 35.473 -7.398 -37.796 1.00 93.31 701 VAL A CA 1
ATOM 5290 C C . VAL A 1 701 ? 34.652 -6.955 -36.589 1.00 93.31 701 VAL A C 1
ATOM 5292 O O . VAL A 1 701 ? 34.661 -5.785 -36.214 1.00 93.31 701 VAL A O 1
ATOM 5295 N N . GLN A 1 702 ? 33.959 -7.906 -35.966 1.00 94.69 702 GLN A N 1
ATOM 5296 C CA . GLN A 1 702 ? 33.173 -7.682 -34.755 1.00 94.69 702 GLN A CA 1
ATOM 5297 C C . GLN A 1 702 ? 34.076 -7.700 -33.511 1.00 94.69 702 GLN A C 1
ATOM 5299 O O . GLN A 1 702 ? 34.866 -8.625 -33.315 1.00 94.69 702 GLN A O 1
ATOM 5304 N N . THR A 1 703 ? 33.929 -6.703 -32.640 1.00 94.12 703 THR A N 1
ATOM 5305 C CA . THR A 1 703 ? 34.620 -6.607 -31.344 1.00 94.12 703 THR A CA 1
ATOM 5306 C C . THR A 1 703 ? 33.649 -6.225 -30.230 1.00 94.12 703 THR A C 1
ATOM 5308 O O . THR A 1 703 ? 32.557 -5.734 -30.497 1.00 94.12 703 THR A O 1
ATOM 5311 N N . SER A 1 704 ? 34.049 -6.433 -28.972 1.00 93.00 704 SER A N 1
ATOM 5312 C CA . SER A 1 704 ? 33.262 -6.037 -27.790 1.00 93.00 704 SER A CA 1
ATOM 5313 C C . SER A 1 704 ? 31.844 -6.626 -27.742 1.00 93.00 704 SER A C 1
ATOM 5315 O O . SER A 1 704 ? 30.932 -5.971 -27.253 1.00 93.00 704 SER A O 1
ATOM 5317 N N . ILE A 1 705 ? 31.661 -7.852 -28.250 1.00 96.62 705 ILE A N 1
ATOM 5318 C CA . ILE A 1 705 ? 30.379 -8.568 -28.186 1.00 96.62 705 ILE A CA 1
ATOM 5319 C C . ILE A 1 705 ? 30.040 -8.838 -26.717 1.00 96.62 705 ILE A C 1
ATOM 5321 O O . ILE A 1 705 ? 30.807 -9.502 -26.017 1.00 96.62 705 ILE A O 1
ATOM 5325 N N . GLY A 1 706 ? 28.899 -8.330 -26.261 1.00 91.62 706 GLY A N 1
ATOM 5326 C CA . GLY A 1 706 ? 28.436 -8.485 -24.890 1.00 91.62 706 GLY A CA 1
ATOM 5327 C C . GLY A 1 706 ? 26.919 -8.408 -24.763 1.00 91.62 706 GLY A C 1
ATOM 5328 O O . GLY A 1 706 ? 26.221 -7.895 -25.636 1.00 91.62 706 GLY A O 1
ATOM 5329 N N . ALA A 1 707 ? 26.425 -8.913 -23.636 1.00 93.88 707 ALA A N 1
ATOM 5330 C CA . ALA A 1 707 ? 25.023 -8.866 -23.252 1.00 93.88 707 ALA A CA 1
ATOM 5331 C C . ALA A 1 707 ? 24.899 -8.282 -21.842 1.00 93.88 707 ALA A C 1
ATOM 5333 O O . ALA A 1 707 ? 25.651 -8.664 -20.943 1.00 93.88 707 ALA A O 1
ATOM 5334 N N . THR A 1 708 ? 23.925 -7.400 -21.640 1.00 91.19 708 THR A N 1
ATOM 5335 C CA . THR A 1 708 ? 23.468 -6.980 -20.307 1.00 91.19 708 THR A CA 1
ATOM 5336 C C . THR A 1 708 ? 22.022 -7.417 -20.133 1.00 91.19 708 THR A C 1
ATOM 5338 O O . THR A 1 708 ? 21.209 -7.194 -21.026 1.00 91.19 708 THR A O 1
ATOM 5341 N N . THR A 1 709 ? 21.701 -8.092 -19.030 1.00 87.06 709 THR A N 1
ATOM 5342 C CA . THR A 1 709 ? 20.397 -8.743 -18.830 1.00 87.06 709 THR A CA 1
ATOM 5343 C C . THR A 1 709 ? 19.627 -8.152 -17.653 1.00 87.06 709 THR A C 1
ATOM 5345 O O . THR A 1 709 ? 20.203 -7.733 -16.649 1.00 87.06 709 THR A O 1
ATOM 5348 N N . THR A 1 710 ? 18.302 -8.156 -17.772 1.00 85.38 710 THR A N 1
ATOM 5349 C CA . THR A 1 710 ? 17.359 -8.046 -16.652 1.00 85.38 710 THR A CA 1
ATOM 5350 C C . THR A 1 710 ? 16.670 -9.404 -16.462 1.00 85.38 710 THR A C 1
ATOM 5352 O O . THR A 1 710 ? 17.108 -10.414 -17.019 1.00 85.38 710 THR A O 1
ATOM 5355 N N . SER A 1 711 ? 15.588 -9.469 -15.690 1.00 81.88 711 SER A N 1
ATOM 5356 C CA . SER A 1 711 ? 14.737 -10.658 -15.583 1.00 81.88 711 SER A CA 1
ATOM 5357 C C . SER A 1 711 ? 13.809 -10.901 -16.775 1.00 81.88 711 SER A C 1
ATOM 5359 O O . SER A 1 711 ? 13.248 -11.985 -16.867 1.00 81.88 711 SER A O 1
ATOM 5361 N N . SER A 1 712 ? 13.642 -9.946 -17.699 1.00 87.94 712 SER A N 1
ATOM 5362 C CA . SER A 1 712 ? 12.770 -10.133 -18.879 1.00 87.94 712 SER A CA 1
ATOM 5363 C C . SER A 1 712 ? 13.266 -9.500 -20.185 1.00 87.94 712 SER A C 1
ATOM 5365 O O . SER A 1 712 ? 12.621 -9.623 -21.232 1.00 87.94 712 SER A O 1
ATOM 5367 N N . THR A 1 713 ? 14.426 -8.843 -20.148 1.00 91.38 713 THR A N 1
ATOM 5368 C CA . THR A 1 713 ? 15.051 -8.175 -21.296 1.00 91.38 713 THR A CA 1
ATOM 5369 C C . THR A 1 713 ? 16.559 -8.410 -21.337 1.00 91.38 713 THR A C 1
ATOM 5371 O O . THR A 1 713 ? 17.172 -8.795 -20.337 1.00 91.38 713 THR A O 1
ATOM 5374 N N . ALA A 1 714 ? 17.170 -8.154 -22.494 1.00 92.88 714 ALA A N 1
ATOM 5375 C CA . ALA A 1 714 ? 18.620 -8.094 -22.636 1.00 92.88 714 ALA A CA 1
ATOM 5376 C C . ALA A 1 714 ? 19.030 -7.091 -23.722 1.00 92.88 714 ALA A C 1
ATOM 5378 O O . ALA A 1 714 ? 18.482 -7.152 -24.816 1.00 92.88 714 ALA A O 1
ATOM 5379 N N . SER A 1 715 ? 20.008 -6.222 -23.461 1.00 95.50 715 SER A N 1
ATOM 5380 C CA . SER A 1 715 ? 20.665 -5.415 -24.505 1.00 95.50 715 SER A CA 1
ATOM 5381 C C . SER A 1 715 ? 21.908 -6.162 -24.990 1.00 95.50 715 SER A C 1
ATOM 5383 O O . SER A 1 715 ? 22.785 -6.519 -24.192 1.00 95.50 715 SER A O 1
ATOM 5385 N N . ILE A 1 716 ? 21.957 -6.432 -26.297 1.00 97.50 716 ILE A N 1
ATOM 5386 C CA . ILE A 1 716 ? 23.089 -7.053 -26.989 1.00 97.50 716 ILE A CA 1
ATOM 5387 C C . ILE A 1 716 ? 23.871 -5.968 -27.720 1.00 97.50 716 ILE A C 1
ATOM 5389 O O . ILE A 1 716 ? 23.346 -5.319 -28.625 1.00 97.50 716 ILE A O 1
ATOM 5393 N N . THR A 1 717 ? 25.142 -5.809 -27.360 1.00 96.25 717 THR A N 1
ATOM 5394 C CA . THR A 1 717 ? 26.018 -4.764 -27.899 1.00 96.25 717 THR A CA 1
ATOM 5395 C C . THR A 1 717 ? 27.267 -5.351 -28.538 1.00 96.25 717 THR A C 1
ATOM 5397 O O . THR A 1 717 ? 27.787 -6.377 -28.099 1.00 96.25 717 THR A O 1
ATOM 5400 N N . TRP A 1 718 ? 27.742 -4.706 -29.603 1.00 97.69 718 TRP A N 1
ATOM 5401 C CA . TRP A 1 718 ? 29.059 -4.946 -30.196 1.00 97.69 718 TRP A CA 1
ATOM 5402 C C . TRP A 1 718 ? 29.469 -3.768 -31.084 1.00 97.69 718 TRP A C 1
ATOM 5404 O O . TRP A 1 718 ? 28.648 -2.927 -31.450 1.00 97.69 718 TRP A O 1
ATOM 5414 N N . THR A 1 719 ? 30.741 -3.711 -31.464 1.00 96.62 719 THR A N 1
ATOM 5415 C CA . THR A 1 719 ? 31.258 -2.732 -32.427 1.00 96.62 719 THR A CA 1
ATOM 5416 C C . THR A 1 719 ? 31.846 -3.416 -33.653 1.00 96.62 719 THR A C 1
ATOM 5418 O O . THR A 1 719 ? 32.277 -4.570 -33.593 1.00 96.62 719 THR A O 1
ATOM 5421 N N . THR A 1 720 ? 31.888 -2.688 -34.763 1.00 95.19 720 THR A N 1
ATOM 5422 C CA . THR A 1 720 ? 32.586 -3.066 -35.997 1.00 95.19 720 THR A CA 1
ATOM 5423 C C . THR A 1 720 ? 33.658 -2.030 -36.331 1.00 95.19 720 THR A C 1
ATOM 5425 O O . THR A 1 720 ? 33.565 -0.864 -35.946 1.00 95.19 720 THR A O 1
ATOM 5428 N N . GLN A 1 721 ? 34.707 -2.446 -37.042 1.00 90.38 721 GLN A N 1
ATOM 5429 C CA . GLN A 1 721 ? 35.775 -1.551 -37.513 1.00 90.38 721 GLN A CA 1
ATOM 5430 C C . GLN A 1 721 ? 35.343 -0.661 -38.696 1.00 90.38 721 GLN A C 1
ATOM 5432 O O . GLN A 1 721 ? 36.027 0.308 -39.021 1.00 90.38 721 GLN A O 1
ATOM 5437 N N . GLU A 1 722 ? 34.209 -0.982 -39.320 1.00 87.12 722 GLU A N 1
ATOM 5438 C CA . GLU A 1 722 ? 33.589 -0.279 -40.445 1.00 87.12 722 GLU A CA 1
ATOM 5439 C C . GLU A 1 722 ? 32.058 -0.259 -40.320 1.00 87.12 722 GLU A C 1
ATOM 5441 O O . GLU A 1 722 ? 31.487 -1.008 -39.526 1.00 87.12 722 GLU A O 1
ATOM 5446 N N . ILE A 1 723 ? 31.376 0.611 -41.073 1.00 88.88 723 ILE A N 1
ATOM 5447 C CA . ILE A 1 723 ? 29.917 0.753 -40.967 1.00 88.88 723 ILE A CA 1
ATOM 5448 C C . ILE A 1 723 ? 29.184 -0.489 -41.492 1.00 88.88 723 ILE A C 1
ATOM 5450 O O . ILE A 1 723 ? 29.241 -0.810 -42.678 1.00 88.88 723 ILE A O 1
ATOM 5454 N N . ALA A 1 724 ? 28.432 -1.148 -40.614 1.00 94.38 724 ALA A N 1
ATOM 5455 C CA . ALA A 1 724 ? 27.711 -2.372 -40.931 1.00 94.38 724 ALA A CA 1
ATOM 5456 C C . ALA A 1 724 ? 26.236 -2.310 -40.514 1.00 94.38 724 ALA A C 1
ATOM 5458 O O . ALA A 1 724 ? 25.844 -1.610 -39.581 1.00 94.38 724 ALA A O 1
ATOM 5459 N N . TYR A 1 725 ? 25.406 -3.080 -41.207 1.00 95.94 725 TYR A N 1
ATOM 5460 C CA . TYR A 1 725 ? 24.114 -3.556 -40.731 1.00 95.94 725 TYR A CA 1
ATOM 5461 C C . TYR A 1 725 ? 24.315 -4.632 -39.655 1.00 95.94 725 TYR A C 1
ATOM 5463 O O . TYR A 1 725 ? 25.339 -5.314 -39.659 1.00 95.94 725 TYR A O 1
ATOM 5471 N N . GLY A 1 726 ? 23.347 -4.803 -38.750 1.00 95.62 726 GLY A N 1
ATOM 5472 C CA . GLY A 1 726 ? 23.436 -5.741 -37.627 1.00 95.62 726 GLY A CA 1
ATOM 5473 C C . GLY A 1 726 ? 22.184 -6.601 -37.460 1.00 95.62 726 GLY A C 1
ATOM 5474 O O . GLY A 1 726 ? 21.066 -6.130 -37.675 1.00 95.62 726 GLY A O 1
ATOM 5475 N N . LEU A 1 727 ? 22.382 -7.858 -37.067 1.00 96.94 727 LEU A N 1
ATOM 5476 C CA . LEU A 1 727 ? 21.337 -8.838 -36.767 1.00 96.94 727 LEU A CA 1
ATOM 5477 C C . LEU A 1 727 ? 21.754 -9.661 -35.543 1.00 96.94 727 LEU A C 1
ATOM 5479 O O . LEU A 1 727 ? 22.883 -10.145 -35.487 1.00 96.94 727 LEU A O 1
ATOM 5483 N N . VAL A 1 728 ? 20.834 -9.863 -34.606 1.00 98.00 728 VAL A N 1
ATOM 5484 C CA . VAL A 1 728 ? 20.972 -10.789 -33.477 1.00 98.00 728 VAL A CA 1
ATOM 5485 C C . VAL A 1 728 ? 19.996 -11.942 -33.677 1.00 98.00 728 VAL A C 1
ATOM 5487 O O . VAL A 1 728 ? 18.815 -11.708 -33.927 1.00 98.00 728 VAL A O 1
ATOM 5490 N N . GLU A 1 729 ? 20.465 -13.176 -33.534 1.00 97.81 729 GLU A N 1
ATOM 5491 C CA . GLU A 1 729 ? 19.632 -14.385 -33.466 1.00 97.81 729 GLU A CA 1
ATOM 5492 C C . GLU A 1 729 ? 19.740 -14.967 -32.054 1.00 97.81 729 GLU A C 1
ATOM 5494 O O . GLU A 1 729 ? 20.840 -15.014 -31.508 1.00 97.81 729 GLU A O 1
ATOM 5499 N N . TYR A 1 730 ? 18.623 -15.379 -31.447 1.00 97.81 730 TYR A N 1
ATOM 5500 C CA . TYR A 1 730 ? 18.579 -15.842 -30.055 1.00 97.81 730 TYR A CA 1
ATOM 5501 C C . TYR A 1 730 ? 17.502 -16.910 -29.797 1.00 97.81 730 TYR A C 1
ATOM 5503 O O . TYR A 1 730 ? 16.555 -17.071 -30.571 1.00 97.81 730 TYR A O 1
ATOM 5511 N N . GLY A 1 731 ? 17.644 -17.659 -28.701 1.00 95.56 731 GLY A N 1
ATOM 5512 C CA . GLY A 1 731 ? 16.676 -18.660 -28.236 1.00 95.56 731 GLY A CA 1
ATOM 5513 C C . GLY A 1 731 ? 17.171 -19.421 -27.002 1.00 95.56 731 GLY A C 1
ATOM 5514 O O . GLY A 1 731 ? 18.297 -19.228 -26.563 1.00 95.56 731 GLY A O 1
ATOM 5515 N N . THR A 1 732 ? 16.360 -20.313 -26.431 1.00 91.38 732 THR A N 1
ATOM 5516 C CA . THR A 1 732 ? 16.747 -21.130 -25.255 1.00 91.38 732 THR A CA 1
ATOM 5517 C C . THR A 1 732 ? 17.663 -22.319 -25.593 1.00 91.38 732 THR A C 1
ATOM 5519 O O . THR A 1 732 ? 17.995 -23.118 -24.722 1.00 91.38 732 THR A O 1
ATOM 5522 N N . THR A 1 733 ? 18.080 -22.450 -26.858 1.00 92.62 733 THR A N 1
ATOM 5523 C CA . THR A 1 733 ? 19.017 -23.468 -27.368 1.00 92.62 733 THR A CA 1
ATOM 5524 C C . THR A 1 733 ? 19.875 -22.879 -28.491 1.00 92.62 733 THR A C 1
ATOM 5526 O O . THR A 1 733 ? 19.482 -21.888 -29.110 1.00 92.62 733 THR A O 1
ATOM 5529 N N . ASP A 1 734 ? 21.002 -23.523 -28.798 1.00 89.81 734 ASP A N 1
ATOM 5530 C CA . ASP A 1 734 ? 21.951 -23.180 -29.876 1.00 89.81 734 ASP A CA 1
ATOM 5531 C C . ASP A 1 734 ? 21.371 -23.242 -31.306 1.00 89.81 734 ASP A C 1
ATOM 5533 O O . ASP A 1 734 ? 21.989 -22.781 -32.264 1.00 89.81 734 ASP A O 1
ATOM 5537 N N . SER A 1 735 ? 20.163 -23.788 -31.464 1.00 91.31 735 SER A N 1
ATOM 5538 C CA . SER A 1 735 ? 19.397 -23.733 -32.714 1.00 91.31 735 SER A CA 1
ATOM 5539 C C . SER A 1 735 ? 18.745 -22.364 -32.955 1.00 91.31 735 SER A C 1
ATOM 5541 O O . SER A 1 735 ? 18.293 -22.097 -34.069 1.00 91.31 735 SER A O 1
ATOM 5543 N N . TYR A 1 736 ? 18.706 -21.508 -31.924 1.00 93.19 736 TYR A N 1
ATOM 5544 C CA . TYR A 1 736 ? 17.993 -20.229 -31.878 1.00 93.19 736 TYR A CA 1
ATOM 5545 C C . TYR A 1 736 ? 16.494 -20.381 -32.227 1.00 93.19 736 TYR A C 1
ATOM 5547 O O . TYR A 1 736 ? 15.946 -21.485 -32.246 1.00 93.19 736 TYR A O 1
ATOM 5555 N N . GLY A 1 737 ? 15.787 -19.271 -32.436 1.00 89.00 737 GLY A N 1
ATOM 5556 C CA . GLY A 1 737 ? 14.368 -19.294 -32.822 1.00 89.00 737 GLY A CA 1
ATOM 5557 C C . GLY A 1 737 ? 13.735 -17.918 -33.026 1.00 89.00 737 GLY A C 1
ATOM 5558 O O . GLY A 1 737 ? 12.735 -17.807 -33.733 1.00 89.00 737 GLY A O 1
ATOM 5559 N N . SER A 1 738 ? 14.350 -16.878 -32.465 1.00 95.56 738 SER A N 1
ATOM 5560 C CA . SER A 1 738 ? 13.960 -15.476 -32.602 1.00 95.56 738 SER A CA 1
ATOM 5561 C C . SER A 1 738 ? 15.117 -14.650 -33.169 1.00 95.56 738 SER A C 1
ATOM 5563 O O . SER A 1 738 ? 16.281 -15.040 -33.065 1.00 95.56 738 SER A O 1
ATOM 5565 N N . SER A 1 739 ? 14.815 -13.489 -33.754 1.00 95.88 739 SER A N 1
ATOM 5566 C CA . SER A 1 739 ? 15.837 -12.577 -34.279 1.00 95.88 739 SER A CA 1
ATOM 5567 C C . SER A 1 739 ? 15.399 -11.115 -34.242 1.00 95.88 739 SER A C 1
ATOM 5569 O O . SER A 1 739 ? 14.229 -10.829 -34.496 1.00 95.88 739 SER A O 1
ATOM 5571 N N . VAL A 1 740 ? 16.340 -10.194 -34.022 1.00 95.62 740 VAL A N 1
ATOM 5572 C CA . VAL A 1 740 ? 16.127 -8.739 -34.105 1.00 95.62 740 VAL A CA 1
ATOM 5573 C C . VAL A 1 740 ? 17.220 -8.078 -34.951 1.00 95.62 740 VAL A C 1
ATOM 5575 O O . VAL A 1 740 ? 18.381 -8.476 -34.900 1.00 95.62 740 VAL A O 1
ATOM 5578 N N . GLY A 1 741 ? 16.855 -7.077 -35.755 1.00 93.31 741 GLY A N 1
ATOM 5579 C CA . GLY A 1 741 ? 17.752 -6.433 -36.722 1.00 93.31 741 GLY A CA 1
ATOM 5580 C C . GLY A 1 741 ? 17.614 -6.973 -38.150 1.00 93.31 741 GLY A C 1
ATOM 5581 O O . GLY A 1 741 ? 16.636 -7.636 -38.491 1.00 93.31 741 GLY A O 1
ATOM 5582 N N . SER A 1 742 ? 18.563 -6.625 -39.020 1.00 92.69 742 SER A N 1
ATOM 5583 C CA . SER A 1 742 ? 18.576 -6.990 -40.444 1.00 92.69 742 SER A CA 1
ATOM 5584 C C . SER A 1 742 ? 19.965 -6.783 -41.044 1.00 92.69 742 SER A C 1
ATOM 5586 O O . SER A 1 742 ? 20.632 -5.806 -40.728 1.00 92.69 742 SER A O 1
ATOM 5588 N N . LEU A 1 743 ? 20.364 -7.650 -41.982 1.00 92.25 743 LEU A N 1
ATOM 5589 C CA . LEU A 1 743 ? 21.613 -7.549 -42.760 1.00 92.25 743 LEU A CA 1
ATOM 5590 C C . LEU A 1 743 ? 21.412 -6.916 -44.155 1.00 92.25 743 LEU A C 1
ATOM 5592 O O . LEU A 1 743 ? 22.183 -7.171 -45.084 1.00 92.25 743 LEU A O 1
ATOM 5596 N N . SER A 1 744 ? 20.317 -6.178 -44.359 1.00 86.88 744 SER A N 1
ATOM 5597 C CA . SER A 1 744 ? 19.983 -5.593 -45.673 1.00 86.88 744 SER A CA 1
ATOM 5598 C C . SER A 1 744 ? 19.096 -4.342 -45.639 1.00 86.88 744 SER A C 1
ATOM 5600 O O . SER A 1 744 ? 18.778 -3.793 -46.692 1.00 86.88 744 SER A O 1
ATOM 5602 N N . SER A 1 745 ? 18.676 -3.886 -44.457 1.00 81.38 745 SER A N 1
ATOM 5603 C CA . SER A 1 745 ? 17.755 -2.757 -44.302 1.00 81.38 745 SER A CA 1
ATOM 5604 C C . SER A 1 745 ? 17.970 -2.053 -42.965 1.00 81.38 745 SER A C 1
ATOM 5606 O O . SER A 1 745 ? 18.080 -2.723 -41.941 1.00 81.38 745 SER A O 1
ATOM 5608 N N . GLY A 1 746 ? 17.943 -0.721 -42.958 1.00 81.50 746 GLY A N 1
ATOM 5609 C CA . GLY A 1 746 ? 18.139 0.102 -41.761 1.00 81.50 746 GLY A CA 1
ATOM 5610 C C . GLY A 1 746 ? 19.288 1.091 -41.946 1.00 81.50 746 GLY A C 1
ATOM 5611 O O . GLY A 1 746 ? 19.608 1.463 -43.074 1.00 81.50 746 GLY A O 1
ATOM 5612 N N . THR A 1 747 ? 19.914 1.495 -40.844 1.00 86.75 747 THR A N 1
ATOM 5613 C CA . THR A 1 747 ? 21.094 2.370 -40.840 1.00 86.75 747 THR A CA 1
ATOM 5614 C C . THR A 1 747 ? 22.334 1.537 -40.533 1.00 86.75 747 THR A C 1
ATOM 5616 O O . THR A 1 747 ? 22.365 0.855 -39.511 1.00 86.75 747 THR A O 1
ATOM 5619 N N . ALA A 1 748 ? 23.354 1.599 -41.391 1.00 89.44 748 ALA A N 1
ATOM 5620 C CA . ALA A 1 748 ? 24.653 0.996 -41.102 1.00 89.44 748 ALA A CA 1
ATOM 5621 C C . ALA A 1 748 ? 25.438 1.865 -40.099 1.00 89.44 748 ALA A C 1
ATOM 5623 O O . ALA A 1 748 ? 25.484 3.089 -40.241 1.00 89.44 748 ALA A O 1
ATOM 5624 N N . VAL A 1 749 ? 26.038 1.244 -39.083 1.00 94.50 749 VAL A N 1
ATOM 5625 C CA . VAL A 1 749 ? 26.667 1.910 -37.926 1.00 94.50 749 VAL A CA 1
ATOM 5626 C C . VAL A 1 749 ? 27.968 1.211 -37.511 1.00 94.50 749 VAL A C 1
ATOM 5628 O O . VAL A 1 749 ? 28.244 0.106 -37.961 1.00 94.50 749 VAL A O 1
ATOM 5631 N N . LEU A 1 750 ? 28.777 1.870 -36.670 1.00 93.44 750 LEU A N 1
ATOM 5632 C CA . LEU A 1 750 ? 30.005 1.308 -36.066 1.00 93.44 750 LEU A CA 1
ATOM 5633 C C . LEU A 1 750 ? 29.772 0.665 -34.687 1.00 93.44 750 LEU A C 1
ATOM 5635 O O . LEU A 1 750 ? 30.613 -0.081 -34.192 1.00 93.44 750 LEU A O 1
ATOM 5639 N N . SER A 1 751 ? 28.661 1.009 -34.036 1.00 94.69 751 SER A N 1
ATOM 5640 C CA . SER A 1 751 ? 28.279 0.522 -32.713 1.00 94.69 751 SER A CA 1
ATOM 5641 C C . SER A 1 751 ? 26.841 0.048 -32.792 1.00 94.69 751 SER A C 1
ATOM 5643 O O . SER A 1 751 ? 25.960 0.815 -33.179 1.00 94.69 751 SER A O 1
ATOM 5645 N N . HIS A 1 752 ? 26.630 -1.211 -32.445 1.00 95.88 752 HIS A N 1
ATOM 5646 C CA . HIS A 1 752 ? 25.343 -1.881 -32.465 1.00 95.88 752 HIS A CA 1
ATOM 5647 C C . HIS A 1 752 ? 24.832 -2.044 -31.035 1.00 95.88 752 HIS A C 1
ATOM 5649 O O . HIS A 1 752 ? 25.604 -2.370 -30.133 1.00 95.88 752 HIS A O 1
ATOM 5655 N N . ASP A 1 753 ? 23.534 -1.829 -30.861 1.00 96.38 753 ASP A N 1
ATOM 5656 C CA . ASP A 1 753 ? 22.798 -2.028 -29.617 1.00 96.38 753 ASP A CA 1
ATOM 5657 C C . ASP A 1 753 ? 21.402 -2.529 -30.000 1.00 96.38 753 ASP A C 1
ATOM 5659 O O . ASP A 1 753 ? 20.741 -1.933 -30.859 1.00 96.38 753 ASP A O 1
ATOM 5663 N N . PHE A 1 754 ? 21.004 -3.673 -29.452 1.00 96.12 754 PHE A N 1
ATOM 5664 C CA . PHE A 1 754 ? 19.753 -4.349 -29.774 1.00 96.12 754 PHE A CA 1
ATOM 5665 C C . PHE A 1 754 ? 19.084 -4.870 -28.506 1.00 96.12 754 PHE A C 1
ATOM 5667 O O . PHE A 1 754 ? 19.573 -5.810 -27.877 1.00 96.12 754 PHE A O 1
ATOM 5674 N N . ASP A 1 755 ? 17.923 -4.299 -28.189 1.00 94.56 755 ASP A N 1
ATOM 5675 C CA . ASP A 1 755 ? 17.077 -4.745 -27.089 1.00 94.56 755 ASP A CA 1
ATOM 5676 C C . ASP A 1 755 ? 16.267 -5.995 -27.459 1.00 94.56 755 ASP A C 1
ATOM 5678 O O . ASP A 1 755 ? 15.500 -6.031 -28.426 1.00 94.56 755 ASP A O 1
ATOM 5682 N N . LEU A 1 756 ? 16.400 -7.015 -26.621 1.00 95.69 756 LEU A N 1
ATOM 5683 C CA . LEU A 1 756 ? 15.593 -8.225 -26.583 1.00 95.69 756 LEU A CA 1
ATOM 5684 C C . LEU A 1 756 ? 14.571 -8.082 -25.456 1.00 95.69 756 LEU A C 1
ATOM 5686 O O . LEU A 1 756 ? 14.912 -7.644 -24.358 1.00 95.69 756 LEU A O 1
ATOM 5690 N N . SER A 1 757 ? 13.322 -8.467 -25.705 1.00 91.94 757 SER A N 1
ATOM 5691 C CA . SER A 1 757 ? 12.223 -8.349 -24.740 1.00 91.94 757 SER A CA 1
ATOM 5692 C C . SER A 1 757 ? 11.340 -9.594 -24.735 1.00 91.94 757 SER A C 1
ATOM 5694 O O . SER A 1 757 ? 11.362 -10.385 -25.681 1.00 91.94 757 SER A O 1
ATOM 5696 N N . GLY A 1 758 ? 10.579 -9.776 -23.652 1.00 88.38 758 GLY A N 1
ATOM 5697 C CA . GLY A 1 758 ? 9.725 -10.952 -23.468 1.00 88.38 758 GLY A CA 1
ATOM 5698 C C . GLY A 1 758 ? 10.516 -12.232 -23.192 1.00 88.38 758 GLY A C 1
ATOM 5699 O O . GLY A 1 758 ? 10.087 -13.307 -23.600 1.00 88.38 758 GLY A O 1
ATOM 5700 N N . LEU A 1 759 ? 11.681 -12.112 -22.549 1.00 90.25 759 LEU A N 1
ATOM 5701 C CA . LEU A 1 759 ? 12.461 -13.256 -22.085 1.00 90.25 759 LEU A CA 1
ATOM 5702 C C . LEU A 1 759 ? 11.870 -13.786 -20.768 1.00 90.25 759 LEU A C 1
ATOM 5704 O O . LEU A 1 759 ? 11.465 -13.009 -19.907 1.00 90.25 759 LEU A O 1
ATOM 5708 N N . ASP A 1 760 ? 11.853 -15.105 -20.600 1.00 84.38 760 ASP A N 1
ATOM 5709 C CA . ASP A 1 760 ? 11.574 -15.745 -19.309 1.00 84.38 760 ASP A CA 1
ATOM 5710 C C . ASP A 1 760 ? 12.707 -15.476 -18.300 1.00 84.38 760 ASP A C 1
ATOM 5712 O O . ASP A 1 760 ? 13.878 -15.590 -18.657 1.00 84.38 760 ASP A O 1
ATOM 5716 N N . ALA A 1 761 ? 12.368 -15.186 -17.039 1.00 76.44 761 ALA A N 1
ATOM 5717 C CA . ALA A 1 761 ? 13.333 -14.985 -15.949 1.00 76.44 761 ALA A CA 1
ATOM 5718 C C . ALA A 1 761 ? 14.106 -16.270 -15.594 1.00 76.44 761 ALA A C 1
ATOM 5720 O O . ALA A 1 761 ? 13.641 -17.380 -15.869 1.00 76.44 761 ALA A O 1
ATOM 5721 N N . CYS A 1 762 ? 15.275 -16.138 -14.948 1.00 74.12 762 CYS A N 1
ATOM 5722 C CA . CYS A 1 762 ? 16.132 -17.268 -14.536 1.00 74.12 762 CYS A CA 1
ATOM 5723 C C . CYS A 1 762 ? 16.433 -18.297 -15.654 1.00 74.12 762 CYS A C 1
ATOM 5725 O O . CYS A 1 762 ? 16.617 -19.490 -15.398 1.00 74.12 762 CYS A O 1
ATOM 5727 N N . THR A 1 763 ? 16.433 -17.860 -16.915 1.00 80.81 763 THR A N 1
ATOM 5728 C CA . THR A 1 763 ? 16.536 -18.723 -18.091 1.00 80.81 763 THR A CA 1
ATOM 5729 C C . THR A 1 763 ? 17.802 -18.397 -18.876 1.00 80.81 763 THR A C 1
ATOM 5731 O O . THR A 1 763 ? 18.138 -17.237 -19.125 1.00 80.81 763 THR A O 1
ATOM 5734 N N . THR A 1 764 ? 18.528 -19.442 -19.274 1.00 87.50 764 THR A N 1
ATOM 5735 C CA . THR A 1 764 ? 19.690 -19.312 -20.159 1.00 87.50 764 THR A CA 1
ATOM 5736 C C . THR A 1 764 ? 19.228 -19.206 -21.607 1.00 87.50 764 THR A C 1
ATOM 5738 O O . THR A 1 764 ? 18.493 -20.062 -22.097 1.00 87.50 764 THR A O 1
ATOM 5741 N N . TYR A 1 765 ? 19.710 -18.176 -22.295 1.00 92.44 765 TYR A N 1
ATOM 5742 C CA . TYR A 1 765 ? 19.514 -17.962 -23.721 1.00 92.44 765 TYR A CA 1
ATOM 5743 C C . TYR A 1 765 ? 20.855 -18.042 -24.450 1.00 92.44 765 TYR A C 1
ATOM 5745 O O . TYR A 1 765 ? 21.848 -17.449 -24.029 1.00 92.44 765 TYR A O 1
ATOM 5753 N N . HIS A 1 766 ? 20.852 -18.746 -25.573 1.00 96.38 766 HIS A N 1
ATOM 5754 C CA . HIS A 1 766 ? 21.897 -18.711 -26.584 1.00 96.38 766 HIS A CA 1
ATOM 5755 C C . HIS A 1 766 ? 21.621 -17.554 -27.545 1.00 96.38 766 HIS A C 1
ATOM 5757 O O . HIS A 1 766 ? 20.461 -17.290 -27.882 1.00 96.38 766 HIS A O 1
ATOM 5763 N N . TYR A 1 767 ? 22.669 -16.873 -27.999 1.00 97.62 767 TYR A N 1
ATOM 5764 C CA . TYR A 1 767 ? 22.583 -15.836 -29.018 1.00 97.62 767 TYR A CA 1
ATOM 5765 C C . TYR A 1 767 ? 23.842 -15.779 -29.889 1.00 97.62 767 TYR A C 1
ATOM 5767 O O . TYR A 1 767 ? 24.932 -16.165 -29.471 1.00 97.62 767 TYR A O 1
ATOM 5775 N N . ARG A 1 768 ? 23.704 -15.245 -31.102 1.00 97.88 768 ARG A N 1
ATOM 5776 C CA . ARG A 1 768 ? 24.829 -14.866 -31.967 1.00 97.88 768 ARG A CA 1
ATOM 5777 C C . ARG A 1 768 ? 24.545 -13.551 -32.682 1.00 97.88 768 ARG A C 1
ATOM 5779 O O . ARG A 1 768 ? 23.385 -13.190 -32.887 1.00 97.88 768 ARG A O 1
ATOM 5786 N N . VAL A 1 769 ? 25.604 -12.856 -33.088 1.00 97.81 769 VAL A N 1
ATOM 5787 C CA . VAL A 1 769 ? 25.521 -11.570 -33.790 1.00 97.81 769 VAL A CA 1
ATOM 5788 C C . VAL A 1 769 ? 26.108 -11.676 -35.195 1.00 97.81 769 VAL A C 1
ATOM 5790 O O . VAL A 1 769 ? 27.157 -12.280 -35.411 1.00 97.81 769 VAL A O 1
ATOM 5793 N N . SER A 1 770 ? 25.440 -11.068 -36.169 1.00 96.81 770 SER A N 1
ATOM 5794 C CA . SER A 1 770 ? 25.886 -10.987 -37.561 1.00 96.81 770 SER A CA 1
ATOM 5795 C C . SER A 1 770 ? 26.016 -9.530 -37.991 1.00 96.81 770 SER A C 1
ATOM 5797 O O . SER A 1 770 ? 25.186 -8.697 -37.620 1.00 96.81 770 SER A O 1
ATOM 5799 N N . SER A 1 771 ? 27.035 -9.230 -38.796 1.00 96.38 771 SER A N 1
ATOM 5800 C CA . SER A 1 771 ? 27.311 -7.889 -39.319 1.00 96.38 771 SER A CA 1
ATOM 5801 C C . SER A 1 771 ? 27.640 -7.929 -40.800 1.00 96.38 771 SER A C 1
ATOM 5803 O O . SER A 1 771 ? 28.472 -8.732 -41.221 1.00 96.38 771 SER A O 1
ATOM 5805 N N . ARG A 1 772 ? 27.034 -7.022 -41.572 1.00 93.25 772 ARG A N 1
ATOM 5806 C CA . ARG A 1 772 ? 27.242 -6.917 -43.021 1.00 93.25 772 ARG A CA 1
ATOM 5807 C C . ARG A 1 772 ? 27.458 -5.475 -43.457 1.00 93.25 772 ARG A C 1
ATOM 5809 O O . ARG A 1 772 ? 26.636 -4.631 -43.117 1.00 93.25 772 ARG A O 1
ATOM 5816 N N . ASP A 1 773 ? 28.512 -5.185 -44.208 1.00 88.38 773 ASP A N 1
ATOM 5817 C CA . ASP A 1 773 ? 28.765 -3.832 -44.721 1.00 88.38 773 ASP A CA 1
ATOM 5818 C C . ASP A 1 773 ? 27.790 -3.424 -45.851 1.00 88.38 773 ASP A C 1
ATOM 5820 O O . ASP A 1 773 ? 26.876 -4.157 -46.249 1.00 88.38 773 ASP A O 1
ATOM 5824 N N . SER A 1 774 ? 27.977 -2.204 -46.362 1.00 79.75 774 SER A N 1
ATOM 5825 C CA . SER A 1 774 ? 27.157 -1.622 -47.434 1.00 79.75 774 SER A CA 1
ATOM 5826 C C . SER A 1 774 ? 27.363 -2.238 -48.827 1.00 79.75 774 SER A C 1
ATOM 5828 O O . SER A 1 774 ? 26.534 -2.018 -49.711 1.00 79.75 774 SER A O 1
ATOM 5830 N N . VAL A 1 775 ? 28.439 -3.000 -49.029 1.00 75.19 775 VAL A N 1
ATOM 5831 C CA . VAL A 1 775 ? 28.879 -3.556 -50.319 1.00 75.19 775 VAL A CA 1
ATOM 5832 C C . VAL A 1 775 ? 28.642 -5.069 -50.410 1.00 75.19 775 VAL A C 1
ATOM 5834 O O . VAL A 1 775 ? 28.499 -5.620 -51.503 1.00 75.19 775 VAL A O 1
ATOM 5837 N N . GLY A 1 776 ? 28.480 -5.723 -49.261 1.00 77.88 776 GLY A N 1
ATOM 5838 C CA . GLY A 1 776 ? 27.856 -7.023 -49.097 1.00 77.88 776 GLY A CA 1
ATOM 5839 C C . GLY A 1 776 ? 28.644 -8.048 -48.285 1.00 77.88 776 GLY A C 1
ATOM 5840 O O . GLY A 1 776 ? 28.089 -9.143 -48.119 1.00 77.88 776 GLY A O 1
ATOM 5841 N N . ASN A 1 777 ? 29.856 -7.750 -47.797 1.00 84.25 777 ASN A N 1
ATOM 5842 C CA . ASN A 1 777 ? 30.672 -8.717 -47.053 1.00 84.25 777 ASN A CA 1
ATOM 5843 C C . ASN A 1 777 ? 30.095 -8.920 -45.639 1.00 84.25 777 ASN A C 1
ATOM 5845 O O . ASN A 1 777 ? 29.446 -8.034 -45.084 1.00 84.25 777 ASN A O 1
ATOM 5849 N N . ASN A 1 778 ? 30.232 -10.126 -45.075 1.00 89.62 778 ASN A N 1
ATOM 5850 C CA . ASN A 1 778 ? 29.462 -10.550 -43.897 1.00 89.62 778 ASN A CA 1
ATOM 5851 C C . ASN A 1 778 ? 30.301 -11.349 -42.893 1.00 89.62 778 ASN A C 1
ATOM 5853 O O . ASN A 1 778 ? 31.004 -12.286 -43.274 1.00 89.62 778 ASN A O 1
ATOM 5857 N N . THR A 1 779 ? 30.122 -11.052 -41.608 1.00 94.62 779 THR A N 1
ATOM 5858 C CA . THR A 1 779 ? 30.684 -11.794 -40.471 1.00 94.62 779 THR A CA 1
ATOM 5859 C C . THR A 1 779 ? 29.564 -12.293 -39.567 1.00 94.62 779 THR A C 1
ATOM 5861 O O . THR A 1 779 ? 28.563 -11.607 -39.372 1.00 94.62 779 THR A O 1
ATOM 5864 N N . VAL A 1 780 ? 29.749 -13.483 -38.996 1.00 95.94 780 VAL A N 1
ATOM 5865 C CA . VAL A 1 780 ? 28.865 -14.083 -37.988 1.00 95.94 780 VAL A CA 1
ATOM 5866 C C . VAL A 1 780 ? 29.729 -14.509 -36.803 1.00 95.94 780 VAL A C 1
ATOM 5868 O O . VAL A 1 780 ? 30.782 -15.119 -37.006 1.00 95.94 780 VAL A O 1
ATOM 5871 N N . SER A 1 781 ? 29.303 -14.192 -35.581 1.00 96.69 781 SER A N 1
ATOM 5872 C CA . SER A 1 781 ? 30.003 -14.591 -34.360 1.00 96.69 781 SER A CA 1
ATOM 5873 C C . SER A 1 781 ? 29.893 -16.097 -34.093 1.00 96.69 781 SER A C 1
ATOM 5875 O O . SER A 1 781 ? 29.045 -16.797 -34.651 1.00 96.69 781 SER A O 1
ATOM 5877 N N . SER A 1 782 ? 30.712 -16.603 -33.167 1.00 95.25 782 SER A N 1
ATOM 5878 C CA . SER A 1 782 ? 30.397 -17.865 -32.490 1.00 95.25 782 SER A CA 1
ATOM 5879 C C . SER A 1 782 ? 29.097 -17.742 -31.687 1.00 95.25 782 SER A C 1
ATOM 5881 O O . SER A 1 782 ? 28.639 -16.628 -31.413 1.00 95.25 782 SER A O 1
ATOM 5883 N N . ASP A 1 783 ? 28.555 -18.882 -31.256 1.00 95.75 783 ASP A N 1
ATOM 5884 C CA . ASP A 1 783 ? 27.532 -18.906 -30.210 1.00 95.75 783 ASP A CA 1
ATOM 5885 C C . ASP A 1 783 ? 28.039 -18.208 -28.938 1.00 95.75 783 ASP A C 1
ATOM 5887 O O . ASP A 1 783 ? 29.229 -18.278 -28.604 1.00 95.75 783 ASP A O 1
ATOM 5891 N N . GLN A 1 784 ? 27.127 -17.520 -28.264 1.00 96.31 784 GLN A N 1
ATOM 5892 C CA . GLN A 1 784 ? 27.306 -16.854 -26.982 1.00 96.31 784 GLN A CA 1
ATOM 5893 C C . GLN A 1 784 ? 26.112 -17.192 -26.091 1.00 96.31 784 GLN A C 1
ATOM 5895 O O . GLN A 1 784 ? 25.018 -17.474 -26.575 1.00 96.31 784 GLN A O 1
ATOM 5900 N N . THR A 1 785 ? 26.289 -17.118 -24.776 1.00 94.56 785 THR A N 1
ATOM 5901 C CA . THR A 1 785 ? 25.200 -17.352 -23.819 1.00 94.56 785 THR A CA 1
ATOM 5902 C C . THR A 1 785 ? 25.009 -16.160 -22.900 1.00 94.56 785 THR A C 1
ATOM 5904 O O . THR A 1 785 ? 25.977 -15.536 -22.467 1.00 94.56 785 THR A O 1
ATOM 5907 N N . MET A 1 786 ? 23.759 -15.894 -22.547 1.00 91.44 786 MET A N 1
ATOM 5908 C CA . MET A 1 786 ? 23.353 -14.944 -21.516 1.00 91.44 786 MET A CA 1
ATOM 5909 C C . MET A 1 786 ? 22.320 -15.603 -20.597 1.00 91.44 786 MET A C 1
ATOM 5911 O O . MET A 1 786 ? 21.681 -16.586 -20.971 1.00 91.44 786 MET A O 1
ATOM 5915 N N . HIS A 1 787 ? 22.146 -15.063 -19.396 1.00 84.38 787 HIS A N 1
ATOM 5916 C CA . HIS A 1 787 ? 21.171 -15.558 -18.430 1.00 84.38 787 HIS A CA 1
ATOM 5917 C C . HIS A 1 787 ? 20.399 -14.371 -17.852 1.00 84.38 787 HIS A C 1
ATOM 5919 O O . HIS A 1 787 ? 20.998 -13.367 -17.459 1.00 84.38 787 HIS A O 1
ATOM 5925 N N . THR A 1 788 ? 19.074 -14.462 -17.850 1.00 84.56 788 THR A N 1
ATOM 5926 C CA . THR A 1 788 ? 18.185 -13.441 -17.274 1.00 84.56 788 THR A CA 1
ATOM 5927 C C . THR A 1 788 ? 18.205 -13.489 -15.747 1.00 84.56 788 THR A C 1
ATOM 5929 O O . THR A 1 788 ? 18.312 -14.567 -15.166 1.00 84.56 788 THR A O 1
ATOM 5932 N N . ALA A 1 789 ? 18.044 -12.339 -15.101 1.00 72.62 789 ALA A N 1
ATOM 5933 C CA . ALA A 1 789 ? 18.045 -12.200 -13.646 1.00 72.62 789 ALA A CA 1
ATOM 5934 C C . ALA A 1 789 ? 16.764 -12.752 -12.963 1.00 72.62 789 ALA A C 1
ATOM 5936 O O . ALA A 1 789 ? 15.919 -13.390 -13.595 1.00 72.62 789 ALA A O 1
ATOM 5937 N N . ASP A 1 790 ? 16.653 -12.494 -11.656 1.00 67.69 790 ASP A N 1
ATOM 5938 C CA . ASP A 1 790 ? 15.510 -12.750 -10.764 1.00 67.69 790 ASP A CA 1
ATOM 5939 C C . ASP A 1 790 ? 14.940 -14.179 -10.788 1.00 67.69 790 ASP A C 1
ATOM 5941 O O . ASP A 1 790 ? 13.768 -14.421 -11.082 1.00 67.69 790 ASP A O 1
ATOM 5945 N N . CYS A 1 791 ? 15.764 -15.153 -10.394 1.00 66.19 791 CYS A N 1
ATOM 5946 C CA . CYS A 1 791 ? 15.265 -16.477 -10.017 1.00 66.19 791 CYS A CA 1
ATOM 5947 C C . CYS A 1 791 ? 14.230 -16.374 -8.885 1.00 66.19 791 CYS A C 1
ATOM 5949 O O . CYS A 1 791 ? 14.534 -15.753 -7.866 1.00 66.19 791 CYS A O 1
ATOM 5951 N N . PRO A 1 792 ? 13.036 -16.991 -9.003 1.00 67.44 792 PRO A N 1
ATOM 5952 C CA . PRO A 1 792 ? 11.995 -16.869 -7.989 1.00 67.44 792 PRO A CA 1
ATOM 5953 C C . PRO A 1 792 ? 12.510 -17.213 -6.591 1.00 67.44 792 PRO A C 1
ATOM 5955 O O . PRO A 1 792 ? 13.048 -18.301 -6.364 1.00 67.44 792 PRO A O 1
ATOM 5958 N N . SER A 1 793 ? 12.343 -16.286 -5.645 1.00 76.44 793 SER A N 1
ATOM 5959 C CA . SER A 1 793 ? 12.619 -16.554 -4.235 1.00 76.44 793 SER A CA 1
ATOM 5960 C C . SER A 1 793 ? 11.821 -17.773 -3.764 1.00 76.44 793 SER A C 1
ATOM 5962 O O . SER A 1 793 ? 10.681 -17.964 -4.205 1.00 76.44 793 SER A O 1
ATOM 5964 N N . PRO A 1 794 ? 12.372 -18.598 -2.853 1.00 84.44 794 PRO A N 1
ATOM 5965 C CA . PRO A 1 794 ? 11.591 -19.628 -2.191 1.00 84.44 794 PRO A CA 1
ATOM 5966 C C . PRO A 1 794 ? 10.297 -19.046 -1.620 1.00 84.44 794 PRO A C 1
ATOM 5968 O O . PRO A 1 794 ? 10.296 -17.954 -1.053 1.00 84.44 794 PRO A O 1
ATOM 5971 N N . VAL A 1 795 ? 9.211 -19.804 -1.726 1.00 89.62 795 VAL A N 1
ATOM 5972 C CA . VAL A 1 795 ? 7.956 -19.556 -1.013 1.00 89.62 795 VAL A CA 1
ATOM 5973 C C . VAL A 1 795 ? 7.655 -20.740 -0.106 1.00 89.62 795 VAL A C 1
ATOM 5975 O O . VAL A 1 795 ? 7.973 -21.887 -0.439 1.00 89.62 795 VAL A O 1
ATOM 5978 N N . ALA A 1 796 ? 7.049 -20.458 1.044 1.00 91.19 796 ALA A N 1
ATOM 5979 C CA . ALA A 1 796 ? 6.674 -21.462 2.027 1.00 91.19 796 ALA A CA 1
ATOM 5980 C C . ALA A 1 796 ? 5.150 -21.569 2.172 1.00 91.19 796 ALA A C 1
ATOM 5982 O O . ALA A 1 796 ? 4.439 -20.567 2.102 1.00 91.19 796 ALA A O 1
ATOM 5983 N N . SER A 1 797 ? 4.661 -22.794 2.368 1.00 92.00 797 SER A N 1
ATOM 5984 C CA . SER A 1 797 ? 3.244 -23.098 2.579 1.00 92.00 797 SER A CA 1
ATOM 5985 C C . SER A 1 797 ? 3.076 -24.075 3.756 1.00 92.00 797 SER A C 1
ATOM 5987 O O . SER A 1 797 ? 3.629 -25.178 3.682 1.00 92.00 797 SER A O 1
ATOM 5989 N N . PRO A 1 798 ? 2.312 -23.734 4.814 1.00 92.81 798 PRO A N 1
ATOM 5990 C CA . PRO A 1 798 ? 1.609 -22.460 5.008 1.00 92.81 798 PRO A CA 1
ATOM 5991 C C . PRO A 1 798 ? 2.593 -21.286 5.144 1.00 92.81 798 PRO A C 1
ATOM 5993 O O . PRO A 1 798 ? 3.780 -21.507 5.341 1.00 92.81 798 PRO A O 1
ATOM 5996 N N . VAL A 1 799 ? 2.118 -20.051 4.973 1.00 86.00 799 VAL A N 1
ATOM 5997 C CA . VAL A 1 799 ? 2.974 -18.848 4.981 1.00 86.00 799 VAL A CA 1
ATOM 5998 C C . VAL A 1 799 ? 3.581 -18.626 6.377 1.00 86.00 799 VAL A C 1
ATOM 6000 O O . VAL A 1 799 ? 3.002 -19.042 7.382 1.00 86.00 799 VAL A O 1
ATOM 6003 N N . ALA A 1 800 ? 4.740 -17.969 6.455 1.00 84.62 800 ALA A N 1
ATOM 6004 C CA . ALA A 1 800 ? 5.319 -17.500 7.718 1.00 84.62 800 ALA A CA 1
ATOM 6005 C C . ALA A 1 800 ? 4.296 -16.688 8.543 1.00 84.62 800 ALA A C 1
ATOM 6007 O O . ALA A 1 800 ? 3.482 -15.960 7.976 1.00 84.62 800 ALA A O 1
ATOM 6008 N N . GLY A 1 801 ? 4.325 -16.813 9.870 1.00 86.44 801 GLY A N 1
ATOM 6009 C CA . GLY A 1 801 ? 3.335 -16.183 10.745 1.00 86.44 801 GLY A CA 1
ATOM 6010 C C . GLY A 1 801 ? 3.244 -16.812 12.135 1.00 86.44 801 GLY A C 1
ATOM 6011 O O . GLY A 1 801 ? 4.027 -17.699 12.482 1.00 86.44 801 GLY A O 1
ATOM 6012 N N . LEU A 1 802 ? 2.274 -16.333 12.914 1.00 88.38 802 LEU A N 1
ATOM 6013 C CA . LEU A 1 802 ? 1.950 -16.814 14.257 1.00 88.38 802 LEU A CA 1
ATOM 6014 C C . LEU A 1 802 ? 0.894 -17.928 14.195 1.00 88.38 802 LEU A C 1
ATOM 6016 O O . LEU A 1 802 ? -0.115 -17.790 13.502 1.00 88.38 802 LEU A O 1
ATOM 6020 N N . TYR A 1 803 ? 1.111 -19.013 14.939 1.00 88.12 803 TYR A N 1
ATOM 6021 C CA . TYR A 1 803 ? 0.234 -20.184 14.960 1.00 88.12 803 TYR A CA 1
ATOM 6022 C C . TYR A 1 803 ? 0.080 -20.775 16.366 1.00 88.12 803 TYR A C 1
ATOM 6024 O O . TYR A 1 803 ? 1.054 -20.916 17.101 1.00 88.12 803 TYR A O 1
ATOM 6032 N N . ASN A 1 804 ? -1.126 -21.254 16.688 1.00 88.94 804 ASN A N 1
ATOM 6033 C CA . ASN A 1 804 ? -1.427 -21.979 17.932 1.00 88.94 804 ASN A CA 1
ATOM 6034 C C . ASN A 1 804 ? -1.122 -23.490 17.908 1.00 88.94 804 ASN A C 1
ATOM 6036 O O . ASN A 1 804 ? -1.496 -24.232 18.818 1.00 88.94 804 ASN A O 1
ATOM 6040 N N . ALA A 1 805 ? -0.469 -23.980 16.853 1.00 89.81 805 ALA A N 1
ATOM 6041 C CA . ALA A 1 805 ? -0.189 -25.398 16.656 1.00 89.81 805 ALA A CA 1
ATOM 6042 C C . ALA A 1 805 ? 1.068 -25.618 15.807 1.00 89.81 805 ALA A C 1
ATOM 6044 O O . ALA A 1 805 ? 1.459 -24.759 15.017 1.00 89.81 805 ALA A O 1
ATOM 6045 N N . THR A 1 806 ? 1.663 -26.808 15.927 1.00 92.31 806 THR A N 1
ATOM 6046 C CA . THR A 1 806 ? 2.789 -27.263 15.098 1.00 92.31 806 THR A CA 1
ATOM 6047 C C . THR A 1 806 ? 2.467 -27.162 13.605 1.00 92.31 806 THR A C 1
ATOM 6049 O O . THR A 1 806 ? 1.471 -27.723 13.149 1.00 92.31 806 THR A O 1
ATOM 6052 N N . GLN A 1 807 ? 3.336 -26.503 12.837 1.00 95.00 807 GLN A N 1
ATOM 6053 C CA . GLN A 1 807 ? 3.177 -26.339 11.391 1.00 95.00 807 GLN A CA 1
ATOM 6054 C C . GLN A 1 807 ? 3.950 -27.395 10.597 1.00 95.00 807 GLN A C 1
ATOM 6056 O O . GLN A 1 807 ? 5.032 -27.829 10.994 1.00 95.00 807 GLN A O 1
ATOM 6061 N N . SER A 1 808 ? 3.396 -27.795 9.449 1.00 95.38 808 SER A N 1
ATOM 6062 C CA . SER A 1 808 ? 4.053 -28.671 8.474 1.00 95.38 808 SER A CA 1
ATOM 6063 C C . SER A 1 808 ? 4.359 -27.861 7.218 1.00 95.38 808 SER A C 1
ATOM 6065 O O . SER A 1 808 ? 3.490 -27.632 6.381 1.00 95.38 808 SER A O 1
ATOM 6067 N N . VAL A 1 809 ? 5.591 -27.366 7.133 1.00 95.81 809 VAL A N 1
ATOM 6068 C CA . VAL A 1 809 ? 6.013 -26.365 6.154 1.00 95.81 809 VAL A CA 1
ATOM 6069 C C . VAL A 1 809 ? 6.559 -27.030 4.898 1.00 95.81 809 VAL A C 1
ATOM 6071 O O . VAL A 1 809 ? 7.521 -27.798 4.933 1.00 95.81 809 VAL A O 1
ATOM 6074 N N . THR A 1 810 ? 5.969 -26.696 3.761 1.00 96.12 810 THR A N 1
ATOM 6075 C CA . THR A 1 810 ? 6.455 -27.056 2.427 1.00 96.12 810 THR A CA 1
ATOM 6076 C C . THR A 1 810 ? 7.157 -25.867 1.781 1.00 96.12 810 THR A C 1
ATOM 6078 O O . THR A 1 810 ? 6.809 -24.727 2.071 1.00 96.12 810 THR A O 1
ATOM 6081 N N . LEU A 1 811 ? 8.162 -26.130 0.943 1.00 94.12 811 LEU A N 1
ATOM 6082 C CA . LEU A 1 811 ? 8.953 -25.112 0.247 1.00 94.12 811 LEU A CA 1
ATOM 6083 C C . LEU A 1 811 ? 8.873 -25.342 -1.264 1.00 94.12 811 LEU A C 1
ATOM 6085 O O . LEU A 1 811 ? 8.934 -26.484 -1.722 1.00 94.12 811 LEU A O 1
ATOM 6089 N N . SER A 1 812 ? 8.795 -24.266 -2.043 1.00 89.94 812 SER A N 1
ATOM 6090 C CA . SER A 1 812 ? 8.865 -24.326 -3.507 1.00 89.94 812 SER A CA 1
ATOM 6091 C C . SER A 1 812 ? 9.546 -23.093 -4.092 1.00 89.94 812 SER A C 1
ATOM 6093 O O . SER A 1 812 ? 9.401 -22.000 -3.556 1.00 89.94 812 SER A O 1
ATOM 6095 N N . ALA A 1 813 ? 10.257 -23.268 -5.205 1.00 85.12 813 ALA A N 1
ATOM 6096 C CA . ALA A 1 813 ? 10.865 -22.199 -5.994 1.00 85.12 813 ALA A CA 1
ATOM 6097 C C . ALA A 1 813 ? 10.890 -22.645 -7.463 1.00 85.12 813 ALA A C 1
ATOM 6099 O O . ALA A 1 813 ? 11.653 -23.543 -7.835 1.00 85.12 813 ALA A O 1
ATOM 6100 N N . THR A 1 814 ? 10.008 -22.080 -8.288 1.00 78.44 814 THR A N 1
ATOM 6101 C CA . THR A 1 814 ? 9.903 -22.420 -9.716 1.00 78.44 814 THR A CA 1
ATOM 6102 C C . THR A 1 814 ? 11.213 -22.092 -10.435 1.00 78.44 814 THR A C 1
ATOM 6104 O O . THR A 1 814 ? 11.823 -21.066 -10.158 1.00 78.44 814 THR A O 1
ATOM 6107 N N . GLY A 1 815 ? 11.675 -22.971 -11.328 1.00 69.44 815 GLY A N 1
ATOM 6108 C CA . GLY A 1 815 ? 12.953 -22.811 -12.041 1.00 69.44 815 GLY A CA 1
ATOM 6109 C C . GLY A 1 815 ? 14.202 -23.230 -11.250 1.00 69.44 815 GLY A C 1
ATOM 6110 O O . GLY A 1 815 ? 15.247 -23.458 -11.853 1.00 69.44 815 GLY A O 1
ATOM 6111 N N . SER A 1 816 ? 14.114 -23.416 -9.926 1.00 77.00 816 SER A N 1
ATOM 6112 C CA . SER A 1 816 ? 15.244 -23.935 -9.142 1.00 77.00 816 SER A CA 1
ATOM 6113 C C . SER A 1 816 ? 15.513 -25.424 -9.414 1.00 77.00 816 SER A C 1
ATOM 6115 O O . SER A 1 816 ? 14.593 -26.220 -9.604 1.00 77.00 816 SER A O 1
ATOM 6117 N N . SER A 1 817 ? 16.791 -25.811 -9.399 1.00 82.94 817 SER A N 1
ATOM 6118 C CA . SER A 1 817 ? 17.247 -27.206 -9.445 1.00 82.94 817 SER A CA 1
ATOM 6119 C C . SER A 1 817 ? 17.154 -27.885 -8.073 1.00 82.94 817 SER A C 1
ATOM 6121 O O . SER A 1 817 ? 16.966 -29.099 -7.978 1.00 82.94 817 SER A O 1
ATOM 6123 N N . SER A 1 818 ? 17.307 -27.106 -6.998 1.00 88.12 818 SER A N 1
ATOM 6124 C CA . SER A 1 818 ? 17.279 -27.580 -5.616 1.00 88.12 818 SER A CA 1
ATOM 6125 C C . SER A 1 818 ? 16.970 -26.450 -4.632 1.00 88.12 818 SER A C 1
ATOM 6127 O O . SER A 1 818 ? 17.221 -25.278 -4.906 1.00 88.12 818 SER A O 1
ATOM 6129 N N . ILE A 1 819 ? 16.459 -26.813 -3.452 1.00 92.31 819 ILE A N 1
ATOM 6130 C CA . ILE A 1 819 ? 16.268 -25.894 -2.325 1.00 92.31 819 ILE A CA 1
ATOM 6131 C C . ILE A 1 819 ? 17.052 -26.434 -1.127 1.00 92.31 819 ILE A C 1
ATOM 6133 O O . ILE A 1 819 ? 16.899 -27.592 -0.737 1.00 92.31 819 ILE A O 1
ATOM 6137 N N . ARG A 1 820 ? 17.892 -25.593 -0.529 1.00 92.81 820 ARG A N 1
ATOM 6138 C CA . ARG A 1 820 ? 18.564 -25.824 0.754 1.00 92.81 820 ARG A CA 1
ATOM 6139 C C . ARG A 1 820 ? 17.825 -25.091 1.861 1.00 92.81 820 ARG A C 1
ATOM 6141 O O . ARG A 1 820 ? 17.309 -24.000 1.625 1.00 92.81 820 ARG A O 1
ATOM 6148 N N . TYR A 1 821 ? 17.820 -25.637 3.072 1.00 94.69 821 TYR A N 1
ATOM 6149 C CA . TYR A 1 821 ? 17.293 -24.949 4.248 1.00 94.69 821 TYR A CA 1
ATOM 6150 C C . TYR A 1 821 ? 18.123 -25.184 5.517 1.00 94.69 821 TYR A C 1
ATOM 6152 O O . TYR A 1 821 ? 18.963 -26.082 5.591 1.00 94.69 821 TYR A O 1
ATOM 6160 N N . SER A 1 822 ? 17.905 -24.333 6.514 1.00 93.88 822 SER A N 1
ATOM 6161 C CA . SER A 1 822 ? 18.565 -24.334 7.820 1.00 93.88 822 SER A CA 1
ATOM 6162 C C . SER A 1 822 ? 17.682 -23.598 8.831 1.00 93.88 822 SER A C 1
ATOM 6164 O O . SER A 1 822 ? 16.935 -22.702 8.451 1.00 93.88 822 SER A O 1
ATOM 6166 N N . THR A 1 823 ? 17.759 -23.948 10.115 1.00 91.94 823 THR A N 1
ATOM 6167 C CA . THR A 1 823 ? 16.989 -23.285 11.188 1.00 91.94 823 THR A CA 1
ATOM 6168 C C . THR A 1 823 ? 17.827 -22.347 12.064 1.00 91.94 823 THR A C 1
ATOM 6170 O O . THR A 1 823 ? 17.324 -21.822 13.052 1.00 91.94 823 THR A O 1
ATOM 6173 N N . SER A 1 824 ? 19.111 -22.154 11.740 1.00 86.12 824 SER A N 1
ATOM 6174 C CA . SER A 1 824 ? 20.050 -21.349 12.543 1.00 86.12 824 SER A CA 1
ATOM 6175 C C . SER A 1 824 ? 20.628 -20.137 11.810 1.00 86.12 824 SER A C 1
ATOM 6177 O O . SER A 1 824 ? 20.911 -19.125 12.443 1.00 86.12 824 SER A O 1
ATOM 6179 N N . ALA A 1 825 ? 20.822 -20.240 10.495 1.00 87.38 825 ALA A N 1
ATOM 6180 C CA . ALA A 1 825 ? 21.343 -19.183 9.631 1.00 87.38 825 ALA A CA 1
ATOM 6181 C C . ALA A 1 825 ? 21.090 -19.527 8.158 1.00 87.38 825 ALA A C 1
ATOM 6183 O O . ALA A 1 825 ? 20.959 -20.705 7.813 1.00 87.38 825 ALA A O 1
ATOM 6184 N N . THR A 1 826 ? 21.093 -18.522 7.281 1.00 88.31 826 THR A N 1
ATOM 6185 C CA . THR A 1 826 ? 21.020 -18.703 5.824 1.00 88.31 826 THR A CA 1
ATOM 6186 C C . THR A 1 826 ? 22.117 -19.648 5.317 1.00 88.31 826 THR A C 1
ATOM 6188 O O . THR A 1 826 ? 23.288 -19.420 5.627 1.00 88.31 826 THR A O 1
ATOM 6191 N N . PRO A 1 827 ? 21.785 -20.691 4.525 1.00 89.75 827 PRO A N 1
ATOM 6192 C CA . PRO A 1 827 ? 22.789 -21.529 3.872 1.00 89.75 827 PRO A CA 1
ATOM 6193 C C . PRO A 1 827 ? 23.790 -20.676 3.081 1.00 89.75 827 PRO A C 1
ATOM 6195 O O . PRO A 1 827 ? 23.381 -19.829 2.285 1.00 89.75 827 PRO A O 1
ATOM 6198 N N . ALA A 1 828 ? 25.093 -20.878 3.293 1.00 84.50 828 ALA A N 1
ATOM 6199 C CA . ALA A 1 828 ? 26.138 -20.035 2.701 1.00 84.50 828 ALA A CA 1
ATOM 6200 C C . ALA A 1 828 ? 26.215 -20.147 1.166 1.00 84.50 828 ALA A C 1
ATOM 6202 O O . ALA A 1 828 ? 26.438 -19.149 0.487 1.00 84.50 828 ALA A O 1
ATOM 6203 N N . ASP A 1 829 ? 25.966 -21.342 0.630 1.00 85.19 829 ASP A N 1
ATOM 6204 C CA . ASP A 1 829 ? 26.043 -21.687 -0.791 1.00 85.19 829 ASP A CA 1
ATOM 6205 C C . ASP A 1 829 ? 25.075 -22.846 -1.127 1.00 85.19 829 ASP A C 1
ATOM 6207 O O . ASP A 1 829 ? 24.313 -23.304 -0.272 1.00 85.19 829 ASP A O 1
ATOM 6211 N N . CYS A 1 830 ? 25.096 -23.326 -2.374 1.00 85.62 830 CYS A N 1
ATOM 6212 C CA . CYS A 1 830 ? 24.217 -24.390 -2.884 1.00 85.62 830 CYS A CA 1
ATOM 6213 C C . CYS A 1 830 ? 24.547 -25.817 -2.397 1.00 85.62 830 CYS A C 1
ATOM 6215 O O . CYS A 1 830 ? 23.795 -26.762 -2.667 1.00 85.62 830 CYS A O 1
ATOM 6217 N N . SER A 1 831 ? 25.643 -25.990 -1.657 1.00 87.25 831 SER A N 1
ATOM 6218 C CA . SER A 1 831 ? 26.022 -27.227 -0.966 1.00 87.25 831 SER A CA 1
ATOM 6219 C C . SER A 1 831 ? 25.701 -27.193 0.535 1.00 87.25 831 SER A C 1
ATOM 6221 O O . SER A 1 831 ? 25.431 -28.243 1.122 1.00 87.25 831 SER A O 1
ATOM 6223 N N . ALA A 1 832 ? 25.677 -26.000 1.137 1.00 87.38 832 ALA A N 1
ATOM 6224 C CA . ALA A 1 832 ? 25.392 -25.776 2.548 1.00 87.38 832 ALA A CA 1
ATOM 6225 C C . ALA A 1 832 ? 23.919 -26.038 2.922 1.00 87.38 832 ALA A C 1
ATOM 6227 O O . ALA A 1 832 ? 23.000 -25.863 2.123 1.00 87.38 832 ALA A O 1
ATOM 6228 N N . GLY A 1 833 ? 23.683 -26.401 4.186 1.00 89.88 833 GLY A N 1
ATOM 6229 C CA . GLY A 1 833 ? 22.341 -26.663 4.717 1.00 89.88 833 GLY A CA 1
ATOM 6230 C C . GLY A 1 833 ? 21.725 -27.996 4.269 1.00 89.88 833 GLY A C 1
ATOM 6231 O O . GLY A 1 833 ? 22.283 -28.764 3.480 1.00 89.88 833 GLY A O 1
ATOM 6232 N N . THR A 1 834 ? 20.546 -28.291 4.806 1.00 94.38 834 THR A N 1
ATOM 6233 C CA . THR A 1 834 ? 19.792 -29.513 4.518 1.00 94.38 834 THR A CA 1
ATOM 6234 C C . THR A 1 834 ? 19.114 -29.398 3.156 1.00 94.38 834 THR A C 1
ATOM 6236 O O . THR A 1 834 ? 18.480 -28.387 2.862 1.00 94.38 834 THR A O 1
ATOM 6239 N N . LEU A 1 835 ? 19.228 -30.427 2.311 1.00 94.56 835 LEU A N 1
ATOM 6240 C CA . LEU A 1 835 ? 18.469 -30.494 1.060 1.00 94.56 835 LEU A CA 1
ATOM 6241 C C . LEU A 1 835 ? 16.980 -30.681 1.380 1.00 94.56 835 LEU A C 1
ATOM 6243 O O . LEU A 1 835 ? 16.611 -31.626 2.075 1.00 94.56 835 LEU A O 1
ATOM 6247 N N . TYR A 1 836 ? 16.132 -29.790 0.875 1.00 93.75 836 TYR A N 1
ATOM 6248 C CA . TYR A 1 836 ? 14.688 -29.916 1.000 1.00 93.75 836 TYR A CA 1
ATOM 6249 C C . TYR A 1 836 ? 14.190 -31.110 0.175 1.00 93.75 836 TYR A C 1
ATOM 6251 O O . TYR A 1 836 ? 14.379 -31.166 -1.039 1.00 93.75 836 TYR A O 1
ATOM 6259 N N . SER A 1 837 ? 13.560 -32.073 0.848 1.00 91.75 837 SER A N 1
ATOM 6260 C CA . SER A 1 837 ? 13.065 -33.318 0.240 1.00 91.75 837 SER A CA 1
ATOM 6261 C C . SER A 1 837 ? 11.707 -33.777 0.793 1.00 91.75 837 SER A C 1
ATOM 6263 O O . SER A 1 837 ? 11.271 -34.892 0.520 1.00 91.75 837 SER A O 1
ATOM 6265 N N . GLY A 1 838 ? 11.054 -32.949 1.611 1.00 91.25 838 GLY A N 1
ATOM 6266 C CA . GLY A 1 838 ? 9.800 -33.252 2.304 1.00 91.25 838 GLY A CA 1
ATOM 6267 C C . GLY A 1 838 ? 9.444 -32.154 3.311 1.00 91.25 838 GLY A C 1
ATOM 6268 O O . GLY A 1 838 ? 10.279 -31.306 3.616 1.00 91.25 838 GLY A O 1
ATOM 6269 N N . ALA A 1 839 ? 8.205 -32.144 3.809 1.00 94.06 839 ALA A N 1
ATOM 6270 C CA . ALA A 1 839 ? 7.719 -31.086 4.697 1.00 94.06 839 ALA A CA 1
ATOM 6271 C C . ALA A 1 839 ? 8.505 -30.995 6.024 1.00 94.06 839 ALA A C 1
ATOM 6273 O O . ALA A 1 839 ? 8.839 -32.006 6.643 1.00 94.06 839 ALA A O 1
ATOM 6274 N N . ILE A 1 840 ? 8.766 -29.765 6.466 1.00 95.12 840 ILE A N 1
ATOM 6275 C CA . ILE A 1 840 ? 9.519 -29.419 7.674 1.00 95.12 840 ILE A CA 1
ATOM 6276 C C . ILE A 1 840 ? 8.527 -29.245 8.829 1.00 95.12 840 ILE A C 1
ATOM 6278 O O . ILE A 1 840 ? 7.619 -28.422 8.750 1.00 95.12 840 ILE A O 1
ATOM 6282 N N . SER A 1 841 ? 8.685 -30.009 9.910 1.00 94.25 841 SER A N 1
ATOM 6283 C CA . SER A 1 841 ? 7.831 -29.887 11.100 1.00 94.25 841 SER A CA 1
ATOM 6284 C C . SER A 1 841 ? 8.361 -28.801 12.038 1.00 94.25 841 SER A C 1
ATOM 6286 O O . SER A 1 841 ? 9.474 -28.929 12.546 1.00 94.25 841 SER A O 1
ATOM 6288 N N . VAL A 1 842 ? 7.557 -27.773 12.318 1.00 94.12 842 VAL A N 1
ATOM 6289 C CA . VAL A 1 842 ? 7.909 -26.657 13.209 1.00 94.12 842 VAL A CA 1
ATOM 6290 C C . VAL A 1 842 ? 7.004 -26.658 14.437 1.00 94.12 842 VAL A C 1
ATOM 6292 O O . VAL A 1 842 ? 5.817 -26.363 14.333 1.00 94.12 842 VAL A O 1
ATOM 6295 N N . ALA A 1 843 ? 7.557 -27.021 15.597 1.00 91.50 843 ALA A N 1
ATOM 6296 C CA . ALA A 1 843 ? 6.810 -27.213 16.849 1.00 91.50 843 ALA A CA 1
ATOM 6297 C C . ALA A 1 843 ? 7.040 -26.118 17.911 1.00 91.50 843 ALA A C 1
ATOM 6299 O O . ALA A 1 843 ? 6.417 -26.158 18.966 1.00 91.50 843 ALA A O 1
ATOM 6300 N N . SER A 1 844 ? 7.929 -25.166 17.638 1.00 90.12 844 SER A N 1
ATOM 6301 C CA . SER A 1 844 ? 8.275 -24.016 18.482 1.00 90.12 844 SER A CA 1
ATOM 6302 C C . SER A 1 844 ? 8.706 -22.857 17.584 1.00 90.12 844 SER A C 1
ATOM 6304 O O . SER A 1 844 ? 9.062 -23.107 16.428 1.00 90.12 844 SER A O 1
ATOM 6306 N N . THR A 1 845 ? 8.749 -21.627 18.101 1.00 90.25 845 THR A N 1
ATOM 6307 C CA . THR A 1 845 ? 9.239 -20.439 17.378 1.00 90.25 845 THR A CA 1
ATOM 6308 C C . THR A 1 845 ? 10.560 -20.726 16.654 1.00 90.25 845 THR A C 1
ATOM 6310 O O . THR A 1 845 ? 11.571 -21.029 17.288 1.00 90.25 845 THR A O 1
ATOM 6313 N N . THR A 1 846 ? 10.539 -20.711 15.319 1.00 90.75 846 THR A N 1
ATOM 6314 C CA . THR A 1 846 ? 11.657 -21.134 14.461 1.00 90.75 846 THR A CA 1
ATOM 6315 C C . THR A 1 846 ? 11.685 -20.319 13.173 1.00 90.75 846 THR A C 1
ATOM 6317 O O . THR A 1 846 ? 10.692 -20.260 12.448 1.00 90.75 846 THR A O 1
ATOM 6320 N N . THR A 1 847 ? 12.852 -19.779 12.826 1.00 93.75 847 THR A N 1
ATOM 6321 C CA . THR A 1 847 ? 13.103 -19.226 11.489 1.00 93.75 847 THR A CA 1
ATOM 6322 C C . THR A 1 847 ? 13.654 -20.316 10.576 1.00 93.75 847 THR A C 1
ATOM 6324 O O . THR A 1 847 ? 14.738 -20.839 10.824 1.00 93.75 847 THR A O 1
ATOM 6327 N N . ILE A 1 848 ? 12.943 -20.648 9.499 1.00 93.00 848 ILE A N 1
ATOM 6328 C CA . ILE A 1 848 ? 13.473 -21.478 8.412 1.00 93.00 848 ILE A CA 1
ATOM 6329 C C . ILE A 1 848 ? 14.156 -20.548 7.411 1.00 93.00 848 ILE A C 1
ATOM 6331 O O . ILE A 1 848 ? 13.488 -19.839 6.664 1.00 93.00 848 ILE A O 1
ATOM 6335 N N . TYR A 1 849 ? 15.482 -20.562 7.376 1.00 92.94 849 TYR A N 1
ATOM 6336 C CA . TYR A 1 849 ? 16.267 -19.916 6.330 1.00 92.94 849 TYR A CA 1
ATOM 6337 C C . TYR A 1 849 ? 16.429 -20.863 5.146 1.00 92.94 849 TYR A C 1
ATOM 6339 O O . TYR A 1 849 ? 16.644 -22.060 5.328 1.00 92.94 849 TYR A O 1
ATOM 6347 N N . THR A 1 850 ? 16.369 -20.333 3.931 1.00 93.19 850 THR A N 1
ATOM 6348 C CA . THR A 1 850 ? 16.365 -21.116 2.693 1.00 93.19 850 THR A CA 1
ATOM 6349 C C . THR A 1 850 ? 17.266 -20.502 1.629 1.00 93.19 850 THR A C 1
ATOM 6351 O O . THR A 1 850 ? 17.530 -19.299 1.641 1.00 93.19 850 THR A O 1
ATOM 6354 N N . ARG A 1 851 ? 17.734 -21.345 0.707 1.00 90.19 851 ARG A N 1
ATOM 6355 C CA . ARG A 1 851 ? 18.413 -20.955 -0.529 1.00 90.19 851 ARG A CA 1
ATOM 6356 C C . ARG A 1 851 ? 17.909 -21.839 -1.671 1.00 90.19 851 ARG A C 1
ATOM 6358 O O . ARG A 1 851 ? 18.150 -23.044 -1.641 1.00 90.19 851 ARG A O 1
ATOM 6365 N N . ALA A 1 852 ? 17.217 -21.269 -2.652 1.00 88.62 852 ALA A N 1
ATOM 6366 C CA . ALA A 1 852 ? 16.960 -21.941 -3.927 1.00 88.62 852 ALA A CA 1
ATOM 6367 C C . ALA A 1 852 ? 18.188 -21.788 -4.827 1.00 88.62 852 ALA A C 1
ATOM 6369 O O . ALA A 1 852 ? 18.795 -20.722 -4.838 1.00 88.62 852 ALA A O 1
ATOM 6370 N N . CYS A 1 853 ? 18.550 -22.833 -5.566 1.00 83.88 853 CYS A N 1
ATOM 6371 C CA . CYS A 1 853 ? 19.707 -22.847 -6.459 1.00 83.88 853 CYS A CA 1
ATOM 6372 C C . CYS A 1 853 ? 19.333 -23.380 -7.839 1.00 83.88 853 CYS A C 1
ATOM 6374 O O . CYS A 1 853 ? 18.580 -24.349 -7.926 1.00 83.88 853 CYS A O 1
ATOM 6376 N N . ASP A 1 854 ? 19.876 -22.790 -8.903 1.00 77.38 854 ASP A N 1
ATOM 6377 C CA . ASP A 1 854 ? 19.791 -23.316 -10.272 1.00 77.38 854 ASP A CA 1
ATOM 6378 C C . ASP A 1 854 ? 20.863 -24.407 -10.524 1.00 77.38 854 ASP A C 1
ATOM 6380 O O . ASP A 1 854 ? 21.456 -24.946 -9.585 1.00 77.38 854 ASP A O 1
ATOM 6384 N N . ILE A 1 855 ? 21.080 -24.806 -11.782 1.00 72.88 855 ILE A N 1
ATOM 6385 C CA . ILE A 1 855 ? 22.141 -25.763 -12.162 1.00 72.88 855 ILE A CA 1
ATOM 6386 C C . ILE A 1 855 ? 23.538 -25.112 -12.278 1.00 72.88 855 ILE A C 1
ATOM 6388 O O . ILE A 1 855 ? 24.548 -25.813 -12.292 1.00 72.88 855 ILE A O 1
ATOM 6392 N N . SER A 1 856 ? 23.598 -23.780 -12.320 1.00 66.75 856 SER A N 1
ATOM 6393 C CA . SER A 1 856 ? 24.809 -22.958 -12.461 1.00 66.75 856 SER A CA 1
ATOM 6394 C C . SER A 1 856 ? 25.355 -22.449 -11.113 1.00 66.75 856 SER A C 1
ATOM 6396 O O . SER A 1 856 ? 26.409 -21.820 -11.076 1.00 66.75 856 SER A O 1
ATOM 6398 N N . ASN A 1 857 ? 24.678 -22.764 -10.001 1.00 67.31 857 ASN A N 1
ATOM 6399 C CA . ASN A 1 857 ? 24.881 -22.245 -8.639 1.00 67.31 857 ASN A CA 1
ATOM 6400 C C . ASN A 1 857 ? 24.504 -20.763 -8.426 1.00 67.31 857 ASN A C 1
ATOM 6402 O O . ASN A 1 857 ? 24.855 -20.189 -7.390 1.00 67.31 857 ASN A O 1
ATOM 6406 N N . ASN A 1 858 ? 23.731 -20.158 -9.332 1.00 71.12 858 ASN A N 1
ATOM 6407 C CA . ASN A 1 858 ? 22.992 -18.939 -9.005 1.00 71.12 858 ASN A CA 1
ATOM 6408 C C . ASN A 1 858 ? 21.922 -19.277 -7.966 1.00 71.12 858 ASN A C 1
ATOM 6410 O O . ASN A 1 858 ? 21.399 -20.395 -7.935 1.00 71.12 858 ASN A O 1
ATOM 6414 N N . SER A 1 859 ? 21.610 -18.332 -7.080 1.00 77.69 859 SER A N 1
ATOM 6415 C CA . SER A 1 859 ? 20.704 -18.624 -5.973 1.00 77.69 859 SER A CA 1
ATOM 6416 C C . SER A 1 859 ? 20.016 -17.411 -5.372 1.00 77.69 859 SER A C 1
ATOM 6418 O O . SER A 1 859 ? 20.615 -16.347 -5.233 1.00 77.69 859 SER A O 1
ATOM 6420 N N . THR A 1 860 ? 18.779 -17.621 -4.930 1.00 80.12 860 THR A N 1
ATOM 6421 C CA . THR A 1 860 ? 18.009 -16.677 -4.117 1.00 80.12 860 THR A CA 1
ATOM 6422 C C . THR A 1 860 ? 17.797 -17.225 -2.717 1.00 80.12 860 THR A C 1
ATOM 6424 O O . THR A 1 860 ? 17.722 -18.437 -2.500 1.00 80.12 860 THR A O 1
ATOM 6427 N N . ILE A 1 861 ? 17.738 -16.319 -1.744 1.00 84.69 861 ILE A N 1
ATOM 6428 C CA . ILE A 1 861 ? 17.564 -16.641 -0.328 1.00 84.69 861 ILE A CA 1
ATOM 6429 C C . ILE A 1 861 ? 16.227 -16.099 0.169 1.00 84.69 861 ILE A C 1
ATOM 6431 O O . ILE A 1 861 ? 15.778 -15.043 -0.263 1.00 84.69 861 ILE A O 1
ATOM 6435 N N . ALA A 1 862 ? 15.609 -16.813 1.103 1.00 85.88 862 ALA A N 1
ATOM 6436 C CA . ALA A 1 862 ? 14.428 -16.348 1.823 1.00 85.88 862 ALA A CA 1
ATOM 6437 C C . ALA A 1 862 ? 14.442 -16.900 3.251 1.00 85.88 862 ALA A C 1
ATOM 6439 O O . ALA A 1 862 ? 15.039 -17.950 3.511 1.00 85.88 862 ALA A O 1
ATOM 6440 N N . SER A 1 863 ? 13.775 -16.222 4.179 1.00 89.19 863 SER A N 1
ATOM 6441 C CA . SER A 1 863 ? 13.579 -16.699 5.547 1.00 89.19 863 SER A CA 1
ATOM 6442 C C . SER A 1 863 ? 12.108 -16.636 5.942 1.00 89.19 863 SER A C 1
ATOM 6444 O O . SER A 1 863 ? 11.382 -15.717 5.573 1.00 89.19 863 SER A O 1
ATOM 6446 N N . PHE A 1 864 ? 11.669 -17.636 6.703 1.00 90.94 864 PHE A N 1
ATOM 6447 C CA . PHE A 1 864 ? 10.285 -17.799 7.130 1.00 90.94 864 PHE A CA 1
ATOM 6448 C C . PHE A 1 864 ? 10.249 -17.975 8.643 1.00 90.94 864 PHE A C 1
ATOM 6450 O O . PHE A 1 864 ? 10.648 -19.025 9.151 1.00 90.94 864 PHE A O 1
ATOM 6457 N N . LEU A 1 865 ? 9.805 -16.947 9.364 1.00 92.75 865 LEU A N 1
ATOM 6458 C CA . LEU A 1 865 ? 9.572 -17.035 10.801 1.00 92.75 865 LEU A CA 1
ATOM 6459 C C . LEU A 1 865 ? 8.208 -17.683 11.055 1.00 92.75 865 LEU A C 1
ATOM 6461 O O . LEU A 1 865 ? 7.173 -17.135 10.683 1.00 92.75 865 LEU A O 1
ATOM 6465 N N . TYR A 1 866 ? 8.219 -18.841 11.701 1.00 92.25 866 TYR A N 1
ATOM 6466 C CA . TYR A 1 866 ? 7.028 -19.450 12.277 1.00 92.25 866 TYR A CA 1
ATOM 6467 C C . TYR A 1 866 ? 7.095 -19.232 13.773 1.00 92.25 866 TYR A C 1
ATOM 6469 O O . TYR A 1 866 ? 7.972 -19.797 14.428 1.00 92.25 866 TYR A O 1
ATOM 6477 N N . ASP A 1 867 ? 6.197 -18.411 14.296 1.00 91.12 867 ASP A N 1
ATOM 6478 C CA . ASP A 1 867 ? 6.047 -18.233 15.731 1.00 91.12 867 ASP A CA 1
ATOM 6479 C C . ASP A 1 867 ? 4.954 -19.179 16.232 1.00 91.12 867 ASP A C 1
ATOM 6481 O O . ASP A 1 867 ? 3.870 -19.243 15.650 1.00 91.12 867 ASP A O 1
ATOM 6485 N N . ILE A 1 868 ? 5.268 -19.990 17.243 1.00 91.19 868 ILE A N 1
ATOM 6486 C CA . ILE A 1 868 ? 4.396 -21.075 17.703 1.00 91.19 868 ILE A CA 1
ATOM 6487 C C . ILE A 1 868 ? 4.089 -20.847 19.179 1.00 91.19 868 ILE A C 1
ATOM 6489 O O . ILE A 1 868 ? 4.880 -21.219 20.047 1.00 91.19 868 ILE A O 1
ATOM 6493 N N . ASP A 1 869 ? 2.923 -20.267 19.447 1.00 88.88 869 ASP A N 1
ATOM 6494 C CA . ASP A 1 869 ? 2.419 -20.027 20.796 1.00 88.88 869 ASP A CA 1
ATOM 6495 C C . ASP A 1 869 ? 1.225 -20.938 21.073 1.00 88.88 869 ASP A C 1
ATOM 6497 O O . ASP A 1 869 ? 0.135 -20.729 20.551 1.00 88.88 869 ASP A O 1
ATOM 6501 N N . THR A 1 870 ? 1.420 -21.954 21.911 1.00 88.88 870 THR A N 1
ATOM 6502 C CA . THR A 1 870 ? 0.372 -22.910 22.297 1.00 88.88 870 THR A CA 1
ATOM 6503 C C . THR A 1 870 ? -0.228 -22.619 23.681 1.00 88.88 870 THR A C 1
ATOM 6505 O O . THR A 1 870 ? -0.794 -23.525 24.303 1.00 88.88 870 THR A O 1
ATOM 6508 N N . VAL A 1 871 ? -0.014 -21.425 24.250 1.00 88.50 871 VAL A N 1
ATOM 6509 C CA . VAL A 1 871 ? -0.356 -21.111 25.646 1.00 88.50 871 VAL A CA 1
ATOM 6510 C C . VAL A 1 871 ? -1.656 -20.318 25.720 1.00 88.50 871 VAL A C 1
ATOM 6512 O O . VAL A 1 871 ? -1.686 -19.116 25.511 1.00 88.50 871 VAL A O 1
ATOM 6515 N N . ALA A 1 872 ? -2.747 -20.985 26.103 1.00 90.25 872 ALA A N 1
ATOM 6516 C CA . ALA A 1 872 ? -4.041 -20.321 26.241 1.00 90.25 872 ALA A CA 1
ATOM 6517 C C . ALA A 1 872 ? -4.053 -19.193 27.297 1.00 90.25 872 ALA A C 1
ATOM 6519 O O . ALA A 1 872 ? -3.501 -19.373 28.390 1.00 90.25 872 ALA A O 1
ATOM 6520 N N . PRO A 1 873 ? -4.771 -18.079 27.036 1.00 94.31 873 PRO A N 1
ATOM 6521 C CA . PRO A 1 873 ? -4.963 -17.014 28.011 1.00 94.31 873 PRO A CA 1
ATOM 6522 C C . PRO A 1 873 ? -5.724 -17.512 29.242 1.00 94.31 873 PRO A C 1
ATOM 6524 O O . PRO A 1 873 ? -6.506 -18.468 29.178 1.00 94.31 873 PRO A O 1
ATOM 6527 N N . SER A 1 874 ? -5.571 -16.812 30.365 1.00 94.31 874 SER A N 1
ATOM 6528 C CA . SER A 1 874 ? -6.322 -17.114 31.591 1.00 94.31 874 SER A CA 1
ATOM 6529 C C . SER A 1 874 ? -7.830 -17.063 31.340 1.00 94.31 874 SER A C 1
ATOM 6531 O O . SER A 1 874 ? -8.308 -16.191 30.617 1.00 94.31 874 SER A O 1
ATOM 6533 N N . ALA A 1 875 ? -8.589 -17.974 31.958 1.00 94.50 875 ALA A N 1
ATOM 6534 C CA . ALA A 1 875 ? -10.047 -17.956 31.861 1.00 94.50 875 ALA A CA 1
ATOM 6535 C C . ALA A 1 875 ? -10.599 -16.585 32.304 1.00 94.50 875 ALA A C 1
ATOM 6537 O O . ALA A 1 875 ? -10.122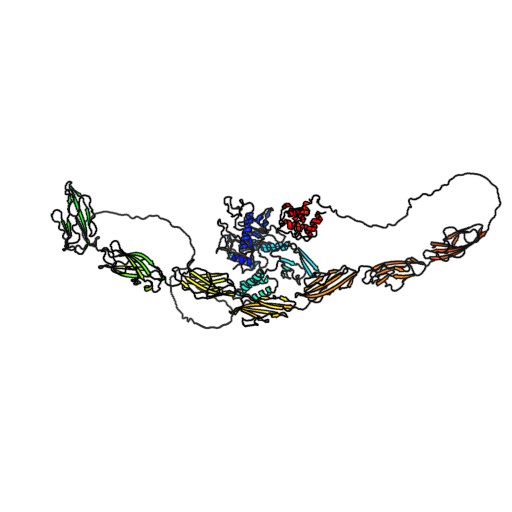 -16.058 33.315 1.00 94.50 875 ALA A O 1
ATOM 6538 N N . PRO A 1 876 ? -11.591 -16.010 31.593 1.00 97.00 876 PRO A N 1
ATOM 6539 C CA . PRO A 1 876 ? -12.176 -14.739 31.990 1.00 97.00 876 PRO A CA 1
ATOM 6540 C C . PRO A 1 876 ? -12.687 -14.757 33.430 1.00 97.00 876 PRO A C 1
ATOM 6542 O O . PRO A 1 876 ? -13.236 -15.759 33.890 1.00 97.00 876 PRO A O 1
ATOM 6545 N N . VAL A 1 877 ? -12.571 -13.617 34.106 1.00 96.62 877 VAL A N 1
ATOM 6546 C CA . VAL A 1 877 ? -13.197 -13.322 35.399 1.00 96.62 877 VAL A CA 1
ATOM 6547 C C . VAL A 1 877 ? -14.142 -12.130 35.252 1.00 96.62 877 VAL A C 1
ATOM 6549 O O . VAL A 1 877 ? -13.920 -11.262 34.407 1.00 96.62 877 VAL A O 1
ATOM 6552 N N . ALA A 1 878 ? -15.202 -12.096 36.061 1.00 96.50 878 ALA A N 1
ATOM 6553 C CA . ALA A 1 878 ? -16.206 -11.035 36.051 1.00 96.50 878 ALA A CA 1
ATOM 6554 C C . ALA A 1 878 ? -16.230 -10.266 37.377 1.00 96.50 878 ALA A C 1
ATOM 6556 O O . ALA A 1 878 ? -16.088 -10.861 38.448 1.00 96.50 878 ALA A O 1
ATOM 6557 N N . SER A 1 879 ? -16.439 -8.950 37.302 1.00 95.06 879 SER A N 1
ATOM 6558 C CA . SER A 1 879 ? -16.549 -8.055 38.456 1.00 95.06 879 SER A CA 1
ATOM 6559 C C . SER A 1 879 ? -17.724 -7.075 38.275 1.00 95.06 879 SER A C 1
ATOM 6561 O O . SER A 1 879 ? -17.678 -6.272 37.337 1.00 95.06 879 SER A O 1
ATOM 6563 N N . PRO A 1 880 ? -18.770 -7.117 39.130 1.00 95.06 880 PRO A N 1
ATOM 6564 C CA . PRO A 1 880 ? -18.982 -8.105 40.189 1.00 95.06 880 PRO A CA 1
ATOM 6565 C C . PRO A 1 880 ? -19.159 -9.523 39.624 1.00 95.06 880 PRO A C 1
ATOM 6567 O O . PRO A 1 880 ? -19.614 -9.710 38.494 1.00 95.06 880 PRO A O 1
ATOM 6570 N N . GLY A 1 881 ? -18.786 -10.527 40.418 1.00 92.19 881 GLY A N 1
ATOM 6571 C CA . GLY A 1 881 ? -18.951 -11.934 40.052 1.00 92.19 881 GLY A CA 1
ATOM 6572 C C . GLY A 1 881 ? -20.420 -12.367 39.975 1.00 92.19 881 GLY A C 1
ATOM 6573 O O . GLY A 1 881 ? -21.324 -11.634 40.373 1.00 92.19 881 GLY A O 1
ATOM 6574 N N . ALA A 1 882 ? -20.641 -13.585 39.478 1.00 93.62 882 ALA A N 1
ATOM 6575 C CA . ALA A 1 882 ? -21.952 -14.236 39.440 1.00 93.62 882 ALA A CA 1
ATOM 6576 C C . ALA A 1 882 ? -22.631 -14.250 40.827 1.00 93.62 882 ALA A C 1
ATOM 6578 O O . ALA A 1 882 ? -21.972 -14.502 41.838 1.00 93.62 882 ALA A O 1
ATOM 6579 N N . GLY A 1 883 ? -23.944 -14.013 40.876 1.00 92.50 883 GLY A N 1
ATOM 6580 C CA . GLY A 1 883 ? -24.688 -13.898 42.133 1.00 92.50 883 GLY A CA 1
ATOM 6581 C C . GLY A 1 883 ? -26.113 -13.366 41.974 1.00 92.50 883 GLY A C 1
ATOM 6582 O O . GLY A 1 883 ? -26.579 -13.104 40.863 1.00 92.50 883 GLY A O 1
ATOM 6583 N N . THR A 1 884 ? -26.799 -13.198 43.105 1.00 92.19 884 THR A N 1
ATOM 6584 C CA . THR A 1 884 ? -28.139 -12.597 43.182 1.00 92.19 884 THR A CA 1
ATOM 6585 C C . THR A 1 884 ? -28.032 -11.171 43.712 1.00 92.19 884 THR A C 1
ATOM 6587 O O . THR A 1 884 ? -27.377 -10.940 44.728 1.00 92.19 884 THR A O 1
ATOM 6590 N N . PHE A 1 885 ? -28.677 -10.222 43.037 1.00 91.81 885 PHE A N 1
ATOM 6591 C CA . PHE A 1 885 ? -28.601 -8.795 43.339 1.00 91.81 885 PHE A CA 1
ATOM 6592 C C . PHE A 1 885 ? -29.995 -8.161 43.348 1.00 91.81 885 PHE A C 1
ATOM 6594 O O . PHE A 1 885 ? -30.878 -8.582 42.607 1.00 91.81 885 PHE A O 1
ATOM 6601 N N . ASN A 1 886 ? -30.172 -7.107 44.146 1.00 88.31 886 ASN A N 1
ATOM 6602 C CA . ASN A 1 886 ? -31.434 -6.365 44.269 1.00 88.31 886 ASN A CA 1
ATOM 6603 C C . ASN A 1 886 ? -31.599 -5.207 43.263 1.00 88.31 886 ASN A C 1
ATOM 6605 O O . ASN A 1 886 ? -32.484 -4.362 43.390 1.00 88.31 886 ASN A O 1
ATOM 6609 N N . SER A 1 887 ? -30.680 -5.098 42.305 1.00 89.81 887 SER A N 1
ATOM 6610 C CA . SER A 1 887 ? -30.547 -3.951 41.408 1.00 89.81 887 SER A CA 1
ATOM 6611 C C . SER A 1 887 ? -29.716 -4.312 40.175 1.00 89.81 887 SER A C 1
ATOM 6613 O O . SER A 1 887 ? -28.924 -5.256 40.207 1.00 89.81 887 SER A O 1
ATOM 6615 N N . THR A 1 888 ? -29.881 -3.548 39.091 1.00 92.06 888 THR A N 1
ATOM 6616 C CA . THR A 1 888 ? -29.112 -3.694 37.844 1.00 92.06 888 THR A CA 1
ATOM 6617 C C . THR A 1 888 ? -27.607 -3.669 38.104 1.00 92.06 888 THR A C 1
ATOM 6619 O O . THR A 1 888 ? -27.099 -2.716 38.694 1.00 92.06 888 THR A O 1
ATOM 6622 N N . GLN A 1 889 ? -26.884 -4.674 37.610 1.00 95.19 889 GLN A N 1
ATOM 6623 C CA . GLN A 1 889 ? -25.428 -4.753 37.730 1.00 95.19 889 GLN A CA 1
ATOM 6624 C C . GLN A 1 889 ? -24.713 -4.185 36.498 1.00 95.19 889 GLN A C 1
ATOM 6626 O O . GLN A 1 889 ? -25.245 -4.193 35.386 1.00 95.19 889 GLN A O 1
ATOM 6631 N N . SER A 1 890 ? -23.489 -3.701 36.711 1.00 95.06 890 SER A N 1
ATOM 6632 C CA . SER A 1 890 ? -22.567 -3.243 35.668 1.00 95.06 890 SER A CA 1
ATOM 6633 C C . SER A 1 890 ? -21.318 -4.119 35.725 1.00 95.06 890 SER A C 1
ATOM 6635 O O . SER A 1 890 ? -20.487 -3.967 36.618 1.00 95.06 890 SER A O 1
ATOM 6637 N N . VAL A 1 891 ? -21.245 -5.104 34.830 1.00 96.50 891 VAL A N 1
ATOM 6638 C CA . VAL A 1 891 ? -20.272 -6.199 34.876 1.00 96.50 891 VAL A CA 1
ATOM 6639 C C . VAL A 1 891 ? -19.090 -5.903 33.966 1.00 96.50 891 VAL A C 1
ATOM 6641 O O . VAL A 1 891 ? -19.230 -5.782 32.751 1.00 96.50 891 VAL A O 1
ATOM 6644 N N . THR A 1 892 ? -17.902 -5.848 34.551 1.00 96.44 892 THR A N 1
ATOM 6645 C CA . THR A 1 892 ? -16.629 -5.810 33.824 1.00 96.44 892 THR A CA 1
ATOM 6646 C C . THR A 1 892 ? -16.034 -7.210 33.700 1.00 96.44 892 THR A C 1
ATOM 6648 O O . THR A 1 892 ? -16.244 -8.056 34.570 1.00 96.44 892 THR A O 1
ATOM 6651 N N . LEU A 1 893 ? -15.303 -7.456 32.614 1.00 96.88 893 LEU A N 1
ATOM 6652 C CA . LEU A 1 893 ? -14.599 -8.705 32.328 1.00 96.88 893 LEU A CA 1
ATOM 6653 C C . LEU A 1 893 ? -13.092 -8.450 32.215 1.00 96.88 893 LEU A C 1
ATOM 6655 O O . LEU A 1 893 ? -12.676 -7.413 31.699 1.00 96.88 893 LEU A O 1
ATOM 6659 N N . SER A 1 894 ? -12.274 -9.408 32.647 1.00 94.69 894 SER A N 1
ATOM 6660 C CA . SER A 1 894 ? -10.828 -9.408 32.396 1.00 94.69 894 SER A CA 1
ATOM 6661 C C . SER A 1 894 ? -10.271 -10.828 32.269 1.00 94.69 894 SER A C 1
ATOM 6663 O O . SER A 1 894 ? -10.850 -11.784 32.782 1.00 94.69 894 SER A O 1
ATOM 6665 N N . ALA A 1 895 ? -9.154 -10.971 31.557 1.00 95.56 895 ALA A N 1
ATOM 6666 C CA . ALA A 1 895 ? -8.417 -12.217 31.375 1.00 95.56 895 ALA A CA 1
ATOM 6667 C C . ALA A 1 895 ? -6.932 -11.876 31.175 1.00 95.56 895 ALA A C 1
ATOM 6669 O O . ALA A 1 895 ? -6.587 -11.039 30.345 1.00 95.56 895 ALA A O 1
ATOM 6670 N N . ALA A 1 896 ? -6.043 -12.479 31.964 1.00 91.06 896 ALA A N 1
ATOM 6671 C CA . ALA A 1 896 ? -4.608 -12.237 31.832 1.00 91.06 896 ALA A CA 1
ATOM 6672 C C . ALA A 1 896 ? -4.035 -13.018 30.637 1.00 91.06 896 ALA A C 1
ATOM 6674 O O . ALA A 1 896 ? -4.275 -14.222 30.515 1.00 91.06 896 ALA A O 1
ATOM 6675 N N . GLY A 1 897 ? -3.273 -12.327 29.785 1.00 86.44 897 GLY A N 1
ATOM 6676 C CA . GLY A 1 897 ? -2.691 -12.883 28.558 1.00 86.44 897 GLY A CA 1
ATOM 6677 C C . GLY A 1 897 ? -3.647 -12.950 27.362 1.00 86.44 897 GLY A C 1
ATOM 6678 O O . GLY A 1 897 ? -3.284 -13.545 26.360 1.00 86.44 897 GLY A O 1
ATOM 6679 N N . SER A 1 898 ? -4.859 -12.385 27.447 1.00 91.50 898 SER A N 1
ATOM 6680 C CA . SER A 1 898 ? -5.770 -12.297 26.298 1.00 91.50 898 SER A CA 1
ATOM 6681 C C . SER A 1 898 ? -5.653 -10.954 25.587 1.00 91.50 898 SER A C 1
ATOM 6683 O O . SER A 1 898 ? -5.750 -9.917 26.245 1.00 91.50 898 SER A O 1
ATOM 6685 N N . ASP A 1 899 ? -5.614 -10.979 24.262 1.00 91.94 899 ASP A N 1
ATOM 6686 C CA . ASP A 1 899 ? -5.724 -9.790 23.413 1.00 91.94 899 ASP A CA 1
ATOM 6687 C C . ASP A 1 899 ? -7.187 -9.395 23.156 1.00 91.94 899 ASP A C 1
ATOM 6689 O O . ASP A 1 899 ? -7.496 -8.241 22.865 1.00 91.94 899 ASP A O 1
ATOM 6693 N N . SER A 1 900 ? -8.127 -10.338 23.296 1.00 93.75 900 SER A N 1
ATOM 6694 C CA . SER A 1 900 ? -9.559 -10.045 23.212 1.00 93.75 900 SER A CA 1
ATOM 6695 C C . SER A 1 900 ? -10.411 -10.922 24.127 1.00 93.75 900 SER A C 1
ATOM 6697 O O . SER A 1 900 ? -10.083 -12.074 24.416 1.00 93.75 900 SER A O 1
ATOM 6699 N N . ILE A 1 901 ? -11.559 -10.385 24.548 1.00 97.00 901 ILE A N 1
ATOM 6700 C CA . ILE A 1 901 ? -12.617 -11.142 25.221 1.00 97.00 901 ILE A CA 1
ATOM 6701 C C . ILE A 1 901 ? -13.900 -11.001 24.399 1.00 97.00 901 ILE A C 1
ATOM 6703 O O . ILE A 1 901 ? -14.390 -9.898 24.157 1.00 97.00 901 ILE A O 1
ATOM 6707 N N . ARG A 1 902 ? -14.464 -12.130 23.976 1.00 95.44 902 ARG A N 1
ATOM 6708 C CA . ARG A 1 902 ? -15.792 -12.237 23.365 1.00 95.44 902 ARG A CA 1
ATOM 6709 C C . ARG A 1 902 ? -16.813 -12.650 24.417 1.00 95.44 902 ARG A C 1
ATOM 6711 O O . ARG A 1 902 ? -16.494 -13.437 25.309 1.00 95.44 902 ARG A O 1
ATOM 6718 N N . TYR A 1 903 ? -18.054 -12.187 24.294 1.00 96.62 903 TYR A N 1
ATOM 6719 C CA . TYR A 1 903 ? -19.156 -12.607 25.157 1.00 96.62 903 TYR A CA 1
ATOM 6720 C C . TYR A 1 903 ? -20.479 -12.813 24.407 1.00 96.62 903 TYR A C 1
ATOM 6722 O O . TYR A 1 903 ? -20.680 -12.352 23.283 1.00 96.62 903 TYR A O 1
ATOM 6730 N N . SER A 1 904 ? -21.395 -13.542 25.037 1.00 95.44 904 SER A N 1
ATOM 6731 C CA . SER A 1 904 ? -22.747 -13.821 24.551 1.00 95.44 904 SER A CA 1
ATOM 6732 C C . SER A 1 904 ? -23.671 -14.090 25.735 1.00 95.44 904 SER A C 1
ATOM 6734 O O . SER A 1 904 ? -23.238 -14.601 26.764 1.00 95.44 904 SER A O 1
ATOM 6736 N N . THR A 1 905 ? -24.955 -13.770 25.596 1.00 92.81 905 THR A N 1
ATOM 6737 C CA . THR A 1 905 ? -25.980 -13.987 26.632 1.00 92.81 905 THR A CA 1
ATOM 6738 C C . THR A 1 905 ? -26.794 -15.271 26.426 1.00 92.81 905 THR A C 1
ATOM 6740 O O . THR A 1 905 ? -27.772 -15.505 27.131 1.00 92.81 905 THR A O 1
ATOM 6743 N N . SER A 1 906 ? -26.419 -16.097 25.439 1.00 89.62 906 SER A N 1
ATOM 6744 C CA . SER A 1 906 ? -27.177 -17.294 25.031 1.00 89.62 906 SER A CA 1
ATOM 6745 C C . SER A 1 906 ? -26.360 -18.588 25.054 1.00 89.62 906 SER A C 1
ATOM 6747 O O . SER A 1 906 ? -26.848 -19.607 25.535 1.00 89.62 906 SER A O 1
ATOM 6749 N N . THR A 1 907 ? -25.123 -18.558 24.555 1.00 93.38 907 THR A N 1
ATOM 6750 C CA . THR A 1 907 ? -24.206 -19.708 24.493 1.00 93.38 907 THR A CA 1
ATOM 6751 C C . THR A 1 907 ? -22.758 -19.236 24.542 1.00 93.38 907 THR A C 1
ATOM 6753 O O . THR A 1 907 ? -22.459 -18.127 24.101 1.00 93.38 907 THR A O 1
ATOM 6756 N N . THR A 1 908 ? -21.830 -20.095 24.967 1.00 95.19 908 THR A N 1
ATOM 6757 C CA . THR A 1 908 ? -20.386 -19.845 24.817 1.00 95.19 908 THR A CA 1
ATOM 6758 C C . THR A 1 908 ? -20.022 -19.552 23.355 1.00 95.19 908 THR A C 1
ATOM 6760 O O . THR A 1 908 ? -20.453 -20.305 22.477 1.00 95.19 908 THR A O 1
ATOM 6763 N N . PRO A 1 909 ? -19.237 -18.494 23.065 1.00 95.69 909 PRO A N 1
ATOM 6764 C CA . PRO A 1 909 ? -18.686 -18.258 21.731 1.00 95.69 909 PRO A CA 1
ATOM 6765 C C . PRO A 1 909 ? -17.947 -19.489 21.185 1.00 95.69 909 PRO A C 1
ATOM 6767 O O . PRO A 1 909 ? -17.134 -20.088 21.895 1.00 95.69 909 PRO A O 1
ATOM 6770 N N . SER A 1 910 ? -18.207 -19.871 19.931 1.00 90.88 910 SER A N 1
ATOM 6771 C CA . SER A 1 910 ? -17.612 -21.056 19.284 1.00 90.88 910 SER A CA 1
ATOM 6772 C C . SER A 1 910 ? -16.103 -20.938 19.064 1.00 90.88 910 SER A C 1
ATOM 6774 O O . SER A 1 910 ? -15.388 -21.932 19.157 1.00 90.88 910 SER A O 1
ATOM 6776 N N . ASP A 1 911 ? -15.634 -19.719 18.825 1.00 90.62 911 ASP A N 1
ATOM 6777 C CA . ASP A 1 911 ? -14.286 -19.360 18.388 1.00 90.62 911 ASP A CA 1
ATOM 6778 C C . ASP A 1 911 ? -14.017 -17.876 18.724 1.00 90.62 911 ASP A C 1
ATOM 6780 O O . ASP A 1 911 ? -14.866 -17.203 19.313 1.00 90.62 911 ASP A O 1
ATOM 6784 N N . CYS A 1 912 ? -12.838 -17.365 18.364 1.00 89.50 912 CYS A N 1
ATOM 6785 C CA . CYS A 1 912 ? -12.390 -16.003 18.685 1.00 89.50 912 CYS A CA 1
ATOM 6786 C C . CYS A 1 912 ? -13.065 -14.878 17.876 1.00 89.50 912 CYS A C 1
ATOM 6788 O O . CYS A 1 912 ? -12.904 -13.700 18.207 1.00 89.50 912 CYS A O 1
ATOM 6790 N N . SER A 1 913 ? -13.841 -15.218 16.842 1.00 89.94 913 SER A N 1
ATOM 6791 C CA . SER A 1 913 ? -14.642 -14.272 16.052 1.00 89.94 913 SER A CA 1
ATOM 6792 C C . SER A 1 913 ? -16.113 -14.227 16.489 1.00 89.94 913 SER A C 1
ATOM 6794 O O . SER A 1 913 ? -16.782 -13.208 16.309 1.00 89.94 913 SER A O 1
ATOM 6796 N N . ALA A 1 914 ? -16.612 -15.308 17.093 1.00 88.38 914 ALA A N 1
ATOM 6797 C CA . ALA A 1 914 ? -17.993 -15.434 17.535 1.00 88.38 914 ALA A CA 1
ATOM 6798 C C . ALA A 1 914 ? -18.323 -14.562 18.762 1.00 88.38 914 ALA A C 1
ATOM 6800 O O . ALA A 1 914 ? -17.516 -14.388 19.672 1.00 88.38 914 ALA A O 1
ATOM 6801 N N . GLY A 1 915 ? -19.567 -14.080 18.830 1.00 91.19 915 GLY A N 1
ATOM 6802 C CA . GLY A 1 915 ? -20.064 -13.264 19.943 1.00 91.19 915 GLY A CA 1
ATOM 6803 C C . GLY A 1 915 ? -19.653 -11.786 19.887 1.00 91.19 915 GLY A C 1
ATOM 6804 O O . GLY A 1 915 ? -18.905 -11.336 19.017 1.00 91.19 915 GLY A O 1
ATOM 6805 N N . SER A 1 916 ? -20.177 -11.014 20.834 1.00 93.44 916 SER A N 1
ATOM 6806 C CA . SER A 1 916 ? -19.890 -9.587 20.985 1.00 93.44 916 SER A CA 1
ATOM 6807 C C . SER A 1 916 ? -18.474 -9.381 21.515 1.00 93.44 916 SER A C 1
ATOM 6809 O O . SER A 1 916 ? -18.069 -10.059 22.456 1.00 93.44 916 SER A O 1
ATOM 6811 N N . LEU A 1 917 ? -17.725 -8.427 20.959 1.00 95.19 917 LEU A N 1
ATOM 6812 C CA . LEU A 1 917 ? -16.461 -7.995 21.559 1.00 95.19 917 LEU A CA 1
ATOM 6813 C C . LEU A 1 917 ? -16.748 -7.242 22.867 1.00 95.19 917 LEU A C 1
ATOM 6815 O O . LEU A 1 917 ? -17.627 -6.380 22.915 1.00 95.19 917 LEU A O 1
ATOM 6819 N N . TYR A 1 918 ? -16.025 -7.575 23.932 1.00 94.19 918 TYR A N 1
ATOM 6820 C CA . TYR A 1 918 ? -16.055 -6.823 25.179 1.00 94.19 918 TYR A CA 1
ATOM 6821 C C . TYR A 1 918 ? -15.181 -5.568 25.040 1.00 94.19 918 TYR A C 1
ATOM 6823 O O . TYR A 1 918 ? -13.961 -5.667 24.975 1.00 94.19 918 TYR A O 1
ATOM 6831 N N . GLY A 1 919 ? -15.824 -4.398 24.992 1.00 84.50 919 GLY A N 1
ATOM 6832 C CA . GLY A 1 919 ? -15.171 -3.079 24.959 1.00 84.50 919 GLY A CA 1
ATOM 6833 C C . GLY A 1 919 ? -15.647 -2.125 26.062 1.00 84.50 919 GLY A C 1
ATOM 6834 O O . GLY A 1 919 ? -15.375 -0.932 26.010 1.00 84.50 919 GLY A O 1
ATOM 6835 N N . GLY A 1 920 ? -16.407 -2.622 27.041 1.00 85.06 920 GLY A N 1
ATOM 6836 C CA . GLY A 1 920 ? -17.013 -1.817 28.102 1.00 85.06 920 GLY A CA 1
ATOM 6837 C C . GLY A 1 920 ? -17.950 -2.644 28.981 1.00 85.06 920 GLY A C 1
ATOM 6838 O O . GLY A 1 920 ? -18.306 -3.770 28.629 1.00 85.06 920 GLY A O 1
ATOM 6839 N N . ALA A 1 921 ? -18.337 -2.095 30.135 1.00 92.00 921 ALA A N 1
ATOM 6840 C CA . ALA A 1 921 ? -19.131 -2.816 31.129 1.00 92.00 921 ALA A CA 1
ATOM 6841 C C . ALA A 1 921 ? -20.505 -3.264 30.589 1.00 92.00 921 ALA A C 1
ATOM 6843 O O . ALA A 1 921 ? -21.224 -2.506 29.937 1.00 92.00 921 ALA A O 1
ATOM 6844 N N . ILE A 1 922 ? -20.876 -4.506 30.893 1.00 93.81 922 ILE A N 1
ATOM 6845 C CA . ILE A 1 922 ? -22.111 -5.159 30.457 1.00 93.81 922 ILE A CA 1
ATOM 6846 C C . ILE A 1 922 ? -23.202 -4.883 31.497 1.00 93.81 922 ILE A C 1
ATOM 6848 O O . ILE A 1 922 ? -23.058 -5.245 32.665 1.00 93.81 922 ILE A O 1
ATOM 6852 N N . SER A 1 923 ? -24.305 -4.255 31.087 1.00 93.75 923 SER A N 1
ATOM 6853 C CA . SER A 1 923 ? -25.432 -3.984 31.986 1.00 93.75 923 SER A CA 1
ATOM 6854 C C . SER A 1 923 ? -26.370 -5.190 32.083 1.00 93.75 923 SER A C 1
ATOM 6856 O O . SER A 1 923 ? -26.882 -5.664 31.070 1.00 93.75 923 SER A O 1
ATOM 6858 N N . VAL A 1 924 ? -26.615 -5.660 33.308 1.00 95.25 924 VAL A N 1
ATOM 6859 C CA . VAL A 1 924 ? -27.475 -6.810 33.617 1.00 95.25 924 VAL A CA 1
ATOM 6860 C C . VAL A 1 924 ? -28.650 -6.347 34.475 1.00 95.25 924 VAL A C 1
ATOM 6862 O O . VAL A 1 924 ? -28.487 -6.080 35.663 1.00 95.25 924 VAL A O 1
ATOM 6865 N N . SER A 1 925 ? -29.830 -6.218 33.865 1.00 91.56 925 SER A N 1
ATOM 6866 C CA . SER A 1 925 ? -31.051 -5.660 34.479 1.00 91.56 925 SER A CA 1
ATOM 6867 C C . SER A 1 925 ? -32.159 -6.685 34.756 1.00 91.56 925 SER A C 1
ATOM 6869 O O . SER A 1 925 ? -33.196 -6.328 35.308 1.00 91.56 925 SER A O 1
ATOM 6871 N N . ALA A 1 926 ? -31.945 -7.943 34.375 1.00 92.75 926 ALA A N 1
ATOM 6872 C CA . ALA A 1 926 ? -32.814 -9.090 34.629 1.00 92.75 926 ALA A CA 1
ATOM 6873 C C . ALA A 1 926 ? -31.958 -10.370 34.666 1.00 92.75 926 ALA A C 1
ATOM 6875 O O . ALA A 1 926 ? -30.782 -10.328 34.293 1.00 92.75 926 ALA A O 1
ATOM 6876 N N . ASP A 1 927 ? -32.551 -11.495 35.069 1.00 94.19 927 ASP A N 1
ATOM 6877 C CA . ASP A 1 927 ? -31.895 -12.807 35.106 1.00 94.19 927 ASP A CA 1
ATOM 6878 C C . ASP A 1 927 ? -31.207 -13.146 33.775 1.00 94.19 927 ASP A C 1
ATOM 6880 O O . ASP A 1 927 ? -31.839 -13.219 32.716 1.00 94.19 927 ASP A O 1
ATOM 6884 N N . GLN A 1 928 ? -29.888 -13.344 33.820 1.00 94.00 928 GLN A N 1
ATOM 6885 C CA . GLN A 1 928 ? -29.068 -13.518 32.626 1.00 94.00 928 GLN A CA 1
ATOM 6886 C C . GLN A 1 928 ? -27.776 -14.275 32.934 1.00 94.00 928 GLN A C 1
ATOM 6888 O O . GLN A 1 928 ? -27.149 -14.081 33.971 1.00 94.00 928 GLN A O 1
ATOM 6893 N N . THR A 1 929 ? -27.336 -15.114 31.993 1.00 96.56 929 THR A N 1
ATOM 6894 C CA . THR A 1 929 ? -25.993 -15.708 32.019 1.00 96.56 929 THR A CA 1
ATOM 6895 C C . THR A 1 929 ? -25.127 -15.063 30.946 1.00 96.56 929 THR A C 1
ATOM 6897 O O . THR A 1 929 ? -25.516 -15.031 29.781 1.00 96.56 929 THR A O 1
ATOM 6900 N N . ILE A 1 930 ? -23.953 -14.563 31.329 1.00 97.00 930 ILE A N 1
ATOM 6901 C CA . ILE A 1 930 ? -22.926 -14.068 30.410 1.00 97.00 930 ILE A CA 1
ATOM 6902 C C . ILE A 1 930 ? -21.931 -15.204 30.176 1.00 97.00 930 ILE A C 1
ATOM 6904 O O . ILE A 1 930 ? -21.209 -15.593 31.092 1.00 97.00 930 ILE A O 1
ATOM 6908 N N . TYR A 1 931 ? -21.876 -15.729 28.957 1.00 97.50 931 TYR A N 1
ATOM 6909 C CA . TYR A 1 931 ? -20.860 -16.679 28.510 1.00 97.50 931 TYR A CA 1
ATOM 6910 C C . TYR A 1 931 ? -19.717 -15.929 27.833 1.00 97.50 931 TYR A C 1
ATOM 6912 O O . TYR A 1 931 ? -19.969 -14.997 27.069 1.00 97.50 931 TYR A O 1
ATOM 6920 N N . THR A 1 932 ? -18.473 -16.340 28.065 1.00 97.31 932 THR A N 1
ATOM 6921 C CA . THR A 1 932 ? -17.284 -15.616 27.599 1.00 97.31 932 THR A CA 1
ATOM 6922 C C . THR A 1 932 ? -16.247 -16.537 26.961 1.00 97.31 932 THR A C 1
ATOM 6924 O O . THR A 1 932 ? -16.156 -17.724 27.283 1.00 97.31 932 THR A O 1
ATOM 6927 N N . ARG A 1 933 ? -15.438 -15.969 26.063 1.00 97.19 933 ARG A N 1
ATOM 6928 C CA . ARG A 1 933 ? -14.206 -16.562 25.536 1.00 97.19 933 ARG A CA 1
ATOM 6929 C C . ARG A 1 933 ? -13.108 -15.500 25.512 1.00 97.19 933 ARG A C 1
ATOM 6931 O O . ARG A 1 933 ? -13.269 -14.497 24.828 1.00 97.19 933 ARG A O 1
ATOM 6938 N N . ALA A 1 934 ? -12.014 -15.721 26.229 1.00 96.56 934 ALA A N 1
ATOM 6939 C CA . ALA A 1 934 ? -10.770 -14.982 26.035 1.00 96.56 934 ALA A CA 1
ATOM 6940 C C . ALA A 1 934 ? -9.962 -15.627 24.905 1.00 96.56 934 ALA A C 1
ATOM 6942 O O . ALA A 1 934 ? -9.934 -16.856 24.809 1.00 96.56 934 ALA A O 1
ATOM 6943 N N . CYS A 1 935 ? -9.302 -14.809 24.090 1.00 92.88 935 CYS A N 1
ATOM 6944 C CA . CYS A 1 935 ? -8.383 -15.240 23.041 1.00 92.88 935 CYS A CA 1
ATOM 6945 C C . CYS A 1 935 ? -7.117 -14.384 23.029 1.00 92.88 935 CYS A C 1
ATOM 6947 O O . CYS A 1 935 ? -7.190 -13.179 23.277 1.00 92.88 935 CYS A O 1
ATOM 6949 N N . ASP A 1 936 ? -5.989 -15.006 22.707 1.00 92.56 936 ASP A N 1
ATOM 6950 C CA . ASP A 1 936 ? -4.751 -14.327 22.315 1.00 92.56 936 ASP A CA 1
ATOM 6951 C C . ASP A 1 936 ? -4.671 -14.149 20.784 1.00 92.56 936 ASP A C 1
ATOM 6953 O O . ASP A 1 936 ? -5.566 -14.566 20.038 1.00 92.56 936 ASP A O 1
ATOM 6957 N N . THR A 1 937 ? -3.592 -13.520 20.323 1.00 87.25 937 THR A N 1
ATOM 6958 C CA . THR A 1 937 ? -3.299 -13.259 18.907 1.00 87.25 937 THR A CA 1
ATOM 6959 C C . THR A 1 937 ? -2.983 -14.540 18.120 1.00 87.25 937 THR A C 1
ATOM 6961 O O . THR A 1 937 ? -3.260 -14.596 16.922 1.00 87.25 937 THR A O 1
ATOM 6964 N N . ALA A 1 938 ? -2.463 -15.593 18.763 1.00 83.25 938 ALA A N 1
ATOM 6965 C CA . ALA A 1 938 ? -2.225 -16.895 18.127 1.00 83.25 938 ALA A CA 1
ATOM 6966 C C . ALA A 1 938 ? -3.522 -17.699 17.914 1.00 83.25 938 ALA A C 1
ATOM 6968 O O . ALA A 1 938 ? -3.560 -18.651 17.130 1.00 83.25 938 ALA A O 1
ATOM 6969 N N . GLY A 1 939 ? -4.601 -17.311 18.597 1.00 85.56 939 GLY A N 1
ATOM 6970 C CA . GLY A 1 939 ? -5.897 -17.967 18.566 1.00 85.56 939 GLY A CA 1
ATOM 6971 C C . GLY A 1 939 ? -6.034 -19.106 19.577 1.00 85.56 939 GLY A C 1
ATOM 6972 O O . GLY A 1 939 ? -6.961 -19.913 19.441 1.00 85.56 939 GLY A O 1
ATOM 6973 N N . ASN A 1 940 ? -5.158 -19.222 20.584 1.00 90.94 940 ASN A N 1
ATOM 6974 C CA . ASN A 1 940 ? -5.508 -20.034 21.750 1.00 90.94 940 ASN A CA 1
ATOM 6975 C C . ASN A 1 940 ? -6.627 -19.329 22.520 1.00 90.94 940 ASN A C 1
ATOM 6977 O O . ASN A 1 940 ? -6.838 -18.119 22.418 1.00 90.94 940 ASN A O 1
ATOM 6981 N N . SER A 1 941 ? -7.399 -20.095 23.291 1.00 94.25 941 SER A N 1
ATOM 6982 C CA . SER A 1 941 ? -8.546 -19.524 23.988 1.00 94.25 941 SER A CA 1
ATOM 6983 C C . SER A 1 941 ? -8.978 -20.297 25.221 1.00 94.25 941 SER A C 1
ATOM 6985 O O . SER A 1 941 ? -8.754 -21.500 25.353 1.00 94.25 941 SER A O 1
ATOM 6987 N N . SER A 1 942 ? -9.652 -19.581 26.113 1.00 97.12 942 SER A N 1
ATOM 6988 C CA . SER A 1 942 ? -10.251 -20.098 27.341 1.00 97.12 942 SER A CA 1
ATOM 6989 C C . SER A 1 942 ? -11.649 -19.509 27.525 1.00 97.12 942 SER A C 1
ATOM 6991 O O . SER A 1 942 ? -11.974 -18.454 26.982 1.00 97.12 942 SER A O 1
ATOM 6993 N N . THR A 1 943 ? -12.525 -20.205 28.249 1.00 97.00 943 THR A N 1
ATOM 6994 C CA . THR A 1 943 ? -13.956 -19.864 28.329 1.00 97.00 943 THR A CA 1
ATOM 6995 C C . THR A 1 943 ? -14.468 -19.886 29.760 1.00 97.00 943 THR A C 1
ATOM 6997 O O . THR A 1 943 ? -14.075 -20.761 30.531 1.00 97.00 943 THR A O 1
ATOM 7000 N N . ALA A 1 944 ? -15.400 -18.992 30.089 1.00 97.38 944 ALA A N 1
ATOM 7001 C CA . ALA A 1 944 ? -16.097 -18.967 31.374 1.00 97.38 944 ALA A CA 1
ATOM 7002 C C . ALA A 1 944 ? -17.590 -18.627 31.194 1.00 97.38 944 ALA A C 1
ATOM 7004 O O . ALA A 1 944 ? -18.054 -18.329 30.090 1.00 97.38 944 ALA A O 1
ATOM 7005 N N . SER A 1 945 ? -18.364 -18.694 32.279 1.00 96.44 945 SER A N 1
ATOM 7006 C CA . SER A 1 945 ? -19.772 -18.286 32.290 1.00 96.44 945 SER A CA 1
ATOM 7007 C C . SER A 1 945 ? -20.200 -17.785 33.666 1.00 96.44 945 SER A C 1
ATOM 7009 O O . SER A 1 945 ? -19.875 -18.415 34.673 1.00 96.44 945 SER A O 1
ATOM 7011 N N . PHE A 1 946 ? -20.977 -16.705 33.704 1.00 97.62 946 PHE A N 1
ATOM 7012 C CA . PHE A 1 946 ? -21.396 -16.021 34.928 1.00 97.62 946 PHE A CA 1
ATOM 7013 C C . PHE A 1 946 ? -22.914 -15.848 34.943 1.00 97.62 946 PHE A C 1
ATOM 7015 O O . PHE A 1 946 ? -23.461 -15.180 34.067 1.00 97.62 946 PHE A O 1
ATOM 7022 N N . ALA A 1 947 ? -23.590 -16.456 35.917 1.00 96.50 947 ALA A N 1
ATOM 7023 C CA . ALA A 1 947 ? -25.036 -16.349 36.085 1.00 96.50 947 ALA A CA 1
ATOM 7024 C C . ALA A 1 947 ? -25.390 -15.231 37.076 1.00 96.50 947 ALA A C 1
ATOM 7026 O O . ALA A 1 947 ? -24.873 -15.192 38.194 1.00 96.50 947 ALA A O 1
ATOM 7027 N N . TYR A 1 948 ? -26.290 -14.346 36.666 1.00 96.69 948 TYR A N 1
ATOM 7028 C CA . TYR A 1 948 ? -26.811 -13.244 37.462 1.00 96.69 948 TYR A CA 1
ATOM 7029 C C . TYR A 1 948 ? -28.318 -13.409 37.623 1.00 96.69 948 TYR A C 1
ATOM 7031 O O . TYR A 1 948 ? -29.015 -13.704 36.650 1.00 96.69 948 TYR A O 1
ATOM 7039 N N . VAL A 1 949 ? -28.806 -13.195 38.841 1.00 94.12 949 VAL A N 1
ATOM 7040 C CA . VAL A 1 949 ? -30.236 -13.161 39.173 1.00 94.12 949 VAL A CA 1
ATOM 7041 C C . VAL A 1 949 ? -30.549 -11.779 39.736 1.00 94.12 949 VAL A C 1
ATOM 7043 O O . VAL A 1 949 ? -29.849 -11.322 40.643 1.00 94.12 949 VAL A O 1
ATOM 7046 N N . ILE A 1 950 ? -31.555 -11.099 39.191 1.00 93.31 950 ILE A N 1
ATOM 7047 C CA . ILE A 1 950 ? -31.924 -9.731 39.577 1.00 93.31 950 ILE A CA 1
ATOM 7048 C C . ILE A 1 950 ? -33.303 -9.771 40.236 1.00 93.31 950 ILE A C 1
ATOM 7050 O O . ILE A 1 950 ? -34.334 -9.735 39.567 1.00 93.31 950 ILE A O 1
ATOM 7054 N N . ASP A 1 951 ? -33.312 -9.852 41.564 1.00 89.62 951 ASP A N 1
ATOM 7055 C CA . ASP A 1 951 ? -34.534 -9.923 42.360 1.00 89.62 951 ASP A CA 1
ATOM 7056 C C . ASP A 1 951 ? -34.865 -8.548 42.937 1.00 89.62 951 ASP A C 1
ATOM 7058 O O . ASP A 1 951 ? -34.230 -8.097 43.883 1.00 89.62 951 ASP A O 1
ATOM 7062 N N . THR A 1 952 ? -35.859 -7.868 42.369 1.00 87.38 952 THR A N 1
ATOM 7063 C CA . THR A 1 952 ? -36.329 -6.552 42.837 1.00 87.38 952 THR A CA 1
ATOM 7064 C C . THR A 1 952 ? -37.587 -6.640 43.707 1.00 87.38 952 THR A C 1
ATOM 7066 O O . THR A 1 952 ? -38.259 -5.626 43.917 1.00 87.38 952 THR A O 1
ATOM 7069 N N . ASN A 1 953 ? -37.991 -7.838 44.140 1.00 86.06 953 ASN A N 1
ATOM 7070 C CA . ASN A 1 953 ? -39.262 -8.034 44.831 1.00 86.06 953 ASN A CA 1
ATOM 7071 C C . ASN A 1 953 ? -39.084 -7.861 46.340 1.00 86.06 953 ASN A C 1
ATOM 7073 O O . ASN A 1 953 ? -38.391 -8.631 46.994 1.00 86.06 953 ASN A O 1
ATOM 7077 N N . ALA A 1 954 ? -39.748 -6.862 46.921 1.00 87.56 954 ALA A N 1
ATOM 7078 C CA . ALA A 1 954 ? -39.817 -6.750 48.374 1.00 87.56 954 ALA A CA 1
ATOM 7079 C C . ALA A 1 954 ? -40.596 -7.934 48.986 1.00 87.56 954 ALA A C 1
ATOM 7081 O O . ALA A 1 954 ? -41.576 -8.384 48.386 1.00 87.56 954 ALA A O 1
ATOM 7082 N N . PRO A 1 955 ? -40.219 -8.404 50.193 1.00 90.75 955 PRO A N 1
ATOM 7083 C CA . PRO A 1 955 ? -41.036 -9.352 50.947 1.00 90.75 955 PRO A CA 1
ATOM 7084 C C . PRO A 1 955 ? -42.379 -8.718 51.336 1.00 90.75 955 PRO A C 1
ATOM 7086 O O . PRO A 1 955 ? -42.515 -7.491 51.341 1.00 90.75 955 PRO A O 1
ATOM 7089 N N . ASP A 1 956 ? -43.355 -9.536 51.734 1.00 91.50 956 ASP A N 1
ATOM 7090 C CA . ASP A 1 956 ? -44.667 -9.036 52.155 1.00 91.50 956 ASP A CA 1
ATOM 7091 C C . ASP A 1 956 ? -44.537 -8.000 53.284 1.00 91.50 956 ASP A C 1
ATOM 7093 O O . ASP A 1 956 ? -43.633 -8.060 54.128 1.00 91.50 956 ASP A O 1
ATOM 7097 N N . SER A 1 957 ? -45.453 -7.028 53.326 1.00 90.81 957 SER A N 1
ATOM 7098 C CA . SER A 1 957 ? -45.578 -6.133 54.479 1.00 90.81 957 SER A CA 1
ATOM 7099 C C . SER A 1 957 ? -45.796 -6.954 55.746 1.00 90.81 957 SER A C 1
ATOM 7101 O O . SER A 1 957 ? -46.643 -7.848 55.774 1.00 90.81 957 SER A O 1
ATOM 7103 N N . ALA A 1 958 ? -45.055 -6.635 56.810 1.00 92.56 958 ALA A N 1
ATOM 7104 C CA . ALA A 1 958 ? -45.242 -7.328 58.076 1.00 92.56 958 ALA A CA 1
ATOM 7105 C C . ALA A 1 958 ? -46.686 -7.184 58.586 1.00 92.56 958 ALA A C 1
ATOM 7107 O O . ALA A 1 958 ? -47.344 -6.168 58.353 1.00 92.56 958 ALA A O 1
ATOM 7108 N N . VAL A 1 959 ? -47.145 -8.192 59.321 1.00 93.81 959 VAL A N 1
ATOM 7109 C CA . VAL A 1 959 ? -48.408 -8.214 60.066 1.00 93.81 959 VAL A CA 1
ATOM 7110 C C . VAL A 1 959 ? -48.121 -8.433 61.549 1.00 93.81 959 VAL A C 1
ATOM 7112 O O . VAL A 1 959 ? -47.161 -9.125 61.904 1.00 93.81 959 VAL A O 1
ATOM 7115 N N . ALA A 1 960 ? -48.949 -7.838 62.408 1.00 94.38 960 ALA A N 1
ATOM 7116 C CA . ALA A 1 960 ? -48.833 -7.938 63.857 1.00 94.38 960 ALA A CA 1
ATOM 7117 C C . ALA A 1 960 ? -50.021 -8.686 64.476 1.00 94.38 960 ALA A C 1
ATOM 7119 O O . ALA A 1 960 ? -51.158 -8.536 64.025 1.00 94.38 960 ALA A O 1
ATOM 7120 N N . SER A 1 961 ? -49.743 -9.482 65.510 1.00 92.75 961 SER A N 1
ATOM 7121 C CA . SER A 1 961 ? -50.745 -10.191 66.310 1.00 92.75 961 SER A CA 1
ATOM 7122 C C . SER A 1 961 ? -50.428 -10.043 67.809 1.00 92.75 961 SER A C 1
ATOM 7124 O O . SER A 1 961 ? -49.334 -10.454 68.211 1.00 92.75 961 SER A O 1
ATOM 7126 N N . PRO A 1 962 ? -51.346 -9.513 68.644 1.00 92.00 962 PRO A N 1
ATOM 7127 C CA . PRO A 1 962 ? -52.670 -8.997 68.275 1.00 92.00 962 PRO A CA 1
ATOM 7128 C C . PRO A 1 962 ? -52.571 -7.758 67.368 1.00 92.00 962 PRO A C 1
ATOM 7130 O O . PRO A 1 962 ? -51.494 -7.193 67.204 1.00 92.00 962 PRO A O 1
ATOM 7133 N N . VAL A 1 963 ? -53.672 -7.379 66.718 1.00 90.69 963 VAL A N 1
ATOM 7134 C CA . VAL A 1 963 ? -53.686 -6.248 65.772 1.00 90.69 963 VAL A CA 1
ATOM 7135 C C . VAL A 1 963 ? -53.546 -4.900 66.493 1.00 90.69 963 VAL A C 1
ATOM 7137 O O . VAL A 1 963 ? -53.868 -4.781 67.674 1.00 90.69 963 VAL A O 1
ATOM 7140 N N . ALA A 1 964 ? -53.094 -3.869 65.776 1.00 91.38 964 ALA A N 1
ATOM 7141 C CA . ALA A 1 964 ? -53.069 -2.489 66.271 1.00 91.38 964 ALA A CA 1
ATOM 7142 C C . ALA A 1 964 ? -54.461 -2.050 66.782 1.00 91.38 964 ALA A C 1
ATOM 7144 O O . ALA A 1 964 ? -55.466 -2.327 66.124 1.00 91.38 964 ALA A O 1
ATOM 7145 N N . GLY A 1 965 ? -54.521 -1.379 67.936 1.00 89.06 965 GLY A N 1
ATOM 7146 C CA . GLY A 1 965 ? -55.781 -1.054 68.615 1.00 89.06 965 GLY A CA 1
ATOM 7147 C C . GLY A 1 965 ? -55.609 -0.498 70.034 1.00 89.06 965 GLY A C 1
ATOM 7148 O O . GLY A 1 965 ? -54.487 -0.240 70.479 1.00 89.06 965 GLY A O 1
ATOM 7149 N N . ILE A 1 966 ? -56.738 -0.319 70.724 1.00 89.12 966 ILE A N 1
ATOM 7150 C CA . ILE A 1 966 ? -56.830 0.125 72.123 1.00 89.12 966 ILE A CA 1
ATOM 7151 C C . ILE A 1 966 ? -56.997 -1.112 73.018 1.00 89.12 966 ILE A C 1
ATOM 7153 O O . ILE A 1 966 ? -57.734 -2.026 72.651 1.00 89.12 966 ILE A O 1
ATOM 7157 N N . TYR A 1 967 ? -56.311 -1.155 74.164 1.00 87.75 967 TYR A N 1
ATOM 7158 C CA . TYR A 1 967 ? -56.344 -2.289 75.091 1.00 87.75 967 TYR A CA 1
ATOM 7159 C C . TYR A 1 967 ? -56.275 -1.853 76.563 1.00 87.75 967 TYR A C 1
ATOM 7161 O O . TYR A 1 967 ? -55.434 -1.033 76.927 1.00 87.75 967 TYR A O 1
ATOM 7169 N N . ASN A 1 968 ? -57.058 -2.506 77.427 1.00 85.19 968 ASN A N 1
ATOM 7170 C CA . ASN A 1 968 ? -57.038 -2.341 78.892 1.00 85.19 968 ASN A CA 1
ATOM 7171 C C . ASN A 1 968 ? -55.837 -2.969 79.630 1.00 85.19 968 ASN A C 1
ATOM 7173 O O . ASN A 1 968 ? -55.800 -3.025 80.861 1.00 85.19 968 ASN A O 1
ATOM 7177 N N . SER A 1 969 ? -54.855 -3.508 78.906 1.00 86.12 969 SER A N 1
ATOM 7178 C CA . SER A 1 969 ? -53.761 -4.286 79.493 1.00 86.12 969 SER A CA 1
ATOM 7179 C C . SER A 1 969 ? -52.540 -4.373 78.575 1.00 86.12 969 SER A C 1
ATOM 7181 O O . SER A 1 969 ? -52.646 -4.228 77.357 1.00 86.12 969 SER A O 1
ATOM 7183 N N . THR A 1 970 ? -51.368 -4.641 79.163 1.00 90.25 970 THR A N 1
ATOM 7184 C CA . THR A 1 970 ? -50.094 -4.846 78.451 1.00 90.25 970 THR A CA 1
ATOM 7185 C C . THR A 1 970 ? -50.211 -5.903 77.352 1.00 90.25 970 THR A C 1
ATOM 7187 O O . THR A 1 970 ? -50.525 -7.059 77.634 1.00 90.25 970 THR A O 1
ATOM 7190 N N . GLN A 1 971 ? -49.871 -5.538 76.115 1.00 93.44 971 GLN A N 1
ATOM 7191 C CA . GLN A 1 971 ? -49.928 -6.439 74.964 1.00 93.44 971 GLN A CA 1
ATOM 7192 C C . GLN A 1 971 ? -48.592 -7.135 74.688 1.00 93.44 971 GLN A C 1
ATOM 7194 O O . GLN A 1 971 ? -47.517 -6.565 74.881 1.00 93.44 971 GLN A O 1
ATOM 7199 N N . SER A 1 972 ? -48.662 -8.376 74.198 1.00 94.38 972 SER A N 1
ATOM 7200 C CA . SER A 1 972 ? -47.507 -9.154 73.733 1.00 94.38 972 SER A CA 1
ATOM 7201 C C . SER A 1 972 ? -47.590 -9.316 72.217 1.00 94.38 972 SER A C 1
ATOM 7203 O O . SER A 1 972 ? -48.298 -10.180 71.704 1.00 94.38 972 SER A O 1
ATOM 7205 N N . VAL A 1 973 ? -46.911 -8.427 71.494 1.00 95.69 973 VAL A N 1
ATOM 7206 C CA . VAL A 1 973 ? -47.034 -8.277 70.042 1.00 95.69 973 VAL A CA 1
ATOM 7207 C C . VAL A 1 973 ? -46.036 -9.172 69.319 1.00 95.69 973 VAL A C 1
ATOM 7209 O O . VAL A 1 973 ? -44.821 -9.036 69.464 1.00 95.69 973 VAL A O 1
ATOM 7212 N N . THR A 1 974 ? -46.549 -10.063 68.482 1.00 95.56 974 THR A N 1
ATOM 7213 C CA . THR A 1 974 ? -45.759 -10.876 67.550 1.00 95.56 974 THR A CA 1
ATOM 7214 C C . THR A 1 974 ? -45.807 -10.282 66.146 1.00 95.56 974 THR A C 1
ATOM 7216 O O . THR A 1 974 ? -46.826 -9.727 65.742 1.00 95.56 974 THR A O 1
ATOM 7219 N N . LEU A 1 975 ? -44.701 -10.390 65.407 1.00 95.81 975 LEU A N 1
ATOM 7220 C CA . LEU A 1 975 ? -44.555 -9.919 64.028 1.00 95.81 975 LEU A CA 1
ATOM 7221 C C . LEU A 1 975 ? -44.272 -11.096 63.085 1.00 95.81 975 LEU A C 1
ATOM 7223 O O . LEU A 1 975 ? -43.551 -12.027 63.447 1.00 95.81 975 LEU A O 1
ATOM 7227 N N . SER A 1 976 ? -44.793 -11.032 61.860 1.00 92.88 976 SER A N 1
ATOM 7228 C CA . SER A 1 976 ? -44.439 -11.958 60.774 1.00 92.88 976 SER A CA 1
ATOM 7229 C C . SER A 1 976 ? -44.528 -11.274 59.407 1.00 92.88 976 SER A C 1
ATOM 7231 O O . SER A 1 976 ? -45.311 -10.344 59.243 1.00 92.88 976 SER A O 1
ATOM 7233 N N . ALA A 1 977 ? -43.715 -11.708 58.443 1.00 93.38 977 ALA A N 1
ATOM 7234 C CA . ALA A 1 977 ? -43.689 -11.202 57.068 1.00 93.38 977 ALA A CA 1
ATOM 7235 C C . ALA A 1 977 ? -43.219 -12.328 56.133 1.00 93.38 977 ALA A C 1
ATOM 7237 O O . ALA A 1 977 ? -42.100 -12.829 56.291 1.00 93.38 977 ALA A O 1
ATOM 7238 N N . ALA A 1 978 ? -44.059 -12.764 55.193 1.00 90.25 978 ALA A N 1
ATOM 7239 C CA . ALA A 1 978 ? -43.693 -13.838 54.272 1.00 90.25 978 ALA A CA 1
ATOM 7240 C C . ALA A 1 978 ? -42.641 -13.360 53.253 1.00 90.25 978 ALA A C 1
ATOM 7242 O O . ALA A 1 978 ? -42.569 -12.182 52.910 1.00 90.25 978 ALA A O 1
ATOM 7243 N N . GLY A 1 979 ? -41.760 -14.270 52.828 1.00 85.94 979 GLY A N 1
ATOM 7244 C CA . GLY A 1 979 ? -40.607 -13.948 51.975 1.00 85.94 979 GLY A CA 1
ATOM 7245 C C . GLY A 1 979 ? -39.456 -13.209 52.678 1.00 85.94 979 GLY A C 1
ATOM 7246 O O . GLY A 1 979 ? -38.364 -13.132 52.122 1.00 85.94 979 GLY A O 1
ATOM 7247 N N . SER A 1 980 ? -39.645 -12.704 53.903 1.00 90.88 980 SER A N 1
ATOM 7248 C CA . SER A 1 980 ? -38.563 -12.055 54.654 1.00 90.88 980 SER A CA 1
ATOM 7249 C C . SER A 1 980 ? -37.579 -13.071 55.250 1.00 90.88 980 SER A C 1
ATOM 7251 O O . SER A 1 980 ? -37.968 -14.136 55.730 1.00 90.88 980 SER A O 1
ATOM 7253 N N . THR A 1 981 ? -36.291 -12.723 55.250 1.00 91.38 981 THR A N 1
ATOM 7254 C CA . THR A 1 981 ? -35.235 -13.421 56.006 1.00 91.38 981 THR A CA 1
ATOM 7255 C C . THR A 1 981 ? -34.978 -12.760 57.358 1.00 91.38 981 THR A C 1
ATOM 7257 O O . THR A 1 981 ? -34.478 -13.400 58.283 1.00 91.38 981 THR A O 1
ATOM 7260 N N . SER A 1 982 ? -35.320 -11.475 57.488 1.00 92.69 982 SER A N 1
ATOM 7261 C CA . SER A 1 982 ? -35.182 -10.712 58.722 1.00 92.69 982 SER A CA 1
ATOM 7262 C C . SER A 1 982 ? -36.302 -9.685 58.870 1.00 92.69 982 SER A C 1
ATOM 7264 O O . SER A 1 982 ? -36.771 -9.089 57.902 1.00 92.69 982 SER A O 1
ATOM 7266 N N . ILE A 1 983 ? -36.717 -9.459 60.115 1.00 95.12 983 ILE A N 1
ATOM 7267 C CA . ILE A 1 983 ? -37.657 -8.403 60.491 1.00 95.12 983 ILE A CA 1
ATOM 7268 C C . ILE A 1 983 ? -36.955 -7.541 61.535 1.00 95.12 983 ILE A C 1
ATOM 7270 O O . ILE A 1 983 ? -36.461 -8.054 62.540 1.00 95.12 983 ILE A O 1
ATOM 7274 N N . ARG A 1 984 ? -36.895 -6.230 61.308 1.00 94.19 984 ARG A N 1
ATOM 7275 C CA . ARG A 1 984 ? -36.354 -5.250 62.252 1.00 94.19 984 ARG A CA 1
ATOM 7276 C C . ARG A 1 984 ? -37.418 -4.255 62.664 1.00 94.19 984 ARG A C 1
ATOM 7278 O O . ARG A 1 984 ? -38.276 -3.897 61.860 1.00 94.19 984 ARG A O 1
ATOM 7285 N N . TYR A 1 985 ? -37.353 -3.788 63.904 1.00 95.25 985 TYR A N 1
ATOM 7286 C CA . TYR A 1 985 ? -38.314 -2.838 64.443 1.00 95.25 985 TYR A CA 1
ATOM 7287 C C . TYR A 1 985 ? -37.664 -1.735 65.283 1.00 95.25 985 TYR A C 1
ATOM 7289 O O . TYR A 1 985 ? -36.513 -1.824 65.710 1.00 95.25 985 TYR A O 1
ATOM 7297 N N . SER A 1 986 ? -38.424 -0.670 65.505 1.00 94.50 986 SER A N 1
ATOM 7298 C CA . SER A 1 986 ? -38.068 0.475 66.340 1.00 94.50 986 SER A CA 1
ATOM 7299 C C . SER A 1 986 ? -39.346 1.132 66.861 1.00 94.50 986 SER A C 1
ATOM 7301 O O . SER A 1 986 ? -40.391 1.044 66.220 1.00 94.50 986 SER A O 1
ATOM 7303 N N . THR A 1 987 ? -39.281 1.795 68.013 1.00 92.44 987 THR A N 1
ATOM 7304 C CA . THR A 1 987 ? -40.417 2.535 68.593 1.00 92.44 987 THR A CA 1
ATOM 7305 C C . THR A 1 987 ? -40.366 4.044 68.333 1.00 92.44 987 THR A C 1
ATOM 7307 O O . THR A 1 987 ? -41.285 4.762 68.714 1.00 92.44 987 THR A O 1
ATOM 7310 N N . SER A 1 988 ? -39.310 4.544 67.678 1.00 88.69 988 SER A N 1
ATOM 7311 C CA . SER A 1 988 ? -39.111 5.979 67.418 1.00 88.69 988 SER A CA 1
ATOM 7312 C C . SER A 1 988 ? -39.301 6.382 65.953 1.00 88.69 988 SER A C 1
ATOM 7314 O O . SER A 1 988 ? -39.852 7.447 65.685 1.00 88.69 988 SER A O 1
ATOM 7316 N N . ALA A 1 989 ? -38.849 5.553 65.009 1.00 91.12 989 ALA A N 1
ATOM 7317 C CA . ALA A 1 989 ? -38.938 5.791 63.568 1.00 91.12 989 ALA A CA 1
ATOM 7318 C C . ALA A 1 989 ? -38.698 4.494 62.781 1.00 91.12 989 ALA A C 1
ATOM 7320 O O . ALA A 1 989 ? -38.047 3.575 63.281 1.00 91.12 989 ALA A O 1
ATOM 7321 N N . THR A 1 990 ? -39.157 4.436 61.529 1.00 91.75 990 THR A N 1
ATOM 7322 C CA . THR A 1 990 ? -38.887 3.318 60.609 1.00 91.75 990 THR A CA 1
ATOM 7323 C C . THR A 1 990 ? -37.383 3.085 60.420 1.00 91.75 990 THR A C 1
ATOM 7325 O O . THR A 1 990 ? -36.670 4.042 60.112 1.00 91.75 990 THR A O 1
ATOM 7328 N N . PRO A 1 991 ? -36.887 1.835 60.534 1.00 93.50 991 PRO A N 1
ATOM 7329 C CA . PRO A 1 991 ? -35.504 1.501 60.201 1.00 93.50 991 PRO A CA 1
ATOM 7330 C C . PRO A 1 991 ? -35.080 2.000 58.811 1.00 93.50 991 PRO A C 1
ATOM 7332 O O . PRO A 1 991 ? -35.805 1.820 57.825 1.00 93.50 991 PRO A O 1
ATOM 7335 N N . SER A 1 992 ? -33.894 2.604 58.723 1.00 88.06 992 SER A N 1
ATOM 7336 C CA . SER A 1 992 ? -33.311 3.146 57.484 1.00 88.06 992 SER A CA 1
ATOM 7337 C C . SER A 1 992 ? -32.993 2.075 56.438 1.00 88.06 992 SER A C 1
ATOM 7339 O O . SER A 1 992 ? -33.119 2.332 55.243 1.00 88.06 992 SER A O 1
ATOM 7341 N N . ASP A 1 993 ? -32.624 0.875 56.879 1.00 89.44 993 ASP A N 1
ATOM 7342 C CA . ASP A 1 993 ? -32.058 -0.195 56.058 1.00 89.44 993 ASP A CA 1
ATOM 7343 C C . ASP A 1 993 ? -32.203 -1.554 56.772 1.00 89.44 993 ASP A C 1
ATOM 7345 O O . ASP A 1 993 ? -32.719 -1.636 57.887 1.00 89.44 993 ASP A O 1
ATOM 7349 N N . CYS A 1 994 ? -31.762 -2.638 56.133 1.00 88.44 994 CYS A N 1
ATOM 7350 C CA . CYS A 1 994 ? -31.892 -4.005 56.655 1.00 88.44 994 CYS A CA 1
ATOM 7351 C C . CYS A 1 994 ? -30.914 -4.360 57.796 1.00 88.44 994 CYS A C 1
ATOM 7353 O O . CYS A 1 994 ? -30.941 -5.482 58.310 1.00 88.44 994 CYS A O 1
ATOM 7355 N N . SER A 1 995 ? -30.060 -3.425 58.221 1.00 89.69 995 SER A N 1
ATOM 7356 C CA . SER A 1 995 ? -29.140 -3.570 59.355 1.00 89.69 995 SER A CA 1
ATOM 7357 C C . SER A 1 995 ? -29.523 -2.713 60.570 1.00 89.69 995 SER A C 1
ATOM 7359 O O . SER A 1 995 ? -29.146 -3.059 61.692 1.00 89.69 995 SER A O 1
ATOM 7361 N N . SER A 1 996 ? -30.307 -1.647 60.382 1.00 86.56 996 SER A N 1
ATOM 7362 C CA . SER A 1 996 ? -30.685 -0.707 61.441 1.00 86.56 996 SER A CA 1
ATOM 7363 C C . SER A 1 996 ? -31.967 -1.089 62.195 1.00 86.56 996 SER A C 1
ATOM 7365 O O . SER A 1 996 ? -32.834 -1.802 61.695 1.00 86.56 996 SER A O 1
ATOM 7367 N N . GLY A 1 997 ? -32.087 -0.633 63.444 1.00 89.25 997 GLY A N 1
ATOM 7368 C CA . GLY A 1 997 ? -33.164 -1.047 64.351 1.00 89.25 997 GLY A CA 1
ATOM 7369 C C . GLY A 1 997 ? -32.963 -2.442 64.965 1.00 89.25 997 GLY A C 1
ATOM 7370 O O . GLY A 1 997 ? -32.041 -3.191 64.622 1.00 89.25 997 GLY A O 1
ATOM 7371 N N . THR A 1 998 ? -33.835 -2.783 65.910 1.00 93.38 998 THR A N 1
ATOM 7372 C CA . THR A 1 998 ? -33.773 -4.017 66.701 1.00 93.38 998 THR A CA 1
ATOM 7373 C C . THR A 1 998 ? -34.218 -5.209 65.863 1.00 93.38 998 THR A C 1
ATOM 7375 O O . THR A 1 998 ? -35.308 -5.188 65.296 1.00 93.38 998 THR A O 1
ATOM 7378 N N . LEU A 1 999 ? -33.407 -6.267 65.796 1.00 94.81 999 LEU A N 1
ATOM 7379 C CA . LEU A 1 999 ? -33.806 -7.524 65.160 1.00 94.81 999 LEU A CA 1
ATOM 7380 C C . LEU A 1 999 ? -34.930 -8.184 65.975 1.00 94.81 999 LEU A C 1
ATOM 7382 O O . LEU A 1 999 ? -34.783 -8.406 67.176 1.00 94.81 999 LEU A O 1
ATOM 7386 N N . TYR A 1 1000 ? -36.047 -8.501 65.325 1.00 94.00 1000 TYR A N 1
ATOM 7387 C CA . TYR A 1 1000 ? -37.158 -9.217 65.944 1.00 94.00 1000 TYR A CA 1
ATOM 7388 C C . TYR A 1 1000 ? -36.762 -10.679 66.198 1.00 94.00 1000 TYR A C 1
ATOM 7390 O O . TYR A 1 1000 ? -36.562 -11.451 65.263 1.00 94.00 1000 TYR A O 1
ATOM 7398 N N . ALA A 1 1001 ? -36.641 -11.042 67.477 1.00 89.75 1001 ALA A N 1
ATOM 7399 C CA . ALA A 1 1001 ? -36.247 -12.378 67.938 1.00 89.75 1001 ALA A CA 1
ATOM 7400 C C . ALA A 1 1001 ? -37.258 -13.010 68.922 1.00 89.75 1001 ALA A C 1
ATOM 7402 O O . ALA A 1 1001 ? -37.030 -14.103 69.434 1.00 89.75 1001 ALA A O 1
ATOM 7403 N N . GLY A 1 1002 ? -38.366 -12.321 69.208 1.00 89.00 1002 GLY A N 1
ATOM 7404 C CA . GLY A 1 1002 ? -39.389 -12.724 70.173 1.00 89.00 1002 GLY A CA 1
ATOM 7405 C C . GLY A 1 1002 ? -40.449 -11.634 70.343 1.00 89.00 1002 GLY A C 1
ATOM 7406 O O . GLY A 1 1002 ? -40.271 -10.519 69.851 1.00 89.00 1002 GLY A O 1
ATOM 7407 N N . ALA A 1 1003 ? -41.552 -11.958 71.022 1.00 92.44 1003 ALA A N 1
ATOM 7408 C CA . ALA A 1 1003 ? -42.687 -11.049 71.181 1.00 92.44 1003 ALA A CA 1
ATOM 7409 C C . ALA A 1 1003 ? -42.306 -9.735 71.893 1.00 92.44 1003 ALA A C 1
ATOM 7411 O O . ALA A 1 1003 ? -41.567 -9.726 72.879 1.00 92.44 1003 ALA A O 1
ATOM 7412 N N . ILE A 1 1004 ? -42.841 -8.623 71.393 1.00 93.81 1004 ILE A N 1
ATOM 7413 C CA . ILE A 1 1004 ? -42.591 -7.264 71.872 1.00 93.81 1004 ILE A CA 1
ATOM 7414 C C . ILE A 1 1004 ? -43.629 -6.932 72.948 1.00 93.81 1004 ILE A C 1
ATOM 7416 O O . ILE A 1 1004 ? -44.827 -6.941 72.679 1.00 93.81 1004 ILE A O 1
ATOM 7420 N N . SER A 1 1005 ? -43.182 -6.628 74.167 1.00 92.12 1005 SER A N 1
ATOM 7421 C CA . SER A 1 1005 ? -44.072 -6.212 75.258 1.00 92.12 1005 SER A CA 1
ATOM 7422 C C . SER A 1 1005 ? -44.410 -4.724 75.141 1.00 92.12 1005 SER A C 1
ATOM 7424 O O . SER A 1 1005 ? -43.505 -3.891 75.143 1.00 92.12 1005 SER A O 1
ATOM 7426 N N . VAL A 1 1006 ? -45.700 -4.389 75.099 1.00 92.75 1006 VAL A N 1
ATOM 7427 C CA . VAL A 1 1006 ? -46.213 -3.016 74.997 1.00 92.75 1006 VAL A CA 1
ATOM 7428 C C . VAL A 1 1006 ? -47.086 -2.709 76.212 1.00 92.75 1006 VAL A C 1
ATOM 7430 O O . VAL A 1 1006 ? -48.210 -3.190 76.303 1.00 92.75 1006 VAL A O 1
ATOM 7433 N N . ALA A 1 1007 ? -46.547 -1.942 77.163 1.00 89.38 1007 ALA A N 1
ATOM 7434 C CA . ALA A 1 1007 ? -47.200 -1.616 78.441 1.00 89.38 1007 ALA A CA 1
ATOM 7435 C C . ALA A 1 1007 ? -47.735 -0.171 78.529 1.00 89.38 1007 ALA A C 1
ATOM 7437 O O . ALA A 1 1007 ? -48.355 0.195 79.520 1.00 89.38 1007 ALA A O 1
ATOM 7438 N N . THR A 1 1008 ? -47.466 0.649 77.513 1.00 90.81 1008 THR A N 1
ATOM 7439 C CA . THR A 1 1008 ? -47.909 2.044 77.367 1.00 90.81 1008 THR A CA 1
ATOM 7440 C C . THR A 1 1008 ? -48.113 2.344 75.886 1.00 90.81 1008 THR A C 1
ATOM 7442 O O . THR A 1 1008 ? -47.574 1.618 75.044 1.00 90.81 1008 THR A O 1
ATOM 7445 N N . ASP A 1 1009 ? -48.791 3.445 75.562 1.00 92.50 1009 ASP A N 1
ATOM 7446 C CA . ASP A 1 1009 ? -48.935 3.962 74.196 1.00 92.50 1009 ASP A CA 1
ATOM 7447 C C . ASP A 1 1009 ? -47.623 3.900 73.400 1.00 92.50 1009 ASP A C 1
ATOM 7449 O O . ASP A 1 1009 ? -46.622 4.528 73.751 1.00 92.50 1009 ASP A O 1
ATOM 7453 N N . THR A 1 1010 ? -47.618 3.092 72.338 1.00 94.44 1010 THR A N 1
ATOM 7454 C CA . THR A 1 1010 ? -46.419 2.773 71.554 1.00 94.44 1010 THR A CA 1
ATOM 7455 C C . THR A 1 1010 ? -46.779 2.583 70.086 1.00 94.44 1010 THR A C 1
ATOM 7457 O O . THR A 1 1010 ? -47.703 1.845 69.751 1.00 94.44 1010 THR A O 1
ATOM 7460 N N . THR A 1 1011 ? -45.994 3.183 69.188 1.00 95.44 1011 THR A N 1
ATOM 7461 C CA . THR A 1 1011 ? -45.998 2.814 67.765 1.00 95.44 1011 THR A CA 1
ATOM 7462 C C . THR A 1 1011 ? -44.755 1.993 67.449 1.00 95.44 1011 THR A C 1
ATOM 7464 O O . THR A 1 1011 ? -43.637 2.448 67.672 1.00 95.44 1011 THR A O 1
ATOM 7467 N N . ILE A 1 1012 ? -44.946 0.780 66.935 1.00 95.69 1012 ILE A N 1
ATOM 7468 C CA . ILE A 1 1012 ? -43.883 -0.119 66.483 1.00 95.69 1012 ILE A CA 1
ATOM 7469 C C . ILE A 1 1012 ? -43.724 0.077 64.976 1.00 95.69 1012 ILE A C 1
ATOM 7471 O O . ILE A 1 1012 ? -44.572 -0.364 64.203 1.00 95.69 1012 ILE A O 1
ATOM 7475 N N . TYR A 1 1013 ? -42.638 0.715 64.552 1.00 96.06 1013 TYR A N 1
ATOM 7476 C CA . TYR A 1 1013 ? -42.242 0.804 63.149 1.00 96.06 1013 TYR A CA 1
ATOM 7477 C C . TYR A 1 1013 ? -41.437 -0.435 62.767 1.00 96.06 1013 TYR A C 1
ATOM 7479 O O . TYR A 1 1013 ? -40.519 -0.818 63.491 1.00 96.06 1013 TYR A O 1
ATOM 7487 N N . VAL A 1 1014 ? -41.750 -1.046 61.628 1.00 96.06 1014 VAL A N 1
ATOM 7488 C CA . VAL A 1 1014 ? -41.189 -2.330 61.194 1.00 96.06 1014 VAL A CA 1
ATOM 7489 C C . VAL A 1 1014 ? -40.637 -2.216 59.775 1.00 96.06 1014 VAL A C 1
ATOM 7491 O O . VAL A 1 1014 ? -41.261 -1.615 58.901 1.00 96.06 1014 VAL A O 1
ATOM 7494 N N . ARG A 1 1015 ? -39.478 -2.836 59.543 1.00 95.31 1015 ARG A N 1
ATOM 7495 C CA . ARG A 1 1015 ? -38.922 -3.134 58.222 1.00 95.31 1015 ARG A CA 1
ATOM 7496 C C . ARG A 1 1015 ? -38.697 -4.640 58.118 1.00 95.31 1015 ARG A C 1
ATOM 7498 O O . ARG A 1 1015 ? -37.935 -5.192 58.908 1.00 95.31 1015 ARG A O 1
ATOM 7505 N N . ALA A 1 1016 ? -39.332 -5.295 57.154 1.00 95.38 1016 ALA A N 1
ATOM 7506 C CA . ALA A 1 1016 ? -39.033 -6.680 56.802 1.00 95.38 1016 ALA A CA 1
ATOM 7507 C C . ALA A 1 1016 ? -38.134 -6.689 55.561 1.00 95.38 1016 ALA A C 1
ATOM 7509 O O . ALA A 1 1016 ? -38.389 -5.929 54.629 1.00 95.38 1016 ALA A O 1
ATOM 7510 N N . CYS A 1 1017 ? -37.087 -7.512 55.558 1.00 92.38 1017 CYS A N 1
ATOM 7511 C CA . CYS A 1 1017 ? -36.132 -7.627 54.457 1.00 92.38 1017 CYS A CA 1
ATOM 7512 C C . CYS A 1 1017 ? -35.956 -9.076 54.007 1.00 92.38 1017 CYS A C 1
ATOM 7514 O O . CYS A 1 1017 ? -35.987 -9.991 54.832 1.00 92.38 1017 CYS A O 1
ATOM 7516 N N . ASP A 1 1018 ? -35.747 -9.277 52.709 1.00 91.69 1018 ASP A N 1
ATOM 7517 C CA . ASP A 1 1018 ? -35.397 -10.569 52.114 1.00 91.69 1018 ASP A CA 1
ATOM 7518 C C . ASP A 1 1018 ? -33.888 -10.881 52.248 1.00 91.69 1018 ASP A C 1
ATOM 7520 O O . ASP A 1 1018 ? -33.191 -10.306 53.085 1.00 91.69 1018 ASP A O 1
ATOM 7524 N N . GLY A 1 1019 ? -33.381 -11.854 51.485 1.00 84.69 1019 GLY A N 1
ATOM 7525 C CA . GLY A 1 1019 ? -31.972 -12.268 51.523 1.00 84.69 1019 GLY A CA 1
ATOM 7526 C C . GLY A 1 1019 ? -31.008 -11.391 50.715 1.00 84.69 1019 GLY A C 1
ATOM 7527 O O . GLY A 1 1019 ? -29.799 -11.538 50.879 1.00 84.69 1019 GLY A O 1
ATOM 7528 N N . VAL A 1 1020 ? -31.517 -10.498 49.860 1.00 86.94 1020 VAL A N 1
ATOM 7529 C CA . VAL A 1 1020 ? -30.727 -9.653 48.941 1.00 86.94 1020 VAL A CA 1
ATOM 7530 C C . VAL A 1 1020 ? -30.853 -8.156 49.244 1.00 86.94 1020 VAL A C 1
ATOM 7532 O O . VAL A 1 1020 ? -30.141 -7.337 48.668 1.00 86.94 1020 VAL A O 1
ATOM 7535 N N . GLY A 1 1021 ? -31.714 -7.790 50.193 1.00 85.38 1021 GLY A N 1
ATOM 7536 C CA . GLY A 1 1021 ? -31.878 -6.443 50.722 1.00 85.38 1021 GLY A CA 1
ATOM 7537 C C . GLY A 1 1021 ? -33.092 -5.679 50.194 1.00 85.38 1021 GLY A C 1
ATOM 7538 O O . GLY A 1 1021 ? -33.190 -4.486 50.490 1.00 85.38 1021 GLY A O 1
ATOM 7539 N N . ASN A 1 1022 ? -34.019 -6.307 49.456 1.00 89.19 1022 ASN A N 1
ATOM 7540 C CA . ASN A 1 1022 ? -35.319 -5.672 49.220 1.00 89.19 1022 ASN A CA 1
ATOM 7541 C C . ASN A 1 1022 ? -36.101 -5.637 50.533 1.00 89.19 1022 ASN A C 1
ATOM 7543 O O . ASN A 1 1022 ? -35.962 -6.519 51.385 1.00 89.19 1022 ASN A O 1
ATOM 7547 N N . ALA A 1 1023 ? -36.928 -4.607 50.708 1.00 91.25 1023 ALA A N 1
ATOM 7548 C CA . ALA A 1 1023 ? -37.569 -4.349 51.986 1.00 91.25 1023 ALA A CA 1
ATOM 7549 C C . ALA A 1 1023 ? -38.990 -3.802 51.854 1.00 91.25 1023 ALA A C 1
ATOM 7551 O O . ALA A 1 1023 ? -39.248 -2.906 51.050 1.00 91.25 1023 ALA A O 1
ATOM 7552 N N . SER A 1 1024 ? -39.874 -4.269 52.732 1.00 93.25 1024 SER A N 1
ATOM 7553 C CA . SER A 1 1024 ? -41.173 -3.659 53.005 1.00 93.25 1024 SER A CA 1
ATOM 7554 C C . SER A 1 1024 ? -41.139 -2.931 54.350 1.00 93.25 1024 SER A C 1
ATOM 7556 O O . SER A 1 1024 ? -40.386 -3.293 55.261 1.00 93.25 1024 SER A O 1
ATOM 7558 N N . THR A 1 1025 ? -41.940 -1.875 54.491 1.00 94.25 1025 THR A N 1
ATOM 7559 C CA . THR A 1 1025 ? -42.061 -1.106 55.736 1.00 94.25 1025 THR A CA 1
ATOM 7560 C C . THR A 1 1025 ? -43.522 -0.954 56.142 1.00 94.25 1025 THR A C 1
ATOM 7562 O O . THR A 1 1025 ? -44.417 -0.901 55.300 1.00 94.25 1025 THR A O 1
ATOM 7565 N N . THR A 1 1026 ? -43.775 -0.937 57.449 1.00 95.56 1026 THR A N 1
ATOM 7566 C CA . THR A 1 1026 ? -45.113 -0.780 58.039 1.00 95.56 1026 THR A CA 1
ATOM 7567 C C . THR A 1 1026 ? -44.997 -0.249 59.472 1.00 95.56 1026 THR A C 1
ATOM 7569 O O . THR A 1 1026 ? -43.893 -0.145 60.013 1.00 95.56 1026 THR A O 1
ATOM 7572 N N . SER A 1 1027 ? -46.116 0.088 60.109 1.00 94.94 1027 SER A N 1
ATOM 7573 C CA . SER A 1 1027 ? -46.150 0.512 61.511 1.00 94.94 1027 SER A CA 1
ATOM 7574 C C . SER A 1 1027 ? -47.454 0.119 62.198 1.00 94.94 1027 SER A C 1
ATOM 7576 O O . SER A 1 1027 ? -48.520 0.219 61.592 1.00 94.94 1027 SER A O 1
ATOM 7578 N N . PHE A 1 1028 ? -47.375 -0.248 63.476 1.00 96.31 1028 PHE A N 1
ATOM 7579 C CA . PHE A 1 1028 ? -48.519 -0.644 64.301 1.00 96.31 1028 PHE A CA 1
ATOM 7580 C C . PHE A 1 1028 ? -48.597 0.220 65.556 1.00 96.31 1028 PHE A C 1
ATOM 7582 O O . PHE A 1 1028 ? -47.632 0.268 66.318 1.00 96.31 1028 PHE A O 1
ATOM 7589 N N . THR A 1 1029 ? -49.732 0.874 65.786 1.00 95.44 1029 THR A N 1
ATOM 7590 C CA . THR A 1 1029 ? -49.967 1.702 66.977 1.00 95.44 1029 THR A CA 1
ATOM 7591 C C . THR A 1 1029 ? -50.841 0.950 67.974 1.00 95.44 1029 THR A C 1
ATOM 7593 O O . THR A 1 1029 ? -51.879 0.403 67.610 1.00 95.44 1029 THR A O 1
ATOM 7596 N N . TYR A 1 1030 ? -50.400 0.924 69.226 1.00 94.25 1030 TYR A N 1
ATOM 7597 C CA . TYR A 1 1030 ? -51.117 0.342 70.353 1.00 94.25 1030 TYR A CA 1
ATOM 7598 C C . TYR A 1 1030 ? -51.314 1.430 71.397 1.00 94.25 1030 TYR A C 1
ATOM 7600 O O . TYR A 1 1030 ? -50.337 2.071 71.793 1.00 94.25 1030 TYR A O 1
ATOM 7608 N N . ASN A 1 1031 ? -52.553 1.616 71.838 1.00 91.38 1031 ASN A N 1
ATOM 7609 C CA . ASN A 1 1031 ? -52.900 2.501 72.942 1.00 91.38 1031 ASN A CA 1
ATOM 7610 C C . ASN A 1 1031 ? -53.270 1.641 74.153 1.00 91.38 1031 ASN A C 1
ATOM 7612 O O . ASN A 1 1031 ? -54.051 0.698 74.021 1.00 91.38 1031 ASN A O 1
ATOM 7616 N N . ILE A 1 1032 ? -52.669 1.930 75.305 1.00 90.50 1032 ILE A N 1
ATOM 7617 C CA . ILE A 1 1032 ? -52.842 1.152 76.535 1.00 90.50 1032 ILE A CA 1
ATOM 7618 C C . ILE A 1 1032 ? -53.512 2.054 77.567 1.00 90.50 1032 ILE A C 1
ATOM 7620 O O . ILE A 1 1032 ? -52.842 2.827 78.251 1.00 90.50 1032 ILE A O 1
ATOM 7624 N N . ASP A 1 1033 ? -54.835 1.948 77.668 1.00 85.69 1033 ASP A N 1
ATOM 7625 C CA . ASP A 1 1033 ? -55.630 2.687 78.646 1.00 85.69 1033 ASP A CA 1
ATOM 7626 C C . ASP A 1 1033 ? -56.133 1.725 79.714 1.00 85.69 1033 ASP A C 1
ATOM 7628 O O . ASP A 1 1033 ? -57.010 0.914 79.455 1.00 85.69 1033 ASP A O 1
ATOM 7632 N N . THR A 1 1034 ? -55.566 1.799 80.915 1.00 83.94 1034 THR A N 1
ATOM 7633 C CA . THR A 1 1034 ? -55.923 0.936 82.051 1.00 83.94 1034 THR A CA 1
ATOM 7634 C C . THR A 1 1034 ? -56.861 1.631 83.044 1.00 83.94 1034 THR A C 1
ATOM 7636 O O . THR A 1 1034 ? -56.858 1.277 84.226 1.00 83.94 1034 THR A O 1
ATOM 7639 N N . THR A 1 1035 ? -57.556 2.696 82.633 1.00 82.38 1035 THR A N 1
ATOM 7640 C CA . THR A 1 1035 ? -58.306 3.586 83.532 1.00 82.38 1035 THR A CA 1
ATOM 7641 C C . THR A 1 1035 ? -59.807 3.337 83.407 1.00 82.38 1035 THR A C 1
ATOM 7643 O O . THR A 1 1035 ? -60.401 3.775 82.431 1.00 82.38 1035 THR A O 1
ATOM 7646 N N . PRO A 1 1036 ? -60.474 2.699 84.388 1.00 81.88 1036 PRO A N 1
ATOM 7647 C CA . PRO A 1 1036 ? -61.923 2.550 84.339 1.00 81.88 1036 PRO A CA 1
ATOM 7648 C C . PRO A 1 1036 ? -62.647 3.901 84.279 1.00 81.88 1036 PRO A C 1
ATOM 7650 O O . PRO A 1 1036 ? -62.206 4.850 84.938 1.00 81.88 1036 PRO A O 1
ATOM 7653 N N . PRO A 1 1037 ? -63.787 3.985 83.568 1.00 85.06 1037 PRO A N 1
ATOM 7654 C CA . PRO A 1 1037 ? -64.646 5.163 83.620 1.00 85.06 1037 PRO A CA 1
ATOM 7655 C C . PRO A 1 1037 ? -65.171 5.397 85.043 1.00 85.06 1037 PRO A C 1
ATOM 7657 O O . PRO A 1 1037 ? -65.239 4.466 85.854 1.00 85.06 1037 PRO A O 1
ATOM 7660 N N . ASP A 1 1038 ? -65.595 6.625 85.348 1.00 87.38 1038 ASP A N 1
ATOM 7661 C CA . ASP A 1 1038 ? -66.181 6.958 86.651 1.00 87.38 1038 ASP A CA 1
ATOM 7662 C C . ASP A 1 1038 ? -67.355 6.023 86.972 1.00 87.38 1038 ASP A C 1
ATOM 7664 O O . ASP A 1 1038 ? -68.156 5.691 86.094 1.00 87.38 1038 ASP A O 1
ATOM 7668 N N . ALA A 1 1039 ? -67.475 5.621 88.241 1.00 86.31 1039 ALA A N 1
ATOM 7669 C CA . ALA A 1 1039 ? -68.556 4.748 88.690 1.00 86.31 1039 ALA A CA 1
ATOM 7670 C C . ALA A 1 1039 ? -69.930 5.312 88.264 1.00 86.31 1039 ALA A C 1
ATOM 7672 O O . ALA A 1 1039 ? -70.154 6.523 88.404 1.00 86.31 1039 ALA A O 1
ATOM 7673 N N . PRO A 1 1040 ? -70.861 4.472 87.766 1.00 90.56 1040 PRO A N 1
ATOM 7674 C CA . PRO A 1 1040 ? -72.171 4.942 87.347 1.00 90.56 1040 PRO A CA 1
ATOM 7675 C C . PRO A 1 1040 ? -72.876 5.744 88.444 1.00 90.56 1040 PRO A C 1
ATOM 7677 O O . PRO A 1 1040 ? -72.775 5.436 89.631 1.00 90.56 1040 PRO A O 1
ATOM 7680 N N . VAL A 1 1041 ? -73.670 6.735 88.043 1.00 90.06 1041 VAL A N 1
ATOM 7681 C CA . VAL A 1 1041 ? -74.601 7.449 88.924 1.00 90.06 1041 VAL A CA 1
ATOM 7682 C C . VAL A 1 1041 ? -76.007 7.443 88.336 1.00 90.06 1041 VAL A C 1
ATOM 7684 O O . VAL A 1 1041 ? -76.188 7.483 87.117 1.00 90.06 1041 VAL A O 1
ATOM 7687 N N . ALA A 1 1042 ? -77.009 7.402 89.215 1.00 88.81 1042 ALA A N 1
ATOM 7688 C CA . ALA A 1 1042 ? -78.422 7.376 88.856 1.00 88.81 1042 ALA A CA 1
ATOM 7689 C C . ALA A 1 1042 ? -79.166 8.617 89.372 1.00 88.81 1042 ALA A C 1
ATOM 7691 O O . ALA A 1 1042 ? -78.946 9.068 90.499 1.00 88.81 1042 ALA A O 1
ATOM 7692 N N . SER A 1 1043 ? -80.072 9.150 88.551 1.00 88.06 1043 SER A N 1
ATOM 7693 C CA . SER A 1 1043 ? -80.931 10.292 88.883 1.00 88.06 1043 SER A CA 1
ATOM 7694 C C . SER A 1 1043 ? -82.392 9.991 88.507 1.00 88.06 1043 SER A C 1
ATOM 7696 O O . SER A 1 1043 ? -82.629 9.643 87.351 1.00 88.06 1043 SER A O 1
ATOM 7698 N N . PRO A 1 1044 ? -83.376 10.106 89.424 1.00 84.19 1044 PRO A N 1
ATOM 7699 C CA . PRO A 1 1044 ? -83.215 10.437 90.841 1.00 84.19 1044 PRO A CA 1
ATOM 7700 C C . PRO A 1 1044 ? -82.413 9.368 91.596 1.00 84.19 1044 PRO A C 1
ATOM 7702 O O . PRO A 1 1044 ? -82.362 8.208 91.186 1.00 84.19 1044 PRO A O 1
ATOM 7705 N N . ILE A 1 1045 ? -81.785 9.767 92.704 1.00 84.69 1045 ILE A N 1
ATOM 7706 C CA . ILE A 1 1045 ? -80.965 8.866 93.523 1.00 84.69 1045 ILE A CA 1
ATOM 7707 C C . ILE A 1 1045 ? -81.786 7.695 94.092 1.00 84.69 1045 ILE A C 1
ATOM 7709 O O . ILE A 1 1045 ? -82.995 7.810 94.324 1.00 84.69 1045 ILE A O 1
ATOM 7713 N N . ALA A 1 1046 ? -81.103 6.573 94.326 1.00 85.62 1046 ALA A N 1
ATOM 7714 C CA . ALA A 1 1046 ? -81.654 5.376 94.959 1.00 85.62 1046 ALA A CA 1
ATOM 7715 C C . ALA A 1 1046 ? -82.330 5.696 96.309 1.00 85.62 1046 ALA A C 1
ATOM 7717 O O . ALA A 1 1046 ? -81.838 6.526 97.077 1.00 85.62 1046 ALA A O 1
ATOM 7718 N N . GLY A 1 1047 ? -83.454 5.038 96.605 1.00 83.31 1047 GLY A N 1
ATOM 7719 C CA . GLY A 1 1047 ? -84.238 5.278 97.819 1.00 83.31 1047 GLY A CA 1
ATOM 7720 C C . GLY A 1 1047 ? -85.740 5.015 97.669 1.00 83.31 1047 GLY A C 1
ATOM 7721 O O . GLY A 1 1047 ? -86.204 4.454 96.674 1.00 83.31 1047 GLY A O 1
ATOM 7722 N N . SER A 1 1048 ? -86.506 5.422 98.684 1.00 81.06 1048 SER A N 1
ATOM 7723 C CA . SER A 1 1048 ? -87.970 5.315 98.697 1.00 81.06 1048 SER A CA 1
ATOM 7724 C C . SER A 1 1048 ? -88.626 6.530 98.042 1.00 81.06 1048 SER A C 1
ATOM 7726 O O . SER A 1 1048 ? -88.372 7.660 98.456 1.00 81.06 1048 SER A O 1
ATOM 7728 N N . HIS A 1 1049 ? -89.510 6.296 97.073 1.00 79.81 1049 HIS A N 1
ATOM 7729 C CA . HIS A 1 1049 ? -90.208 7.341 96.321 1.00 79.81 1049 HIS A CA 1
ATOM 7730 C C . HIS A 1 1049 ? -91.714 7.055 96.228 1.00 79.81 1049 HIS A C 1
ATOM 7732 O O . HIS A 1 1049 ? -92.140 5.901 96.174 1.00 79.81 1049 HIS A O 1
ATOM 7738 N N . ALA A 1 1050 ? -92.529 8.110 96.187 1.00 73.00 1050 ALA A N 1
ATOM 7739 C CA . ALA A 1 1050 ? -93.965 7.994 95.945 1.00 73.00 1050 ALA A CA 1
ATOM 7740 C C . ALA A 1 1050 ? -94.239 7.959 94.430 1.00 73.00 1050 ALA A C 1
ATOM 7742 O O . ALA A 1 1050 ? -93.848 8.871 93.701 1.00 73.00 1050 ALA A O 1
ATOM 7743 N N . GLY A 1 1051 ? -94.920 6.912 93.959 1.00 75.62 1051 GLY A N 1
ATOM 7744 C CA . GLY A 1 1051 ? -95.222 6.702 92.540 1.00 75.62 1051 GLY A CA 1
ATOM 7745 C C . GLY A 1 1051 ? -94.022 6.305 91.663 1.00 75.62 1051 GLY A C 1
ATOM 7746 O O . GLY A 1 1051 ? -92.865 6.317 92.082 1.00 75.62 1051 GLY A O 1
ATOM 7747 N N . THR A 1 1052 ? -94.321 5.924 90.418 1.00 81.94 1052 THR A N 1
ATOM 7748 C CA . THR A 1 1052 ? -93.355 5.449 89.410 1.00 81.94 1052 THR A CA 1
ATOM 7749 C C . THR A 1 1052 ? -92.242 6.462 89.129 1.00 81.94 1052 THR A C 1
ATOM 7751 O O . THR A 1 1052 ? -92.522 7.626 88.849 1.00 81.94 1052 THR A O 1
ATOM 7754 N N . GLN A 1 1053 ? -90.990 6.000 89.130 1.00 86.62 1053 GLN A N 1
ATOM 7755 C CA . GLN A 1 1053 ? -89.807 6.817 88.845 1.00 86.62 1053 GLN A CA 1
ATOM 7756 C C . GLN A 1 1053 ? -89.291 6.623 87.414 1.00 86.62 1053 GLN A C 1
ATOM 7758 O O . GLN A 1 1053 ? -89.480 5.573 86.799 1.00 86.62 1053 GLN A O 1
ATOM 7763 N N . SER A 1 1054 ? -88.606 7.644 86.898 1.00 89.12 1054 SER A N 1
ATOM 7764 C CA . SER A 1 1054 ? -87.931 7.646 85.595 1.00 89.12 1054 SER A CA 1
ATOM 7765 C C . SER A 1 1054 ? -86.443 7.907 85.818 1.00 89.12 1054 SER A C 1
ATOM 7767 O O . SER A 1 1054 ? -86.038 9.054 85.994 1.00 89.12 1054 SER A O 1
ATOM 7769 N N . VAL A 1 1055 ? -85.645 6.841 85.844 1.00 90.25 1055 VAL A N 1
ATOM 7770 C CA . VAL A 1 1055 ? -84.229 6.855 86.224 1.00 90.25 1055 VAL A CA 1
ATOM 7771 C C . VAL A 1 1055 ? -83.336 7.047 85.001 1.00 90.25 1055 VAL A C 1
ATOM 7773 O O . VAL A 1 1055 ? -83.358 6.245 84.070 1.00 90.25 1055 VAL A O 1
ATOM 7776 N N . THR A 1 1056 ? -82.503 8.081 85.010 1.00 90.69 1056 THR A N 1
ATOM 7777 C CA . THR A 1 1056 ? -81.400 8.253 84.056 1.00 90.69 1056 THR A CA 1
ATOM 7778 C C . THR A 1 1056 ? -80.078 7.813 84.672 1.00 90.69 1056 THR A C 1
ATOM 7780 O O . THR A 1 1056 ? -79.838 8.078 85.850 1.00 90.69 1056 THR A O 1
ATOM 7783 N N . LEU A 1 1057 ? -79.219 7.197 83.861 1.00 91.81 1057 LEU A N 1
ATOM 7784 C CA . LEU A 1 1057 ? -77.869 6.765 84.218 1.00 91.81 1057 LEU A CA 1
ATOM 7785 C C . LEU A 1 1057 ? -76.819 7.624 83.500 1.00 91.81 1057 LEU A C 1
ATOM 7787 O O . LEU A 1 1057 ? -77.036 8.052 82.364 1.00 91.81 1057 LEU A O 1
ATOM 7791 N N . SER A 1 1058 ? -75.676 7.848 84.147 1.00 88.75 1058 SER A N 1
ATOM 7792 C CA . SER A 1 1058 ? -74.499 8.486 83.543 1.00 88.75 1058 SER A CA 1
ATOM 7793 C C . SER A 1 1058 ? -73.210 8.044 84.233 1.00 88.75 1058 SER A C 1
ATOM 7795 O O . SER A 1 1058 ? -73.216 7.830 85.441 1.00 88.75 1058 SER A O 1
ATOM 7797 N N . ALA A 1 1059 ? -72.113 7.983 83.485 1.00 88.38 1059 ALA A N 1
ATOM 7798 C CA . ALA A 1 1059 ? -70.751 7.767 83.963 1.00 88.38 1059 ALA A CA 1
ATOM 7799 C C . ALA A 1 1059 ? -69.816 8.642 83.114 1.00 88.38 1059 ALA A C 1
ATOM 7801 O O . ALA A 1 1059 ? -69.961 8.696 81.891 1.00 88.38 1059 ALA A O 1
ATOM 7802 N N . ALA A 1 1060 ? -68.904 9.391 83.736 1.00 83.50 1060 ALA A N 1
ATOM 7803 C CA . ALA A 1 1060 ? -67.939 10.192 82.986 1.00 83.50 1060 ALA A CA 1
ATOM 7804 C C . ALA A 1 1060 ? -66.782 9.302 82.503 1.00 83.50 1060 ALA A C 1
ATOM 7806 O O . ALA A 1 1060 ? -66.412 8.337 83.164 1.00 83.50 1060 ALA A O 1
ATOM 7807 N N . GLY A 1 1061 ? -66.251 9.580 81.312 1.00 80.31 1061 GLY A N 1
ATOM 7808 C CA . GLY A 1 1061 ? -65.260 8.716 80.658 1.00 80.31 1061 GLY A CA 1
ATOM 7809 C C . GLY A 1 1061 ? -65.834 7.445 80.016 1.00 80.31 1061 GLY A C 1
ATOM 7810 O O . GLY A 1 1061 ? -65.175 6.867 79.163 1.00 80.31 1061 GLY A O 1
ATOM 7811 N N . SER A 1 1062 ? -67.067 7.033 80.340 1.00 85.19 1062 SER A N 1
ATOM 7812 C CA . SER A 1 1062 ? -67.691 5.873 79.689 1.00 85.19 1062 SER A CA 1
ATOM 7813 C C . SER A 1 1062 ? -68.132 6.192 78.261 1.00 85.19 1062 SER A C 1
ATOM 7815 O O . SER A 1 1062 ? -68.727 7.248 78.020 1.00 85.19 1062 SER A O 1
ATOM 7817 N N . THR A 1 1063 ? -67.938 5.248 77.347 1.00 87.06 1063 THR A N 1
ATOM 7818 C CA . THR A 1 1063 ? -68.482 5.273 75.984 1.00 87.06 1063 THR A CA 1
ATOM 7819 C C . THR A 1 1063 ? -69.719 4.383 75.838 1.00 87.06 1063 THR A C 1
ATOM 7821 O O . THR A 1 1063 ? -70.540 4.607 74.946 1.00 87.06 1063 THR A O 1
ATOM 7824 N N . SER A 1 1064 ? -69.946 3.453 76.775 1.00 87.50 1064 SER A N 1
ATOM 7825 C CA . SER A 1 1064 ? -71.215 2.733 76.917 1.00 87.50 1064 SER A CA 1
ATOM 7826 C C . SER A 1 1064 ? -71.607 2.490 78.381 1.00 87.50 1064 SER A C 1
ATOM 7828 O O . SER A 1 1064 ? -70.770 2.457 79.279 1.00 87.50 1064 SER A O 1
ATOM 7830 N N . ILE A 1 1065 ? -72.910 2.323 78.629 1.00 90.12 1065 ILE A N 1
ATOM 7831 C CA . ILE A 1 1065 ? -73.456 1.944 79.939 1.00 90.12 1065 ILE A CA 1
ATOM 7832 C C . ILE A 1 1065 ? -74.424 0.776 79.731 1.00 90.12 1065 ILE A C 1
ATOM 7834 O O . ILE A 1 1065 ? -75.360 0.866 78.935 1.00 90.12 1065 ILE A O 1
ATOM 7838 N N . ARG A 1 1066 ? -74.213 -0.322 80.452 1.00 88.81 1066 ARG A N 1
ATOM 7839 C CA . ARG A 1 1066 ? -75.066 -1.516 80.495 1.00 88.81 1066 ARG A CA 1
ATOM 7840 C C . ARG A 1 1066 ? -75.843 -1.555 81.802 1.00 88.81 1066 ARG A C 1
ATOM 7842 O O . ARG A 1 1066 ? -75.345 -1.100 82.828 1.00 88.81 1066 ARG A O 1
ATOM 7849 N N . TYR A 1 1067 ? -77.045 -2.123 81.790 1.00 89.94 1067 TYR A N 1
ATOM 7850 C CA . TYR A 1 1067 ? -77.802 -2.364 83.015 1.00 89.94 1067 TYR A CA 1
ATOM 7851 C C . TYR A 1 1067 ? -78.626 -3.654 82.976 1.00 89.94 1067 TYR A C 1
ATOM 7853 O O . TYR A 1 1067 ? -79.004 -4.158 81.915 1.00 89.94 1067 TYR A O 1
ATOM 7861 N N . SER A 1 1068 ? -78.925 -4.160 84.170 1.00 87.94 1068 SER A N 1
ATOM 7862 C CA . SER A 1 1068 ? -79.717 -5.362 84.415 1.00 87.94 1068 SER A CA 1
ATOM 7863 C C . SER A 1 1068 ? -80.453 -5.253 85.755 1.00 87.94 1068 SER A C 1
ATOM 7865 O O . SER A 1 1068 ? -80.052 -4.501 86.644 1.00 87.94 1068 SER A O 1
ATOM 7867 N N . THR A 1 1069 ? -81.559 -5.981 85.911 1.00 86.75 1069 THR A N 1
ATOM 7868 C CA . THR A 1 1069 ? -82.362 -6.002 87.151 1.00 86.75 1069 THR A CA 1
ATOM 7869 C C . THR A 1 1069 ? -82.074 -7.214 88.040 1.00 86.75 1069 THR A C 1
ATOM 7871 O O . THR A 1 1069 ? -82.719 -7.372 89.074 1.00 86.75 1069 THR A O 1
ATOM 7874 N N . SER A 1 1070 ? -81.156 -8.103 87.638 1.00 83.81 1070 SER A N 1
ATOM 7875 C CA . SER A 1 1070 ? -80.869 -9.360 88.352 1.00 83.81 1070 SER A CA 1
ATOM 7876 C C . SER A 1 1070 ? -79.454 -9.466 88.925 1.00 83.81 1070 SER A C 1
ATOM 7878 O O . SER A 1 1070 ? -79.287 -10.074 89.978 1.00 83.81 1070 SER A O 1
ATOM 7880 N N . ALA A 1 1071 ? -78.447 -8.917 88.243 1.00 84.00 1071 ALA A N 1
ATOM 7881 C CA . ALA A 1 1071 ? -77.042 -8.917 88.661 1.00 84.00 1071 ALA A CA 1
ATOM 7882 C C . ALA A 1 1071 ? -76.261 -7.857 87.866 1.00 84.00 1071 ALA A C 1
ATOM 7884 O O . ALA A 1 1071 ? -76.757 -7.387 86.845 1.00 84.00 1071 ALA A O 1
ATOM 7885 N N . THR A 1 1072 ? -75.046 -7.502 88.295 1.00 83.69 1072 THR A N 1
ATOM 7886 C CA . THR A 1 1072 ? -74.132 -6.672 87.490 1.00 83.69 1072 THR A CA 1
ATOM 7887 C C . THR A 1 1072 ? -73.838 -7.353 86.144 1.00 83.69 1072 THR A C 1
ATOM 7889 O O . THR A 1 1072 ? -73.531 -8.549 86.154 1.00 83.69 1072 THR A O 1
ATOM 7892 N N . PRO A 1 1073 ? -73.923 -6.630 85.006 1.00 84.94 1073 PRO A N 1
ATOM 7893 C CA . PRO A 1 1073 ? -73.499 -7.142 83.703 1.00 84.94 1073 PRO A CA 1
ATOM 7894 C C . PRO A 1 1073 ? -72.082 -7.726 83.752 1.00 84.94 1073 PRO A C 1
ATOM 7896 O O . PRO A 1 1073 ? -71.205 -7.174 84.411 1.00 84.94 1073 PRO A O 1
ATOM 7899 N N . ALA A 1 1074 ? -71.863 -8.852 83.071 1.00 78.31 1074 ALA A N 1
ATOM 7900 C CA . ALA A 1 1074 ? -70.608 -9.604 83.177 1.00 78.31 1074 ALA A CA 1
ATOM 7901 C C . ALA A 1 1074 ? -69.419 -8.951 82.447 1.00 78.31 1074 ALA A C 1
ATOM 7903 O O . ALA A 1 1074 ? -68.274 -9.165 82.839 1.00 78.31 1074 ALA A O 1
ATOM 7904 N N . ASP A 1 1075 ? -69.695 -8.186 81.389 1.00 81.12 1075 ASP A N 1
ATOM 7905 C CA . ASP A 1 1075 ? -68.719 -7.478 80.562 1.00 81.12 1075 ASP A CA 1
ATOM 7906 C C . ASP A 1 1075 ? -69.403 -6.337 79.776 1.00 81.12 1075 ASP A C 1
ATOM 7908 O O . ASP A 1 1075 ? -70.627 -6.170 79.813 1.00 81.12 1075 ASP A O 1
ATOM 7912 N N . CYS A 1 1076 ? -68.611 -5.561 79.036 1.00 81.19 1076 CYS A N 1
ATOM 7913 C CA . CYS A 1 1076 ? -69.049 -4.398 78.258 1.00 81.19 1076 CYS A CA 1
ATOM 7914 C C . CYS A 1 1076 ? -69.924 -4.730 77.030 1.00 81.19 1076 CYS A C 1
ATOM 7916 O O . CYS A 1 1076 ? -70.541 -3.837 76.434 1.00 81.19 1076 CYS A O 1
ATOM 7918 N N . SER A 1 1077 ? -70.036 -6.011 76.665 1.00 79.44 1077 SER A N 1
ATOM 7919 C CA . SER A 1 1077 ? -70.912 -6.529 75.610 1.00 79.44 1077 SER A CA 1
ATOM 7920 C C . SER A 1 1077 ? -72.260 -7.051 76.142 1.00 79.44 1077 SER A C 1
ATOM 7922 O O . SER A 1 1077 ? -73.256 -7.027 75.406 1.00 79.44 1077 SER A O 1
ATOM 7924 N N . ALA A 1 1078 ? -72.304 -7.462 77.414 1.00 74.00 1078 ALA A N 1
ATOM 7925 C CA . ALA A 1 1078 ? -73.431 -8.115 78.074 1.00 74.00 1078 ALA A CA 1
ATOM 7926 C C . ALA A 1 1078 ? -74.602 -7.176 78.437 1.00 74.00 1078 ALA A C 1
ATOM 7928 O O . ALA A 1 1078 ? -74.463 -5.955 78.541 1.00 74.00 1078 ALA A O 1
ATOM 7929 N N . ASP A 1 1079 ? -75.773 -7.786 78.661 1.00 83.06 1079 ASP A N 1
ATOM 7930 C CA . ASP A 1 1079 ? -77.017 -7.153 79.123 1.00 83.06 1079 ASP A CA 1
ATOM 7931 C C . ASP A 1 1079 ? -77.468 -5.897 78.337 1.00 83.06 1079 ASP A C 1
ATOM 7933 O O . ASP A 1 1079 ? -77.045 -5.623 77.207 1.00 83.06 1079 ASP A O 1
ATOM 7937 N N . THR A 1 1080 ? -78.447 -5.171 78.885 1.00 86.25 1080 THR A N 1
ATOM 7938 C CA . THR A 1 1080 ? -79.190 -4.137 78.160 1.00 86.25 1080 THR A CA 1
ATOM 7939 C C . THR A 1 1080 ? -78.376 -2.853 78.062 1.00 86.25 1080 THR A C 1
ATOM 7941 O O . THR A 1 1080 ? -78.022 -2.254 79.076 1.00 86.25 1080 THR A O 1
ATOM 7944 N N . LEU A 1 1081 ? -78.123 -2.385 76.838 1.00 90.81 1081 LEU A N 1
ATOM 7945 C CA . LEU A 1 1081 ? -77.507 -1.081 76.597 1.00 90.81 1081 LEU A CA 1
ATOM 7946 C C . LEU A 1 1081 ? -78.460 0.052 77.014 1.00 90.81 1081 LEU A C 1
ATOM 7948 O O . LEU A 1 1081 ? -79.575 0.181 76.496 1.00 90.81 1081 LEU A O 1
ATOM 7952 N N . TYR A 1 1082 ? -78.006 0.899 77.935 1.00 88.50 1082 TYR A N 1
ATOM 7953 C CA . TYR A 1 1082 ? -78.716 2.104 78.339 1.00 88.50 1082 TYR A CA 1
ATOM 7954 C C . TYR A 1 1082 ? -78.776 3.098 77.171 1.00 88.50 1082 TYR A C 1
ATOM 7956 O O . TYR A 1 1082 ? -77.758 3.559 76.662 1.00 88.50 1082 TYR A O 1
ATOM 7964 N N . SER A 1 1083 ? -79.996 3.409 76.737 1.00 85.88 1083 SER A N 1
ATOM 7965 C CA . SER A 1 1083 ? -80.285 4.240 75.555 1.00 85.88 1083 SER A CA 1
ATOM 7966 C C . SER A 1 1083 ? -81.372 5.298 75.807 1.00 85.88 1083 SER A C 1
ATOM 7968 O O . SER A 1 1083 ? -81.750 6.042 74.903 1.00 85.88 1083 SER A O 1
ATOM 7970 N N . GLY A 1 1084 ? -81.871 5.388 77.042 1.00 83.62 1084 GLY A N 1
ATOM 7971 C CA . GLY A 1 1084 ? -82.936 6.292 77.471 1.00 83.62 1084 GLY A CA 1
ATOM 7972 C C . GLY A 1 1084 ? -83.381 5.977 78.902 1.00 83.62 1084 GLY A C 1
ATOM 7973 O O . GLY A 1 1084 ? -83.005 4.944 79.453 1.00 83.62 1084 GLY A O 1
ATOM 7974 N N . ALA A 1 1085 ? -84.166 6.869 79.512 1.00 87.19 1085 ALA A N 1
ATOM 7975 C CA . ALA A 1 1085 ? -84.559 6.750 80.917 1.00 87.19 1085 ALA A CA 1
ATOM 7976 C C . ALA A 1 1085 ? -85.325 5.444 81.224 1.00 87.19 1085 ALA A C 1
ATOM 7978 O O . ALA A 1 1085 ? -86.262 5.063 80.519 1.00 87.19 1085 ALA A O 1
ATOM 7979 N N . ILE A 1 1086 ? -84.937 4.783 82.312 1.00 89.56 1086 ILE A N 1
ATOM 7980 C CA . ILE A 1 1086 ? -85.462 3.498 82.776 1.00 89.56 1086 ILE A CA 1
ATOM 7981 C C . ILE A 1 1086 ? -86.670 3.756 83.682 1.00 89.56 1086 ILE A C 1
ATOM 7983 O O . ILE A 1 1086 ? -86.574 4.472 84.678 1.00 89.56 1086 ILE A O 1
ATOM 7987 N N . THR A 1 1087 ? -87.822 3.167 83.361 1.00 87.94 1087 THR A N 1
ATOM 7988 C CA . THR A 1 1087 ? -89.038 3.316 84.178 1.00 87.94 1087 THR A CA 1
ATOM 7989 C C . THR A 1 1087 ? -89.058 2.291 85.312 1.00 87.94 1087 THR A C 1
ATOM 7991 O O . THR A 1 1087 ? -89.055 1.090 85.056 1.00 87.94 1087 THR A O 1
ATOM 7994 N N . VAL A 1 1088 ? -89.138 2.758 86.560 1.00 86.56 1088 VAL A N 1
ATOM 7995 C CA . VAL A 1 1088 ? -89.191 1.927 87.773 1.00 86.56 1088 VAL A CA 1
ATOM 7996 C C . VAL A 1 1088 ? -90.547 2.115 88.455 1.00 86.56 1088 VAL A C 1
ATOM 7998 O O . VAL A 1 1088 ? -90.798 3.126 89.111 1.00 86.56 1088 VAL A O 1
ATOM 8001 N N . ALA A 1 1089 ? -91.456 1.156 88.257 1.00 83.25 1089 ALA A N 1
ATOM 8002 C CA . ALA A 1 1089 ? -92.848 1.230 88.723 1.00 83.25 1089 ALA A CA 1
ATOM 8003 C C . ALA A 1 1089 ? -93.140 0.437 90.012 1.00 83.25 1089 ALA A C 1
ATOM 8005 O O . ALA A 1 1089 ? -94.220 0.576 90.581 1.00 83.25 1089 ALA A O 1
ATOM 8006 N N . SER A 1 1090 ? -92.186 -0.371 90.468 1.00 83.62 1090 SER A N 1
ATOM 8007 C CA . SER A 1 1090 ? -92.234 -1.183 91.687 1.00 83.62 1090 SER A CA 1
ATOM 8008 C C . SER A 1 1090 ? -90.823 -1.335 92.252 1.00 83.62 1090 SER A C 1
ATOM 8010 O O . SER A 1 1090 ? -89.853 -0.995 91.571 1.00 83.62 1090 SER A O 1
ATOM 8012 N N . ASP A 1 1091 ? -90.701 -1.887 93.457 1.00 87.94 1091 ASP A N 1
ATOM 8013 C CA . ASP A 1 1091 ? -89.415 -2.173 94.097 1.00 87.94 1091 ASP A CA 1
ATOM 8014 C C . ASP A 1 1091 ? -88.468 -2.921 93.142 1.00 87.94 1091 ASP A C 1
ATOM 8016 O O . ASP A 1 1091 ? -88.794 -4.002 92.649 1.00 87.94 1091 ASP A O 1
ATOM 8020 N N . THR A 1 1092 ? -87.327 -2.303 92.826 1.00 89.94 1092 THR A N 1
ATOM 8021 C CA . THR A 1 1092 ? -86.383 -2.765 91.794 1.00 89.94 1092 THR A CA 1
ATOM 8022 C C . THR A 1 1092 ? -84.967 -2.332 92.159 1.00 89.94 1092 THR A C 1
ATOM 8024 O O . THR A 1 1092 ? -84.754 -1.178 92.534 1.00 89.94 1092 THR A O 1
ATOM 8027 N N . THR A 1 1093 ? -83.989 -3.220 91.975 1.00 90.38 1093 THR A N 1
ATOM 8028 C CA . THR A 1 1093 ? -82.565 -2.857 91.975 1.00 90.38 1093 THR A CA 1
ATOM 8029 C C . THR A 1 1093 ? -82.058 -2.839 90.540 1.00 90.38 1093 THR A C 1
ATOM 8031 O O . THR A 1 1093 ? -82.183 -3.833 89.829 1.00 90.38 1093 THR A O 1
ATOM 8034 N N . LEU A 1 1094 ? -81.484 -1.715 90.115 1.00 90.75 1094 LEU A N 1
ATOM 8035 C CA . LEU A 1 1094 ? -80.742 -1.607 88.862 1.00 90.75 1094 LEU A CA 1
ATOM 8036 C C . LEU A 1 1094 ? -79.267 -1.865 89.157 1.00 90.75 1094 LEU A C 1
ATOM 8038 O O . LEU A 1 1094 ? -78.659 -1.103 89.904 1.00 90.75 1094 LEU A O 1
ATOM 8042 N N . TYR A 1 1095 ? -78.697 -2.909 88.573 1.00 90.88 1095 TYR A N 1
ATOM 8043 C CA . TYR A 1 1095 ? -77.255 -3.119 88.516 1.00 90.88 1095 TYR A CA 1
ATOM 8044 C C . TYR A 1 1095 ? -76.740 -2.533 87.205 1.00 90.88 1095 TYR A C 1
ATOM 8046 O O . TYR A 1 1095 ? -77.351 -2.742 86.156 1.00 90.88 1095 TYR A O 1
ATOM 8054 N N . VAL A 1 1096 ? -75.651 -1.775 87.262 1.00 91.19 1096 VAL A N 1
ATOM 8055 C CA . VAL A 1 1096 ? -75.168 -0.946 86.157 1.00 91.19 1096 VAL A CA 1
ATOM 8056 C C . VAL A 1 1096 ? -73.666 -1.133 86.004 1.00 91.19 1096 VAL A C 1
ATOM 8058 O O . VAL A 1 1096 ? -72.948 -1.107 86.998 1.00 91.19 1096 VAL A O 1
ATOM 8061 N N . LEU A 1 1097 ? -73.208 -1.286 84.763 1.00 91.56 1097 LEU A N 1
ATOM 8062 C CA . LEU A 1 1097 ? -71.800 -1.356 84.380 1.00 91.56 1097 LEU A CA 1
ATOM 8063 C C . LEU A 1 1097 ? -71.528 -0.251 83.352 1.00 91.56 1097 LEU A C 1
ATOM 8065 O O . LEU A 1 1097 ? -72.144 -0.240 82.288 1.00 91.56 1097 LEU A O 1
ATOM 8069 N N . ALA A 1 1098 ? -70.646 0.689 83.663 1.00 89.00 1098 ALA A N 1
ATOM 8070 C CA . ALA A 1 1098 ? -70.122 1.654 82.702 1.00 89.00 1098 ALA A CA 1
ATOM 8071 C C . ALA A 1 1098 ? -68.824 1.118 82.094 1.00 89.00 1098 ALA A C 1
ATOM 8073 O O . ALA A 1 1098 ? -68.024 0.524 82.813 1.00 89.00 1098 ALA A O 1
ATOM 8074 N N . CYS A 1 1099 ? -68.618 1.346 80.798 1.00 87.25 1099 CYS A N 1
ATOM 8075 C CA . CYS A 1 1099 ? -67.441 0.902 80.055 1.00 87.25 1099 CYS A CA 1
ATOM 8076 C C . CYS A 1 1099 ? -66.903 1.987 79.122 1.00 87.25 1099 CYS A C 1
ATOM 8078 O O . CYS A 1 1099 ? -67.680 2.806 78.626 1.00 87.25 1099 CYS A O 1
ATOM 8080 N N . ASP A 1 1100 ? -65.597 1.978 78.873 1.00 87.75 1100 ASP A N 1
ATOM 8081 C CA . ASP A 1 1100 ? -64.911 2.830 77.893 1.00 87.75 1100 ASP A CA 1
ATOM 8082 C C . ASP A 1 1100 ? -64.567 2.079 76.585 1.00 87.75 1100 ASP A C 1
ATOM 8084 O O . ASP A 1 1100 ? -64.965 0.930 76.389 1.00 87.75 1100 ASP A O 1
ATOM 8088 N N . ASP A 1 1101 ? -63.832 2.737 75.679 1.00 82.94 1101 ASP A N 1
ATOM 8089 C CA . ASP A 1 1101 ? -63.403 2.175 74.385 1.00 82.94 1101 ASP A CA 1
ATOM 8090 C C . ASP A 1 1101 ? -62.236 1.167 74.490 1.00 82.94 1101 ASP A C 1
ATOM 8092 O O . ASP A 1 1101 ? -61.827 0.597 73.476 1.00 82.94 1101 ASP A O 1
ATOM 8096 N N . ALA A 1 1102 ? -61.684 0.947 75.688 1.00 81.31 1102 ALA A N 1
ATOM 8097 C CA . ALA A 1 1102 ? -60.629 -0.028 75.968 1.00 81.31 1102 ALA A CA 1
ATOM 8098 C C . ALA A 1 1102 ? -61.164 -1.306 76.649 1.00 81.31 1102 ALA A C 1
ATOM 8100 O O . ALA A 1 1102 ? -60.374 -2.195 76.978 1.00 81.31 1102 ALA A O 1
ATOM 8101 N N . ASP A 1 1103 ? -62.482 -1.392 76.869 1.00 80.88 1103 ASP A N 1
ATOM 8102 C CA . ASP A 1 1103 ? -63.154 -2.371 77.730 1.00 80.88 1103 ASP A CA 1
ATOM 8103 C C . ASP A 1 1103 ? -62.660 -2.335 79.198 1.00 80.88 1103 ASP A C 1
ATOM 8105 O O . ASP A 1 1103 ? -62.639 -3.368 79.877 1.00 80.88 1103 ASP A O 1
ATOM 8109 N N . ASN A 1 1104 ? -62.259 -1.173 79.740 1.00 84.12 1104 ASN A N 1
ATOM 8110 C CA . ASN A 1 1104 ? -62.259 -1.006 81.199 1.00 84.12 1104 ASN A CA 1
ATOM 8111 C C . ASN A 1 1104 ? -63.692 -0.761 81.673 1.00 84.12 1104 ASN A C 1
ATOM 8113 O O . ASN A 1 1104 ? -64.479 -0.098 80.996 1.00 84.12 1104 ASN A O 1
ATOM 8117 N N . SER A 1 1105 ? -64.021 -1.231 82.877 1.00 86.06 1105 SER A N 1
ATOM 8118 C CA . SER A 1 1105 ? -65.382 -1.134 83.403 1.00 86.06 1105 SER A CA 1
ATOM 8119 C C . SER A 1 1105 ? -65.448 -0.745 84.875 1.00 86.06 1105 SER A C 1
ATOM 8121 O O . SER A 1 1105 ? -64.632 -1.208 85.674 1.00 86.06 1105 SER A O 1
ATOM 8123 N N . SER A 1 1106 ? -66.478 0.011 85.250 1.00 87.50 1106 SER A N 1
ATOM 8124 C CA . SER A 1 1106 ? -66.840 0.299 86.641 1.00 87.50 1106 SER A CA 1
ATOM 8125 C C . SER A 1 1106 ? -68.320 0.006 86.888 1.00 87.50 1106 SER A C 1
ATOM 8127 O O . SER A 1 1106 ? -69.174 0.285 86.043 1.00 87.50 1106 SER A O 1
ATOM 8129 N N . ASP A 1 1107 ? -68.644 -0.586 88.038 1.00 90.06 1107 ASP A N 1
ATOM 8130 C CA . ASP A 1 1107 ? -70.006 -0.998 88.368 1.00 90.06 1107 ASP A CA 1
ATOM 8131 C C . ASP A 1 1107 ? -70.621 -0.216 89.534 1.00 90.06 1107 ASP A C 1
ATOM 8133 O O . ASP A 1 1107 ? -69.951 0.451 90.325 1.00 90.06 1107 ASP A O 1
ATOM 8137 N N . SER A 1 1108 ? -71.949 -0.247 89.607 1.00 90.06 1108 SER A N 1
ATOM 8138 C CA . SER A 1 1108 ? -72.740 0.290 90.715 1.00 90.06 1108 SER A CA 1
ATOM 8139 C C . SER A 1 1108 ? -74.130 -0.340 90.739 1.00 90.06 1108 SER A C 1
ATOM 8141 O O . SER A 1 1108 ? -74.599 -0.894 89.745 1.00 90.06 1108 SER A O 1
ATOM 8143 N N . SER A 1 1109 ? -74.822 -0.249 91.877 1.00 89.62 1109 SER A N 1
ATOM 8144 C CA . SER A 1 1109 ? -76.214 -0.695 91.984 1.00 89.62 1109 SER A CA 1
ATOM 8145 C C . SER A 1 1109 ? -77.099 0.312 92.717 1.00 89.62 1109 SER A C 1
ATOM 8147 O O . SER A 1 1109 ? -76.677 0.970 93.667 1.00 89.62 1109 SER A O 1
ATOM 8149 N N . PHE A 1 1110 ? -78.343 0.436 92.253 1.00 91.25 1110 PHE A N 1
ATOM 8150 C CA . PHE A 1 1110 ? -79.309 1.440 92.692 1.00 91.25 1110 PHE A CA 1
ATOM 8151 C C . PHE A 1 1110 ? -80.635 0.768 93.043 1.00 91.25 1110 PHE A C 1
ATOM 8153 O O . PHE A 1 1110 ? -81.354 0.301 92.159 1.00 91.25 1110 PHE A O 1
ATOM 8160 N N . ALA A 1 1111 ? -80.956 0.708 94.335 1.00 89.50 1111 ALA A N 1
ATOM 8161 C CA . ALA A 1 1111 ? -82.204 0.136 94.832 1.00 89.50 1111 ALA A CA 1
ATOM 8162 C C . ALA A 1 1111 ? -83.290 1.213 94.994 1.00 89.50 1111 ALA A C 1
ATOM 8164 O O . ALA A 1 1111 ? -83.065 2.253 95.617 1.00 89.50 1111 ALA A O 1
ATOM 8165 N N . TYR A 1 1112 ? -84.479 0.944 94.464 1.00 88.81 1112 TYR A N 1
ATOM 8166 C CA . TYR A 1 1112 ? -85.649 1.818 94.541 1.00 88.81 1112 TYR A CA 1
ATOM 8167 C C . TYR A 1 1112 ? -86.811 1.093 95.224 1.00 88.81 1112 TYR A C 1
ATOM 8169 O O . TYR A 1 1112 ? -87.018 -0.097 94.992 1.00 88.81 1112 TYR A O 1
ATOM 8177 N N . THR A 1 1113 ? -87.588 1.821 96.028 1.00 81.31 1113 THR A N 1
ATOM 8178 C CA . THR A 1 1113 ? -88.789 1.319 96.725 1.00 81.31 1113 THR A CA 1
ATOM 8179 C C . THR A 1 1113 ? -89.967 2.252 96.449 1.00 81.31 1113 THR A C 1
ATOM 8181 O O . THR A 1 1113 ? -89.812 3.463 96.610 1.00 81.31 1113 THR A O 1
ATOM 8184 N N . ILE A 1 1114 ? -91.128 1.730 96.038 1.00 84.25 1114 ILE A N 1
ATOM 8185 C CA . ILE A 1 1114 ? -92.233 2.541 95.488 1.00 84.25 1114 ILE A CA 1
ATOM 8186 C C . ILE A 1 1114 ? -93.527 2.399 96.306 1.00 84.25 1114 ILE A C 1
ATOM 8188 O O . ILE A 1 1114 ? -94.076 1.307 96.439 1.00 84.25 1114 ILE A O 1
ATOM 8192 N N . THR A 1 1115 ? -94.072 3.516 96.802 1.00 63.34 1115 THR A N 1
ATOM 8193 C CA . THR A 1 1115 ? -95.353 3.574 97.546 1.00 63.34 1115 THR A CA 1
ATOM 8194 C C . THR A 1 1115 ? -96.438 4.387 96.820 1.00 63.34 1115 THR A C 1
ATOM 8196 O O . THR A 1 1115 ? -96.142 5.257 96.001 1.00 63.34 1115 THR A O 1
ATOM 8199 N N . ALA A 1 1116 ? -97.718 4.084 97.086 1.00 49.94 1116 ALA A N 1
ATOM 8200 C CA . ALA A 1 1116 ? -98.878 4.630 96.363 1.00 49.94 1116 ALA A CA 1
ATOM 8201 C C . ALA A 1 1116 ? -99.689 5.663 97.180 1.00 49.94 1116 ALA A C 1
ATOM 8203 O O . ALA A 1 1116 ? -99.908 5.470 98.375 1.00 49.94 1116 ALA A O 1
ATOM 8204 N N . GLU A 1 1117 ? -100.187 6.720 96.523 1.00 43.41 1117 GLU A N 1
ATOM 8205 C CA . GLU A 1 1117 ? -100.961 7.821 97.136 1.00 43.41 1117 GLU A CA 1
ATOM 8206 C C . GLU A 1 1117 ? -102.453 7.851 96.730 1.00 43.41 1117 GLU A C 1
ATOM 8208 O O . GLU A 1 1117 ? -102.860 7.280 95.717 1.00 43.41 1117 GLU A O 1
ATOM 8213 N N . SER A 1 1118 ? -103.281 8.553 97.519 1.00 38.91 1118 SER A N 1
ATOM 8214 C CA . SER A 1 1118 ? -104.749 8.634 97.373 1.00 38.91 1118 SER A CA 1
ATOM 8215 C C . SER A 1 1118 ? -105.301 10.050 97.601 1.00 38.91 1118 SER A C 1
ATOM 8217 O O . SER A 1 1118 ? -104.875 10.708 98.551 1.00 38.91 1118 SER A O 1
ATOM 8219 N N . THR A 1 1119 ? -106.307 10.497 96.831 1.00 36.38 1119 THR A N 1
ATOM 8220 C CA . THR A 1 1119 ? -106.942 11.831 96.985 1.00 36.38 1119 THR A CA 1
ATOM 8221 C C . THR A 1 1119 ? -108.481 11.835 96.790 1.00 36.38 1119 THR A C 1
ATOM 8223 O O . THR A 1 1119 ? -109.005 10.991 96.060 1.00 36.38 1119 THR A O 1
ATOM 8226 N N . PRO A 1 1120 ? -109.235 12.763 97.435 1.00 39.81 1120 PRO A N 1
ATOM 8227 C CA . PRO A 1 1120 ? -110.695 12.916 97.295 1.00 39.81 1120 PRO A CA 1
ATOM 8228 C C . PRO A 1 1120 ? -111.140 14.068 96.351 1.00 39.81 1120 PRO A C 1
ATOM 8230 O O . PRO A 1 1120 ? -110.326 14.852 95.871 1.00 39.81 1120 PRO A O 1
ATOM 8233 N N . ALA A 1 1121 ? -112.453 14.166 96.080 1.00 32.41 1121 ALA A N 1
ATOM 8234 C CA . ALA A 1 1121 ? -113.067 14.926 94.966 1.00 32.41 1121 ALA A CA 1
ATOM 8235 C C . ALA A 1 1121 ? -113.965 16.138 95.416 1.00 32.41 1121 ALA A C 1
ATOM 8237 O O . ALA A 1 1121 ? -113.893 16.525 96.580 1.00 32.41 1121 ALA A O 1
ATOM 8238 N N . PRO A 1 1122 ? -114.826 16.766 94.569 1.00 54.91 1122 PRO A N 1
ATOM 8239 C CA . PRO A 1 1122 ? -114.452 17.793 93.573 1.00 54.91 1122 PRO A CA 1
ATOM 8240 C C . PRO A 1 1122 ? -115.355 19.067 93.547 1.00 54.91 1122 PRO A C 1
ATOM 8242 O O . PRO A 1 1122 ? -116.533 18.994 93.886 1.00 54.91 1122 PRO A O 1
ATOM 8245 N N . VAL A 1 1123 ? -114.880 20.202 92.992 1.00 31.73 1123 VAL A N 1
ATOM 8246 C CA . VAL A 1 1123 ? -115.726 21.330 92.493 1.00 31.73 1123 VAL A CA 1
ATOM 8247 C C . VAL A 1 1123 ? -115.068 22.025 91.273 1.00 31.73 1123 VAL A C 1
ATOM 8249 O O . VAL A 1 1123 ? -113.849 22.133 91.203 1.00 31.73 1123 VAL A O 1
ATOM 8252 N N . ALA A 1 1124 ? -115.875 22.502 90.314 1.00 32.31 1124 ALA A N 1
ATOM 8253 C CA . ALA A 1 1124 ? -115.502 23.255 89.091 1.00 32.31 1124 ALA A CA 1
ATOM 8254 C C . ALA A 1 1124 ? -116.353 24.566 89.005 1.00 32.31 1124 ALA A C 1
ATOM 8256 O O . ALA A 1 1124 ? -117.062 24.822 89.980 1.00 32.31 1124 ALA A O 1
ATOM 8257 N N . PRO A 1 1125 ? -116.433 25.378 87.910 1.00 55.56 1125 PRO A N 1
ATOM 8258 C CA . PRO A 1 1125 ? -115.722 25.367 86.610 1.00 55.56 1125 PRO A CA 1
ATOM 8259 C C . PRO A 1 1125 ? -115.285 26.766 86.058 1.00 55.56 1125 PRO A C 1
ATOM 8261 O O . PRO A 1 1125 ? -115.740 27.800 86.535 1.00 55.56 1125 PRO A O 1
ATOM 8264 N N . SER A 1 1126 ? -114.541 26.822 84.933 1.00 29.14 1126 SER A N 1
ATOM 8265 C CA . SER A 1 1126 ? -114.944 27.583 83.710 1.00 29.14 1126 SER A CA 1
ATOM 8266 C C . SER A 1 1126 ? -113.915 27.587 82.548 1.00 29.14 1126 SER A C 1
ATOM 8268 O O . SER A 1 1126 ? -112.749 27.884 82.741 1.00 29.14 1126 SER A O 1
ATOM 8270 N N . ARG A 1 1127 ? -114.410 27.248 81.335 1.00 32.38 1127 ARG A N 1
ATOM 8271 C CA . ARG A 1 1127 ? -114.204 27.831 79.967 1.00 32.38 1127 ARG A CA 1
ATOM 8272 C C . ARG A 1 1127 ? -112.913 28.635 79.633 1.00 32.38 1127 ARG A C 1
ATOM 8274 O O . ARG A 1 1127 ? -112.496 29.452 80.429 1.00 32.38 1127 ARG A O 1
ATOM 8281 N N . ARG A 1 1128 ? -112.365 28.655 78.399 1.00 31.53 1128 ARG A N 1
ATOM 8282 C CA . ARG A 1 1128 ? -112.659 28.034 77.070 1.00 31.53 1128 ARG A CA 1
ATOM 8283 C C . ARG A 1 1128 ? -111.511 28.384 76.083 1.00 31.53 1128 ARG A C 1
ATOM 8285 O O . ARG A 1 1128 ? -111.023 29.497 76.179 1.00 31.53 1128 ARG A O 1
ATOM 8292 N N . TYR A 1 1129 ? -111.319 27.561 75.035 1.00 28.30 1129 TYR A N 1
ATOM 8293 C CA . TYR A 1 1129 ? -110.736 27.888 73.699 1.00 28.30 1129 TYR A CA 1
ATOM 8294 C C . TYR A 1 1129 ? -109.261 28.385 73.640 1.00 28.30 1129 TYR A C 1
ATOM 8296 O O . TYR A 1 1129 ? -108.838 29.186 74.454 1.00 28.30 1129 TYR A O 1
ATOM 8304 N N . GLY A 1 1130 ? -108.447 27.987 72.651 1.00 28.66 1130 GLY A N 1
ATOM 8305 C CA . GLY A 1 1130 ? -108.698 27.030 71.563 1.00 28.66 1130 GLY A CA 1
ATOM 8306 C C . GLY A 1 1130 ? -107.493 26.811 70.625 1.00 28.66 1130 GLY A C 1
ATOM 8307 O O . GLY A 1 1130 ? -106.449 27.420 70.820 1.00 28.66 1130 GLY A O 1
ATOM 8308 N N . SER A 1 1131 ? -107.719 25.967 69.600 1.00 29.97 1131 SER A N 1
ATOM 8309 C CA . SER A 1 1131 ? -107.028 25.879 68.285 1.00 29.97 1131 SER A CA 1
ATOM 8310 C C . SER A 1 1131 ? -105.512 25.572 68.280 1.00 29.97 1131 SER A C 1
ATOM 8312 O O . SER A 1 1131 ? -104.716 26.403 68.689 1.00 29.97 1131 SER A O 1
ATOM 8314 N N . SER A 1 1132 ? -105.063 24.367 67.891 1.00 28.20 1132 SER A N 1
ATOM 8315 C CA . SER A 1 1132 ? -104.902 23.832 66.504 1.00 28.20 1132 SER A CA 1
ATOM 8316 C C . SER A 1 1132 ? -103.409 23.828 66.106 1.00 28.20 1132 SER A C 1
ATOM 8318 O O . SER A 1 1132 ? -102.709 24.755 66.482 1.00 28.20 1132 SER A O 1
ATOM 8320 N N . SER A 1 1133 ? -102.841 22.884 65.349 1.00 29.44 1133 SER A N 1
ATOM 8321 C CA . SER A 1 1133 ? -103.403 21.735 64.612 1.00 29.44 1133 SER A CA 1
ATOM 8322 C C . SER A 1 1133 ? -102.309 20.686 64.331 1.00 29.44 1133 SER A C 1
ATOM 8324 O O . SER A 1 1133 ? -101.122 20.975 64.424 1.00 29.44 1133 SER A O 1
ATOM 8326 N N . SER A 1 1134 ? -102.741 19.472 63.986 1.00 29.41 1134 SER A N 1
ATOM 8327 C CA . SER A 1 1134 ? -101.942 18.294 63.610 1.00 29.41 1134 SER A CA 1
ATOM 8328 C C . SER A 1 1134 ? -101.322 18.358 62.197 1.00 29.41 1134 SER A C 1
ATOM 8330 O O . SER A 1 1134 ? -101.477 19.365 61.514 1.00 29.41 1134 SER A O 1
ATOM 8332 N N . TYR A 1 1135 ? -100.756 17.212 61.770 1.00 28.72 1135 TYR A N 1
ATOM 8333 C CA . TYR A 1 1135 ? -100.198 16.794 60.459 1.00 28.72 1135 TYR A CA 1
ATOM 8334 C C . TYR A 1 1135 ? -98.650 16.732 60.459 1.00 28.72 1135 TYR A C 1
ATOM 8336 O O . TYR A 1 1135 ? -98.031 17.701 60.871 1.00 28.72 1135 TYR A O 1
ATOM 8344 N N . SER A 1 1136 ? -97.891 15.703 60.040 1.00 29.11 1136 SER A N 1
ATOM 8345 C CA . SER A 1 1136 ? -98.042 14.328 59.489 1.00 29.11 1136 SER A CA 1
ATOM 8346 C C . SER A 1 1136 ? -97.195 14.172 58.211 1.00 29.11 1136 SER A C 1
ATOM 8348 O O . SER A 1 1136 ? -97.028 15.148 57.490 1.00 29.11 1136 SER A O 1
ATOM 8350 N N . VAL A 1 1137 ? -96.878 12.920 57.853 1.00 25.61 1137 VAL A N 1
ATOM 8351 C CA . VAL A 1 1137 ? -96.413 12.430 56.531 1.00 25.61 1137 VAL A CA 1
ATOM 8352 C C . VAL A 1 1137 ? -94.902 12.473 56.255 1.00 25.61 1137 VAL A C 1
ATOM 8354 O O . VAL A 1 1137 ? -94.231 13.495 56.333 1.00 25.61 1137 VAL A O 1
ATOM 8357 N N . SER A 1 1138 ? -94.409 11.299 55.860 1.00 32.34 1138 SER A N 1
ATOM 8358 C CA . SER A 1 1138 ? -93.070 10.984 55.362 1.00 32.34 1138 SER A CA 1
ATOM 8359 C C . SER A 1 1138 ? -92.895 11.384 53.890 1.00 32.34 1138 SER A C 1
ATOM 8361 O O . SER A 1 1138 ? -93.746 11.037 53.074 1.00 32.34 1138 SER A O 1
ATOM 8363 N N . VAL A 1 1139 ? -91.755 11.981 53.514 1.00 28.98 1139 VAL A N 1
ATOM 8364 C CA . VAL A 1 1139 ? -91.281 12.048 52.112 1.00 28.98 1139 VAL A CA 1
ATOM 8365 C C . VAL A 1 1139 ? -89.751 11.897 52.053 1.00 28.98 1139 VAL A C 1
ATOM 8367 O O . VAL A 1 1139 ? -89.035 12.316 52.958 1.00 28.98 1139 VAL A O 1
ATOM 8370 N N . PHE A 1 1140 ? -89.271 11.265 50.980 1.00 26.64 1140 PHE A N 1
ATOM 8371 C CA . PHE A 1 1140 ? -87.867 10.983 50.659 1.00 26.64 1140 PHE A CA 1
ATOM 8372 C C . PHE A 1 1140 ? -86.996 12.224 50.361 1.00 26.64 1140 PHE A C 1
ATOM 8374 O O . PHE A 1 1140 ? -87.467 13.207 49.801 1.00 26.64 1140 PHE A O 1
ATOM 8381 N N . ASN A 1 1141 ? -85.689 12.071 50.618 1.00 28.66 1141 ASN A N 1
ATOM 8382 C CA . ASN A 1 1141 ? -84.530 12.711 49.969 1.00 28.66 1141 ASN A CA 1
ATOM 8383 C C . ASN A 1 1141 ? -84.651 14.156 49.432 1.00 28.66 1141 ASN A C 1
ATOM 8385 O O . ASN A 1 1141 ? -85.088 14.386 48.306 1.00 28.66 1141 ASN A O 1
ATOM 8389 N N . SER A 1 1142 ? -83.941 15.087 50.076 1.00 28.44 1142 SER A N 1
ATOM 8390 C CA . SER A 1 1142 ? -82.633 15.543 49.551 1.00 28.44 1142 SER A CA 1
ATOM 8391 C C . SER A 1 1142 ? -81.924 16.521 50.505 1.00 28.44 1142 SER A C 1
ATOM 8393 O O . SER A 1 1142 ? -82.573 17.230 51.263 1.00 28.44 1142 SER A O 1
ATOM 8395 N N . ARG A 1 1143 ? -80.583 16.585 50.402 1.00 29.75 1143 ARG A N 1
ATOM 8396 C CA . ARG A 1 1143 ? -79.654 17.497 51.116 1.00 29.75 1143 ARG A CA 1
ATOM 8397 C C . ARG A 1 1143 ? -79.439 17.216 52.613 1.00 29.75 1143 ARG A C 1
ATOM 8399 O O . ARG A 1 1143 ? -79.985 17.891 53.478 1.00 29.75 1143 ARG A O 1
ATOM 8406 N N . VAL A 1 1144 ? -78.495 16.318 52.899 1.00 31.52 1144 VAL A N 1
ATOM 8407 C CA . VAL A 1 1144 ? -77.689 16.411 54.129 1.00 31.52 1144 VAL A CA 1
ATOM 8408 C C . VAL A 1 1144 ? -76.692 17.557 53.949 1.00 31.52 1144 VAL A C 1
ATOM 8410 O O . VAL A 1 1144 ? -75.950 17.580 52.967 1.00 31.52 1144 VAL A O 1
ATOM 8413 N N . ALA A 1 1145 ? -76.673 18.501 54.887 1.00 28.00 1145 ALA A N 1
ATOM 8414 C CA . ALA A 1 1145 ? -75.579 19.455 55.025 1.00 28.00 1145 ALA A CA 1
ATOM 8415 C C . ALA A 1 1145 ? -74.469 18.815 55.873 1.00 28.00 1145 ALA A C 1
ATOM 8417 O O . ALA A 1 1145 ? -74.740 18.352 56.979 1.00 28.00 1145 ALA A O 1
ATOM 8418 N N . GLN A 1 1146 ? -73.234 18.793 55.369 1.00 30.34 1146 GLN A N 1
ATOM 8419 C CA . GLN A 1 1146 ? -72.057 18.440 56.167 1.00 30.34 1146 GLN A CA 1
ATOM 8420 C C . GLN A 1 1146 ? -71.354 19.707 56.675 1.00 30.34 1146 GLN A C 1
ATOM 8422 O O . GLN A 1 1146 ? -71.139 20.622 55.876 1.00 30.34 1146 GLN A O 1
ATOM 8427 N N . PRO A 1 1147 ? -70.942 19.770 57.954 1.00 39.34 1147 PRO A N 1
ATOM 8428 C CA . PRO A 1 1147 ? -70.034 20.800 58.444 1.00 39.34 1147 PRO A CA 1
ATOM 8429 C C . PRO A 1 1147 ? -68.564 20.345 58.387 1.00 39.34 1147 PRO A C 1
ATOM 8431 O O . PRO A 1 1147 ? -68.220 19.286 58.900 1.00 39.34 1147 PRO A O 1
ATOM 8434 N N . SER A 1 1148 ? -67.701 21.232 57.872 1.00 30.59 1148 SER A N 1
ATOM 8435 C CA . SER A 1 1148 ? -66.237 21.308 58.093 1.00 30.59 1148 SER A CA 1
ATOM 8436 C C . SER A 1 1148 ? -65.355 20.099 57.708 1.00 30.59 1148 SER A C 1
ATOM 8438 O O . SER A 1 1148 ? -65.241 19.120 58.436 1.00 30.59 1148 SER A O 1
ATOM 8440 N N . ALA A 1 1149 ? -64.623 20.253 56.597 1.00 33.53 1149 ALA A N 1
ATOM 8441 C CA . ALA A 1 1149 ? -63.589 19.334 56.103 1.00 33.53 1149 ALA A CA 1
ATOM 8442 C C . ALA A 1 1149 ? -62.157 19.773 56.489 1.00 33.53 1149 ALA A C 1
ATOM 8444 O O . ALA A 1 1149 ? -61.927 20.950 56.778 1.00 33.53 1149 ALA A O 1
ATOM 8445 N N . PRO A 1 1150 ? -61.174 18.863 56.361 1.00 35.19 1150 PRO A N 1
ATOM 8446 C CA . PRO A 1 1150 ? -59.960 19.173 55.595 1.00 35.19 1150 PRO A CA 1
ATOM 8447 C C . PRO A 1 1150 ? -59.836 18.298 54.335 1.00 35.19 1150 PRO A C 1
ATOM 8449 O O . PRO A 1 1150 ? -60.307 17.164 54.291 1.00 35.19 1150 PRO A O 1
ATOM 8452 N N . ILE A 1 1151 ? -59.212 18.844 53.290 1.00 29.61 1151 ILE A N 1
ATOM 8453 C CA . ILE A 1 1151 ? -59.234 18.290 51.927 1.00 29.61 1151 ILE A CA 1
ATOM 8454 C C . ILE A 1 1151 ? -58.074 17.315 51.673 1.00 29.61 1151 ILE A C 1
ATOM 8456 O O . ILE A 1 1151 ? -56.924 17.583 52.018 1.00 29.61 1151 ILE A O 1
ATOM 8460 N N . LYS A 1 1152 ? -58.394 16.215 50.985 1.00 27.56 1152 LYS A N 1
ATOM 8461 C CA . LYS A 1 1152 ? -57.456 15.341 50.268 1.00 27.56 1152 LYS A CA 1
ATOM 8462 C C . LYS A 1 1152 ? -57.460 15.731 48.779 1.00 27.56 1152 LYS A C 1
ATOM 8464 O O . LYS A 1 1152 ? -58.507 16.127 48.279 1.00 27.56 1152 LYS A O 1
ATOM 8469 N N . ASP A 1 1153 ? -56.339 15.481 48.101 1.00 31.47 1153 ASP A N 1
ATOM 8470 C CA . ASP A 1 1153 ? -56.149 15.480 46.634 1.00 31.47 1153 ASP A CA 1
ATOM 8471 C C . ASP A 1 1153 ? -55.698 16.800 45.954 1.00 31.47 1153 ASP A C 1
ATOM 8473 O O . ASP A 1 1153 ? -56.437 17.778 45.856 1.00 31.47 1153 ASP A O 1
ATOM 8477 N N . ILE A 1 1154 ? -54.465 16.771 45.424 1.00 26.30 1154 ILE A N 1
ATOM 8478 C CA . ILE A 1 1154 ? -54.010 17.540 44.251 1.00 26.30 1154 ILE A CA 1
ATOM 8479 C C . ILE A 1 1154 ? -53.170 16.586 43.386 1.00 26.30 1154 ILE A C 1
ATOM 8481 O O . ILE A 1 1154 ? -51.944 16.681 43.309 1.00 26.30 1154 ILE A O 1
ATOM 8485 N N . SER A 1 1155 ? -53.826 15.614 42.762 1.00 29.08 1155 SER A N 1
ATOM 8486 C CA . SER A 1 1155 ? -53.247 14.809 41.690 1.00 29.08 1155 SER A CA 1
ATOM 8487 C C . SER A 1 1155 ? -53.469 15.467 40.317 1.00 29.08 1155 SER A C 1
ATOM 8489 O O . SER A 1 1155 ? -54.481 16.113 40.059 1.00 29.08 1155 SER A O 1
ATOM 8491 N N . ASN A 1 1156 ? -52.495 15.279 39.419 1.00 27.86 1156 ASN A N 1
ATOM 8492 C CA . ASN A 1 1156 ? -52.533 15.614 37.987 1.00 27.86 1156 ASN A CA 1
ATOM 8493 C C . ASN A 1 1156 ? -52.584 17.102 37.577 1.00 27.86 1156 ASN A C 1
ATOM 8495 O O . ASN A 1 1156 ? -53.536 17.571 36.953 1.00 27.86 1156 ASN A O 1
ATOM 8499 N N . ILE A 1 1157 ? -51.445 17.789 37.722 1.00 29.80 1157 ILE A N 1
ATOM 8500 C CA . ILE A 1 1157 ? -51.065 18.858 36.782 1.00 29.80 1157 ILE A CA 1
ATOM 8501 C C . ILE A 1 1157 ? -50.362 18.211 35.579 1.00 29.80 1157 ILE A C 1
ATOM 8503 O O . ILE A 1 1157 ? -49.168 17.925 35.627 1.00 29.80 1157 ILE A O 1
ATOM 8507 N N . THR A 1 1158 ? -51.089 18.003 34.480 1.00 31.98 1158 THR A N 1
ATOM 8508 C CA . THR A 1 1158 ? -50.493 17.752 33.154 1.00 31.98 1158 THR A CA 1
ATOM 8509 C C . THR A 1 1158 ? -50.472 19.050 32.346 1.00 31.98 1158 THR A C 1
ATOM 8511 O O . THR A 1 1158 ? -51.478 19.747 32.235 1.00 31.98 1158 THR A O 1
ATOM 8514 N N . LYS A 1 1159 ? -49.314 19.390 31.771 1.00 26.55 1159 LYS A N 1
ATOM 8515 C CA . LYS A 1 1159 ? -49.100 20.569 30.916 1.00 26.55 1159 LYS A CA 1
ATOM 8516 C C . LYS A 1 1159 ? -48.027 20.228 29.869 1.00 26.55 1159 LYS A C 1
ATOM 8518 O O . LYS A 1 1159 ? -47.125 19.456 30.174 1.00 26.55 1159 LYS A O 1
ATOM 8523 N N . PRO A 1 1160 ? -48.099 20.788 28.657 1.00 32.31 1160 PRO A N 1
ATOM 8524 C CA . PRO A 1 1160 ? -48.912 20.290 27.559 1.00 32.31 1160 PRO A CA 1
ATOM 8525 C C . PRO A 1 1160 ? -48.057 19.544 26.516 1.00 32.31 1160 PRO A C 1
ATOM 8527 O O . PRO A 1 1160 ? -46.914 19.914 26.257 1.00 32.31 1160 PRO A O 1
ATOM 8530 N N . ALA A 1 1161 ? -48.626 18.530 25.862 1.00 27.08 1161 ALA A N 1
ATOM 8531 C CA . ALA A 1 1161 ? -47.967 17.873 24.733 1.00 27.08 1161 ALA A CA 1
ATOM 8532 C C . ALA A 1 1161 ? -47.909 18.805 23.500 1.00 27.08 1161 ALA A C 1
ATOM 8534 O O . ALA A 1 1161 ? -48.887 19.514 23.236 1.00 27.08 1161 ALA A O 1
ATOM 8535 N N . PRO A 1 1162 ? -46.808 18.810 22.723 1.00 30.22 1162 PRO A N 1
ATOM 8536 C CA . PRO A 1 1162 ? -46.745 19.537 21.462 1.00 30.22 1162 PRO A CA 1
ATOM 8537 C C . PRO A 1 1162 ? -47.628 18.879 20.392 1.00 30.22 1162 PRO A C 1
ATOM 8539 O O . PRO A 1 1162 ? -47.823 17.664 20.358 1.00 30.22 1162 PRO A O 1
ATOM 8542 N N . VAL A 1 1163 ? -48.155 19.716 19.500 1.00 28.44 1163 VAL A N 1
ATOM 8543 C CA . VAL A 1 1163 ? -49.059 19.330 18.412 1.00 28.44 1163 VAL A CA 1
ATOM 8544 C C . VAL A 1 1163 ? -48.355 18.401 17.420 1.00 28.44 1163 VAL A C 1
ATOM 8546 O O . VAL A 1 1163 ? -47.410 18.810 16.751 1.00 28.44 1163 VAL A O 1
ATOM 8549 N N . VAL A 1 1164 ? -48.879 17.184 17.249 1.00 27.58 1164 VAL A N 1
ATOM 8550 C CA . VAL A 1 1164 ? -48.588 16.350 16.074 1.00 27.58 1164 VAL A CA 1
ATOM 8551 C C . VAL A 1 1164 ? -49.612 16.681 14.994 1.00 27.58 1164 VAL A C 1
ATOM 8553 O O . VAL A 1 1164 ? -50.765 16.255 15.066 1.00 27.58 1164 VAL A O 1
ATOM 8556 N N . THR A 1 1165 ? -49.201 17.434 13.975 1.00 27.52 1165 THR A N 1
ATOM 8557 C CA . THR A 1 1165 ? -49.974 17.563 12.736 1.00 27.52 1165 THR A CA 1
ATOM 8558 C C . THR A 1 1165 ? -49.901 16.255 11.951 1.00 27.52 1165 THR A C 1
ATOM 8560 O O . THR A 1 1165 ? -48.831 15.733 11.640 1.00 27.52 1165 THR A O 1
ATOM 8563 N N . SER A 1 1166 ? -51.063 15.687 11.636 1.00 29.50 1166 SER A N 1
ATOM 8564 C CA . SER A 1 1166 ? -51.165 14.414 10.930 1.00 29.50 1166 SER A CA 1
ATOM 8565 C C . SER A 1 1166 ? -50.892 14.554 9.429 1.00 29.50 1166 SER A C 1
ATOM 8567 O O . SER A 1 1166 ? -51.634 15.237 8.731 1.00 29.50 1166 SER A O 1
ATOM 8569 N N . LYS A 1 1167 ? -49.877 13.817 8.966 1.00 32.53 1167 LYS A N 1
ATOM 8570 C CA . LYS A 1 1167 ? -49.767 13.102 7.677 1.00 32.53 1167 LYS A CA 1
ATOM 8571 C C . LYS A 1 1167 ? -50.386 13.723 6.408 1.00 32.53 1167 LYS A C 1
ATOM 8573 O O . LYS A 1 1167 ? -51.595 13.728 6.212 1.00 32.53 1167 LYS A O 1
ATOM 8578 N N . ASN A 1 1168 ? -49.473 14.037 5.489 1.00 33.88 1168 ASN A N 1
ATOM 8579 C CA . ASN A 1 1168 ? -49.526 13.934 4.024 1.00 33.88 1168 ASN A CA 1
ATOM 8580 C C . ASN A 1 1168 ? -50.776 13.298 3.377 1.00 33.88 1168 ASN A C 1
ATOM 8582 O O . ASN A 1 1168 ? -51.190 12.190 3.716 1.00 33.88 1168 ASN A O 1
ATOM 8586 N N . ASN A 1 1169 ? -51.237 13.941 2.299 1.00 36.69 1169 ASN A N 1
ATOM 8587 C CA . ASN A 1 1169 ? -52.164 13.372 1.320 1.00 36.69 1169 ASN A CA 1
ATOM 8588 C C . ASN A 1 1169 ? -51.581 12.110 0.651 1.00 36.69 1169 ASN A C 1
ATOM 8590 O O . ASN A 1 1169 ? -50.637 12.217 -0.126 1.00 36.69 1169 ASN A O 1
ATOM 8594 N N . LEU A 1 1170 ? -52.203 10.947 0.867 1.00 44.81 1170 LEU A N 1
ATOM 8595 C CA . LEU A 1 1170 ? -51.961 9.708 0.100 1.00 44.81 1170 LEU A CA 1
ATOM 8596 C C . LEU A 1 1170 ? -53.213 9.210 -0.656 1.00 44.81 1170 LEU A C 1
ATOM 8598 O O . LEU A 1 1170 ? -53.199 8.145 -1.269 1.00 44.81 1170 LEU A O 1
ATOM 8602 N N . ASN A 1 1171 ? -54.291 10.001 -0.672 1.00 38.03 1171 ASN A N 1
ATOM 8603 C CA . ASN A 1 1171 ? -55.633 9.603 -1.124 1.00 38.03 1171 ASN A CA 1
ATOM 8604 C C . ASN A 1 1171 ? -55.816 9.460 -2.655 1.00 38.03 1171 ASN A C 1
ATOM 8606 O O . ASN A 1 1171 ? -56.902 9.753 -3.154 1.00 38.03 1171 ASN A O 1
ATOM 8610 N N . ASN A 1 1172 ? -54.798 9.051 -3.428 1.00 44.94 1172 ASN A N 1
ATOM 8611 C CA . ASN A 1 1172 ? -55.003 8.718 -4.849 1.00 44.94 1172 ASN A CA 1
ATOM 8612 C C . ASN A 1 1172 ? -53.927 7.812 -5.495 1.00 44.94 1172 ASN A C 1
ATOM 8614 O O . ASN A 1 1172 ? -53.464 8.079 -6.606 1.00 44.94 1172 ASN A O 1
ATOM 8618 N N . ILE A 1 1173 ? -53.515 6.726 -4.828 1.00 49.25 1173 ILE A N 1
ATOM 8619 C CA . ILE A 1 1173 ? -52.634 5.717 -5.445 1.00 49.25 1173 ILE A CA 1
ATOM 8620 C C . ILE A 1 1173 ? -53.476 4.603 -6.086 1.00 49.25 1173 ILE A C 1
ATOM 8622 O O . ILE A 1 1173 ? -54.184 3.860 -5.413 1.00 49.25 1173 ILE A O 1
ATOM 8626 N N . SER A 1 1174 ? -53.389 4.482 -7.413 1.00 53.12 1174 SER A N 1
ATOM 8627 C CA . SER A 1 1174 ? -54.096 3.458 -8.195 1.00 53.12 1174 SER A CA 1
ATOM 8628 C C . SER A 1 1174 ? -53.644 2.026 -7.835 1.00 53.12 1174 SER A C 1
ATOM 8630 O O . SER A 1 1174 ? -52.434 1.795 -7.719 1.00 53.12 1174 SER A O 1
ATOM 8632 N N . PRO A 1 1175 ? -54.553 1.022 -7.808 1.00 56.28 1175 PRO A N 1
ATOM 8633 C CA . PRO A 1 1175 ? -54.211 -0.404 -7.661 1.00 56.28 1175 PRO A CA 1
ATOM 8634 C C . PRO A 1 1175 ? -53.167 -0.933 -8.669 1.00 56.28 1175 PRO A C 1
ATOM 8636 O O . PRO A 1 1175 ? -52.511 -1.956 -8.442 1.00 56.28 1175 PRO A O 1
ATOM 8639 N N . SER A 1 1176 ? -52.965 -0.227 -9.786 1.00 60.31 1176 SER A N 1
ATOM 8640 C CA . SER A 1 1176 ? -51.911 -0.526 -10.763 1.00 60.31 1176 SER A CA 1
ATOM 8641 C C . SER A 1 1176 ? -50.485 -0.344 -10.219 1.00 60.31 1176 SER A C 1
ATOM 8643 O O . SER A 1 1176 ? -49.560 -0.956 -10.748 1.00 60.31 1176 SER A O 1
ATOM 8645 N N . VAL A 1 1177 ? -50.272 0.472 -9.179 1.00 65.62 1177 VAL A N 1
ATOM 8646 C CA . VAL A 1 1177 ? -48.939 0.715 -8.592 1.00 65.62 1177 VAL A CA 1
ATOM 8647 C C . VAL A 1 1177 ? -48.498 -0.471 -7.731 1.00 65.62 1177 VAL A C 1
ATOM 8649 O O . VAL A 1 1177 ? -47.389 -0.975 -7.915 1.00 65.62 1177 VAL A O 1
ATOM 8652 N N . VAL A 1 1178 ? -49.384 -0.978 -6.866 1.00 70.38 1178 VAL A N 1
ATOM 8653 C CA . VAL A 1 1178 ? -49.116 -2.131 -5.982 1.00 70.38 1178 VAL A CA 1
ATOM 8654 C C . VAL A 1 1178 ? -48.766 -3.371 -6.806 1.00 70.38 1178 VAL A C 1
ATOM 8656 O O . VAL A 1 1178 ? -47.678 -3.927 -6.668 1.00 70.38 1178 VAL A O 1
ATOM 8659 N N . SER A 1 1179 ? -49.626 -3.717 -7.768 1.00 70.62 1179 SER A N 1
ATOM 8660 C CA . SER A 1 1179 ? -49.434 -4.866 -8.667 1.00 70.62 1179 SER A CA 1
ATOM 8661 C C . SER A 1 1179 ? -48.219 -4.753 -9.604 1.00 70.62 1179 SER A C 1
ATOM 8663 O O . SER A 1 1179 ? -47.775 -5.760 -10.161 1.00 70.62 1179 SER A O 1
ATOM 8665 N N . SER A 1 1180 ? -47.657 -3.552 -9.785 1.00 79.19 1180 SER A N 1
ATOM 8666 C CA . SER A 1 1180 ? -46.401 -3.343 -10.521 1.00 79.19 1180 SER A CA 1
ATOM 8667 C C . SER A 1 1180 ? -45.179 -3.550 -9.623 1.00 79.19 1180 SER A C 1
ATOM 8669 O O . SER A 1 1180 ? -44.222 -4.205 -10.037 1.00 79.19 1180 SER A O 1
ATOM 8671 N N . ILE A 1 1181 ? -45.224 -3.066 -8.376 1.00 76.44 1181 ILE A N 1
ATOM 8672 C CA . ILE A 1 1181 ? -44.154 -3.259 -7.383 1.00 76.44 1181 ILE A CA 1
ATOM 8673 C C . ILE A 1 1181 ? -44.054 -4.733 -6.961 1.00 76.44 1181 ILE A C 1
ATOM 8675 O O . ILE A 1 1181 ? -42.949 -5.264 -6.852 1.00 76.44 1181 ILE A O 1
ATOM 8679 N N . GLU A 1 1182 ? -45.177 -5.443 -6.817 1.00 78.12 1182 GLU A N 1
ATOM 8680 C CA . GLU A 1 1182 ? -45.199 -6.892 -6.553 1.00 78.12 1182 GLU A CA 1
ATOM 8681 C C . GLU A 1 1182 ? -44.442 -7.710 -7.611 1.00 78.12 1182 GLU A C 1
ATOM 8683 O O . GLU A 1 1182 ? -43.784 -8.696 -7.270 1.00 78.12 1182 GLU A O 1
ATOM 8688 N N . LYS A 1 1183 ? -44.459 -7.266 -8.874 1.00 78.62 1183 LYS A N 1
ATOM 8689 C CA . LYS A 1 1183 ? -43.778 -7.913 -10.007 1.00 78.62 1183 LYS A CA 1
ATOM 8690 C C . LYS A 1 1183 ? -42.278 -7.595 -10.113 1.00 78.62 1183 LYS A C 1
ATOM 8692 O O . LYS A 1 1183 ? -41.620 -8.145 -10.992 1.00 78.62 1183 LYS A O 1
ATOM 8697 N N . LEU A 1 1184 ? -41.720 -6.721 -9.270 1.00 79.94 1184 LEU A N 1
ATOM 8698 C CA . LEU A 1 1184 ? -40.272 -6.465 -9.237 1.00 79.94 1184 LEU A CA 1
ATOM 8699 C C . LEU A 1 1184 ? -39.530 -7.578 -8.468 1.00 79.94 1184 LEU A C 1
ATOM 8701 O O . LEU A 1 1184 ? -40.029 -8.024 -7.432 1.00 79.94 1184 LEU A O 1
ATOM 8705 N N . PRO A 1 1185 ? -38.343 -8.030 -8.911 1.00 70.75 1185 PRO A N 1
ATOM 8706 C CA . PRO A 1 1185 ? -37.560 -9.037 -8.193 1.00 70.75 1185 PRO A CA 1
ATOM 8707 C C . PRO A 1 1185 ? -37.028 -8.509 -6.848 1.00 70.75 1185 PRO A C 1
ATOM 8709 O O . PRO A 1 1185 ? -36.735 -7.324 -6.696 1.00 70.75 1185 PRO A O 1
ATOM 8712 N N . ASN A 1 1186 ? -36.868 -9.407 -5.870 1.00 66.50 1186 ASN A N 1
ATOM 8713 C CA . ASN A 1 1186 ? -36.520 -9.077 -4.476 1.00 66.50 1186 ASN A CA 1
ATOM 8714 C C . ASN A 1 1186 ? -35.015 -8.780 -4.248 1.00 66.50 1186 ASN A C 1
ATOM 8716 O O . ASN A 1 1186 ? -34.497 -8.989 -3.151 1.00 66.50 1186 ASN A O 1
ATOM 8720 N N . ASN A 1 1187 ? -34.297 -8.365 -5.290 1.00 72.31 1187 ASN A N 1
ATOM 8721 C CA . ASN A 1 1187 ? -32.870 -8.033 -5.281 1.00 72.31 1187 ASN A CA 1
ATOM 8722 C C . ASN A 1 1187 ? -32.542 -6.886 -6.260 1.00 72.31 1187 ASN A C 1
ATOM 8724 O O . ASN A 1 1187 ? -31.418 -6.789 -6.756 1.00 72.31 1187 ASN A O 1
ATOM 8728 N N . LEU A 1 1188 ? -33.532 -6.037 -6.565 1.00 76.75 1188 LEU A N 1
ATOM 8729 C CA . LEU A 1 1188 ? -33.388 -4.936 -7.517 1.00 76.75 1188 LEU A CA 1
ATOM 8730 C C . LEU A 1 1188 ? -32.306 -3.953 -7.041 1.00 76.75 1188 LEU A C 1
ATOM 8732 O O . LEU A 1 1188 ? -32.379 -3.440 -5.920 1.00 76.75 1188 LEU A O 1
ATOM 8736 N N . LYS A 1 1189 ? -31.314 -3.711 -7.901 1.00 74.25 1189 LYS A N 1
ATOM 8737 C CA . LYS A 1 1189 ? -30.139 -2.869 -7.637 1.00 74.25 1189 LYS A CA 1
ATOM 8738 C C . LYS A 1 1189 ? -29.826 -1.963 -8.832 1.00 74.25 1189 LYS A C 1
ATOM 8740 O O . LYS A 1 1189 ? -30.478 -2.049 -9.876 1.00 74.25 1189 LYS A O 1
ATOM 8745 N N . ILE A 1 1190 ? -28.815 -1.110 -8.672 1.00 63.69 1190 ILE A N 1
ATOM 8746 C CA . ILE A 1 1190 ? -28.337 -0.190 -9.712 1.00 63.69 1190 ILE A CA 1
ATOM 8747 C C . ILE A 1 1190 ? -28.062 -0.904 -11.049 1.00 63.69 1190 ILE A C 1
ATOM 8749 O O . ILE A 1 1190 ? -27.638 -2.060 -11.060 1.00 63.69 1190 ILE A O 1
ATOM 8753 N N . ASN A 1 1191 ? -28.344 -0.213 -12.156 1.00 65.69 1191 ASN A N 1
ATOM 8754 C CA . ASN A 1 1191 ? -28.257 -0.687 -13.546 1.00 65.69 1191 ASN A CA 1
ATOM 8755 C C . ASN A 1 1191 ? -29.290 -1.761 -13.955 1.00 65.69 1191 ASN A C 1
ATOM 8757 O O . ASN A 1 1191 ? -29.149 -2.379 -15.006 1.00 65.69 1191 ASN A O 1
ATOM 8761 N N . THR A 1 1192 ? -30.371 -1.954 -13.187 1.00 71.06 1192 THR A N 1
ATOM 8762 C CA . THR A 1 1192 ? -31.502 -2.804 -13.619 1.00 71.06 1192 THR A CA 1
ATOM 8763 C C . THR A 1 1192 ? -32.560 -1.988 -14.367 1.00 71.06 1192 THR A C 1
ATOM 8765 O O . THR A 1 1192 ? -32.944 -0.920 -13.891 1.00 71.06 1192 THR A O 1
ATOM 8768 N N . SER A 1 1193 ? -33.098 -2.492 -15.483 1.00 75.94 1193 SER A N 1
ATOM 8769 C CA . SER A 1 1193 ? -34.192 -1.856 -16.235 1.00 75.94 1193 SER A CA 1
ATOM 8770 C C . SER A 1 1193 ? -35.475 -2.704 -16.249 1.00 75.94 1193 SER A C 1
ATOM 8772 O O . SER A 1 1193 ? -35.439 -3.927 -16.361 1.00 75.94 1193 SER A O 1
ATOM 8774 N N . SER A 1 1194 ? -36.635 -2.063 -16.073 1.00 78.06 1194 SER A N 1
ATOM 8775 C CA . SER A 1 1194 ? -37.972 -2.673 -16.155 1.00 78.06 1194 SER A CA 1
ATOM 8776 C C . SER A 1 1194 ? -39.066 -1.596 -16.178 1.00 78.06 1194 SER A C 1
ATOM 8778 O O . SER A 1 1194 ? -38.965 -0.565 -15.511 1.00 78.06 1194 SER A O 1
ATOM 8780 N N . SER A 1 1195 ? -40.162 -1.852 -16.900 1.00 75.94 1195 SER A N 1
ATOM 8781 C CA . SER A 1 1195 ? -41.339 -0.968 -16.965 1.00 75.94 1195 SER A CA 1
ATOM 8782 C C . SER A 1 1195 ? -41.942 -0.646 -15.594 1.00 75.94 1195 SER A C 1
ATOM 8784 O O . SER A 1 1195 ? -42.527 0.417 -15.405 1.00 75.94 1195 SER A O 1
ATOM 8786 N N . ASN A 1 1196 ? -41.779 -1.550 -14.626 1.00 80.62 1196 ASN A N 1
ATOM 8787 C CA . ASN A 1 1196 ? -42.380 -1.435 -13.298 1.00 80.62 1196 ASN A CA 1
ATOM 8788 C C . ASN A 1 1196 ? -41.539 -0.564 -12.344 1.00 80.62 1196 ASN A C 1
ATOM 8790 O O . ASN A 1 1196 ? -41.996 -0.221 -11.254 1.00 80.62 1196 ASN A O 1
ATOM 8794 N N . ILE A 1 1197 ? -40.320 -0.175 -12.741 1.00 85.69 1197 ILE A N 1
ATOM 8795 C CA . ILE A 1 1197 ? -39.418 0.646 -11.915 1.00 85.69 1197 ILE A CA 1
ATOM 8796 C C . ILE A 1 1197 ? -39.962 2.069 -11.756 1.00 85.69 1197 ILE A C 1
ATOM 8798 O O . ILE A 1 1197 ? -39.837 2.642 -10.677 1.00 85.69 1197 ILE A O 1
ATOM 8802 N N . LYS A 1 1198 ? -40.692 2.588 -12.754 1.00 86.31 1198 LYS A N 1
ATOM 8803 C CA . LYS A 1 1198 ? -41.428 3.859 -12.643 1.00 86.31 1198 LYS A CA 1
ATOM 8804 C C . LYS A 1 1198 ? -42.414 3.874 -11.474 1.00 86.31 1198 LYS A C 1
ATOM 8806 O O . LYS A 1 1198 ? -42.563 4.905 -10.827 1.00 86.31 1198 LYS A O 1
ATOM 8811 N N . SER A 1 1199 ? -43.059 2.745 -11.169 1.00 84.06 1199 SER A N 1
ATOM 8812 C CA . SER A 1 1199 ? -43.979 2.627 -10.029 1.00 84.06 1199 SER A CA 1
ATOM 8813 C C . SER A 1 1199 ? -43.245 2.709 -8.689 1.00 84.06 1199 SER A C 1
ATOM 8815 O O . SER A 1 1199 ? -43.731 3.366 -7.774 1.00 84.06 1199 SER A O 1
ATOM 8817 N N . LEU A 1 1200 ? -42.053 2.108 -8.590 1.00 86.06 1200 LEU A N 1
ATOM 8818 C CA . LEU A 1 1200 ? -41.188 2.238 -7.416 1.00 86.06 1200 LEU A CA 1
ATOM 8819 C C . LEU A 1 1200 ? -40.646 3.668 -7.272 1.00 86.06 1200 LEU A C 1
ATOM 8821 O O . LEU A 1 1200 ? -40.695 4.226 -6.183 1.00 86.06 1200 LEU A O 1
ATOM 8825 N N . GLN A 1 1201 ? -40.168 4.280 -8.357 1.00 90.25 1201 GLN A N 1
ATOM 8826 C CA . GLN A 1 1201 ? -39.670 5.657 -8.338 1.00 90.25 1201 GLN A CA 1
ATOM 8827 C C . GLN A 1 1201 ? -40.770 6.659 -7.959 1.00 90.25 1201 GLN A C 1
ATOM 8829 O O . GLN A 1 1201 ? -40.520 7.515 -7.116 1.00 90.25 1201 GLN A O 1
ATOM 8834 N N . LYS A 1 1202 ? -41.992 6.511 -8.501 1.00 85.94 1202 LYS A N 1
ATOM 8835 C CA . LYS A 1 1202 ? -43.160 7.325 -8.117 1.00 85.94 1202 LYS A CA 1
ATOM 8836 C C . LYS A 1 1202 ? -43.499 7.145 -6.639 1.00 85.94 1202 LYS A C 1
ATOM 8838 O O . LYS A 1 1202 ? -43.722 8.118 -5.935 1.00 85.94 1202 LYS A O 1
ATOM 8843 N N . PHE A 1 1203 ? -43.494 5.908 -6.142 1.00 87.62 1203 PHE A N 1
ATOM 8844 C CA . PHE A 1 1203 ? -43.689 5.664 -4.716 1.00 87.62 1203 PHE A CA 1
ATOM 8845 C C . PHE A 1 1203 ? -42.619 6.367 -3.864 1.00 87.62 1203 PHE A C 1
ATOM 8847 O O . PHE A 1 1203 ? -42.952 6.964 -2.843 1.00 87.62 1203 PHE A O 1
ATOM 8854 N N . LEU A 1 1204 ? -41.347 6.337 -4.274 1.00 87.62 1204 LEU A N 1
ATOM 8855 C CA . LEU A 1 1204 ? -40.250 6.968 -3.534 1.00 87.62 1204 LEU A CA 1
ATOM 8856 C C . LEU A 1 1204 ? -40.307 8.503 -3.560 1.00 87.62 1204 LEU A C 1
ATOM 8858 O O . LEU A 1 1204 ? -40.046 9.108 -2.523 1.00 87.62 1204 LEU A O 1
ATOM 8862 N N . SER A 1 1205 ? -40.689 9.125 -4.684 1.00 84.12 1205 SER A N 1
ATOM 8863 C CA . SER A 1 1205 ? -40.929 10.577 -4.747 1.00 84.12 1205 SER A CA 1
ATOM 8864 C C . SER A 1 1205 ? -42.116 11.005 -3.881 1.00 84.12 1205 SER A C 1
ATOM 8866 O O . SER A 1 1205 ? -42.071 12.052 -3.249 1.00 84.12 1205 SER A O 1
ATOM 8868 N N . ASP A 1 1206 ? -43.167 10.183 -3.818 1.00 80.75 1206 ASP A N 1
ATOM 8869 C CA . ASP A 1 1206 ? -44.409 10.529 -3.115 1.00 80.75 1206 ASP A CA 1
ATOM 8870 C C . ASP A 1 1206 ? -44.332 10.277 -1.599 1.00 80.75 1206 ASP A C 1
ATOM 8872 O O . ASP A 1 1206 ? -45.021 10.935 -0.819 1.00 80.75 1206 ASP A O 1
ATOM 8876 N N . SER A 1 1207 ? -43.527 9.297 -1.170 1.00 75.56 1207 SER A N 1
ATOM 8877 C CA . SER A 1 1207 ? -43.484 8.823 0.223 1.00 75.56 1207 SER A CA 1
ATOM 8878 C C . SER A 1 1207 ? -42.248 9.254 1.021 1.00 75.56 1207 SER A C 1
ATOM 8880 O O . SER A 1 1207 ? -42.231 9.056 2.236 1.00 75.56 1207 SER A O 1
ATOM 8882 N N . SER A 1 1208 ? -41.242 9.872 0.389 1.00 70.31 1208 SER A N 1
ATOM 8883 C CA . SER A 1 1208 ? -40.118 10.532 1.071 1.00 70.31 1208 SER A CA 1
ATOM 8884 C C . SER A 1 1208 ? -40.053 12.010 0.687 1.00 70.31 1208 SER A C 1
ATOM 8886 O O . SER A 1 1208 ? -40.034 12.360 -0.485 1.00 70.31 1208 SER A O 1
ATOM 8888 N N . SER A 1 1209 ? -39.963 12.894 1.683 1.00 63.62 1209 SER A N 1
ATOM 8889 C CA . SER A 1 1209 ? -39.789 14.342 1.486 1.00 63.62 1209 SER A CA 1
ATOM 8890 C C . SER A 1 1209 ? -38.323 14.802 1.561 1.00 63.62 1209 SER A C 1
ATOM 8892 O O . SER A 1 1209 ? -38.058 16.010 1.633 1.00 63.62 1209 SER A O 1
ATOM 8894 N N . GLY A 1 1210 ? -37.380 13.856 1.612 1.00 71.75 1210 GLY A N 1
ATOM 8895 C CA . GLY A 1 1210 ? -35.947 14.113 1.742 1.00 71.75 1210 GLY A CA 1
ATOM 8896 C C . GLY A 1 1210 ? -35.286 14.635 0.456 1.00 71.75 1210 GLY A C 1
ATOM 8897 O O . GLY A 1 1210 ? -35.894 14.635 -0.621 1.00 71.75 1210 GLY A O 1
ATOM 8898 N N . PRO A 1 1211 ? -34.045 15.148 0.549 1.00 65.19 1211 PRO A N 1
ATOM 8899 C CA . PRO A 1 1211 ? -33.340 15.726 -0.591 1.00 65.19 1211 PRO A CA 1
ATOM 8900 C C . PRO A 1 1211 ? -33.088 14.724 -1.728 1.00 65.19 1211 PRO A C 1
ATOM 8902 O O . PRO A 1 1211 ? -33.087 15.134 -2.889 1.00 65.19 1211 PRO A O 1
ATOM 8905 N N . LYS A 1 1212 ? -32.907 13.424 -1.447 1.00 81.06 1212 LYS A N 1
ATOM 8906 C CA . LYS A 1 1212 ? -32.665 12.419 -2.498 1.00 81.06 1212 LYS A CA 1
ATOM 8907 C C . LYS A 1 1212 ? -33.957 12.047 -3.234 1.00 81.06 1212 LYS A C 1
ATOM 8909 O O . LYS A 1 1212 ? -33.926 11.909 -4.455 1.00 81.06 1212 LYS A O 1
ATOM 8914 N N . ALA A 1 1213 ? -35.095 11.980 -2.542 1.00 75.50 1213 ALA A N 1
ATOM 8915 C CA . ALA A 1 1213 ? -36.403 11.825 -3.181 1.00 75.50 1213 ALA A CA 1
ATOM 8916 C C . ALA A 1 1213 ? -36.792 13.033 -4.057 1.00 75.50 1213 ALA A C 1
ATOM 8918 O O . ALA A 1 1213 ? -37.232 12.848 -5.192 1.00 75.50 1213 ALA A O 1
ATOM 8919 N N . LYS A 1 1214 ? -36.526 14.265 -3.601 1.00 77.62 1214 LYS A N 1
ATOM 8920 C CA . LYS A 1 1214 ? -36.722 15.491 -4.405 1.00 77.62 1214 LYS A CA 1
ATOM 8921 C C . LYS A 1 1214 ? -35.823 15.546 -5.645 1.00 77.62 1214 LYS A C 1
ATOM 8923 O O . LYS A 1 1214 ? -36.255 16.005 -6.700 1.00 77.62 1214 LYS A O 1
ATOM 8928 N N . ALA A 1 1215 ? -34.584 15.061 -5.545 1.00 69.62 1215 ALA A N 1
ATOM 8929 C CA . ALA A 1 1215 ? -33.689 14.948 -6.698 1.00 69.62 1215 ALA A CA 1
ATOM 8930 C C . ALA A 1 1215 ? -34.209 13.933 -7.734 1.00 69.62 1215 ALA A C 1
ATOM 8932 O O . ALA A 1 1215 ? -34.161 14.206 -8.933 1.00 69.62 1215 ALA A O 1
ATOM 8933 N N . LEU A 1 1216 ? -34.762 12.799 -7.282 1.00 82.31 1216 LEU A N 1
ATOM 8934 C CA . LEU A 1 1216 ? -35.416 11.813 -8.150 1.00 82.31 1216 LEU A CA 1
ATOM 8935 C C . LEU A 1 1216 ? -36.663 12.391 -8.844 1.00 82.31 1216 LEU A C 1
ATOM 8937 O O . LEU A 1 1216 ? -36.850 12.164 -10.036 1.00 82.31 1216 LEU A O 1
ATOM 8941 N N . GLU A 1 1217 ? -37.486 13.163 -8.127 1.00 79.38 1217 GLU A N 1
ATOM 8942 C CA . GLU A 1 1217 ? -38.660 13.841 -8.692 1.00 79.38 1217 GLU A CA 1
ATOM 8943 C C . GLU A 1 1217 ? -38.263 14.852 -9.783 1.00 79.38 1217 GLU A C 1
ATOM 8945 O O . GLU A 1 1217 ? -38.793 14.798 -10.894 1.00 79.38 1217 GLU A O 1
ATOM 8950 N N . LYS A 1 1218 ? -37.268 15.713 -9.510 1.00 78.50 1218 LYS A N 1
ATOM 8951 C CA . LYS A 1 1218 ? -36.765 16.727 -10.457 1.00 78.50 1218 LYS A CA 1
ATOM 8952 C C . LYS A 1 1218 ? -36.187 16.117 -11.742 1.00 78.50 1218 LYS A C 1
ATOM 8954 O O . LYS A 1 1218 ? -36.300 16.727 -12.801 1.00 78.50 1218 LYS A O 1
ATOM 8959 N N . HIS A 1 1219 ? -35.564 14.940 -11.658 1.00 75.88 1219 HIS A N 1
ATOM 8960 C CA . HIS A 1 1219 ? -34.912 14.277 -12.796 1.00 75.88 1219 HIS A CA 1
ATOM 8961 C C . HIS A 1 1219 ? -35.877 13.428 -13.656 1.00 75.88 1219 HIS A C 1
ATOM 8963 O O . HIS A 1 1219 ? -35.522 12.996 -14.755 1.00 75.88 1219 HIS A O 1
ATOM 8969 N N . GLY A 1 1220 ? -37.108 13.205 -13.185 1.00 70.38 1220 GLY A N 1
ATOM 8970 C CA . GLY A 1 1220 ? -38.146 12.474 -13.909 1.00 70.38 1220 GLY A CA 1
ATOM 8971 C C . GLY A 1 1220 ? -38.046 10.945 -13.812 1.00 70.38 1220 GLY A C 1
ATOM 8972 O O . GLY A 1 1220 ? -36.995 10.353 -13.572 1.00 70.38 1220 GLY A O 1
ATOM 8973 N N . LEU A 1 1221 ? -39.190 10.284 -14.007 1.00 85.06 1221 LEU A N 1
ATOM 8974 C CA . LEU A 1 1221 ? -39.332 8.837 -13.831 1.00 85.06 1221 LEU A CA 1
ATOM 8975 C C . LEU A 1 1221 ? -38.887 8.073 -15.085 1.00 85.06 1221 LEU A C 1
ATOM 8977 O O . LEU A 1 1221 ? -39.412 8.282 -16.182 1.00 85.06 1221 LEU A O 1
ATOM 8981 N N . THR A 1 1222 ? -37.979 7.117 -14.915 1.00 85.12 1222 THR A N 1
ATOM 8982 C CA . THR A 1 1222 ? -37.374 6.315 -15.986 1.00 85.12 1222 THR A CA 1
ATOM 8983 C C . THR A 1 1222 ? -37.673 4.826 -15.800 1.00 85.12 1222 THR A C 1
ATOM 8985 O O . THR A 1 1222 ? -38.096 4.376 -14.739 1.00 85.12 1222 THR A O 1
ATOM 8988 N N . ASN A 1 1223 ? -37.438 4.016 -16.832 1.00 84.88 1223 ASN A N 1
ATOM 8989 C CA . ASN A 1 1223 ? -37.531 2.557 -16.698 1.00 84.88 1223 ASN A CA 1
ATOM 8990 C C . ASN A 1 1223 ? -36.288 1.946 -16.005 1.00 84.88 1223 ASN A C 1
ATOM 8992 O O . ASN A 1 1223 ? -36.168 0.726 -15.982 1.00 84.88 1223 ASN A O 1
ATOM 8996 N N . ASN A 1 1224 ? -35.360 2.755 -15.472 1.00 82.38 1224 ASN A N 1
ATOM 8997 C CA . ASN A 1 1224 ? -34.028 2.320 -15.041 1.00 82.38 1224 ASN A CA 1
ATOM 8998 C C . ASN A 1 1224 ? -33.790 2.616 -13.554 1.00 82.38 1224 ASN A C 1
ATOM 9000 O O . ASN A 1 1224 ? -33.982 3.739 -13.092 1.00 82.38 1224 ASN A O 1
ATOM 9004 N N . PHE A 1 1225 ? -33.293 1.633 -12.807 1.00 80.50 1225 PHE A N 1
ATOM 9005 C CA . PHE A 1 1225 ? -32.829 1.808 -11.432 1.00 80.50 1225 PHE A CA 1
ATOM 9006 C C . PHE A 1 1225 ? -31.435 2.454 -11.445 1.00 80.50 1225 PHE A C 1
ATOM 9008 O O . PHE A 1 1225 ? -30.413 1.769 -11.435 1.00 80.50 1225 PHE A O 1
ATOM 9015 N N . GLY A 1 1226 ? -31.395 3.783 -11.534 1.00 78.56 1226 GLY A N 1
ATOM 9016 C CA . GLY A 1 1226 ? -30.154 4.564 -11.540 1.00 78.56 1226 GLY A CA 1
ATOM 9017 C C . GLY A 1 1226 ? -29.661 4.962 -10.139 1.00 78.56 1226 GLY A C 1
ATOM 9018 O O . GLY A 1 1226 ? -30.316 4.642 -9.138 1.00 78.56 1226 GLY A O 1
ATOM 9019 N N . PRO A 1 1227 ? -28.549 5.722 -10.054 1.00 77.12 1227 PRO A N 1
ATOM 9020 C CA . PRO A 1 1227 ? -28.009 6.253 -8.797 1.00 77.12 1227 PRO A CA 1
ATOM 9021 C C . PRO A 1 1227 ? -29.065 6.970 -7.943 1.00 77.12 1227 PRO A C 1
ATOM 9023 O O . PRO A 1 1227 ? -29.231 6.646 -6.770 1.00 77.12 1227 PRO A O 1
ATOM 9026 N N . LEU A 1 1228 ? -29.865 7.858 -8.550 1.00 83.88 1228 LEU A N 1
ATOM 9027 C CA . LEU A 1 1228 ? -30.927 8.600 -7.857 1.00 83.88 1228 LEU A CA 1
ATOM 9028 C C . LEU A 1 1228 ? -32.004 7.683 -7.257 1.00 83.88 1228 LEU A C 1
ATOM 9030 O O . LEU A 1 1228 ? -32.472 7.928 -6.147 1.00 83.88 1228 LEU A O 1
ATOM 9034 N N . THR A 1 1229 ? -32.372 6.595 -7.945 1.00 88.19 1229 THR A N 1
ATOM 9035 C CA . THR A 1 1229 ? -33.333 5.609 -7.418 1.00 88.19 1229 THR A CA 1
ATOM 9036 C C . THR A 1 1229 ? -32.748 4.840 -6.233 1.00 88.19 1229 THR A C 1
ATOM 9038 O O . THR A 1 1229 ? -33.445 4.648 -5.238 1.00 88.19 1229 THR A O 1
ATOM 9041 N N . LYS A 1 1230 ? -31.461 4.462 -6.295 1.00 90.12 1230 LYS A N 1
ATOM 9042 C CA . LYS A 1 1230 ? -30.743 3.828 -5.176 1.00 90.12 1230 LYS A CA 1
ATOM 9043 C C . LYS A 1 1230 ? -30.702 4.751 -3.954 1.00 90.12 1230 LYS A C 1
ATOM 9045 O O . LYS A 1 1230 ? -31.055 4.323 -2.858 1.00 90.12 1230 LYS A O 1
ATOM 9050 N N . SER A 1 1231 ? -30.319 6.016 -4.138 1.00 83.81 1231 SER A N 1
ATOM 9051 C CA . SER A 1 1231 ? -30.227 6.999 -3.051 1.00 83.81 1231 SER A CA 1
ATOM 9052 C C . SER A 1 1231 ? -31.588 7.328 -2.432 1.00 83.81 1231 SER A C 1
ATOM 9054 O O . SER A 1 1231 ? -31.686 7.392 -1.210 1.00 83.81 1231 SER A O 1
ATOM 9056 N N . ALA A 1 1232 ? -32.644 7.480 -3.238 1.00 86.06 1232 ALA A N 1
ATOM 9057 C CA . ALA A 1 1232 ? -34.000 7.690 -2.729 1.00 86.06 1232 ALA A CA 1
ATOM 9058 C C . ALA A 1 1232 ? -34.540 6.457 -1.978 1.00 86.06 1232 ALA A C 1
ATOM 9060 O O . ALA A 1 1232 ? -35.194 6.607 -0.947 1.00 86.06 1232 ALA A O 1
ATOM 9061 N N . LEU A 1 1233 ? -34.232 5.233 -2.436 1.00 90.38 1233 LEU A N 1
ATOM 9062 C CA . LEU A 1 1233 ? -34.619 4.009 -1.726 1.00 90.38 1233 LEU A CA 1
ATOM 9063 C C . LEU A 1 1233 ? -33.873 3.856 -0.392 1.00 90.38 1233 LEU A C 1
ATOM 9065 O O . LEU A 1 1233 ? -34.495 3.478 0.596 1.00 90.38 1233 LEU A O 1
ATOM 9069 N N . ALA A 1 1234 ? -32.581 4.195 -0.339 1.00 85.12 1234 ALA A N 1
ATOM 9070 C CA . ALA A 1 1234 ? -31.795 4.191 0.898 1.00 85.12 1234 ALA A CA 1
ATOM 9071 C C . ALA A 1 1234 ? -32.301 5.236 1.912 1.00 85.12 1234 ALA A C 1
ATOM 9073 O O . ALA A 1 1234 ? -32.471 4.927 3.092 1.00 85.12 1234 ALA A O 1
ATOM 9074 N N . GLU A 1 1235 ? -32.608 6.453 1.448 1.00 85.44 1235 GLU A N 1
ATOM 9075 C CA . GLU A 1 1235 ? -33.230 7.516 2.250 1.00 85.44 1235 GLU A CA 1
ATOM 9076 C C . GLU A 1 1235 ? -34.575 7.051 2.839 1.00 85.44 1235 GLU A C 1
ATOM 9078 O O . GLU A 1 1235 ? -34.807 7.163 4.045 1.00 85.44 1235 GLU A O 1
ATOM 9083 N N . TRP A 1 1236 ? -35.424 6.433 2.011 1.00 92.69 1236 TRP A N 1
ATOM 9084 C CA . TRP A 1 1236 ? -36.713 5.885 2.431 1.00 92.69 1236 TRP A CA 1
ATOM 9085 C C . TRP A 1 1236 ? -36.581 4.703 3.406 1.00 92.69 1236 TRP A C 1
ATOM 9087 O O . TRP A 1 1236 ? -37.311 4.637 4.397 1.00 92.69 1236 TRP A O 1
ATOM 9097 N N . GLN A 1 1237 ? -35.640 3.781 3.171 1.00 91.94 1237 GLN A N 1
ATOM 9098 C CA . GLN A 1 1237 ? -35.341 2.667 4.079 1.00 91.94 1237 GLN A CA 1
ATOM 9099 C C . GLN A 1 1237 ? -34.925 3.185 5.463 1.00 91.94 1237 GLN A C 1
ATOM 9101 O O . GLN A 1 1237 ? -35.489 2.736 6.463 1.00 91.94 1237 GLN A O 1
ATOM 9106 N N . LYS A 1 1238 ? -34.011 4.169 5.520 1.00 86.19 1238 LYS A N 1
ATOM 9107 C CA . LYS A 1 1238 ? -33.571 4.813 6.770 1.00 86.19 1238 LYS A CA 1
ATOM 9108 C C . LYS A 1 1238 ? -34.755 5.428 7.522 1.00 86.19 1238 LYS A C 1
ATOM 9110 O O . LYS A 1 1238 ? -34.912 5.185 8.716 1.00 86.19 1238 LYS A O 1
ATOM 9115 N N . ALA A 1 1239 ? -35.626 6.151 6.816 1.00 81.25 1239 ALA A N 1
ATOM 9116 C CA . ALA A 1 1239 ? -36.826 6.767 7.388 1.00 81.25 1239 ALA A CA 1
ATOM 9117 C C . ALA A 1 1239 ? -37.872 5.755 7.909 1.00 81.25 1239 ALA A C 1
ATOM 9119 O O . ALA A 1 1239 ? -38.696 6.107 8.749 1.00 81.25 1239 ALA A O 1
ATOM 9120 N N . ASN A 1 1240 ? -37.836 4.499 7.445 1.00 82.38 1240 ASN A N 1
ATOM 9121 C CA . ASN A 1 1240 ? -38.779 3.438 7.821 1.00 82.38 1240 ASN A CA 1
ATOM 9122 C C . ASN A 1 1240 ? -38.166 2.354 8.734 1.00 82.38 1240 ASN A C 1
ATOM 9124 O O . ASN A 1 1240 ? -38.751 1.279 8.884 1.00 82.38 1240 ASN A O 1
ATOM 9128 N N . GLY A 1 1241 ? -37.005 2.615 9.348 1.00 81.38 1241 GLY A N 1
ATOM 9129 C CA . GLY A 1 1241 ? -36.360 1.685 10.288 1.00 81.38 1241 GLY A CA 1
ATOM 9130 C C . GLY A 1 1241 ? -35.797 0.417 9.634 1.00 81.38 1241 GLY A C 1
ATOM 9131 O O . GLY A 1 1241 ? -35.711 -0.630 10.274 1.00 81.38 1241 GLY A O 1
ATOM 9132 N N . LEU A 1 1242 ? -35.444 0.487 8.348 1.00 86.06 1242 LEU A N 1
ATOM 9133 C CA . LEU A 1 1242 ? -34.826 -0.598 7.587 1.00 86.06 1242 LEU A CA 1
ATOM 9134 C C . LEU A 1 1242 ? -33.341 -0.308 7.331 1.00 86.06 1242 LEU A C 1
ATOM 9136 O O . LEU A 1 1242 ? -32.902 0.842 7.361 1.00 86.06 1242 LEU A O 1
ATOM 9140 N N . LYS A 1 1243 ? -32.569 -1.354 7.006 1.00 85.75 1243 LYS A N 1
ATOM 9141 C CA . LYS A 1 1243 ? -31.191 -1.198 6.518 1.00 85.75 1243 LYS A CA 1
ATOM 9142 C C . LYS A 1 1243 ? -31.201 -0.337 5.249 1.00 85.75 1243 LYS A C 1
ATOM 9144 O O . LYS A 1 1243 ? -31.859 -0.694 4.278 1.00 85.75 1243 LYS A O 1
ATOM 9149 N N . ALA A 1 1244 ? -30.477 0.778 5.276 1.00 87.38 1244 ALA A N 1
ATOM 9150 C CA . ALA A 1 1244 ? -30.427 1.776 4.208 1.00 87.38 1244 ALA A CA 1
ATOM 9151 C C . ALA A 1 1244 ? -29.416 1.410 3.102 1.00 87.38 1244 ALA A C 1
ATOM 9153 O O . ALA A 1 1244 ? -28.502 2.172 2.803 1.00 87.38 1244 ALA A O 1
ATOM 9154 N N . ASP A 1 1245 ? -29.541 0.211 2.530 1.00 81.69 1245 ASP A N 1
ATOM 9155 C CA . ASP A 1 1245 ? -28.625 -0.311 1.503 1.00 81.69 1245 ASP A CA 1
ATOM 9156 C C . ASP A 1 1245 ? -28.971 0.123 0.062 1.00 81.69 1245 ASP A C 1
ATOM 9158 O O . ASP A 1 1245 ? -28.172 -0.060 -0.861 1.00 81.69 1245 ASP A O 1
ATOM 9162 N N . GLY A 1 1246 ? -30.143 0.728 -0.145 1.00 82.75 1246 GLY A N 1
ATOM 9163 C CA . GLY A 1 1246 ? -30.643 1.141 -1.455 1.00 82.75 1246 GLY A CA 1
ATOM 9164 C C . GLY A 1 1246 ? -31.038 -0.030 -2.359 1.00 82.75 1246 GLY A C 1
ATOM 9165 O O . GLY A 1 1246 ? -31.127 0.153 -3.574 1.00 82.75 1246 GLY A O 1
ATOM 9166 N N . ILE A 1 1247 ? -31.257 -1.224 -1.796 1.00 85.50 1247 ILE A N 1
ATOM 9167 C CA . ILE A 1 1247 ? -31.640 -2.447 -2.515 1.00 85.50 1247 ILE A CA 1
ATOM 9168 C C . ILE A 1 1247 ? -33.114 -2.764 -2.236 1.00 85.50 1247 ILE A C 1
ATOM 9170 O O . ILE A 1 1247 ? -33.573 -2.727 -1.094 1.00 85.50 1247 ILE A O 1
ATOM 9174 N N . LEU A 1 1248 ? -33.881 -3.155 -3.260 1.00 82.00 1248 LEU A N 1
ATOM 9175 C CA . LEU A 1 1248 ? -35.260 -3.622 -3.059 1.00 82.00 1248 LEU A CA 1
ATOM 9176 C C . LEU A 1 1248 ? -35.284 -5.080 -2.559 1.00 82.00 1248 LEU A C 1
ATOM 9178 O O . LEU A 1 1248 ? -35.674 -5.997 -3.281 1.00 82.00 1248 LEU A O 1
ATOM 9182 N N . GLY A 1 1249 ? -34.844 -5.295 -1.318 1.00 79.25 1249 GLY A N 1
ATOM 9183 C CA . GLY A 1 1249 ? -34.867 -6.603 -0.658 1.00 79.25 1249 GLY A CA 1
ATOM 9184 C C . GLY A 1 1249 ? -36.281 -7.065 -0.255 1.00 79.25 1249 GLY A C 1
ATOM 9185 O O . GLY A 1 1249 ? -37.207 -6.248 -0.212 1.00 79.25 1249 GLY A O 1
ATOM 9186 N N . PRO A 1 1250 ? -36.473 -8.345 0.136 1.00 75.75 1250 PRO A N 1
ATOM 9187 C CA . PRO A 1 1250 ? -37.784 -8.877 0.529 1.00 75.75 1250 PRO A CA 1
ATOM 9188 C C . PRO A 1 1250 ? -38.441 -8.087 1.671 1.00 75.75 1250 PRO A C 1
ATOM 9190 O O . PRO A 1 1250 ? -39.632 -7.792 1.611 1.00 75.75 1250 PRO A O 1
ATOM 9193 N N . LYS A 1 1251 ? -37.656 -7.693 2.687 1.00 80.56 1251 LYS A N 1
ATOM 9194 C CA . LYS A 1 1251 ? -38.130 -6.903 3.838 1.00 80.56 1251 LYS A CA 1
ATOM 9195 C C . LYS A 1 1251 ? -38.569 -5.494 3.423 1.00 80.56 1251 LYS A C 1
ATOM 9197 O O . LYS A 1 1251 ? -39.635 -5.042 3.826 1.00 80.56 1251 LYS A O 1
ATOM 9202 N N . THR A 1 1252 ? -37.782 -4.825 2.579 1.00 86.62 1252 THR A N 1
ATOM 9203 C CA . THR A 1 1252 ? -38.097 -3.488 2.049 1.00 86.62 1252 THR A CA 1
ATOM 9204 C C . THR A 1 1252 ? -39.353 -3.517 1.189 1.00 86.62 1252 THR A C 1
ATOM 9206 O O . THR A 1 1252 ? -40.267 -2.732 1.418 1.00 86.62 1252 THR A O 1
ATOM 9209 N N . LYS A 1 1253 ? -39.457 -4.481 0.270 1.00 86.00 1253 LYS A N 1
ATOM 9210 C CA . LYS A 1 1253 ? -40.639 -4.668 -0.575 1.00 86.00 1253 LYS A CA 1
ATOM 9211 C C . LYS A 1 1253 ? -41.899 -4.981 0.242 1.00 86.00 1253 LYS A C 1
ATOM 9213 O O . LYS A 1 1253 ? -42.937 -4.375 -0.004 1.00 86.00 1253 LYS A O 1
ATOM 9218 N N . ALA A 1 1254 ? -41.804 -5.857 1.246 1.00 81.81 1254 ALA A N 1
ATOM 9219 C CA . ALA A 1 1254 ? -42.915 -6.146 2.153 1.00 81.81 1254 ALA A CA 1
ATOM 9220 C C . ALA A 1 1254 ? -43.376 -4.894 2.918 1.00 81.81 1254 ALA A C 1
ATOM 9222 O O . ALA A 1 1254 ? -44.576 -4.663 3.026 1.00 81.81 1254 ALA A O 1
ATOM 9223 N N . LYS A 1 1255 ? -42.444 -4.044 3.379 1.00 83.69 1255 LYS A N 1
ATOM 9224 C CA . LYS A 1 1255 ? -42.773 -2.782 4.061 1.00 83.69 1255 LYS A CA 1
ATOM 9225 C C . LYS A 1 1255 ? -43.453 -1.767 3.136 1.00 83.69 1255 LYS A C 1
ATOM 9227 O O . LYS A 1 1255 ? -44.404 -1.115 3.554 1.00 83.69 1255 LYS A O 1
ATOM 9232 N N . ILE A 1 1256 ? -43.008 -1.665 1.881 1.00 85.88 1256 ILE A N 1
ATOM 9233 C CA . ILE A 1 1256 ? -43.647 -0.820 0.857 1.00 85.88 1256 ILE A CA 1
ATOM 9234 C C . ILE A 1 1256 ? -45.090 -1.282 0.607 1.00 85.88 1256 ILE A C 1
ATOM 9236 O O . ILE A 1 1256 ? -46.002 -0.461 0.609 1.00 85.88 1256 ILE A O 1
ATOM 9240 N N . ILE A 1 1257 ? -45.317 -2.592 0.465 1.00 81.50 1257 ILE A N 1
ATOM 9241 C CA . ILE A 1 1257 ? -46.659 -3.166 0.272 1.00 81.50 1257 ILE A CA 1
ATOM 9242 C C . ILE A 1 1257 ? -47.536 -2.975 1.526 1.00 81.50 1257 ILE A C 1
ATOM 9244 O O . ILE A 1 1257 ? -48.698 -2.605 1.403 1.00 81.50 1257 ILE A O 1
ATOM 9248 N N . GLU A 1 1258 ? -46.989 -3.140 2.737 1.00 82.50 1258 GLU A N 1
ATOM 9249 C CA . GLU A 1 1258 ? -47.695 -2.862 4.002 1.00 82.50 1258 GLU A CA 1
ATOM 9250 C C . GLU A 1 1258 ? -48.163 -1.399 4.103 1.00 82.50 1258 GLU A C 1
ATOM 9252 O O . GLU A 1 1258 ? -49.214 -1.129 4.677 1.00 82.50 1258 GLU A O 1
ATOM 9257 N N . ILE A 1 1259 ? -47.383 -0.456 3.566 1.00 78.62 1259 ILE A N 1
ATOM 9258 C CA . ILE A 1 1259 ? -47.702 0.978 3.566 1.00 78.62 1259 ILE A CA 1
ATOM 9259 C C . ILE A 1 1259 ? -48.690 1.336 2.449 1.00 78.62 1259 ILE A C 1
ATOM 9261 O O . ILE A 1 1259 ? -49.548 2.180 2.668 1.00 78.62 1259 ILE A O 1
ATOM 9265 N N . LEU A 1 1260 ? -48.608 0.685 1.286 1.00 73.94 1260 LEU A N 1
ATOM 9266 C CA . LEU A 1 1260 ? -49.537 0.887 0.167 1.00 73.94 1260 LEU A CA 1
ATOM 9267 C C . LEU A 1 1260 ? -50.922 0.248 0.374 1.00 73.94 1260 LEU A C 1
ATOM 9269 O O . LEU A 1 1260 ? -51.866 0.619 -0.317 1.00 73.94 1260 LEU A O 1
ATOM 9273 N N . ASN A 1 1261 ? -51.040 -0.706 1.302 1.00 70.81 1261 ASN A N 1
ATOM 9274 C CA . ASN A 1 1261 ? -52.294 -1.380 1.657 1.00 70.81 1261 ASN A CA 1
ATOM 9275 C C . ASN A 1 1261 ? -53.008 -0.755 2.881 1.00 70.81 1261 ASN A C 1
ATOM 9277 O O . ASN A 1 1261 ? -53.964 -1.349 3.383 1.00 70.81 1261 ASN A O 1
ATOM 9281 N N . LYS A 1 1262 ? -52.533 0.392 3.389 1.00 58.31 1262 LYS A N 1
ATOM 9282 C CA . LYS A 1 1262 ? -53.099 1.141 4.528 1.00 58.31 1262 LYS A CA 1
ATOM 9283 C C . LYS A 1 1262 ? -53.632 2.503 4.100 1.00 58.31 1262 LYS A C 1
ATOM 9285 O O . LYS A 1 1262 ? -54.599 2.937 4.759 1.00 58.31 1262 LYS A O 1
#

pLDDT: mean 73.85, std 22.51, range [21.17, 98.0]